Protein AF-0000000076176045 (afdb_homodimer)

Structure (mmCIF, N/CA/C/O backbone):
data_AF-0000000076176045-model_v1
#
loop_
_entity.id
_entity.type
_entity.pdbx_description
1 polymer 'Tyrosinase copper-binding domain-containing protein'
#
loop_
_atom_site.group_PDB
_atom_site.id
_atom_site.type_symbol
_atom_site.label_atom_id
_atom_site.label_alt_id
_atom_site.label_comp_id
_atom_site.label_asym_id
_atom_site.label_entity_id
_atom_site.label_seq_id
_atom_site.pdbx_PDB_ins_code
_atom_site.Cartn_x
_atom_site.Cartn_y
_atom_site.Cartn_z
_atom_site.occupancy
_atom_site.B_iso_or_equiv
_atom_site.auth_seq_id
_atom_site.auth_comp_id
_atom_site.auth_asym_id
_atom_site.auth_atom_id
_atom_site.pdbx_PDB_model_num
ATOM 1 N N . MET A 1 1 ? 72.75 35.812 -24.234 1 25.55 1 MET A N 1
ATOM 2 C CA . MET A 1 1 ? 71.688 36.562 -23.531 1 25.55 1 MET A CA 1
ATOM 3 C C . MET A 1 1 ? 70.375 35.812 -23.609 1 25.55 1 MET A C 1
ATOM 5 O O . MET A 1 1 ? 69.688 35.844 -24.641 1 25.55 1 MET A O 1
ATOM 9 N N . LYS A 1 2 ? 70.375 34.5 -23.156 1 27.05 2 LYS A N 1
ATOM 10 C CA . LYS A 1 2 ? 69.875 33.156 -22.891 1 27.05 2 LYS A CA 1
ATOM 11 C C . LYS A 1 2 ? 68.562 33.25 -22.078 1 27.05 2 LYS A C 1
ATOM 13 O O . LYS A 1 2 ? 68.562 33.781 -20.953 1 27.05 2 LYS A O 1
ATOM 18 N N . TRP A 1 3 ? 67.25 33.375 -22.812 1 26.88 3 TRP A N 1
ATOM 19 C CA . TRP A 1 3 ? 65.875 33.656 -22.578 1 26.88 3 TRP A CA 1
ATOM 20 C C . TRP A 1 3 ? 65.312 32.781 -21.469 1 26.88 3 TRP A C 1
ATOM 22 O O . TRP A 1 3 ? 65.438 31.562 -21.5 1 26.88 3 TRP A O 1
ATOM 32 N N . ILE A 1 4 ? 65.25 33.219 -20.156 1 31.95 4 ILE A N 1
ATOM 33 C CA . ILE A 1 4 ? 64.75 32.875 -18.828 1 31.95 4 ILE A CA 1
ATOM 34 C C . ILE A 1 4 ? 63.312 32.438 -18.906 1 31.95 4 ILE A C 1
ATOM 36 O O . ILE A 1 4 ? 62.438 33.219 -19.266 1 31.95 4 ILE A O 1
ATOM 40 N N . LEU A 1 5 ? 63.062 31.172 -19.406 1 29.72 5 LEU A N 1
ATOM 41 C CA . LEU A 1 5 ? 61.812 30.438 -19.469 1 29.72 5 LEU A CA 1
ATOM 42 C C . LEU A 1 5 ? 61.031 30.531 -18.156 1 29.72 5 LEU A C 1
ATOM 44 O O . LEU A 1 5 ? 61.531 30.094 -17.109 1 29.72 5 LEU A O 1
ATOM 48 N N . GLU A 1 6 ? 60.281 31.641 -17.938 1 27.52 6 GLU A N 1
ATOM 49 C CA . GLU A 1 6 ? 59.375 31.969 -16.844 1 27.52 6 GLU A CA 1
ATOM 50 C C . GLU A 1 6 ? 58.5 30.781 -16.484 1 27.52 6 GLU A C 1
ATOM 52 O O . GLU A 1 6 ? 57.812 30.219 -17.328 1 27.52 6 GLU A O 1
ATOM 57 N N . ILE A 1 7 ? 58.812 29.984 -15.398 1 29.52 7 ILE A N 1
ATOM 58 C CA . ILE A 1 7 ? 58.156 28.969 -14.57 1 29.52 7 ILE A CA 1
ATOM 59 C C . ILE A 1 7 ? 56.812 29.516 -14.07 1 29.52 7 ILE A C 1
ATOM 61 O O . ILE A 1 7 ? 56.781 30.359 -13.18 1 29.52 7 ILE A O 1
ATOM 65 N N . LEU A 1 8 ? 55.844 29.953 -14.898 1 27.66 8 LEU A N 1
ATOM 66 C CA . LEU A 1 8 ? 54.562 30.297 -14.352 1 27.66 8 LEU A CA 1
ATOM 67 C C . LEU A 1 8 ? 54 29.188 -13.469 1 27.66 8 LEU A C 1
ATOM 69 O O . LEU A 1 8 ? 53.75 28.078 -13.953 1 27.66 8 LEU A O 1
ATOM 73 N N . VAL A 1 9 ? 54.344 29.141 -12.148 1 29.53 9 VAL A N 1
ATOM 74 C CA . VAL A 1 9 ? 53.719 28.438 -11.031 1 29.53 9 VAL A CA 1
ATOM 75 C C . VAL A 1 9 ? 52.188 28.578 -11.109 1 29.53 9 VAL A C 1
ATOM 77 O O . VAL A 1 9 ? 51.656 29.688 -10.977 1 29.53 9 VAL A O 1
ATOM 80 N N . LEU A 1 10 ? 51.531 27.891 -11.977 1 28.64 10 LEU A N 1
ATOM 81 C CA . LEU A 1 10 ? 50.094 27.75 -11.859 1 28.64 10 LEU A CA 1
ATOM 82 C C . LEU A 1 10 ? 49.688 27.422 -10.43 1 28.64 10 LEU A C 1
ATOM 84 O O . LEU A 1 10 ? 49.969 26.328 -9.938 1 28.64 10 LEU A O 1
ATOM 88 N N . LEU A 1 11 ? 49.719 28.391 -9.484 1 28.97 11 LEU A N 1
ATOM 89 C CA . LEU A 1 11 ? 49 28.328 -8.211 1 28.97 11 LEU A CA 1
ATOM 90 C C . LEU A 1 11 ? 47.625 27.688 -8.391 1 28.97 11 LEU A C 1
ATOM 92 O O . LEU A 1 11 ? 46.781 28.234 -9.109 1 28.97 11 LEU A O 1
ATOM 96 N N . ALA A 1 12 ? 47.562 26.406 -8.344 1 28.92 12 ALA A N 1
ATOM 97 C CA . ALA A 1 12 ? 46.344 25.688 -8.07 1 28.92 12 ALA A CA 1
ATOM 98 C C . ALA A 1 12 ? 45.562 26.328 -6.922 1 28.92 12 ALA A C 1
ATOM 100 O O . ALA A 1 12 ? 45.906 26.172 -5.754 1 28.92 12 ALA A O 1
ATOM 101 N N . LEU A 1 13 ? 45.094 27.562 -7.094 1 29 13 LEU A N 1
ATOM 102 C CA . LEU A 1 13 ? 44.094 28.016 -6.145 1 29 13 LEU A CA 1
ATOM 103 C C . LEU A 1 13 ? 43.094 26.906 -5.848 1 29 13 LEU A C 1
ATOM 105 O O . LEU A 1 13 ? 42.375 26.453 -6.742 1 29 13 LEU A O 1
ATOM 109 N N . ILE A 1 14 ? 43.438 26.094 -4.934 1 31.23 14 ILE A N 1
ATOM 110 C CA . ILE A 1 14 ? 42.406 25.344 -4.23 1 31.23 14 ILE A CA 1
ATOM 111 C C . ILE A 1 14 ? 41.219 26.266 -3.898 1 31.23 14 ILE A C 1
ATOM 113 O O . ILE A 1 14 ? 41.312 27.094 -2.996 1 31.23 14 ILE A O 1
ATOM 117 N N . THR A 1 15 ? 40.594 26.844 -4.895 1 30.31 15 THR A N 1
ATOM 118 C CA . THR A 1 15 ? 39.312 27.438 -4.543 1 30.31 15 THR A CA 1
ATOM 119 C C . THR A 1 15 ? 38.531 26.531 -3.607 1 30.31 15 THR A C 1
ATOM 121 O O . THR A 1 15 ? 38.281 25.359 -3.922 1 30.31 15 THR A O 1
ATOM 124 N N . ILE A 1 16 ? 38.688 26.734 -2.375 1 34.84 16 ILE A N 1
ATOM 125 C CA . ILE A 1 16 ? 37.656 26.25 -1.453 1 34.84 16 ILE A CA 1
ATOM 126 C C . ILE A 1 16 ? 36.281 26.453 -2.074 1 34.84 16 ILE A C 1
ATOM 128 O O . ILE A 1 16 ? 35.812 27.578 -2.262 1 34.84 16 ILE A O 1
ATOM 132 N N . SER A 1 17 ? 35.938 25.625 -2.936 1 34.5 17 SER A N 1
ATOM 133 C CA . SER A 1 17 ? 34.594 25.547 -3.467 1 34.5 17 SER A CA 1
ATOM 134 C C . SER A 1 17 ? 33.562 25.625 -2.35 1 34.5 17 SER A C 1
ATOM 136 O O . SER A 1 17 ? 33.469 24.719 -1.516 1 34.5 17 SER A O 1
ATOM 138 N N . ASN A 1 18 ? 33.281 26.781 -1.833 1 40.47 18 ASN A N 1
ATOM 139 C CA . ASN A 1 18 ? 32.094 27.047 -0.999 1 40.47 18 ASN A CA 1
ATOM 140 C C . ASN A 1 18 ? 30.859 26.359 -1.558 1 40.47 18 ASN A C 1
ATOM 142 O O . ASN A 1 18 ? 30.578 26.453 -2.752 1 40.47 18 ASN A O 1
ATOM 146 N N . CYS A 1 19 ? 30.391 25.375 -0.869 1 51.97 19 CYS A N 1
ATOM 147 C CA . CYS A 1 19 ? 29.234 24.531 -1.154 1 51.97 19 CYS A CA 1
ATOM 148 C C . CYS A 1 19 ? 27.984 25.375 -1.309 1 51.97 19 CYS A C 1
ATOM 150 O O . CYS A 1 19 ? 27.812 26.375 -0.615 1 51.97 19 CYS A O 1
ATOM 152 N N . ASN A 1 20 ? 27.125 25.344 -2.369 1 80.12 20 ASN A N 1
ATOM 153 C CA . ASN A 1 20 ? 25.859 25.969 -2.729 1 80.12 20 ASN A CA 1
ATOM 154 C C . ASN A 1 20 ? 24.781 25.688 -1.69 1 80.12 20 ASN A C 1
ATOM 156 O O . ASN A 1 20 ? 23.969 26.562 -1.386 1 80.12 20 ASN A O 1
ATOM 160 N N . ILE A 1 21 ? 24.891 24.609 -0.872 1 89.38 21 ILE A N 1
ATOM 161 C CA . ILE A 1 21 ? 24.078 24.359 0.314 1 89.38 21 ILE A CA 1
ATOM 162 C C . ILE A 1 21 ? 24.953 24.438 1.563 1 89.38 21 ILE A C 1
ATOM 164 O O . ILE A 1 21 ? 25.938 23.719 1.67 1 89.38 21 ILE A O 1
ATOM 168 N N . GLU A 1 22 ? 24.625 25.328 2.529 1 91.75 22 GLU A N 1
ATOM 169 C CA . GLU A 1 22 ? 25.422 25.547 3.73 1 91.75 22 GLU A CA 1
ATOM 170 C C . GLU A 1 22 ? 24.656 25.125 4.984 1 91.75 22 GLU A C 1
ATOM 172 O O . GLU A 1 22 ? 23.453 25.391 5.102 1 91.75 22 GLU A O 1
ATOM 177 N N . GLU A 1 23 ? 25.422 24.516 5.84 1 93 23 GLU A N 1
ATOM 178 C CA . GLU A 1 23 ? 24.875 24.219 7.156 1 93 23 GLU A CA 1
ATOM 179 C C . GLU A 1 23 ? 24.719 25.484 7.992 1 93 23 GLU A C 1
ATOM 181 O O . GLU A 1 23 ? 25.609 26.344 7.992 1 93 23 GLU A O 1
ATOM 186 N N . GLN A 1 24 ? 23.594 25.672 8.586 1 94.69 24 GLN A N 1
ATOM 187 C CA . GLN A 1 24 ? 23.328 26.781 9.508 1 94.69 24 GLN A CA 1
ATOM 188 C C . GLN A 1 24 ? 22.984 26.266 10.906 1 94.69 24 GLN A C 1
ATOM 190 O O . GLN A 1 24 ? 22.5 25.141 11.055 1 94.69 24 GLN A O 1
ATOM 195 N N . PRO A 1 25 ? 23.25 27.031 11.883 1 93.06 25 PRO A N 1
ATOM 196 C CA . PRO A 1 25 ? 22.844 26.609 13.234 1 93.06 25 PRO A CA 1
ATOM 197 C C . PRO A 1 25 ? 21.328 26.656 13.438 1 93.06 25 PRO A C 1
ATOM 199 O O . PRO A 1 25 ? 20.641 27.438 12.781 1 93.06 25 PRO A O 1
ATOM 202 N N . MET A 1 26 ? 20.875 25.844 14.32 1 94.69 26 MET A N 1
ATOM 203 C CA . MET A 1 26 ? 19.469 25.891 14.703 1 94.69 26 MET A CA 1
ATOM 204 C C . MET A 1 26 ? 19.141 27.203 15.398 1 94.69 26 MET A C 1
ATOM 206 O O . MET A 1 26 ? 19.859 27.641 16.297 1 94.69 26 MET A O 1
ATOM 210 N N . PRO A 1 27 ? 18.062 27.844 14.953 1 94.62 27 PRO A N 1
ATOM 211 C CA . PRO A 1 27 ? 17.672 29.047 15.68 1 94.62 27 PRO A CA 1
ATOM 212 C C . PRO A 1 27 ? 17.453 28.797 17.172 1 94.62 27 PRO A C 1
ATOM 214 O O . PRO A 1 27 ? 16.906 27.766 17.562 1 94.62 27 PRO A O 1
ATOM 217 N N . SER A 1 28 ? 17.766 29.734 18 1 92.44 28 SER A N 1
ATOM 218 C CA . SER A 1 28 ? 17.766 29.578 19.438 1 92.44 28 SER A CA 1
ATOM 219 C C . SER A 1 28 ? 16.344 29.312 19.953 1 92.44 28 SER A C 1
ATOM 221 O O . SER A 1 28 ? 16.156 28.453 20.828 1 92.44 28 SER A O 1
ATOM 223 N N . ILE A 1 29 ? 15.383 30.016 19.438 1 92.19 29 ILE A N 1
ATOM 224 C CA . ILE A 1 29 ? 14 29.859 19.875 1 92.19 29 ILE A CA 1
ATOM 225 C C . ILE A 1 29 ? 13.523 28.438 19.594 1 92.19 29 ILE A C 1
ATOM 227 O O . ILE A 1 29 ? 12.859 27.828 20.422 1 92.19 29 ILE A O 1
ATOM 231 N N . LEU A 1 30 ? 13.875 27.953 18.438 1 91.5 30 LEU A N 1
ATOM 232 C CA . LEU A 1 30 ? 13.508 26.594 18.062 1 91.5 30 LEU A CA 1
ATOM 233 C C . LEU A 1 30 ? 14.242 25.562 18.922 1 91.5 30 LEU A C 1
ATOM 235 O O . LEU A 1 30 ? 13.633 24.594 19.391 1 91.5 30 LEU A O 1
ATOM 239 N N . CYS A 1 31 ? 15.469 25.781 19.109 1 90.81 31 CYS A N 1
ATOM 240 C CA . CYS A 1 31 ? 16.297 24.891 19.922 1 90.81 31 CYS A CA 1
ATOM 241 C C . CYS A 1 31 ? 15.758 24.812 21.344 1 90.81 31 CYS A C 1
ATOM 243 O O . CYS A 1 31 ? 15.664 23.719 21.906 1 90.81 31 CYS A O 1
ATOM 245 N N . ASP A 1 32 ? 15.422 25.906 21.906 1 87.81 32 ASP A N 1
ATOM 246 C CA . ASP A 1 32 ? 14.883 25.969 23.266 1 87.81 32 ASP A CA 1
ATOM 247 C C . ASP A 1 32 ? 13.562 25.203 23.375 1 87.81 32 ASP A C 1
ATOM 249 O O . ASP A 1 32 ? 13.32 24.5 24.359 1 87.81 32 ASP A O 1
ATOM 253 N N . CYS A 1 33 ? 12.75 25.438 22.375 1 87.06 33 CYS A N 1
ATOM 254 C CA . CYS A 1 33 ? 11.469 24.734 22.375 1 87.06 33 CYS A CA 1
ATOM 255 C C . CYS A 1 33 ? 11.656 23.234 22.281 1 87.06 33 CYS A C 1
ATOM 257 O O . CYS A 1 33 ? 11.008 22.469 23 1 87.06 33 CYS A O 1
ATOM 259 N N . PHE A 1 34 ? 12.555 22.75 21.406 1 86.19 34 PHE A N 1
ATOM 260 C CA . PHE A 1 34 ? 12.836 21.328 21.266 1 86.19 34 PHE A CA 1
ATOM 261 C C . PHE A 1 34 ? 13.383 20.75 22.562 1 86.19 34 PHE A C 1
ATOM 263 O O . PHE A 1 34 ? 13 19.656 22.969 1 86.19 34 PHE A O 1
ATOM 270 N N . SER A 1 35 ? 14.195 21.453 23.234 1 80.06 35 SER A N 1
ATOM 271 C CA . SER A 1 35 ? 14.844 20.984 24.453 1 80.06 35 SER A CA 1
ATOM 272 C C . SER A 1 35 ? 13.859 20.891 25.609 1 80.06 35 SER A C 1
ATOM 274 O O . SER A 1 35 ? 13.984 20.031 26.484 1 80.06 35 SER A O 1
ATOM 276 N N . ARG A 1 36 ? 12.969 21.75 25.656 1 75.94 36 ARG A N 1
ATOM 277 C CA . ARG A 1 36 ? 11.984 21.781 26.734 1 75.94 36 ARG A CA 1
ATOM 278 C C . ARG A 1 36 ? 10.992 20.641 26.609 1 75.94 36 ARG A C 1
ATOM 280 O O . ARG A 1 36 ? 10.445 20.172 27.609 1 75.94 36 ARG A O 1
ATOM 287 N N . ASN A 1 37 ? 10.758 20.359 25.438 1 67.56 37 ASN A N 1
ATOM 288 C CA . ASN A 1 37 ? 9.742 19.344 25.188 1 67.56 37 ASN A CA 1
ATOM 289 C C . ASN A 1 37 ? 10.352 17.969 25.047 1 67.56 37 ASN A C 1
ATOM 291 O O . ASN A 1 37 ? 9.688 17.031 24.578 1 67.56 37 ASN A O 1
ATOM 295 N N . LYS A 1 38 ? 11.711 17.703 25.188 1 59.78 38 LYS A N 1
ATOM 296 C CA . LYS A 1 38 ? 12.453 16.453 25.094 1 59.78 38 LYS A CA 1
ATOM 297 C C . LYS A 1 38 ? 11.828 15.375 25.969 1 59.78 38 LYS A C 1
ATOM 299 O O . LYS A 1 38 ? 11.875 14.188 25.641 1 59.78 38 LYS A O 1
ATOM 304 N N . CYS A 1 39 ? 11.531 15.82 27.156 1 45.97 39 CYS A N 1
ATOM 305 C CA . CYS A 1 39 ? 11.18 14.875 28.203 1 45.97 39 CYS A CA 1
ATOM 306 C C . CYS A 1 39 ? 10.148 13.867 27.719 1 45.97 39 CYS A C 1
ATOM 308 O O . CYS A 1 39 ? 10.125 12.727 28.172 1 45.97 39 CYS A O 1
ATOM 310 N N . ASP A 1 40 ? 9.086 14.289 26.969 1 48.94 40 ASP A N 1
ATOM 311 C CA . ASP A 1 40 ? 7.988 13.32 26.891 1 48.94 40 ASP A CA 1
ATOM 312 C C . ASP A 1 40 ? 8.008 12.57 25.578 1 48.94 40 ASP A C 1
ATOM 314 O O . ASP A 1 40 ? 6.988 12.508 24.875 1 48.94 40 ASP A O 1
ATOM 318 N N . ILE A 1 41 ? 9.188 12.391 24.953 1 54.22 41 ILE A N 1
ATOM 319 C CA . ILE A 1 41 ? 9.18 11.758 23.625 1 54.22 41 ILE A CA 1
ATOM 320 C C . ILE A 1 41 ? 8.766 10.297 23.766 1 54.22 41 ILE A C 1
ATOM 322 O O . ILE A 1 41 ? 8.383 9.664 22.766 1 54.22 41 ILE A O 1
ATOM 326 N N . THR A 1 42 ? 9.031 9.789 24.922 1 52.47 42 THR A N 1
ATOM 327 C CA . THR A 1 42 ? 8.586 8.422 25.141 1 52.47 42 THR A CA 1
ATOM 328 C C . THR A 1 42 ? 7.059 8.344 25.125 1 52.47 42 THR A C 1
ATOM 330 O O . THR A 1 42 ? 6.488 7.277 24.906 1 52.47 42 THR A O 1
ATOM 333 N N . LYS A 1 43 ? 6.551 9.516 25.375 1 55.81 43 LYS A N 1
ATOM 334 C CA . LYS A 1 43 ? 5.094 9.516 25.5 1 55.81 43 LYS A CA 1
ATOM 335 C C . LYS A 1 43 ? 4.449 10.141 24.266 1 55.81 43 LYS A C 1
ATOM 337 O O . LYS A 1 43 ? 3.291 9.852 23.953 1 55.81 43 LYS A O 1
ATOM 342 N N . GLU A 1 44 ? 5.328 11.055 23.672 1 62.09 44 GLU A N 1
ATOM 343 C CA . GLU A 1 44 ? 4.766 11.781 22.531 1 62.09 44 GLU A CA 1
ATOM 344 C C . GLU A 1 44 ? 5.555 11.5 21.25 1 62.09 44 GLU A C 1
ATOM 346 O O . 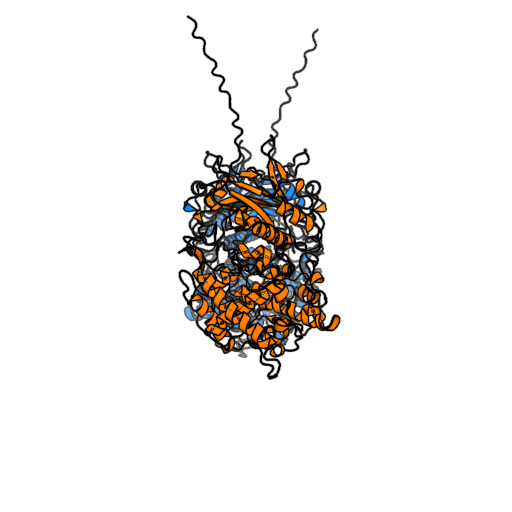GLU A 1 44 ? 6.777 11.352 21.297 1 62.09 44 GLU A O 1
ATOM 351 N N . LYS A 1 45 ? 4.707 11.531 20.203 1 70 45 LYS A N 1
ATOM 352 C CA . LYS A 1 45 ? 5.355 11.367 18.906 1 70 45 LYS A CA 1
ATOM 353 C C . LYS A 1 45 ? 6.156 12.609 18.531 1 70 45 LYS A C 1
ATOM 355 O O . LYS A 1 45 ? 5.703 13.734 18.75 1 70 45 LYS A O 1
ATOM 360 N N . ALA A 1 46 ? 7.375 12.469 18.141 1 72.44 46 ALA A N 1
ATOM 361 C CA . ALA A 1 46 ? 8.312 13.539 17.828 1 72.44 46 ALA A CA 1
ATOM 362 C C . ALA A 1 46 ? 7.734 14.5 16.797 1 72.44 46 ALA A C 1
ATOM 364 O O . ALA A 1 46 ? 8.008 15.703 16.828 1 72.44 46 ALA A O 1
ATOM 365 N N . ASP A 1 47 ? 6.945 14.023 15.969 1 75.94 47 ASP A N 1
ATOM 366 C CA . ASP A 1 47 ? 6.398 14.883 14.922 1 75.94 47 ASP A CA 1
ATOM 367 C C . ASP A 1 47 ? 5.426 15.906 15.5 1 75.94 47 ASP A C 1
ATOM 369 O O . ASP A 1 47 ? 5.34 17.031 15.016 1 75.94 47 ASP A O 1
ATOM 373 N N . VAL A 1 48 ? 4.734 15.547 16.531 1 75.19 48 VAL A N 1
ATOM 374 C CA . VAL A 1 48 ? 3.807 16.469 17.172 1 75.19 48 VAL A CA 1
ATOM 375 C C . VAL A 1 48 ? 4.582 17.578 17.875 1 75.19 48 VAL A C 1
ATOM 377 O O . VAL A 1 48 ? 4.191 18.75 17.812 1 75.19 48 VAL A O 1
ATOM 380 N N . ILE A 1 49 ? 5.625 17.203 18.516 1 78.5 49 ILE A N 1
ATOM 381 C CA . ILE A 1 49 ? 6.484 18.188 19.172 1 78.5 49 ILE A CA 1
ATOM 382 C C . ILE A 1 49 ? 7.074 19.141 18.125 1 78.5 49 ILE A C 1
ATOM 384 O O . ILE A 1 49 ? 7.117 20.359 18.344 1 78.5 49 ILE A O 1
ATOM 388 N N . HIS A 1 50 ? 7.512 18.547 17.109 1 84.06 50 HIS A N 1
ATOM 389 C CA . HIS A 1 50 ? 8.102 19.359 16.047 1 84.06 50 HIS A CA 1
ATOM 390 C C . HIS A 1 50 ? 7.07 20.312 15.453 1 84.06 50 HIS A C 1
ATOM 392 O O . HIS A 1 50 ? 7.383 21.469 15.18 1 84.06 50 HIS A O 1
ATOM 398 N N . PHE A 1 51 ? 5.969 19.828 15.336 1 83.81 51 PHE A N 1
ATOM 399 C CA . PHE A 1 51 ? 4.906 20.672 14.82 1 83.81 51 PHE A CA 1
ATOM 400 C C . PHE A 1 51 ? 4.664 21.859 15.742 1 83.81 51 PHE A C 1
ATOM 402 O O . PHE A 1 51 ? 4.594 23 15.289 1 83.81 51 PHE A O 1
ATOM 409 N N . LYS A 1 52 ? 4.523 21.594 16.938 1 83.69 52 LYS A N 1
ATOM 410 C CA . LYS A 1 52 ? 4.309 22.625 17.953 1 83.69 52 LYS A CA 1
ATOM 411 C C . LYS A 1 52 ? 5.465 23.625 17.969 1 83.69 52 LYS A C 1
ATOM 413 O O . LYS A 1 52 ? 5.242 24.828 17.938 1 83.69 52 LYS A O 1
ATOM 418 N N . CYS A 1 53 ? 6.676 23.125 17.984 1 89.12 53 CYS A N 1
ATOM 419 C CA . CYS A 1 53 ? 7.852 23.984 18.141 1 89.12 53 CYS A CA 1
ATOM 420 C C . CYS A 1 53 ? 8.086 24.797 16.875 1 89.12 53 CYS A C 1
ATOM 422 O O . CYS A 1 53 ? 8.484 25.969 16.953 1 89.12 53 CYS A O 1
ATOM 424 N N . ILE A 1 54 ? 7.883 24.203 15.758 1 92.06 54 ILE A N 1
ATOM 425 C CA . ILE A 1 54 ? 8.055 24.938 14.508 1 92.06 54 ILE A CA 1
ATOM 426 C C . ILE A 1 54 ? 7.023 26.062 14.414 1 92.06 54 ILE A C 1
ATOM 428 O O . ILE A 1 54 ? 7.367 27.203 14.078 1 92.06 54 ILE A O 1
ATOM 432 N N . ASN A 1 55 ? 5.797 25.766 14.766 1 90.5 55 ASN A N 1
ATOM 433 C CA . ASN A 1 55 ? 4.766 26.781 14.742 1 90.5 55 ASN A CA 1
ATOM 434 C C . ASN A 1 55 ? 5.031 27.875 15.781 1 90.5 55 ASN A C 1
ATOM 436 O O . ASN A 1 55 ? 4.75 29.047 15.539 1 90.5 55 ASN A O 1
ATOM 440 N N . TYR A 1 56 ? 5.508 27.438 16.906 1 91.19 56 TYR A N 1
ATOM 441 C CA . TYR A 1 56 ? 5.902 28.406 17.938 1 91.19 56 TYR A CA 1
ATOM 442 C C . TYR A 1 56 ? 6.961 29.359 17.406 1 91.19 56 TYR A C 1
ATOM 444 O O . TYR A 1 56 ? 6.828 30.578 17.547 1 91.19 56 TYR A O 1
ATOM 452 N N . TYR A 1 57 ? 7.957 28.828 16.797 1 93.56 57 TYR A N 1
ATOM 453 C CA . TYR A 1 57 ? 9.031 29.641 16.219 1 93.56 57 TYR A CA 1
ATOM 454 C C . TYR A 1 57 ? 8.484 30.578 15.156 1 93.56 57 TYR A C 1
ATOM 456 O O . TYR A 1 57 ? 8.797 31.781 15.164 1 93.56 57 TYR A O 1
ATOM 464 N N . LEU A 1 58 ? 7.703 30.062 14.289 1 92.5 58 LEU A N 1
ATOM 465 C CA . LEU A 1 58 ? 7.176 30.844 13.172 1 92.5 58 LEU A CA 1
ATOM 466 C C . LEU A 1 58 ? 6.266 31.953 13.664 1 92.5 58 LEU A C 1
ATOM 468 O O . LEU A 1 58 ? 6.289 33.062 13.125 1 92.5 58 LEU A O 1
ATOM 472 N N . ALA A 1 59 ? 5.512 31.688 14.664 1 91.81 59 ALA A N 1
ATOM 473 C CA . ALA A 1 59 ? 4.605 32.688 15.227 1 91.81 59 ALA A CA 1
ATOM 474 C C . ALA A 1 59 ? 5.383 33.781 15.93 1 91.81 59 ALA A C 1
ATOM 476 O O . ALA A 1 59 ? 5.102 34.969 15.742 1 91.81 59 ALA A O 1
ATOM 477 N N . HIS A 1 60 ? 6.395 33.469 16.656 1 92.62 60 HIS A N 1
ATOM 478 C CA . HIS A 1 60 ? 7.117 34.406 17.484 1 92.62 60 HIS A CA 1
ATOM 479 C C . HIS A 1 60 ? 8.055 35.281 16.641 1 92.62 60 HIS A C 1
ATOM 481 O O . HIS A 1 60 ? 8.438 36.375 17.062 1 92.62 60 HIS A O 1
ATOM 487 N N . THR A 1 61 ? 8.383 34.75 15.469 1 94.44 61 THR A N 1
ATOM 488 C CA . THR A 1 61 ? 9.305 35.5 14.617 1 94.44 61 THR A CA 1
ATOM 489 C C . THR A 1 61 ? 8.641 35.875 13.305 1 94.44 61 THR A C 1
ATOM 491 O O . THR A 1 61 ? 9.305 36.031 12.281 1 94.44 61 THR A O 1
ATOM 494 N N . TYR A 1 62 ? 7.367 36.031 13.281 1 92.25 62 TYR A N 1
ATOM 495 C CA . TYR A 1 62 ? 6.617 36.219 12.047 1 92.25 62 TYR A CA 1
ATOM 496 C C . TYR A 1 62 ? 7.082 37.469 11.297 1 92.25 62 TYR A C 1
ATOM 498 O O . TYR A 1 62 ? 7.023 37.5 10.07 1 92.25 62 TYR A O 1
ATOM 506 N N . GLN A 1 63 ? 7.633 38.469 11.953 1 93.12 63 GLN A N 1
ATOM 507 C CA . GLN A 1 63 ? 8.023 39.75 11.336 1 93.12 63 GLN A CA 1
ATOM 508 C C . GLN A 1 63 ? 9.289 39.594 10.5 1 93.12 63 GLN A C 1
ATOM 510 O O . GLN A 1 63 ? 9.625 40.438 9.695 1 93.12 63 GLN A O 1
ATOM 515 N N . ASP A 1 64 ? 9.984 38.406 10.688 1 92.62 64 ASP A N 1
ATOM 516 C CA . ASP A 1 64 ? 11.211 38.156 9.945 1 92.62 64 ASP A CA 1
ATOM 517 C C . ASP A 1 64 ? 10.906 37.656 8.531 1 92.62 64 ASP A C 1
ATOM 519 O O . ASP A 1 64 ? 11.812 37.531 7.699 1 92.62 64 ASP A O 1
ATOM 523 N N . ARG A 1 65 ? 9.656 37.406 8.297 1 93.88 65 ARG A N 1
ATOM 524 C CA . ARG A 1 65 ? 9.227 36.875 7.012 1 93.88 65 ARG A CA 1
ATOM 525 C C . ARG A 1 65 ? 8.023 37.625 6.469 1 93.88 65 ARG A C 1
ATOM 527 O O . ARG A 1 65 ? 7.668 38.688 6.988 1 93.88 65 ARG A O 1
ATOM 534 N N . TRP A 1 66 ? 7.512 37.125 5.348 1 92.31 66 TRP A N 1
ATOM 535 C CA . TRP A 1 66 ? 6.324 37.719 4.746 1 92.31 66 TRP A CA 1
ATOM 536 C C . TRP A 1 66 ? 5.105 37.531 5.648 1 92.31 66 TRP A C 1
ATOM 538 O O . TRP A 1 66 ? 4.895 36.438 6.191 1 92.31 66 TRP A O 1
ATOM 548 N N . TYR A 1 67 ? 4.352 38.594 5.922 1 90.31 67 TYR A N 1
ATOM 549 C CA . TYR A 1 67 ? 3.068 38.562 6.613 1 90.31 67 TYR A CA 1
ATOM 550 C C . TYR A 1 67 ? 2.102 39.594 6.059 1 90.31 67 TYR A C 1
ATOM 552 O O . TYR A 1 67 ? 2.512 40.5 5.352 1 90.31 67 TYR A O 1
ATOM 560 N N . LYS A 1 68 ? 0.877 39.375 6.344 1 86.62 68 LYS A N 1
ATOM 561 C CA . LYS A 1 68 ? -0.153 40.281 5.836 1 86.62 68 LYS A CA 1
ATOM 562 C C . LYS A 1 68 ? -0.985 40.844 6.977 1 86.62 68 LYS A C 1
ATOM 564 O O . LYS A 1 68 ? -1.412 40.125 7.875 1 86.62 68 LYS A O 1
ATOM 569 N N . ASN A 1 69 ? -1.198 42.156 6.824 1 88.69 69 ASN A N 1
ATOM 570 C CA . ASN A 1 69 ? -2.092 42.812 7.777 1 88.69 69 ASN A CA 1
ATOM 571 C C . ASN A 1 69 ? -3.549 42.719 7.328 1 88.69 69 ASN A C 1
ATOM 573 O O . ASN A 1 69 ? -3.828 42.562 6.141 1 88.69 69 ASN A O 1
ATOM 577 N N . ILE A 1 70 ? -4.422 42.812 8.305 1 92.44 70 ILE A N 1
ATOM 578 C CA . ILE A 1 70 ? -5.844 42.875 7.984 1 92.44 70 ILE A CA 1
ATOM 579 C C . ILE A 1 70 ? -6.152 44.156 7.227 1 92.44 70 ILE A C 1
ATOM 581 O O . ILE A 1 70 ? -5.742 45.25 7.645 1 92.44 70 ILE A O 1
ATOM 585 N N . SER A 1 71 ? -6.836 44.094 6.113 1 91.25 71 SER A N 1
ATOM 586 C CA . SER A 1 71 ? -7.184 45.281 5.336 1 91.25 71 SER A CA 1
ATOM 587 C C . SER A 1 71 ? -8.172 46.156 6.09 1 91.25 71 SER A C 1
ATOM 589 O O . SER A 1 71 ? -8.883 45.688 6.98 1 91.25 71 SER A O 1
ATOM 591 N N . GLY A 1 72 ? -8.195 47.406 5.676 1 92.88 72 GLY A N 1
ATOM 592 C CA . GLY A 1 72 ? -9.117 48.312 6.316 1 92.88 72 GLY A CA 1
ATOM 593 C C . GLY A 1 72 ? -10.57 47.906 6.195 1 92.88 72 GLY A C 1
ATOM 594 O O . GLY A 1 72 ? -11.328 47.969 7.164 1 92.88 72 GLY A O 1
ATOM 595 N N . ASP A 1 73 ? -10.945 47.438 5.035 1 94.19 73 ASP A N 1
ATOM 596 C CA . ASP A 1 73 ? -12.312 47 4.797 1 94.19 73 ASP A CA 1
ATOM 597 C C . ASP A 1 73 ? -12.648 45.781 5.652 1 94.19 73 ASP A C 1
ATOM 599 O O . ASP A 1 73 ? -13.75 45.688 6.199 1 94.19 73 ASP A O 1
ATOM 603 N N . ALA A 1 74 ? -11.734 44.906 5.699 1 94.12 74 ALA A N 1
ATOM 604 C CA . ALA A 1 74 ? -11.93 43.688 6.516 1 94.12 74 ALA A CA 1
ATOM 605 C C . ALA A 1 74 ? -12.055 44.062 7.996 1 94.12 74 ALA A C 1
ATOM 607 O O . ALA A 1 74 ? -12.891 43.5 8.711 1 94.12 74 ALA A O 1
ATOM 608 N N . LEU A 1 75 ? -11.219 44.969 8.414 1 94.62 75 LEU A N 1
ATOM 609 C CA . LEU A 1 75 ? -11.234 45.406 9.805 1 94.62 75 LEU A CA 1
ATOM 610 C C . LEU A 1 75 ? -12.578 46.031 10.156 1 94.62 75 LEU A C 1
ATOM 612 O O . LEU A 1 75 ? -13.117 45.812 11.242 1 94.62 75 LEU A O 1
ATOM 616 N N . ASN A 1 76 ? -13.078 46.844 9.25 1 95.81 76 ASN A N 1
ATOM 617 C CA . ASN A 1 76 ? -14.375 47.469 9.484 1 95.81 76 ASN A CA 1
ATOM 618 C C . ASN A 1 76 ? -15.484 46.438 9.602 1 95.81 76 ASN A C 1
ATOM 620 O O . ASN A 1 76 ? -16.391 46.562 10.43 1 95.81 76 ASN A O 1
ATOM 624 N N . TYR A 1 77 ? -15.43 45.531 8.766 1 96.56 77 TYR A N 1
ATOM 625 C CA . TYR A 1 77 ? -16.406 44.438 8.82 1 96.56 77 TYR A CA 1
ATOM 626 C C . TYR A 1 77 ? -16.328 43.688 10.148 1 96.56 77 TYR A C 1
ATOM 628 O O . TYR A 1 77 ? -17.344 43.438 10.789 1 96.56 77 TYR A O 1
ATOM 636 N N . ILE A 1 78 ? -15.141 43.375 10.594 1 96.12 78 ILE A N 1
ATOM 637 C CA . ILE A 1 78 ? -14.898 42.656 11.844 1 96.12 78 ILE A CA 1
ATOM 638 C C . ILE A 1 78 ? -15.414 43.469 13.016 1 96.12 78 ILE A C 1
ATOM 640 O O . ILE A 1 78 ? -16.062 42.938 13.922 1 96.12 78 ILE A O 1
ATOM 644 N N . LEU A 1 79 ? -15.156 44.75 12.961 1 95.5 79 LEU A N 1
ATOM 645 C CA . LEU A 1 79 ? -15.602 45.625 14.031 1 95.5 79 LEU A CA 1
ATOM 646 C C . LEU A 1 79 ? -17.125 45.688 14.102 1 95.5 79 LEU A C 1
ATOM 648 O O . LEU A 1 79 ? -17.703 45.75 15.195 1 95.5 79 LEU A O 1
ATOM 652 N N . SER A 1 80 ? -17.703 45.656 12.953 1 95.88 80 SER A N 1
ATOM 653 C CA . SER A 1 80 ? -19.172 45.656 12.938 1 95.88 80 SER A CA 1
ATOM 654 C C . SER A 1 80 ? -19.719 44.375 13.609 1 95.88 80 SER A C 1
ATOM 656 O O . SER A 1 80 ? -20.719 44.438 14.312 1 95.88 80 SER A O 1
ATOM 658 N N . LEU A 1 81 ? -19.094 43.281 13.391 1 95.44 81 LEU A N 1
ATOM 659 C CA . LEU A 1 81 ? -19.5 42.031 14.023 1 95.44 81 LEU A CA 1
ATOM 660 C C . LEU A 1 81 ? -19.25 42.062 15.523 1 95.44 81 LEU A C 1
ATOM 662 O O . LEU A 1 81 ? -20.062 41.562 16.312 1 95.44 81 LEU A O 1
ATOM 666 N N . GLN A 1 82 ? -18.109 42.656 15.93 1 94.44 82 GLN A N 1
ATOM 667 C CA . GLN A 1 82 ? -17.781 42.75 17.344 1 94.44 82 GLN A CA 1
ATOM 668 C C . GLN A 1 82 ? -18.797 43.594 18.094 1 94.44 82 GLN A C 1
ATOM 670 O O . GLN A 1 82 ? -19.172 43.281 19.219 1 94.44 82 GLN A O 1
ATOM 675 N N . ARG A 1 83 ? -19.203 44.625 17.453 1 92.06 83 ARG A N 1
ATOM 676 C CA . ARG A 1 83 ? -20.203 45.469 18.078 1 92.06 83 ARG A CA 1
ATOM 677 C C . ARG A 1 83 ? -21.5 44.719 18.312 1 92.06 83 ARG A C 1
ATOM 679 O O . ARG A 1 83 ? -22.094 44.812 19.406 1 92.06 83 ARG A O 1
ATOM 686 N N . GLU A 1 84 ? -21.844 44 17.359 1 89.56 84 GLU A N 1
ATOM 687 C CA . GLU A 1 84 ? -23.047 43.156 17.484 1 89.56 84 GLU A CA 1
ATOM 688 C C . GLU A 1 84 ? -22.875 42.125 18.578 1 89.56 84 GLU A C 1
ATOM 690 O O . GLU A 1 84 ? -23.797 41.906 19.375 1 89.56 84 GLU A O 1
ATOM 695 N N . ALA A 1 85 ? -21.734 41.469 18.578 1 87.62 85 ALA A N 1
ATOM 696 C CA . ALA A 1 85 ? -21.453 40.438 19.547 1 87.62 85 ALA A CA 1
ATOM 697 C C . ALA A 1 85 ? -21.422 41 20.969 1 87.62 85 ALA A C 1
ATOM 699 O O . ALA A 1 85 ? -21.953 40.375 21.906 1 87.62 85 ALA A O 1
ATOM 700 N N . ASN A 1 86 ? -20.812 42.125 21.094 1 84.31 86 ASN A N 1
ATOM 701 C CA . ASN A 1 86 ? -20.688 42.75 22.406 1 84.31 86 ASN A CA 1
ATOM 702 C C . ASN A 1 86 ? -22.047 43.219 22.922 1 84.31 86 ASN A C 1
ATOM 704 O O . ASN A 1 86 ? -22.312 43.125 24.125 1 84.31 86 ASN A O 1
ATOM 708 N N . GLN A 1 87 ? -22.828 43.625 22.047 1 84 87 GLN A N 1
ATOM 709 C CA . GLN A 1 87 ? -24.188 44 22.438 1 84 87 GLN A CA 1
ATOM 710 C C . GLN A 1 87 ? -24.969 42.781 22.922 1 84 87 GLN A C 1
ATOM 712 O O . GLN A 1 87 ? -25.719 42.844 23.891 1 84 87 GLN A O 1
ATOM 717 N N . ALA A 1 88 ? -24.703 41.75 22.266 1 80.44 88 ALA A N 1
ATOM 718 C CA . ALA A 1 88 ? -25.359 40.5 22.672 1 80.44 88 ALA A CA 1
ATOM 719 C C . ALA A 1 88 ? -24.875 40.031 24.047 1 80.44 88 ALA A C 1
ATOM 721 O O . ALA A 1 88 ? -25.672 39.562 24.859 1 80.44 88 ALA A O 1
ATOM 722 N N . ILE A 1 89 ? -23.625 40.188 24.297 1 82.25 89 ILE A N 1
ATOM 723 C CA . ILE A 1 89 ? -23.016 39.781 25.562 1 82.25 89 ILE A CA 1
ATOM 724 C C . ILE A 1 89 ? -23.469 40.688 26.688 1 82.25 89 ILE A C 1
ATOM 726 O O . ILE A 1 89 ? -23.766 40.219 27.797 1 82.25 89 ILE A O 1
ATOM 730 N N . GLU A 1 90 ? -23.594 42.031 26.375 1 78 90 GLU A N 1
ATOM 731 C CA . GLU A 1 90 ? -23.984 43.031 27.375 1 78 90 GLU A CA 1
ATOM 732 C C . GLU A 1 90 ? -25.469 42.969 27.672 1 78 90 GLU A C 1
ATOM 734 O O . GLU A 1 90 ? -25.906 43.188 28.812 1 78 90 GLU A O 1
ATOM 739 N N . SER A 1 91 ? -26.25 42.906 26.672 1 66.25 91 SER A N 1
ATOM 740 C CA . SER A 1 91 ? -27.688 42.938 26.844 1 66.25 91 SER A CA 1
ATOM 741 C C . SER A 1 91 ? -28.141 41.812 27.797 1 66.25 91 SER A C 1
ATOM 743 O O . SER A 1 91 ? -29.141 41.969 28.5 1 66.25 91 SER A O 1
ATOM 745 N N . VAL A 1 92 ? -27.484 40.781 27.828 1 57.56 92 VAL A N 1
ATOM 746 C CA . VAL A 1 92 ? -27.875 39.688 28.719 1 57.56 92 VAL A CA 1
ATOM 747 C C . VAL A 1 92 ? -27.547 40.031 30.156 1 57.56 92 VAL A C 1
ATOM 749 O O . VAL A 1 92 ? -28.266 39.656 31.094 1 57.56 92 VAL A O 1
ATOM 752 N N . GLY A 1 93 ? -26.453 40.844 30.422 1 49.56 93 GLY A N 1
ATOM 753 C CA . GLY A 1 93 ? -26.188 41.281 31.781 1 49.56 93 GLY A CA 1
ATOM 754 C C . GLY A 1 93 ? -27.297 42.156 32.344 1 49.56 93 GLY A C 1
ATOM 755 O O . GLY A 1 93 ? -27.594 42.062 33.562 1 49.56 93 GLY A O 1
ATOM 756 N N . ARG A 1 94 ? -27.922 43.094 31.531 1 47.81 94 ARG A N 1
ATOM 757 C CA . ARG A 1 94 ? -29 43.969 32 1 47.81 94 ARG A CA 1
ATOM 758 C C . ARG A 1 94 ? -30.328 43.219 32.062 1 47.81 94 ARG A C 1
ATOM 760 O O . ARG A 1 94 ? -31.219 43.594 32.844 1 47.81 94 ARG A O 1
ATOM 767 N N . LYS A 1 95 ? -30.75 42.594 31.031 1 48.41 95 LYS A N 1
ATOM 768 C CA . LYS A 1 95 ? -32.062 41.938 31.031 1 48.41 95 LYS A CA 1
ATOM 769 C C . LYS A 1 95 ? -32.094 40.719 31.938 1 48.41 95 LYS A C 1
ATOM 771 O O . LYS A 1 95 ? -31.719 39.625 31.531 1 48.41 95 LYS A O 1
ATOM 776 N N . LYS A 1 96 ? -31.688 40.812 33.031 1 44.19 96 LYS A N 1
ATOM 777 C CA . LYS A 1 96 ? -31.859 39.781 34.062 1 44.19 96 LYS A CA 1
ATOM 778 C C . LYS A 1 96 ? -33.312 39.25 34.094 1 44.19 96 LYS A C 1
ATOM 780 O O . LYS A 1 96 ? -33.562 38.188 34.625 1 44.19 96 LYS A O 1
ATOM 785 N N . ARG A 1 97 ? -34.25 40.188 34.219 1 38 97 ARG A N 1
ATOM 786 C CA . ARG A 1 97 ? -35.562 39.812 34.75 1 38 97 ARG A CA 1
ATOM 787 C C . ARG A 1 97 ? -36.281 38.875 33.781 1 38 97 ARG A C 1
ATOM 789 O O . ARG A 1 97 ? -37.312 38.281 34.125 1 38 97 ARG A O 1
ATOM 796 N N . GLN A 1 98 ? -36.562 39.25 32.562 1 35.91 98 GLN A N 1
ATOM 797 C CA . GLN A 1 98 ? -37.5 38.375 31.844 1 35.91 98 GLN A CA 1
ATOM 798 C C . GLN A 1 98 ? -36.781 37.062 31.438 1 35.91 98 GLN A C 1
ATOM 800 O O . GLN A 1 98 ? -35.781 37.094 30.734 1 35.91 98 GLN A O 1
ATOM 805 N N . ALA A 1 99 ? 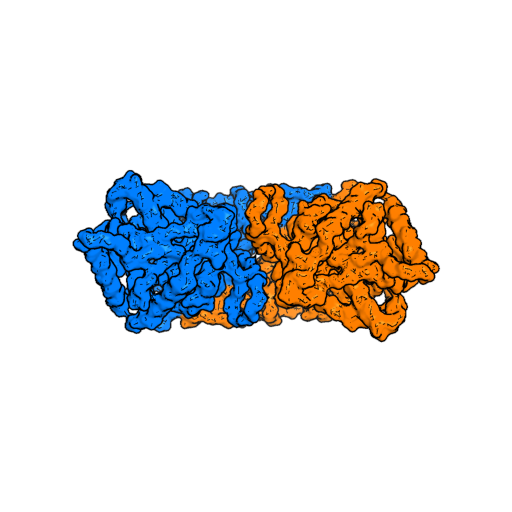-36.812 36 32.188 1 36.84 99 ALA A N 1
ATOM 806 C CA . ALA A 1 99 ? -36.375 34.625 32.344 1 36.84 99 ALA A CA 1
ATOM 807 C C . ALA A 1 99 ? -36.188 33.906 31 1 36.84 99 ALA A C 1
ATOM 809 O O . ALA A 1 99 ? -35.938 32.719 30.938 1 36.84 99 ALA A O 1
ATOM 810 N N . ASN A 1 100 ? -36.812 34.312 29.906 1 36.56 100 ASN A N 1
ATOM 811 C CA . ASN A 1 100 ? -36.969 33.219 28.953 1 36.56 100 ASN A CA 1
ATOM 812 C C . ASN A 1 100 ? -35.594 32.719 28.453 1 36.56 100 ASN A C 1
ATOM 814 O O . ASN A 1 100 ? -34.719 33.531 28.141 1 36.56 100 ASN A O 1
ATOM 818 N N . GLY A 1 101 ? -34.844 31.609 28.938 1 45.91 101 GLY A N 1
ATOM 819 C CA . GLY A 1 101 ? -33.969 30.516 28.562 1 45.91 101 GLY A CA 1
ATOM 820 C C . GLY A 1 101 ? -33.469 30.594 27.125 1 45.91 101 GLY A C 1
ATOM 821 O O . GLY A 1 101 ? -33.125 29.578 26.531 1 45.91 101 GLY A O 1
ATOM 822 N N . ASN A 1 102 ? -33.562 31.688 26.516 1 55.34 102 ASN A N 1
ATOM 823 C CA . ASN A 1 102 ? -33.438 31.578 25.062 1 55.34 102 ASN A CA 1
ATOM 824 C C . ASN A 1 102 ? -31.969 31.688 24.641 1 55.34 102 ASN A C 1
ATOM 826 O O . ASN A 1 102 ? -31.281 32.656 24.969 1 55.34 102 ASN A O 1
ATOM 830 N N . LEU A 1 103 ? -31.219 30.688 24.234 1 66.31 103 LEU A N 1
ATOM 831 C CA . LEU A 1 103 ? -29.922 30.594 23.578 1 66.31 103 LEU A CA 1
ATOM 832 C C . LEU A 1 103 ? -29.812 31.594 22.438 1 66.31 103 LEU A C 1
ATOM 834 O O . LEU A 1 103 ? -30.797 31.844 21.719 1 66.31 103 LEU A O 1
ATOM 838 N N . PHE A 1 104 ? -28.703 32.375 22.438 1 70.25 104 PHE A N 1
ATOM 839 C CA . PHE A 1 104 ? -28.469 33.281 21.328 1 70.25 104 PHE A CA 1
ATOM 840 C C . PHE A 1 104 ? -28.531 32.562 19.984 1 70.25 104 PHE A C 1
ATOM 842 O O . PHE A 1 104 ? -29.109 33.094 19.031 1 70.25 104 PHE A O 1
ATOM 849 N N . HIS A 1 105 ? -27.844 31.484 19.859 1 74.44 105 HIS A N 1
ATOM 850 C CA . HIS A 1 105 ? -27.688 30.812 18.562 1 74.44 105 HIS A CA 1
ATOM 851 C C . HIS A 1 105 ? -28.266 29.406 18.594 1 74.44 105 HIS A C 1
ATOM 853 O O . HIS A 1 105 ? -28.141 28.656 17.625 1 74.44 105 HIS A O 1
ATOM 859 N N . GLY A 1 106 ? -28.859 29.016 19.641 1 85.38 106 GLY A N 1
ATOM 860 C CA . GLY A 1 106 ? -29.359 27.656 19.75 1 85.38 106 GLY A CA 1
ATOM 861 C C . GLY A 1 106 ? -28.328 26.672 20.25 1 85.38 106 GLY A C 1
ATOM 862 O O . GLY A 1 106 ? -27.328 27.078 20.844 1 85.38 106 GLY A O 1
ATOM 863 N N . ILE A 1 107 ? -28.594 25.359 20.016 1 93 107 ILE A N 1
ATOM 864 C CA . ILE A 1 107 ? -27.719 24.281 20.469 1 93 107 ILE A CA 1
ATOM 865 C C . ILE A 1 107 ? -26.828 23.828 19.328 1 93 107 ILE A C 1
ATOM 867 O O . ILE A 1 107 ? -27.312 23.469 18.25 1 93 107 ILE A O 1
ATOM 871 N N . ARG A 1 108 ? -25.531 23.938 19.562 1 95.81 108 ARG A N 1
ATOM 872 C CA . ARG A 1 108 ? -24.594 23.438 18.578 1 95.81 108 ARG A CA 1
ATOM 873 C C . ARG A 1 108 ? -24.578 21.906 18.562 1 95.81 108 ARG A C 1
ATOM 875 O O . ARG A 1 108 ? -24.5 21.266 19.609 1 95.81 108 ARG A O 1
ATOM 882 N N . LYS A 1 109 ? -24.672 21.391 17.359 1 96.56 109 LYS A N 1
ATOM 883 C CA . LYS A 1 109 ? -24.734 19.938 17.203 1 96.56 109 LYS A CA 1
ATOM 884 C C . LYS A 1 109 ? -23.562 19.422 16.359 1 96.56 109 LYS A C 1
ATOM 886 O O . LYS A 1 109 ? -22.875 20.219 15.703 1 96.56 109 LYS A O 1
ATOM 891 N N . GLU A 1 110 ? -23.375 18.109 16.5 1 97.31 110 GLU A N 1
ATOM 892 C CA . GLU A 1 110 ? -22.406 17.469 15.594 1 97.31 110 GLU A CA 1
ATOM 893 C C . GLU A 1 110 ? -22.906 17.484 14.148 1 97.31 110 GLU A C 1
ATOM 895 O O . GLU A 1 110 ? -24.062 17.172 13.883 1 97.31 110 GLU A O 1
ATOM 900 N N . LEU A 1 111 ? -22.047 17.875 13.25 1 97.56 111 LEU A N 1
ATOM 901 C CA . LEU A 1 111 ? -22.406 18.141 11.859 1 97.56 111 LEU A CA 1
ATOM 902 C C . LEU A 1 111 ? -23.219 16.984 11.289 1 97.56 111 LEU A C 1
ATOM 904 O O . LEU A 1 111 ? -24.203 17.188 10.586 1 97.56 111 LEU A O 1
ATOM 908 N N . ARG A 1 112 ? -22.844 15.742 11.477 1 95 112 ARG A N 1
ATOM 909 C CA . ARG A 1 112 ? -23.438 14.547 10.875 1 95 112 ARG A CA 1
ATOM 910 C C . ARG A 1 112 ? -24.797 14.234 11.5 1 95 112 ARG A C 1
ATOM 912 O O . ARG A 1 112 ? -25.547 13.414 10.977 1 95 112 ARG A O 1
ATOM 919 N N . THR A 1 113 ? -25.078 14.875 12.68 1 95.12 113 THR A N 1
ATOM 920 C CA . THR A 1 113 ? -26.359 14.664 13.328 1 95.12 113 THR A CA 1
ATOM 921 C C . THR A 1 113 ? -27.391 15.688 12.852 1 95.12 113 THR A C 1
ATOM 923 O O . THR A 1 113 ? -28.578 15.578 13.172 1 95.12 113 THR A O 1
ATOM 926 N N . LEU A 1 114 ? -26.922 16.656 12.117 1 95.94 114 LEU A N 1
ATOM 927 C CA . LEU A 1 114 ? -27.844 17.625 11.547 1 95.94 114 LEU A CA 1
ATOM 928 C C . LEU A 1 114 ? -28.766 16.953 10.531 1 95.94 114 LEU A C 1
ATOM 930 O O . LEU A 1 114 ? -28.359 16.016 9.836 1 95.94 114 LEU A O 1
ATOM 934 N N . SER A 1 115 ? -30 17.484 10.461 1 94 115 SER A N 1
ATOM 935 C CA . SER A 1 115 ? -30.828 17.078 9.328 1 94 115 SER A CA 1
ATOM 936 C C . SER A 1 115 ? -30.234 17.547 8.008 1 94 115 SER A C 1
ATOM 938 O O . SER A 1 115 ? -29.375 18.438 7.992 1 94 115 SER A O 1
ATOM 940 N N . ARG A 1 116 ? -30.609 16.938 6.949 1 92.88 116 ARG A N 1
ATOM 941 C CA . ARG A 1 116 ? -30.125 17.344 5.633 1 92.88 116 ARG A CA 1
ATOM 942 C C . ARG A 1 116 ? -30.391 18.812 5.375 1 92.88 116 ARG A C 1
ATOM 944 O O . ARG A 1 116 ? -29.547 19.516 4.812 1 92.88 116 ARG A O 1
ATOM 951 N N . GLU A 1 117 ? -31.531 19.266 5.824 1 95.38 117 GLU A N 1
ATOM 952 C CA . GLU A 1 117 ? -31.891 20.656 5.641 1 95.38 117 GLU A CA 1
ATOM 953 C C . GLU A 1 117 ? -30.984 21.578 6.449 1 95.38 117 GLU A C 1
ATOM 955 O O . GLU A 1 117 ? -30.531 22.609 5.945 1 95.38 117 GLU A O 1
ATOM 960 N N . GLU A 1 118 ? -30.766 21.234 7.715 1 95.56 118 GLU A N 1
ATOM 961 C CA . GLU A 1 118 ? -29.875 22.031 8.562 1 95.56 118 GLU A CA 1
ATOM 962 C C . GLU A 1 118 ? -28.469 22.109 7.977 1 95.56 118 GLU A C 1
ATOM 964 O O . GLU A 1 118 ? -27.875 23.188 7.957 1 95.56 118 GLU A O 1
ATOM 969 N N . ARG A 1 119 ? -28.031 21.031 7.484 1 96.19 119 ARG A N 1
ATOM 970 C CA . ARG A 1 119 ? -26.688 20.969 6.922 1 96.19 119 ARG A CA 1
ATOM 971 C C . ARG A 1 119 ? -26.594 21.828 5.656 1 96.19 119 ARG A C 1
ATOM 973 O O . ARG A 1 119 ? -25.609 22.547 5.469 1 96.19 119 ARG A O 1
ATOM 980 N N . THR A 1 120 ? -27.578 21.734 4.848 1 96.44 120 THR A N 1
ATOM 981 C CA . THR A 1 120 ? -27.609 22.5 3.604 1 96.44 120 THR A CA 1
ATOM 982 C C . THR A 1 120 ? -27.641 24 3.891 1 96.44 120 THR A C 1
ATOM 984 O O . THR A 1 120 ? -26.969 24.781 3.217 1 96.44 120 THR A O 1
ATOM 987 N N . ARG A 1 121 ? -28.391 24.328 4.918 1 97.38 121 ARG A N 1
ATOM 988 C CA . ARG A 1 121 ? -28.469 25.734 5.297 1 97.38 121 ARG A CA 1
ATOM 989 C C . ARG A 1 121 ? -27.141 26.234 5.84 1 97.38 121 ARG A C 1
ATOM 991 O O . ARG A 1 121 ? -26.719 27.359 5.555 1 97.38 121 ARG A O 1
ATOM 998 N N . PHE A 1 122 ? -26.547 25.453 6.582 1 97.69 122 PHE A N 1
ATOM 999 C CA . PHE A 1 122 ? -25.219 25.797 7.086 1 97.69 122 PHE A CA 1
ATOM 1000 C C . PHE A 1 122 ? -24.25 26.031 5.938 1 97.69 122 PHE A C 1
ATOM 1002 O O . PHE A 1 122 ? -23.562 27.062 5.887 1 97.69 122 PHE A O 1
ATOM 1009 N N . TYR A 1 123 ? -24.188 25.062 4.98 1 98.31 123 TYR A N 1
ATOM 1010 C CA . TYR A 1 123 ? -23.281 25.156 3.846 1 98.31 123 TYR A CA 1
ATOM 1011 C C . TYR A 1 123 ? -23.594 26.406 3.014 1 98.31 123 TYR A C 1
ATOM 1013 O O . TYR A 1 123 ? -22.672 27.094 2.561 1 98.31 123 TYR A O 1
ATOM 1021 N N . ALA A 1 124 ? -24.828 26.641 2.859 1 98.19 124 ALA A N 1
ATOM 1022 C CA . ALA A 1 124 ? -25.234 27.797 2.08 1 98.19 124 ALA A CA 1
ATOM 1023 C C . ALA A 1 124 ? -24.797 29.094 2.752 1 98.19 124 ALA A C 1
ATOM 1025 O O . ALA A 1 124 ? -24.391 30.047 2.08 1 98.19 124 ALA A O 1
ATOM 1026 N N . ALA A 1 125 ? -24.906 29.141 4.059 1 98.56 125 ALA A N 1
ATOM 1027 C CA . ALA A 1 125 ? -24.5 30.328 4.801 1 98.56 125 ALA A CA 1
ATOM 1028 C C . ALA A 1 125 ? -23 30.562 4.672 1 98.56 125 ALA A C 1
ATOM 1030 O O . ALA A 1 125 ? -22.547 31.703 4.504 1 98.56 125 ALA A O 1
ATOM 1031 N N . VAL A 1 126 ? -22.234 29.547 4.758 1 98.69 126 VAL A N 1
ATOM 1032 C CA . VAL A 1 126 ? -20.781 29.672 4.617 1 98.69 126 VAL A CA 1
ATOM 1033 C C . VAL A 1 126 ? -20.438 30.156 3.211 1 98.69 126 VAL A C 1
ATOM 1035 O O . VAL A 1 126 ? -19.594 31.047 3.043 1 98.69 126 VAL A O 1
ATOM 1038 N N . ASN A 1 127 ? -21.109 29.578 2.211 1 98.5 127 ASN A N 1
ATOM 1039 C CA . ASN A 1 127 ? -20.875 30 0.834 1 98.5 127 ASN A CA 1
ATOM 1040 C C . ASN A 1 127 ? -21.281 31.438 0.616 1 98.5 127 ASN A C 1
ATOM 1042 O O . ASN A 1 127 ? -20.672 32.156 -0.176 1 98.5 127 ASN A O 1
ATOM 1046 N N . SER A 1 128 ? -22.312 31.828 1.316 1 98.5 128 SER A N 1
ATOM 1047 C CA . SER A 1 128 ? -22.734 33.219 1.217 1 98.5 128 SER A CA 1
ATOM 1048 C C . SER A 1 128 ? -21.672 34.156 1.765 1 98.5 128 SER A C 1
ATOM 1050 O O . SER A 1 128 ? -21.469 35.25 1.225 1 98.5 128 SER A O 1
ATOM 1052 N N . LEU A 1 129 ? -21.016 33.781 2.875 1 98.5 129 LEU A N 1
ATOM 1053 C CA . LEU A 1 129 ? -19.906 34.594 3.393 1 98.5 129 LEU A CA 1
ATOM 1054 C C . LEU A 1 129 ? -18.812 34.75 2.346 1 98.5 129 LEU A C 1
ATOM 1056 O O . LEU A 1 129 ? -18.25 35.812 2.182 1 98.5 129 LEU A O 1
ATOM 1060 N N . LYS A 1 130 ? -18.516 33.656 1.671 1 97.69 130 LYS A N 1
ATOM 1061 C CA . LYS A 1 130 ? -17.453 33.625 0.67 1 97.69 130 LYS A CA 1
ATOM 1062 C C . LYS A 1 130 ? -17.797 34.5 -0.535 1 97.69 130 LYS A C 1
ATOM 1064 O O . LYS A 1 130 ? -16.922 35.094 -1.148 1 97.69 130 LYS A O 1
ATOM 1069 N N . ASN A 1 131 ? -19.109 34.656 -0.814 1 97.06 131 ASN A N 1
ATOM 1070 C CA . ASN A 1 131 ? -19.562 35.344 -2.002 1 97.06 131 ASN A CA 1
ATOM 1071 C C . ASN A 1 131 ? -19.875 36.812 -1.698 1 97.06 131 ASN A C 1
ATOM 1073 O O . ASN A 1 131 ? -20.062 37.625 -2.613 1 97.06 131 ASN A O 1
ATOM 1077 N N . ASN A 1 132 ? -19.859 37.125 -0.423 1 97.62 132 ASN A N 1
ATOM 1078 C CA . ASN A 1 132 ? -20.156 38.5 -0.031 1 97.62 132 ASN A CA 1
ATOM 1079 C C . ASN A 1 132 ? -18.922 39.375 -0.074 1 97.62 132 ASN A C 1
ATOM 1081 O O . ASN A 1 132 ? -18.125 39.406 0.874 1 97.62 132 ASN A O 1
ATOM 1085 N N . ARG A 1 133 ? -18.844 40.281 -1.014 1 95.75 133 ARG A N 1
ATOM 1086 C CA . ARG A 1 133 ? -17.656 41.094 -1.238 1 95.75 133 ARG A CA 1
ATOM 1087 C C . ARG A 1 133 ? -17.578 42.25 -0.24 1 95.75 133 ARG A C 1
ATOM 1089 O O . ARG A 1 133 ? -18.594 42.875 0.08 1 95.75 133 ARG A O 1
ATOM 1096 N N . ILE A 1 134 ? -16.391 42.406 0.32 1 94.31 134 ILE A N 1
ATOM 1097 C CA . ILE A 1 134 ? -15.992 43.531 1.18 1 94.31 134 ILE A CA 1
ATOM 1098 C C . ILE A 1 134 ? -14.703 44.156 0.654 1 94.31 134 ILE A C 1
ATOM 1100 O O . ILE A 1 134 ? -13.609 43.719 1 1 94.31 134 ILE A O 1
ATOM 1104 N N . GLY A 1 135 ? -14.805 45.25 -0.073 1 91.94 135 GLY A N 1
ATOM 1105 C CA . GLY A 1 135 ? -13.625 45.781 -0.735 1 91.94 135 GLY A CA 1
ATOM 1106 C C . GLY A 1 135 ? -12.984 44.781 -1.684 1 91.94 135 GLY A C 1
ATOM 1107 O O . GLY A 1 135 ? -13.648 44.25 -2.572 1 91.94 135 GLY A O 1
ATOM 1108 N N . ASN A 1 136 ? -11.688 44.594 -1.401 1 89.62 136 ASN A N 1
ATOM 1109 C CA . ASN A 1 136 ? -10.961 43.656 -2.266 1 89.62 136 ASN A CA 1
ATOM 1110 C C . ASN A 1 136 ? -10.953 42.25 -1.699 1 89.62 136 ASN A C 1
ATOM 1112 O O . ASN A 1 136 ? -10.203 41.375 -2.17 1 89.62 136 ASN A O 1
ATOM 1116 N N . THR A 1 137 ? -11.766 42 -0.683 1 93.62 137 THR A N 1
ATOM 1117 C CA . THR A 1 137 ? -11.891 40.688 -0.061 1 93.62 137 THR A CA 1
ATOM 1118 C C . THR A 1 137 ? -13.352 40.281 0.109 1 93.62 137 THR A C 1
ATOM 1120 O O . THR A 1 137 ? -14.219 40.812 -0.596 1 93.62 137 THR A O 1
ATOM 1123 N N . ASN A 1 138 ? -13.648 39.344 0.829 1 95.88 138 ASN A N 1
ATOM 1124 C CA . ASN A 1 138 ? -15.016 38.938 1.149 1 95.88 138 ASN A CA 1
ATOM 1125 C C . ASN A 1 138 ? -15.18 38.656 2.645 1 95.88 138 ASN A C 1
ATOM 1127 O O . ASN A 1 138 ? -14.211 38.688 3.396 1 95.88 138 ASN A O 1
ATOM 1131 N N . SER A 1 139 ? -16.406 38.5 3.059 1 97.81 139 SER A N 1
ATOM 1132 C CA . SER A 1 139 ? -16.719 38.344 4.48 1 97.81 139 SER A CA 1
ATOM 1133 C C . SER A 1 139 ? -16.016 37.156 5.094 1 97.81 139 SER A C 1
ATOM 1135 O O . SER A 1 139 ? -15.578 37.188 6.246 1 97.81 139 SER A O 1
ATOM 1137 N N . TYR A 1 140 ? -15.945 36.062 4.324 1 98.12 140 TYR A N 1
ATOM 1138 C CA . TYR A 1 140 ? -15.312 34.875 4.855 1 98.12 140 TYR A CA 1
ATOM 1139 C C . TYR A 1 140 ? -13.828 35.094 5.094 1 98.12 140 TYR A C 1
ATOM 1141 O O . TYR A 1 140 ? -13.312 34.781 6.172 1 98.12 140 TYR A O 1
ATOM 1149 N N . GLU A 1 141 ? -13.172 35.594 4.176 1 96.38 141 GLU A N 1
ATOM 1150 C CA . GLU A 1 141 ? -11.727 35.812 4.273 1 96.38 141 GLU A CA 1
ATOM 1151 C C . GLU A 1 141 ? -11.406 36.938 5.25 1 96.38 141 GLU A C 1
ATOM 1153 O O . GLU A 1 141 ? -10.352 36.938 5.895 1 96.38 141 GLU A O 1
ATOM 1158 N N . ALA A 1 142 ? -12.273 37.875 5.336 1 96.31 142 ALA A N 1
ATOM 1159 C CA . ALA A 1 142 ? -12.109 38.875 6.383 1 96.31 142 ALA A CA 1
ATOM 1160 C C . ALA A 1 142 ? -12.055 38.219 7.762 1 96.31 142 ALA A C 1
ATOM 1162 O O . ALA A 1 142 ? -11.18 38.531 8.57 1 96.31 142 ALA A O 1
ATOM 1163 N N . LEU A 1 143 ? -12.961 37.312 7.977 1 97.5 143 LEU A N 1
ATOM 1164 C CA . LEU A 1 143 ? -12.977 36.625 9.25 1 97.5 143 LEU A CA 1
ATOM 1165 C C . LEU A 1 143 ? -11.727 35.75 9.406 1 97.5 143 LEU A C 1
ATOM 1167 O O . LEU A 1 143 ? -11.125 35.719 10.477 1 97.5 143 LEU A O 1
ATOM 1171 N N . ALA A 1 144 ? -11.359 35.062 8.359 1 96.81 144 ALA A N 1
ATOM 1172 C CA . ALA A 1 144 ? -10.18 34.188 8.406 1 96.81 144 ALA A CA 1
ATOM 1173 C C . ALA A 1 144 ? -8.922 35 8.727 1 96.81 144 ALA A C 1
ATOM 1175 O O . ALA A 1 144 ? -8.008 34.5 9.391 1 96.81 144 ALA A O 1
ATOM 1176 N N . SER A 1 145 ? -8.875 36.25 8.367 1 95.06 145 SER A N 1
ATOM 1177 C CA . SER A 1 145 ? -7.691 37.094 8.531 1 95.06 145 SER A CA 1
ATOM 1178 C C . SER A 1 145 ? -7.492 37.469 9.992 1 95.06 145 SER A C 1
ATOM 1180 O O . SER A 1 145 ? -6.422 37.938 10.367 1 95.06 145 SER A O 1
ATOM 1182 N N . ILE A 1 146 ? -8.5 37.219 10.812 1 95.94 146 ILE A N 1
ATOM 1183 C CA . ILE A 1 146 ? -8.359 37.5 12.234 1 95.94 146 ILE A CA 1
ATOM 1184 C C . ILE A 1 146 ? -7.266 36.625 12.836 1 95.94 146 ILE A C 1
ATOM 1186 O O . ILE A 1 146 ? -6.516 37.094 13.711 1 95.94 146 ILE A O 1
ATOM 1190 N N . HIS A 1 147 ? -7.156 35.406 12.391 1 95.75 147 HIS A N 1
ATOM 1191 C CA . HIS A 1 147 ? -6.23 34.375 12.883 1 95.75 147 HIS A CA 1
ATOM 1192 C C . HIS A 1 147 ? -4.945 34.375 12.062 1 95.75 147 HIS A C 1
ATOM 1194 O O . HIS A 1 147 ? -4.551 33.312 11.547 1 95.75 147 HIS A O 1
ATOM 1200 N N . ASN A 1 148 ? -4.336 35.531 11.93 1 89.44 148 ASN A N 1
ATOM 1201 C CA . ASN A 1 148 ? -3.105 35.625 11.148 1 89.44 148 ASN A CA 1
ATOM 1202 C C . ASN A 1 148 ? -1.889 35.844 12.039 1 89.44 148 ASN A C 1
ATOM 1204 O O . ASN A 1 148 ? -1.984 35.75 13.266 1 89.44 148 ASN A O 1
ATOM 1208 N N . SER A 1 149 ? -0.781 36.156 11.445 1 84.44 149 SER A N 1
ATOM 1209 C CA . SER A 1 149 ? 0.531 36.219 12.078 1 84.44 149 SER A CA 1
ATOM 1210 C C . SER A 1 149 ? 0.522 37.156 13.273 1 84.44 149 SER A C 1
ATOM 1212 O O . SER A 1 149 ? 1.153 36.875 14.297 1 84.44 149 SER A O 1
ATOM 1214 N N . ASN A 1 150 ? -0.299 38.156 13.25 1 84.25 150 ASN A N 1
ATOM 1215 C CA . ASN A 1 150 ? -0.342 39.156 14.305 1 84.25 150 ASN A CA 1
ATOM 1216 C C . ASN A 1 150 ? -1.04 38.656 15.555 1 84.25 150 ASN A C 1
ATOM 1218 O O . ASN A 1 150 ? -0.794 39.125 16.656 1 84.25 150 ASN A O 1
ATOM 1222 N N . ALA A 1 151 ? -1.842 37.719 15.352 1 92.44 151 ALA A N 1
ATOM 1223 C CA . ALA A 1 151 ? -2.689 37.25 16.453 1 92.44 151 ALA A CA 1
ATOM 1224 C C . ALA A 1 151 ? -2.205 35.906 17 1 92.44 151 ALA A C 1
ATOM 1226 O O . ALA A 1 151 ? -2.621 35.469 18.078 1 92.44 151 ALA A O 1
ATOM 1227 N N . LEU A 1 152 ? -1.298 35.281 16.359 1 93.56 152 LEU A N 1
ATOM 1228 C CA . LEU A 1 152 ? -0.981 33.875 16.656 1 93.56 152 LEU A CA 1
ATOM 1229 C C . LEU A 1 152 ? -0.415 33.75 18.062 1 93.56 152 LEU A C 1
ATOM 1231 O O . LEU A 1 152 ? -0.773 32.812 18.797 1 93.56 152 LEU A O 1
ATOM 1235 N N . ASN A 1 153 ? 0.414 34.688 18.469 1 92.31 153 ASN A N 1
ATOM 1236 C CA . ASN A 1 153 ? 1.008 34.594 19.797 1 92.31 153 ASN A CA 1
ATOM 1237 C C . ASN A 1 153 ? -0.041 34.781 20.891 1 92.31 153 ASN A C 1
ATOM 1239 O O . ASN A 1 153 ? 0.108 34.25 22 1 92.31 153 ASN A O 1
ATOM 1243 N N . ALA A 1 154 ? -1.05 35.438 20.562 1 93.44 154 ALA A N 1
ATOM 1244 C CA . ALA A 1 154 ? -2.119 35.688 21.531 1 93.44 154 ALA A CA 1
ATOM 1245 C C . ALA A 1 154 ? -3.156 34.562 21.469 1 93.44 154 ALA A C 1
ATOM 1247 O O . ALA A 1 154 ? -3.752 34.219 22.5 1 93.44 154 ALA A O 1
ATOM 1248 N N . ALA A 1 155 ? -3.305 34.031 20.328 1 95.81 155 ALA A N 1
ATOM 1249 C CA . ALA A 1 155 ? -4.332 33.031 20.109 1 95.81 155 ALA A CA 1
ATOM 1250 C C . ALA A 1 155 ? -3.812 31.641 20.469 1 95.81 155 ALA A C 1
ATOM 1252 O O . ALA A 1 155 ? -4.598 30.719 20.719 1 95.81 155 ALA A O 1
ATOM 1253 N N . HIS A 1 156 ? -2.506 31.484 20.516 1 95.75 156 HIS A N 1
ATOM 1254 C CA . HIS A 1 156 ? -1.915 30.172 20.703 1 95.75 156 HIS A CA 1
ATOM 1255 C C . HIS A 1 156 ? -0.815 30.219 21.766 1 95.75 156 HIS A C 1
ATOM 1257 O O . HIS A 1 156 ? -0.403 31.297 22.188 1 95.75 156 HIS A O 1
ATOM 1263 N N . PHE A 1 157 ? -0.437 29.094 22.266 1 92.5 157 PHE A N 1
ATOM 1264 C CA . PHE A 1 157 ? 0.747 28.844 23.078 1 92.5 157 PHE A CA 1
ATOM 1265 C C . PHE A 1 157 ? 0.567 29.391 24.484 1 92.5 157 PHE A C 1
ATOM 1267 O O . PHE A 1 157 ? 1.53 29.844 25.109 1 92.5 157 PHE A O 1
ATOM 1274 N N . GLY A 1 158 ? -0.73 29.438 24.969 1 93.94 158 GLY A N 1
ATOM 1275 C CA . GLY A 1 158 ? -0.93 29.938 26.312 1 93.94 158 GLY A CA 1
ATOM 1276 C C . GLY A 1 158 ? -2.355 29.781 26.812 1 93.94 158 GLY A C 1
ATOM 1277 O O . GLY A 1 158 ? -3.166 29.109 26.172 1 93.94 158 GLY A O 1
ATOM 1278 N N . VAL A 1 159 ? -2.654 30.469 27.906 1 96.62 159 VAL A N 1
ATOM 1279 C CA . VAL A 1 159 ? -3.877 30.234 28.672 1 96.62 159 VAL A CA 1
ATOM 1280 C C . VAL A 1 159 ? -5.051 30.922 27.984 1 96.62 159 VAL A C 1
ATOM 1282 O O . VAL A 1 159 ? -6.211 30.609 28.25 1 96.62 159 VAL A O 1
ATOM 1285 N N . ALA A 1 160 ? -4.793 31.812 27.062 1 96.81 160 ALA A N 1
ATOM 1286 C CA . ALA A 1 160 ? -5.871 32.531 26.391 1 96.81 160 ALA A CA 1
ATOM 1287 C C . ALA A 1 160 ? -6.43 31.688 25.234 1 96.81 160 ALA A C 1
ATOM 1289 O O . ALA A 1 160 ? -7.449 32.062 24.641 1 96.81 160 ALA A O 1
ATOM 1290 N N . PHE A 1 161 ? -5.867 30.562 24.984 1 97.25 161 PHE A N 1
ATOM 1291 C CA . PHE A 1 161 ? -6.168 29.75 23.812 1 97.25 161 PHE A CA 1
ATOM 1292 C C . PHE A 1 161 ? -7.66 29.469 23.719 1 97.25 161 PHE A C 1
ATOM 1294 O O . PHE A 1 161 ? -8.289 29.766 22.703 1 97.25 161 PHE A O 1
ATOM 1301 N N . PRO A 1 162 ? -8.281 28.828 24.703 1 97.44 162 PRO A N 1
ATOM 1302 C CA . PRO A 1 162 ? -9.695 28.484 24.531 1 97.44 162 PRO A CA 1
ATOM 1303 C C . PRO A 1 162 ? -10.594 29.719 24.469 1 97.44 162 PRO A C 1
ATOM 1305 O O . PRO A 1 162 ? -11.547 29.75 23.672 1 97.44 162 PRO A O 1
ATOM 1308 N N . GLY A 1 163 ? -10.32 30.75 25.281 1 96.06 163 GLY A N 1
ATOM 1309 C CA . GLY A 1 163 ? -11.133 31.953 25.297 1 96.06 163 GLY A CA 1
ATOM 1310 C C . GLY A 1 163 ? -11.086 32.719 23.984 1 96.06 163 GLY A C 1
ATOM 1311 O O . GLY A 1 163 ? -12.117 33.188 23.5 1 96.06 163 GLY A O 1
ATOM 1312 N N . TRP A 1 164 ? -9.867 32.906 23.5 1 97.62 164 TRP A N 1
ATOM 1313 C CA . TRP A 1 164 ? -9.703 33.594 22.25 1 97.62 164 TRP A CA 1
ATOM 1314 C C . TRP A 1 164 ? -10.5 32.938 21.125 1 97.62 164 TRP A C 1
ATOM 1316 O O . TRP A 1 164 ? -11.234 33.594 20.391 1 97.62 164 TRP A O 1
ATOM 1326 N N . HIS A 1 165 ? -10.383 31.625 21 1 98.25 165 HIS A N 1
ATOM 1327 C CA . HIS A 1 165 ? -11.047 30.891 19.922 1 98.25 165 HIS A CA 1
ATOM 1328 C C . HIS A 1 165 ? -12.555 30.859 20.141 1 98.25 165 HIS A C 1
ATOM 1330 O O . HIS A 1 165 ? -13.32 30.891 19.172 1 98.25 165 HIS A O 1
ATOM 1336 N N . ARG A 1 166 ? -13 30.75 21.375 1 96.75 166 ARG A N 1
ATOM 1337 C CA . ARG A 1 166 ? -14.43 30.812 21.672 1 96.75 166 ARG A CA 1
ATOM 1338 C C . ARG A 1 166 ? -15.039 32.094 21.141 1 96.75 166 ARG A C 1
ATOM 1340 O O . ARG A 1 166 ? -16.094 32.094 20.5 1 96.75 166 ARG A O 1
ATOM 1347 N N . TYR A 1 167 ? -14.398 33.156 21.438 1 96.31 167 TYR A N 1
ATOM 1348 C CA . TYR A 1 167 ? -14.906 34.438 20.953 1 96.31 167 TYR A CA 1
ATOM 1349 C C . TYR A 1 167 ? -14.852 34.531 19.438 1 96.31 167 TYR A C 1
ATOM 1351 O O . TYR A 1 167 ? -15.789 35.031 18.797 1 96.31 167 TYR A O 1
ATOM 1359 N N . PHE A 1 168 ? -13.789 34.094 18.859 1 97.25 168 PHE A N 1
ATOM 1360 C CA . PHE A 1 168 ? -13.633 34.062 17.406 1 97.25 168 PHE A CA 1
ATOM 1361 C C . PHE A 1 168 ? -14.758 33.25 16.766 1 97.25 168 PHE A C 1
ATOM 1363 O O . PHE A 1 168 ? -15.344 33.688 15.766 1 97.25 168 PHE A O 1
ATOM 1370 N N . LEU A 1 169 ? -15.078 32.062 17.312 1 97.25 169 LEU A N 1
ATOM 1371 C CA . LEU A 1 169 ? -16.156 31.219 16.812 1 97.25 169 LEU A CA 1
ATOM 1372 C C . LEU A 1 169 ? -17.5 31.922 16.922 1 97.25 169 LEU A C 1
ATOM 1374 O O . LEU A 1 169 ? -18.359 31.766 16.047 1 97.25 169 LEU A O 1
ATOM 1378 N N . PHE A 1 170 ? -17.656 32.625 18 1 95.94 170 PHE A N 1
ATOM 1379 C CA . PHE A 1 170 ? -18.891 33.375 18.188 1 95.94 170 PHE A CA 1
ATOM 1380 C C . PHE A 1 170 ? -19.062 34.406 17.078 1 95.94 170 PHE A C 1
ATOM 1382 O O . PHE A 1 170 ? -20.156 34.562 16.531 1 95.94 170 PHE A O 1
ATOM 1389 N N . LEU A 1 171 ? -18.016 35.094 16.734 1 96.38 171 LEU A N 1
ATOM 1390 C CA . LEU A 1 171 ? -18.062 36.094 15.648 1 96.38 171 LEU A CA 1
ATOM 1391 C C . LEU A 1 171 ? -18.391 35.406 14.328 1 96.38 171 LEU A C 1
ATOM 1393 O O . LEU A 1 171 ? -19.188 35.938 13.539 1 96.38 171 LEU A O 1
ATOM 1397 N N . PHE A 1 172 ? -17.812 34.281 14.086 1 97.5 172 PHE A N 1
ATOM 1398 C CA . PHE A 1 172 ? -18.078 33.562 12.859 1 97.5 172 PHE A CA 1
ATOM 1399 C C . PHE A 1 172 ? -19.547 33.156 12.781 1 97.5 172 PHE A C 1
ATOM 1401 O O . PHE A 1 172 ? -20.188 33.281 11.734 1 97.5 172 PHE A O 1
ATOM 1408 N N . GLU A 1 173 ? -20.016 32.594 13.875 1 96.38 173 GLU A N 1
ATOM 1409 C CA . GLU A 1 173 ? -21.422 32.188 13.938 1 96.38 173 GLU A CA 1
ATOM 1410 C C . GLU A 1 173 ? -22.359 33.375 13.703 1 96.38 173 GLU A C 1
ATOM 1412 O O . GLU A 1 173 ? -23.375 33.25 13.031 1 96.38 173 GLU A O 1
ATOM 1417 N N . GLN A 1 174 ? -22 34.531 14.273 1 95.06 174 GLN A N 1
ATOM 1418 C CA . GLN A 1 174 ? -22.781 35.75 14.047 1 95.06 174 GLN A CA 1
ATOM 1419 C C . GLN A 1 174 ? -22.781 36.125 12.57 1 95.06 174 GLN A C 1
ATOM 1421 O O . GLN A 1 174 ? -23.812 36.531 12.023 1 95.06 174 GLN A O 1
ATOM 1426 N N . ALA A 1 175 ? -21.656 36.031 11.977 1 97.69 175 ALA A N 1
ATOM 1427 C CA . ALA A 1 175 ? -21.562 36.312 10.555 1 97.69 175 ALA A CA 1
ATOM 1428 C C . ALA A 1 175 ? -22.469 35.406 9.734 1 97.69 175 ALA A C 1
ATOM 1430 O O . ALA A 1 175 ? -23.125 35.844 8.797 1 97.69 175 ALA A O 1
ATOM 1431 N N . LEU A 1 176 ? -22.484 34.125 10.055 1 97.81 176 LEU A N 1
ATOM 1432 C CA . LEU A 1 176 ? -23.359 33.156 9.375 1 97.81 176 LEU A CA 1
ATOM 1433 C C . LEU A 1 176 ? -24.828 33.562 9.523 1 97.81 176 LEU A C 1
ATOM 1435 O O . LEU A 1 176 ? -25.594 33.531 8.555 1 97.81 176 LEU A O 1
ATOM 1439 N N . ARG A 1 177 ? -25.172 33.969 10.641 1 95.19 177 ARG A N 1
ATOM 1440 C CA . ARG A 1 177 ? -26.562 34.25 10.977 1 95.19 177 ARG A CA 1
ATOM 1441 C C . ARG A 1 177 ? -27.016 35.562 10.336 1 95.19 177 ARG A C 1
ATOM 1443 O O . ARG A 1 177 ? -28.219 35.844 10.258 1 95.19 177 ARG A O 1
ATOM 1450 N N . ARG A 1 178 ? -26.062 36.406 9.867 1 95.94 178 ARG A N 1
ATOM 1451 C CA . ARG A 1 178 ? -26.438 37.562 9.062 1 95.94 178 ARG A CA 1
ATOM 1452 C C . ARG A 1 178 ? -27.109 37.125 7.762 1 95.94 178 ARG A C 1
ATOM 1454 O O . ARG A 1 178 ? -27.906 37.875 7.188 1 95.94 178 ARG A O 1
ATOM 1461 N N . PHE A 1 179 ? -26.828 35.938 7.285 1 97.12 179 PHE A N 1
ATOM 1462 C CA . PHE A 1 179 ? -27.391 35.438 6.043 1 97.12 179 PHE A CA 1
ATOM 1463 C C . PHE A 1 179 ? -28.562 34.5 6.328 1 97.12 179 PHE A C 1
ATOM 1465 O O . PHE A 1 179 ? -29.547 34.469 5.57 1 97.12 179 PHE A O 1
ATOM 1472 N N . ASP A 1 180 ? -28.469 33.719 7.449 1 97.12 180 ASP A N 1
ATOM 1473 C CA . ASP A 1 180 ? -29.516 32.812 7.883 1 97.12 180 ASP A CA 1
ATOM 1474 C C . ASP A 1 180 ? -29.562 32.688 9.406 1 97.12 180 ASP A C 1
ATOM 1476 O O . ASP A 1 180 ? -28.766 31.969 10.008 1 97.12 180 ASP A O 1
ATOM 1480 N N . ARG A 1 181 ? -30.578 33.219 10.023 1 94.06 181 ARG A N 1
ATOM 1481 C CA . ARG A 1 181 ? -30.672 33.344 11.477 1 94.06 181 ARG A CA 1
ATOM 1482 C C . ARG A 1 181 ? -30.891 32 12.133 1 94.06 181 ARG A C 1
ATOM 1484 O O . ARG A 1 181 ? -30.703 31.859 13.344 1 94.06 181 ARG A O 1
ATOM 1491 N N . THR A 1 182 ? -31.203 31.031 11.359 1 93.88 182 THR A N 1
ATOM 1492 C CA . THR A 1 182 ? -31.531 29.734 11.93 1 93.88 182 THR A CA 1
ATOM 1493 C C . THR A 1 182 ? -30.297 28.844 12.023 1 93.88 182 THR A C 1
ATOM 1495 O O . THR A 1 182 ? -30.344 27.781 12.648 1 93.88 182 THR A O 1
ATOM 1498 N N . VAL A 1 183 ? -29.234 29.312 11.43 1 95.88 183 VAL A N 1
ATOM 1499 C CA . VAL A 1 183 ? -28.031 28.484 11.367 1 95.88 183 VAL A CA 1
ATOM 1500 C C . VAL A 1 183 ? -27.312 28.516 12.711 1 95.88 183 VAL A C 1
ATOM 1502 O O . VAL A 1 183 ? -27.156 29.594 13.312 1 95.88 183 VAL A O 1
ATOM 1505 N N . THR A 1 184 ? -26.969 27.359 13.227 1 94.62 184 THR A N 1
ATOM 1506 C CA . THR A 1 184 ? -26.062 27.188 14.352 1 94.62 184 THR A CA 1
ATOM 1507 C C . THR A 1 184 ? -24.766 26.516 13.906 1 94.62 184 THR A C 1
ATOM 1509 O O . THR A 1 184 ? -24.781 25.594 13.094 1 94.62 184 THR A O 1
ATOM 1512 N N . LEU A 1 185 ? -23.688 27.062 14.43 1 97 185 LEU A N 1
ATOM 1513 C CA . LEU A 1 185 ? -22.391 26.516 14.039 1 97 185 LEU A CA 1
ATOM 1514 C C . LEU A 1 185 ? -22.25 25.078 14.531 1 97 185 LEU A C 1
ATOM 1516 O O . LEU A 1 185 ? -22.297 24.828 15.742 1 97 185 LEU A O 1
ATOM 1520 N N . PRO A 1 186 ? -22.109 24.141 13.633 1 97.75 186 PRO A N 1
ATOM 1521 C CA . PRO A 1 186 ? -21.906 22.766 14.07 1 97.75 186 PRO A CA 1
ATOM 1522 C C . PRO A 1 186 ? -20.453 22.469 14.445 1 97.75 186 PRO A C 1
ATOM 1524 O O . PRO A 1 186 ? -19.578 23.297 14.211 1 97.75 186 PRO A O 1
ATOM 1527 N N . TYR A 1 187 ? -20.266 21.328 15.117 1 97.94 187 TYR A N 1
ATOM 1528 C CA . TYR A 1 187 ? -18.922 20.844 15.391 1 97.94 187 TYR A CA 1
ATOM 1529 C C . TYR A 1 187 ? -18.703 19.453 14.773 1 97.94 187 TYR A C 1
ATOM 1531 O O . TYR A 1 187 ? -19.656 18.812 14.336 1 97.94 187 TYR A O 1
ATOM 1539 N N . ILE A 1 188 ? -17.422 19.078 14.602 1 97.06 188 ILE A N 1
ATOM 1540 C CA . ILE A 1 188 ? -17.078 17.75 14.125 1 97.06 188 ILE A CA 1
ATOM 1541 C C . ILE A 1 188 ? -16.234 17.031 15.172 1 97.06 188 ILE A C 1
ATOM 1543 O O . ILE A 1 188 ? -15.148 17.484 15.531 1 97.06 188 ILE A O 1
ATOM 1547 N N . ASP A 1 189 ? -16.703 15.875 15.625 1 95.88 189 ASP A N 1
ATOM 1548 C CA . ASP A 1 189 ? -15.969 15.023 16.562 1 95.88 189 ASP A CA 1
ATOM 1549 C C . ASP A 1 189 ? -15.141 13.977 15.812 1 95.88 189 ASP A C 1
ATOM 1551 O O . ASP A 1 189 ? -15.617 12.883 15.531 1 95.88 189 ASP A O 1
ATOM 1555 N N . THR A 1 190 ? -13.875 14.289 15.656 1 92.12 190 THR A N 1
ATOM 1556 C CA . THR A 1 190 ? -13.031 13.43 14.836 1 92.12 190 THR A CA 1
ATOM 1557 C C . THR A 1 190 ? -12.469 12.273 15.656 1 92.12 190 THR A C 1
ATOM 1559 O O . THR A 1 190 ? -11.719 11.445 15.133 1 92.12 190 THR A O 1
ATOM 1562 N N . THR A 1 191 ? -12.773 12.211 16.953 1 90.38 191 THR A N 1
ATOM 1563 C CA . THR A 1 191 ? -12.398 11.031 17.719 1 90.38 191 THR A CA 1
ATOM 1564 C C . THR A 1 191 ? -13.039 9.773 17.141 1 90.38 191 THR A C 1
ATOM 1566 O O . THR A 1 191 ? -12.5 8.672 17.281 1 90.38 191 THR A O 1
ATOM 1569 N N . MET A 1 192 ? -14.164 9.969 16.484 1 90.5 192 MET A N 1
ATOM 1570 C CA . MET A 1 192 ? -14.883 8.836 15.898 1 90.5 192 MET A CA 1
ATOM 1571 C C . MET A 1 192 ? -14.109 8.242 14.734 1 90.5 192 MET A C 1
ATOM 1573 O O . MET A 1 192 ? -14.141 7.027 14.516 1 90.5 192 MET A O 1
ATOM 1577 N N . GLU A 1 193 ? -13.406 9.086 14 1 88.38 193 GLU A N 1
ATOM 1578 C CA . GLU A 1 193 ? -12.625 8.625 12.859 1 88.38 193 GLU A CA 1
ATOM 1579 C C . GLU A 1 193 ? -11.477 7.727 13.305 1 88.38 193 GLU A C 1
ATOM 1581 O O . GLU A 1 193 ? -11.086 6.801 12.594 1 88.38 193 GLU A O 1
ATOM 1586 N N . ASN A 1 194 ? -10.953 7.969 14.469 1 82.75 194 ASN A N 1
ATOM 1587 C CA . ASN A 1 194 ? -9.82 7.207 14.984 1 82.75 194 ASN A CA 1
ATOM 1588 C C . ASN A 1 194 ? -10.18 5.738 15.195 1 82.75 194 ASN A C 1
ATOM 1590 O O . ASN A 1 194 ? -9.297 4.891 15.336 1 82.75 194 ASN A O 1
ATOM 1594 N N . SER A 1 195 ? -11.461 5.457 15.211 1 78.06 195 SER A N 1
ATOM 1595 C CA . SER A 1 195 ? -11.914 4.086 15.422 1 78.06 195 SER A CA 1
ATOM 1596 C C . SER A 1 195 ? -11.938 3.307 14.109 1 78.06 195 SER A C 1
ATOM 1598 O O . SER A 1 195 ? -12.164 2.094 14.109 1 78.06 195 SER A O 1
ATOM 1600 N N . LEU A 1 196 ? -11.695 4.023 13.062 1 75.56 196 LEU A N 1
ATOM 1601 C CA . LEU A 1 196 ? -11.641 3.373 11.758 1 75.56 196 LEU A CA 1
ATOM 1602 C C . LEU A 1 196 ? -10.242 2.83 11.477 1 75.56 196 LEU A C 1
ATOM 1604 O O . LEU A 1 196 ? -9.242 3.412 11.914 1 75.56 196 LEU A O 1
ATOM 1608 N N . PRO A 1 197 ? -10.164 1.749 10.719 1 66.44 197 PRO A N 1
ATOM 1609 C CA . PRO A 1 197 ? -8.836 1.295 10.312 1 66.44 197 PRO A CA 1
ATOM 1610 C C . PRO A 1 197 ? -8.086 2.332 9.469 1 66.44 197 PRO A C 1
ATOM 1612 O O . PRO A 1 197 ? -6.879 2.502 9.625 1 66.44 197 PRO A O 1
ATOM 1615 N N . ASN A 1 198 ? -8.875 2.926 8.656 1 70.19 198 ASN A N 1
ATOM 1616 C CA . ASN A 1 198 ? -8.367 4.055 7.887 1 70.19 198 ASN A CA 1
ATOM 1617 C C . ASN A 1 198 ? -9.195 5.316 8.133 1 70.19 198 ASN A C 1
ATOM 1619 O O . ASN A 1 198 ? -10.18 5.562 7.43 1 70.19 198 ASN A O 1
ATOM 1623 N N . PRO A 1 199 ? -8.742 6.141 8.992 1 76.81 199 PRO A N 1
ATOM 1624 C CA . PRO A 1 199 ? -9.539 7.281 9.453 1 76.81 199 PRO A CA 1
ATOM 1625 C C . PRO A 1 199 ? -9.914 8.227 8.312 1 76.81 199 PRO A C 1
ATOM 1627 O O . PRO A 1 199 ? -10.93 8.93 8.398 1 76.81 199 PRO A O 1
ATOM 1630 N N . TRP A 1 200 ? -9.234 8.266 7.273 1 77 200 TRP A N 1
ATOM 1631 C CA . TRP A 1 200 ? -9.5 9.227 6.207 1 77 200 TRP A CA 1
ATOM 1632 C C . TRP A 1 200 ? -10.578 8.703 5.262 1 77 200 TRP A C 1
ATOM 1634 O O . TRP A 1 200 ? -11.031 9.43 4.371 1 77 200 TRP A O 1
ATOM 1644 N N . MET A 1 201 ? -11.055 7.461 5.465 1 77.5 201 MET A N 1
ATOM 1645 C CA . MET A 1 201 ? -12.086 6.875 4.613 1 77.5 201 MET A CA 1
ATOM 1646 C C . MET A 1 201 ? -13.477 7.172 5.164 1 77.5 201 MET A C 1
ATOM 1648 O O . MET A 1 201 ? -14.484 6.746 4.59 1 77.5 201 MET A O 1
ATOM 1652 N N . SER A 1 202 ? -13.523 7.988 6.184 1 85.44 202 SER A N 1
ATOM 1653 C CA . SER A 1 202 ? -14.797 8.414 6.75 1 85.44 202 SER A CA 1
ATOM 1654 C C . SER A 1 202 ? -15.633 9.172 5.723 1 85.44 202 SER A C 1
ATOM 1656 O O . SER A 1 202 ? -15.102 9.961 4.941 1 85.44 202 SER A O 1
ATOM 1658 N N . ASN A 1 203 ? -16.906 8.938 5.762 1 88.25 203 ASN A N 1
ATOM 1659 C CA . ASN A 1 203 ? -17.781 9.625 4.816 1 88.25 203 ASN A CA 1
ATOM 1660 C C . ASN A 1 203 ? -17.969 11.094 5.191 1 88.25 203 ASN A C 1
ATOM 1662 O O . ASN A 1 203 ? -18.641 11.844 4.48 1 88.25 203 ASN A O 1
ATOM 1666 N N . LEU A 1 204 ? -17.391 11.523 6.309 1 92.62 204 LEU A N 1
ATOM 1667 C CA . LEU A 1 204 ? -17.25 12.953 6.582 1 92.62 204 LEU A CA 1
ATOM 1668 C C . LEU A 1 204 ? -16.594 13.672 5.414 1 92.62 204 LEU A C 1
ATOM 1670 O O . LEU A 1 204 ? -16.953 14.805 5.086 1 92.62 204 LEU A O 1
ATOM 1674 N N . TRP A 1 205 ? -15.633 12.938 4.844 1 91.12 205 TRP A N 1
ATOM 1675 C CA . TRP A 1 205 ? -14.812 13.5 3.77 1 91.12 205 TRP A CA 1
ATOM 1676 C C . TRP A 1 205 ? -15.391 13.133 2.404 1 91.12 205 TRP A C 1
ATOM 1678 O O . TRP A 1 205 ? -14.68 12.602 1.547 1 91.12 205 TRP A O 1
ATOM 1688 N N . SER A 1 206 ? -16.641 13.422 2.217 1 88.88 206 SER A N 1
ATOM 1689 C CA . SER A 1 206 ? -17.375 13.117 0.994 1 88.88 206 SER A CA 1
ATOM 1690 C C . SER A 1 206 ? -18.156 14.336 0.5 1 88.88 206 SER A C 1
ATOM 1692 O O . SER A 1 206 ? -18.109 15.398 1.128 1 88.88 206 SER A O 1
ATOM 1694 N N . ALA A 1 207 ? -18.844 14.164 -0.617 1 87.88 207 ALA A N 1
ATOM 1695 C CA . ALA A 1 207 ? -19.672 15.227 -1.181 1 87.88 207 ALA A CA 1
ATOM 1696 C C . ALA A 1 207 ? -20.797 15.609 -0.228 1 87.88 207 ALA A C 1
ATOM 1698 O O . ALA A 1 207 ? -21.203 16.781 -0.157 1 87.88 207 ALA A O 1
ATOM 1699 N N . GLU A 1 208 ? -21.25 14.594 0.488 1 87.44 208 GLU A N 1
ATOM 1700 C CA . GLU A 1 208 ? -22.344 14.828 1.421 1 87.44 208 GLU A CA 1
ATOM 1701 C C . GLU A 1 208 ? -21.828 15.406 2.738 1 87.44 208 GLU A C 1
ATOM 1703 O O . GLU A 1 208 ? -22.594 16.031 3.482 1 87.44 208 GLU A O 1
ATOM 1708 N N . GLY A 1 209 ? -20.562 15.188 2.961 1 92.75 209 GLY A N 1
ATOM 1709 C CA . GLY A 1 209 ? -19.953 15.719 4.168 1 92.75 209 GLY A CA 1
ATOM 1710 C C . GLY A 1 209 ? -19.312 17.078 3.965 1 92.75 209 GLY A C 1
ATOM 1711 O O . GLY A 1 209 ? -20 18.031 3.572 1 92.75 209 GLY A O 1
ATOM 1712 N N . ILE A 1 210 ? -18 17.156 4.141 1 94.81 210 ILE A N 1
ATOM 1713 C CA . ILE A 1 210 ? -17.359 18.469 4.129 1 94.81 210 ILE A CA 1
ATOM 1714 C C . ILE A 1 210 ? -16.344 18.531 2.986 1 94.81 210 ILE A C 1
ATOM 1716 O O . ILE A 1 210 ? -15.562 19.469 2.902 1 94.81 210 ILE A O 1
ATOM 1720 N N . GLY A 1 211 ? -16.391 17.516 2.094 1 92.62 211 GLY A N 1
ATOM 1721 C CA . GLY A 1 211 ? -15.461 17.469 0.968 1 92.62 211 GLY A CA 1
ATOM 1722 C C . GLY A 1 211 ? -14.305 16.516 1.178 1 92.62 211 GLY A C 1
ATOM 1723 O O . GLY A 1 211 ? -14.055 16.078 2.299 1 92.62 211 GLY A O 1
ATOM 1724 N N . ASN A 1 212 ? -13.555 16.25 0.146 1 87.94 212 ASN A N 1
ATOM 1725 C CA . ASN A 1 212 ? -12.5 15.234 0.183 1 87.94 212 ASN A CA 1
ATOM 1726 C C . ASN A 1 212 ? -11.328 15.68 1.047 1 87.94 212 ASN A C 1
ATOM 1728 O O . ASN A 1 212 ? -11.039 16.875 1.144 1 87.94 212 ASN A O 1
ATOM 1732 N N . ILE A 1 213 ? -10.664 14.688 1.673 1 87.94 213 ILE A N 1
ATOM 1733 C CA . ILE A 1 213 ? -9.484 14.945 2.488 1 87.94 213 ILE A CA 1
ATOM 1734 C C . ILE A 1 213 ? -8.227 14.531 1.724 1 87.94 213 ILE A C 1
ATOM 1736 O O . ILE A 1 213 ? -7.117 14.93 2.086 1 87.94 213 ILE A O 1
ATOM 1740 N N . ASP A 1 214 ? -8.398 13.688 0.683 1 75.25 214 ASP A N 1
ATOM 1741 C CA . ASP A 1 214 ? -7.266 13.18 -0.09 1 75.25 214 ASP A CA 1
ATOM 1742 C C . ASP A 1 214 ? -7.191 13.852 -1.458 1 75.25 214 ASP A C 1
ATOM 1744 O O . ASP A 1 214 ? -8.125 14.547 -1.865 1 75.25 214 ASP A O 1
ATOM 1748 N N . GLY A 1 215 ? -6.102 13.812 -2.082 1 69.94 215 GLY A N 1
ATOM 1749 C CA . GLY A 1 215 ? -5.957 14.289 -3.449 1 69.94 215 GLY A CA 1
ATOM 1750 C C . GLY A 1 215 ? -5.523 15.742 -3.533 1 69.94 215 GLY A C 1
ATOM 1751 O O . GLY A 1 215 ? -5.445 16.312 -4.625 1 69.94 215 GLY A O 1
ATOM 1752 N N . GLY A 1 216 ? -5.316 16.359 -2.369 1 81.62 216 GLY A N 1
ATOM 1753 C CA . GLY A 1 216 ? -4.801 17.719 -2.402 1 81.62 216 GLY A CA 1
ATOM 1754 C C . GLY A 1 216 ? -5.895 18.781 -2.408 1 81.62 216 GLY A C 1
ATOM 1755 O O . GLY A 1 216 ? -6.535 19.016 -1.384 1 81.62 216 GLY A O 1
ATOM 1756 N N . GLN A 1 217 ? -6.387 19.156 -3.646 1 87.56 217 GLN A N 1
ATOM 1757 C CA . GLN A 1 217 ? -7.398 20.203 -3.74 1 87.56 217 GLN A CA 1
ATOM 1758 C C . GLN A 1 217 ? -8.773 19.672 -3.348 1 87.56 217 GLN A C 1
ATOM 1760 O O . GLN A 1 217 ? -9.141 18.547 -3.701 1 87.56 217 GLN A O 1
ATOM 1765 N N . VAL A 1 218 ? -9.477 20.484 -2.613 1 92.75 218 VAL A N 1
ATOM 1766 C CA . VAL A 1 218 ? -10.875 20.156 -2.336 1 92.75 218 VAL A CA 1
ATOM 1767 C C . VAL A 1 218 ? -11.703 20.344 -3.604 1 92.75 218 VAL A C 1
ATOM 1769 O O . VAL A 1 218 ? -11.914 21.469 -4.066 1 92.75 218 VAL A O 1
ATOM 1772 N N . ARG A 1 219 ? -12.148 19.219 -4.141 1 90.19 219 ARG A N 1
ATOM 1773 C CA . ARG A 1 219 ? -12.812 19.266 -5.438 1 90.19 219 ARG A CA 1
ATOM 1774 C C . ARG A 1 219 ? -14.258 18.781 -5.324 1 90.19 219 ARG A C 1
ATOM 1776 O O . ARG A 1 219 ? -15.039 18.922 -6.266 1 90.19 219 ARG A O 1
ATOM 1783 N N . VAL A 1 220 ? -14.539 18.266 -4.172 1 89.88 220 VAL A N 1
ATOM 1784 C CA . VAL A 1 220 ? -15.883 17.719 -3.971 1 89.88 220 VAL A CA 1
ATOM 1785 C C . VAL A 1 220 ? -16.5 18.328 -2.715 1 89.88 220 VAL A C 1
ATOM 1787 O O . VAL A 1 220 ? -15.789 18.812 -1.832 1 89.88 220 VAL A O 1
ATOM 1790 N N . GLY A 1 221 ? -17.844 18.391 -2.773 1 93.44 221 GLY A N 1
ATOM 1791 C CA . GLY A 1 221 ? -18.562 18.844 -1.585 1 93.44 221 GLY A CA 1
ATOM 1792 C C . GLY A 1 221 ? -18.875 20.328 -1.61 1 93.44 221 GLY A C 1
ATOM 1793 O O . GLY A 1 221 ? -18.766 20.984 -2.652 1 93.44 221 GLY A O 1
ATOM 1794 N N . PRO A 1 222 ? -19.281 20.812 -0.485 1 96.5 222 PRO A N 1
ATOM 1795 C CA . PRO A 1 222 ? -19.859 22.172 -0.437 1 96.5 222 PRO A CA 1
ATOM 1796 C C . PRO A 1 222 ? -18.828 23.266 -0.679 1 96.5 222 PRO A C 1
ATOM 1798 O O . PRO A 1 222 ? -19.188 24.391 -1.005 1 96.5 222 PRO A O 1
ATOM 1801 N N . PHE A 1 223 ? -17.578 22.938 -0.578 1 97.19 223 PHE A N 1
ATOM 1802 C CA . PHE A 1 223 ? -16.547 23.969 -0.688 1 97.19 223 PHE A CA 1
ATOM 1803 C C . PHE A 1 223 ? -15.57 23.625 -1.807 1 97.19 223 PHE A C 1
ATOM 1805 O O . PHE A 1 223 ? -14.391 23.984 -1.729 1 97.19 223 PHE A O 1
ATOM 1812 N N . ALA A 1 224 ? -16.078 22.906 -2.777 1 94.56 224 ALA A N 1
ATOM 1813 C CA . ALA A 1 224 ? -15.281 22.438 -3.916 1 94.56 224 ALA A CA 1
ATOM 1814 C C . ALA A 1 224 ? -14.672 23.609 -4.672 1 94.56 224 ALA A C 1
ATOM 1816 O O . ALA A 1 224 ? -15.344 24.625 -4.918 1 94.56 224 ALA A O 1
ATOM 1817 N N . ASN A 1 225 ? -13.352 23.547 -4.922 1 92.06 225 ASN A N 1
ATOM 1818 C CA . ASN A 1 225 ? -12.578 24.453 -5.777 1 92.06 225 ASN A CA 1
ATOM 1819 C C . ASN A 1 225 ? -12.398 25.828 -5.133 1 92.06 225 ASN A C 1
ATOM 1821 O O . ASN A 1 225 ? -12.156 26.812 -5.824 1 92.06 225 ASN A O 1
ATOM 1825 N N . TRP A 1 226 ? -12.602 25.859 -3.801 1 95.75 226 TRP A N 1
ATOM 1826 C CA . TRP A 1 226 ? -12.328 27.094 -3.08 1 95.75 226 TRP A CA 1
ATOM 1827 C C . TRP A 1 226 ? -10.852 27.469 -3.182 1 95.75 226 TRP A C 1
ATOM 1829 O O . TRP A 1 226 ? -9.992 26.609 -3.279 1 95.75 226 TRP A O 1
ATOM 1839 N N . ARG A 1 227 ? -10.602 28.766 -3.223 1 93.88 227 ARG A N 1
ATOM 1840 C CA . ARG A 1 227 ? -9.289 29.391 -3.053 1 93.88 227 ARG A CA 1
ATOM 1841 C C . ARG A 1 227 ? -9.328 30.469 -1.985 1 93.88 227 ARG A C 1
ATOM 1843 O O . ARG A 1 227 ? -10.406 30.922 -1.593 1 93.88 227 ARG A O 1
ATOM 1850 N N . TYR A 1 228 ? -8.242 30.797 -1.443 1 93.94 228 TYR A N 1
ATOM 1851 C CA . TYR A 1 228 ? -8.203 31.938 -0.522 1 93.94 228 TYR A CA 1
ATOM 1852 C C . TYR A 1 228 ? -7.156 32.938 -0.955 1 93.94 228 TYR A C 1
ATOM 1854 O O . TYR A 1 228 ? -6.16 32.594 -1.587 1 93.94 228 TYR A O 1
ATOM 1862 N N . GLN A 1 229 ? -7.387 34.156 -0.593 1 90.62 229 GLN A N 1
ATOM 1863 C CA . GLN A 1 229 ? -6.59 35.281 -1.039 1 90.62 229 GLN A CA 1
ATOM 1864 C C . GLN A 1 229 ? -5.41 35.531 -0.101 1 90.62 229 GLN A C 1
ATOM 1866 O O . GLN A 1 229 ? -5.574 35.531 1.121 1 90.62 229 GLN A O 1
ATOM 1871 N N . THR A 1 230 ? -4.238 35.656 -0.6 1 88.5 230 THR A N 1
ATOM 1872 C CA . THR A 1 230 ? -3.066 36 0.188 1 88.5 230 THR A CA 1
ATOM 1873 C C . THR A 1 230 ? -2.699 37.469 -0.028 1 88.5 230 THR A C 1
ATOM 1875 O O . THR A 1 230 ? -2.125 38.125 0.856 1 88.5 230 THR A O 1
ATOM 1878 N N . GLN A 1 231 ? -2.854 37.969 -1.182 1 82.06 231 GLN A N 1
ATOM 1879 C CA . GLN A 1 231 ? -2.658 39.375 -1.565 1 82.06 231 GLN A CA 1
ATOM 1880 C C . GLN A 1 231 ? -3.607 39.781 -2.691 1 82.06 231 GLN A C 1
ATOM 1882 O O . GLN A 1 231 ? -4.387 38.938 -3.174 1 82.06 231 GLN A O 1
ATOM 1887 N N . ASP A 1 232 ? -3.465 41.062 -2.939 1 78.69 232 ASP A N 1
ATOM 1888 C CA . ASP A 1 232 ? -4.336 41.5 -4.023 1 78.69 232 ASP A CA 1
ATOM 1889 C C . ASP A 1 232 ? -4.094 40.688 -5.293 1 78.69 232 ASP A C 1
ATOM 1891 O O . ASP A 1 232 ? -2.969 40.656 -5.801 1 78.69 232 ASP A O 1
ATOM 1895 N N . ARG A 1 233 ? -5.066 39.969 -5.711 1 77.62 233 ARG A N 1
ATOM 1896 C CA . ARG A 1 233 ? -5.125 39.188 -6.945 1 77.62 233 ARG A CA 1
ATOM 1897 C C . ARG A 1 233 ? -4.242 37.938 -6.859 1 77.62 233 ARG A C 1
ATOM 1899 O O . ARG A 1 233 ? -3.779 37.438 -7.879 1 77.62 233 ARG A O 1
ATOM 1906 N N . ARG A 1 234 ? -3.883 37.594 -5.723 1 88.88 234 ARG A N 1
ATOM 1907 C CA . ARG A 1 234 ? -3.158 36.344 -5.527 1 88.88 234 ARG A CA 1
ATOM 1908 C C . ARG A 1 234 ? -3.969 35.375 -4.68 1 88.88 234 ARG A C 1
ATOM 1910 O O . ARG A 1 234 ? -4.516 35.75 -3.643 1 88.88 234 ARG A O 1
ATOM 1917 N N . TYR A 1 235 ? -4.082 34.188 -5.223 1 92.81 235 TYR A N 1
ATOM 1918 C CA . TYR A 1 235 ? -4.914 33.188 -4.574 1 92.81 235 TYR A CA 1
ATOM 1919 C C . TYR A 1 235 ? -4.152 31.891 -4.395 1 92.81 235 TYR A C 1
ATOM 1921 O O . TYR A 1 235 ? -3.176 31.625 -5.102 1 92.81 235 TYR A O 1
ATOM 1929 N N . VAL A 1 236 ? -4.562 31.156 -3.428 1 94.69 236 VAL A N 1
ATOM 1930 C CA . VAL A 1 236 ? -4.035 29.828 -3.121 1 94.69 236 VAL A CA 1
ATOM 1931 C C . VAL A 1 236 ? -5.18 28.812 -3.072 1 94.69 236 VAL A C 1
ATOM 1933 O O . VAL A 1 236 ? -6.234 29.094 -2.498 1 94.69 236 VAL A O 1
ATOM 1936 N N . PRO A 1 237 ? -5.016 27.703 -3.76 1 93.56 237 PRO A N 1
ATOM 1937 C CA . PRO A 1 237 ? -6.082 26.703 -3.682 1 93.56 237 PRO A CA 1
ATOM 1938 C C . PRO A 1 237 ? -6.25 26.125 -2.275 1 93.56 237 PRO A C 1
ATOM 1940 O O . PRO A 1 237 ? -5.262 25.922 -1.563 1 93.56 237 PRO A O 1
ATOM 1943 N N . LEU A 1 238 ? -7.508 25.859 -1.912 1 94.88 238 LEU A N 1
ATOM 1944 C CA . LEU A 1 238 ? -7.797 25.109 -0.689 1 94.88 238 LEU A CA 1
ATOM 1945 C C . LEU A 1 238 ? -7.398 23.641 -0.836 1 94.88 238 LEU A C 1
ATOM 1947 O O . LEU A 1 238 ? -7.906 22.953 -1.715 1 94.88 238 LEU A O 1
ATOM 1951 N N . THR A 1 239 ? -6.445 23.203 -0.009 1 92.44 239 THR A N 1
ATOM 1952 C CA . THR A 1 239 ? -5.945 21.844 -0.129 1 92.44 239 THR A CA 1
ATOM 1953 C C . THR A 1 239 ? -6.043 21.109 1.206 1 92.44 239 THR A C 1
ATOM 1955 O O . THR A 1 239 ? -5.992 21.734 2.268 1 92.44 239 THR A O 1
ATOM 1958 N N . ARG A 1 240 ? -6.27 19.781 1.163 1 90.44 240 ARG A N 1
ATOM 1959 C CA . ARG A 1 240 ? -6.199 18.828 2.266 1 90.44 240 ARG A CA 1
ATOM 1960 C C . ARG A 1 240 ? -5.371 17.609 1.883 1 90.44 240 ARG A C 1
ATOM 1962 O O . ARG A 1 240 ? -5.312 17.234 0.708 1 90.44 240 ARG A O 1
ATOM 1969 N N . ASN A 1 241 ? -4.602 17.156 2.748 1 85.62 241 ASN A N 1
ATOM 1970 C CA . ASN A 1 241 ? -3.73 16.016 2.459 1 85.62 241 ASN A CA 1
ATOM 1971 C C . ASN A 1 241 ? -3.834 14.945 3.537 1 85.62 241 ASN A C 1
ATOM 1973 O O . ASN A 1 241 ? -2.859 14.664 4.234 1 85.62 241 ASN A O 1
ATOM 1977 N N . GLY A 1 242 ? -5.047 14.398 3.533 1 76.62 242 GLY A N 1
ATOM 1978 C CA . GLY A 1 242 ? -5.242 13.32 4.488 1 76.62 242 GLY A CA 1
ATOM 1979 C C . GLY A 1 242 ? -4.461 12.062 4.148 1 76.62 242 GLY A C 1
ATOM 1980 O O . GLY A 1 242 ? -3.959 11.922 3.029 1 76.62 242 GLY A O 1
ATOM 1981 N N . GLY A 1 243 ? -3.953 11.203 5.059 1 60.44 243 GLY A N 1
ATOM 1982 C CA . GLY A 1 243 ? -3.279 9.938 4.832 1 60.44 243 GLY A CA 1
ATOM 1983 C C . GLY A 1 243 ? -1.926 9.844 5.508 1 60.44 243 GLY A C 1
ATOM 1984 O O . GLY A 1 243 ? -1.102 9 5.156 1 60.44 243 GLY A O 1
ATOM 1985 N N . SER A 1 244 ? -1.609 10.812 6.152 1 59.47 244 SER A N 1
ATOM 1986 C CA . SER A 1 244 ? -0.319 10.758 6.832 1 59.47 244 SER A CA 1
ATOM 1987 C C . SER A 1 244 ? -0.384 9.883 8.078 1 59.47 244 SER A C 1
ATOM 1989 O O . SER A 1 244 ? 0.595 9.773 8.82 1 59.47 244 SER A O 1
ATOM 1991 N N . ALA A 1 245 ? -1.406 9.023 8.109 1 54.38 245 ALA A N 1
ATOM 1992 C CA . ALA A 1 245 ? -1.585 8 9.141 1 54.38 245 ALA A CA 1
ATOM 1993 C C . ALA A 1 245 ? -1.573 8.625 10.531 1 54.38 245 ALA A C 1
ATOM 1995 O O . ALA A 1 245 ? -1.25 7.953 11.516 1 54.38 245 ALA A O 1
ATOM 1996 N N . ARG A 1 246 ? -1.875 9.859 10.672 1 65.19 246 ARG A N 1
ATOM 1997 C CA . ARG A 1 246 ? -1.926 10.477 11.992 1 65.19 246 ARG A CA 1
ATOM 1998 C C . ARG A 1 246 ? -3.344 10.461 12.555 1 65.19 246 ARG A C 1
ATOM 2000 O O . ARG A 1 246 ? -4.312 10.359 11.797 1 65.19 246 ARG A O 1
ATOM 2007 N N . ASP A 1 247 ? -3.371 10.398 13.875 1 72.75 247 ASP A N 1
ATOM 2008 C CA . ASP A 1 247 ? -4.668 10.477 14.539 1 72.75 247 ASP A CA 1
ATOM 2009 C C . ASP A 1 247 ? -5.258 11.875 14.43 1 72.75 247 ASP A C 1
ATOM 2011 O O . ASP A 1 247 ? -4.52 12.859 14.297 1 72.75 247 ASP A O 1
ATOM 2015 N N . TYR A 1 248 ? -6.562 11.836 14.391 1 87.62 248 TYR A N 1
ATOM 2016 C CA . TYR A 1 248 ? -7.242 13.109 14.586 1 87.62 248 TYR A CA 1
ATOM 2017 C C . TYR A 1 248 ? -7.199 13.539 16.047 1 87.62 248 TYR A C 1
ATOM 2019 O O . TYR A 1 248 ? -6.164 13.406 16.703 1 87.62 248 TYR A O 1
ATOM 2027 N N . PHE A 1 249 ? -8.219 14.164 16.578 1 89.81 249 PHE A N 1
ATOM 2028 C CA . PHE A 1 249 ? -8.305 14.445 18.016 1 89.81 249 PHE A CA 1
ATOM 2029 C C . PHE A 1 249 ? -8.375 13.148 18.812 1 89.81 249 PHE A C 1
ATOM 2031 O O . PHE A 1 249 ? -9.32 12.375 18.672 1 89.81 249 PHE A O 1
ATOM 2038 N N . PRO A 1 250 ? -7.348 12.844 19.656 1 86.44 250 PRO A N 1
ATOM 2039 C CA . PRO A 1 250 ? -7.336 11.555 20.359 1 86.44 250 PRO A CA 1
ATOM 2040 C C . PRO A 1 250 ? -8.445 11.445 21.406 1 86.44 250 PRO A C 1
ATOM 2042 O O . PRO A 1 250 ? -8.656 12.375 22.188 1 86.44 250 PRO A O 1
ATOM 2045 N N . ALA A 1 251 ? -9.086 10.297 21.438 1 86.19 251 ALA A N 1
ATOM 2046 C CA . ALA A 1 251 ? -10.156 10.062 22.406 1 86.19 251 ALA A CA 1
ATOM 2047 C C . ALA A 1 251 ? -9.625 10.125 23.844 1 86.19 251 ALA A C 1
ATOM 2049 O O . ALA A 1 251 ? -10.328 10.578 24.75 1 86.19 251 ALA A O 1
ATOM 2050 N N . ASP A 1 252 ? -8.422 9.727 24.016 1 86.69 252 ASP A N 1
ATOM 2051 C CA . ASP A 1 252 ? -7.816 9.758 25.344 1 86.69 252 ASP A CA 1
ATOM 2052 C C . ASP A 1 252 ? -7.633 11.195 25.828 1 86.69 252 ASP A C 1
ATOM 2054 O O . ASP A 1 252 ? -7.738 11.469 27.031 1 86.69 252 ASP A O 1
ATOM 2058 N N . CYS A 1 253 ? -7.352 12.102 24.906 1 89.88 253 CYS A N 1
ATOM 2059 C CA . CYS A 1 253 ? -7.238 13.508 25.266 1 89.88 253 CYS A CA 1
ATOM 2060 C C . CYS A 1 253 ? -8.547 14.039 25.844 1 89.88 253 CYS A C 1
ATOM 2062 O O . CYS A 1 253 ? -8.547 14.719 26.859 1 89.88 253 CYS A O 1
ATOM 2064 N N . TYR A 1 254 ? -9.617 13.68 25.172 1 92.69 254 TYR A N 1
ATOM 2065 C CA . TYR A 1 254 ? -10.93 14.109 25.656 1 92.69 254 TYR A CA 1
ATOM 2066 C C . TYR A 1 254 ? -11.156 13.656 27.094 1 92.69 254 TYR A C 1
ATOM 2068 O O . TYR A 1 254 ? -11.492 14.469 27.969 1 92.69 254 TYR A O 1
ATOM 2076 N N . ARG A 1 255 ? -10.922 12.367 27.328 1 90.69 255 ARG A N 1
ATOM 2077 C CA . ARG A 1 255 ? -11.156 11.789 28.641 1 90.69 255 ARG A CA 1
ATOM 2078 C C . ARG A 1 255 ? -10.266 12.438 29.703 1 90.69 255 ARG A C 1
ATOM 2080 O O . ARG A 1 255 ? -10.727 12.75 30.797 1 90.69 255 ARG A O 1
ATOM 2087 N N . ASN A 1 256 ? -9.023 12.68 29.312 1 93.75 256 ASN A N 1
ATOM 2088 C CA . ASN A 1 256 ? -8.062 13.242 30.25 1 93.75 256 ASN A CA 1
ATOM 2089 C C . ASN A 1 256 ? -8.383 14.695 30.578 1 93.75 256 ASN A C 1
ATOM 2091 O O . ASN A 1 256 ? -8.242 15.125 31.734 1 93.75 256 ASN A O 1
ATOM 2095 N N . ILE A 1 257 ? -8.82 15.445 29.625 1 96.31 257 ILE A N 1
ATOM 2096 C CA . ILE A 1 257 ? -9.086 16.875 29.797 1 96.31 257 ILE A CA 1
ATOM 2097 C C . ILE A 1 257 ? -10.32 17.062 30.672 1 96.31 257 ILE A C 1
ATOM 2099 O O . ILE A 1 257 ? -10.297 17.844 31.625 1 96.31 257 ILE A O 1
ATOM 2103 N N . ILE A 1 258 ? -11.383 16.359 30.469 1 94.31 258 ILE A N 1
ATOM 2104 C CA . ILE A 1 258 ? -12.648 16.625 31.141 1 94.31 258 ILE A CA 1
ATOM 2105 C C . ILE A 1 258 ? -12.555 16.172 32.594 1 94.31 258 ILE A C 1
ATOM 2107 O O . ILE A 1 258 ? -13.367 16.578 33.438 1 94.31 258 ILE A O 1
ATOM 2111 N N . ARG A 1 259 ? -11.578 15.367 32.875 1 92.88 259 ARG A N 1
ATOM 2112 C CA . ARG A 1 259 ? -11.414 14.875 34.25 1 92.88 259 ARG A CA 1
ATOM 2113 C C . ARG A 1 259 ? -10.711 15.914 35.125 1 92.88 259 ARG A C 1
ATOM 2115 O O . ARG A 1 259 ? -10.734 15.82 36.344 1 92.88 259 ARG A O 1
ATOM 2122 N N . GLU A 1 260 ? -10.141 16.875 34.531 1 94.69 260 GLU A N 1
ATOM 2123 C CA . GLU A 1 260 ? -9.445 17.922 35.281 1 94.69 260 GLU A CA 1
ATOM 2124 C C . GLU A 1 260 ? -10.422 18.984 35.781 1 94.69 260 GLU A C 1
ATOM 2126 O O . GLU A 1 260 ? -11.578 19.016 35.344 1 94.69 260 GLU A O 1
ATOM 2131 N N . SER A 1 261 ? -9.945 19.875 36.719 1 93.75 261 SER A N 1
ATOM 2132 C CA . SER A 1 261 ? -10.852 20.859 37.281 1 93.75 261 SER A CA 1
ATOM 2133 C C . SER A 1 261 ? -10.258 22.266 37.25 1 93.75 261 SER A C 1
ATOM 2135 O O . SER A 1 261 ? -10.898 23.219 37.688 1 93.75 261 SER A O 1
ATOM 2137 N N . ARG A 1 262 ? -9.047 22.344 36.812 1 95.06 262 ARG A N 1
ATOM 2138 C CA . ARG A 1 262 ? -8.391 23.641 36.688 1 95.06 262 ARG A CA 1
ATOM 2139 C C . ARG A 1 262 ? -7.832 23.859 35.312 1 95.06 262 ARG A C 1
ATOM 2141 O O . ARG A 1 262 ? -7.285 22.922 34.688 1 95.06 262 ARG A O 1
ATOM 2148 N N . ASN A 1 263 ? -7.996 25.062 34.875 1 96.5 263 ASN A N 1
ATOM 2149 C CA . ASN A 1 263 ? -7.512 25.375 33.531 1 96.5 263 ASN A CA 1
ATOM 2150 C C . ASN A 1 263 ? -6.004 25.188 33.406 1 96.5 263 ASN A C 1
ATOM 2152 O O . ASN A 1 263 ? -5.496 24.812 32.344 1 96.5 263 ASN A O 1
ATOM 2156 N N . SER A 1 264 ? -5.223 25.453 34.469 1 94.94 264 SER A N 1
ATOM 2157 C CA . SER A 1 264 ? -3.771 25.312 34.469 1 94.94 264 SER A CA 1
ATOM 2158 C C . SER A 1 264 ? -3.363 23.859 34.156 1 94.94 264 SER A C 1
ATOM 2160 O O . SER A 1 264 ? -2.246 23.609 33.719 1 94.94 264 SER A O 1
ATOM 2162 N N . ARG A 1 265 ? -4.285 22.953 34.344 1 95.19 265 ARG A N 1
ATOM 2163 C CA . ARG A 1 265 ? -3.994 21.531 34.188 1 95.19 265 ARG A CA 1
ATOM 2164 C C . ARG A 1 265 ? -4.277 21.078 32.781 1 95.19 265 ARG A C 1
ATOM 2166 O O . ARG A 1 265 ? -3.895 19.969 32.375 1 95.19 265 ARG A O 1
ATOM 2173 N N . ILE A 1 266 ? -4.887 21.906 31.938 1 97.06 266 ILE A N 1
ATOM 2174 C CA . ILE A 1 266 ? -5.246 21.438 30.594 1 97.06 266 ILE A CA 1
ATOM 2175 C C . ILE A 1 266 ? -4.711 22.422 29.547 1 97.06 266 ILE A C 1
ATOM 2177 O O . ILE A 1 266 ? -4.992 22.266 28.359 1 97.06 266 ILE A O 1
ATOM 2181 N N . LEU A 1 267 ? -4.004 23.438 29.953 1 96.31 267 LEU A N 1
ATOM 2182 C CA . LEU A 1 267 ? -3.557 24.469 29.016 1 96.31 267 LEU A CA 1
ATOM 2183 C C . LEU A 1 267 ? -2.045 24.656 29.094 1 96.31 267 LEU A C 1
ATOM 2185 O O . LEU A 1 267 ? -1.417 24.25 30.078 1 96.31 267 LEU A O 1
ATOM 2189 N N . GLU A 1 268 ? -1.475 25.203 27.891 1 89.25 268 GLU A N 1
ATOM 2190 C CA . GLU A 1 268 ? -0.074 25.609 27.891 1 89.25 268 GLU A CA 1
ATOM 2191 C C . GLU A 1 268 ? 0.194 26.672 28.953 1 89.25 268 GLU A C 1
ATOM 2193 O O . GLU A 1 268 ? -0.673 27.5 29.234 1 89.25 268 GLU A O 1
ATOM 2198 N N . PRO A 1 269 ? 1.344 26.656 29.609 1 87.31 269 PRO A N 1
ATOM 2199 C CA . PRO A 1 269 ? 2.514 25.812 29.344 1 87.31 269 PRO A CA 1
ATOM 2200 C C . PRO A 1 269 ? 2.639 24.641 30.297 1 87.31 269 PRO A C 1
ATOM 2202 O O . PRO A 1 269 ? 3.557 23.828 30.172 1 87.31 269 PRO A O 1
ATOM 2205 N N . LEU A 1 270 ? 1.71 24.438 31.203 1 85.69 270 LEU A N 1
ATOM 2206 C CA . LEU A 1 270 ? 1.943 23.516 32.312 1 85.69 270 LEU A CA 1
ATOM 2207 C C . LEU A 1 270 ? 1.381 22.141 32 1 85.69 270 LEU A C 1
ATOM 2209 O O . LEU A 1 270 ? 1.874 21.125 32.5 1 85.69 270 LEU A O 1
ATOM 2213 N N . ALA A 1 271 ? 0.362 22.109 31.203 1 89.44 271 ALA A N 1
ATOM 2214 C CA . ALA A 1 271 ? -0.352 20.859 30.984 1 89.44 271 ALA A CA 1
ATOM 2215 C C . ALA A 1 271 ? 0.493 19.875 30.172 1 89.44 271 ALA A C 1
ATOM 2217 O O . ALA A 1 271 ? 1.192 20.281 29.25 1 89.44 271 ALA A O 1
ATOM 2218 N N . GLY A 1 272 ? 0.415 18.609 30.484 1 81.94 272 GLY A N 1
ATOM 2219 C CA . GLY A 1 272 ? 1.023 17.562 29.688 1 81.94 272 GLY A CA 1
ATOM 2220 C C . GLY A 1 272 ? 0.341 17.375 28.344 1 81.94 272 GLY A C 1
ATOM 2221 O O . GLY A 1 272 ? -0.839 17.703 28.188 1 81.94 272 GLY A O 1
ATOM 2222 N N . THR A 1 273 ? 0.975 16.781 27.406 1 79.31 273 THR A N 1
ATOM 2223 C CA . THR A 1 273 ? 0.512 16.703 26.031 1 79.31 273 THR A CA 1
ATOM 2224 C C . THR A 1 273 ? -0.792 15.914 25.938 1 79.31 273 THR A C 1
ATOM 2226 O O . THR A 1 273 ? -1.667 16.234 25.141 1 79.31 273 THR A O 1
ATOM 2229 N N . ASN A 1 274 ? -0.976 14.906 26.797 1 83.44 274 ASN A N 1
ATOM 2230 C CA . ASN A 1 274 ? -2.143 14.039 26.703 1 83.44 274 ASN A CA 1
ATOM 2231 C C . ASN A 1 274 ? -3.359 14.656 27.391 1 83.44 274 ASN A C 1
ATOM 2233 O O . ASN A 1 274 ? -4.445 14.07 27.375 1 83.44 274 ASN A O 1
ATOM 2237 N N . ARG A 1 275 ? -3.23 15.836 27.953 1 91.75 275 ARG A N 1
ATOM 2238 C CA . ARG A 1 275 ? -4.352 16.547 28.578 1 91.75 275 ARG A CA 1
ATOM 2239 C C . ARG A 1 275 ? -4.328 18.016 28.219 1 91.75 275 ARG A C 1
ATOM 2241 O O . ARG A 1 275 ? -5.094 18.812 28.781 1 91.75 275 ARG A O 1
ATOM 2248 N N . ASN A 1 276 ? -3.391 18.344 27.359 1 92.69 276 ASN A N 1
ATOM 2249 C CA . ASN A 1 276 ? -3.301 19.719 26.891 1 92.69 276 ASN A CA 1
ATOM 2250 C C . ASN A 1 276 ? -4.246 19.969 25.734 1 92.69 276 ASN A C 1
ATOM 2252 O O . ASN A 1 276 ? -4.082 19.391 24.656 1 92.69 276 ASN A O 1
ATOM 2256 N N . LEU A 1 277 ? -5.176 20.828 25.922 1 96.56 277 LEU A N 1
ATOM 2257 C CA . LEU A 1 277 ? -6.23 21.094 24.953 1 96.56 277 LEU A CA 1
ATOM 2258 C C . LEU A 1 277 ? -5.641 21.547 23.609 1 96.56 277 LEU A C 1
ATOM 2260 O O . LEU A 1 277 ? -6.074 21.094 22.547 1 96.56 277 LEU A O 1
ATOM 2264 N N . GLU A 1 278 ? -4.664 22.422 23.641 1 93.94 278 GLU A N 1
ATOM 2265 C CA . GLU A 1 278 ? -4.062 22.922 22.406 1 93.94 278 GLU A CA 1
ATOM 2266 C C . GLU A 1 278 ? -3.232 21.844 21.719 1 93.94 278 GLU A C 1
ATOM 2268 O O . GLU A 1 278 ? -3.277 21.703 20.484 1 93.94 278 GLU A O 1
ATOM 2273 N N . ALA A 1 279 ? -2.479 21.094 22.484 1 88 279 ALA A N 1
ATOM 2274 C CA . ALA A 1 279 ? -1.681 20.016 21.906 1 88 279 ALA A CA 1
ATOM 2275 C C . ALA A 1 279 ? -2.57 18.969 21.25 1 88 279 ALA A C 1
ATOM 2277 O O . ALA A 1 279 ? -2.277 18.516 20.141 1 88 279 ALA A O 1
ATOM 2278 N N . CYS A 1 280 ? -3.654 18.672 21.891 1 90.5 280 CYS A N 1
ATOM 2279 C CA . CYS A 1 280 ? -4.578 17.672 21.359 1 90.5 280 CYS A CA 1
ATOM 2280 C C . CYS A 1 280 ? -5.266 18.188 20.094 1 90.5 280 CYS A C 1
ATOM 2282 O O . CYS A 1 280 ? -5.492 17.422 19.156 1 90.5 280 CYS A O 1
ATOM 2284 N N . HIS A 1 281 ? -5.582 19.422 20.109 1 94.19 281 HIS A N 1
ATOM 2285 C CA . HIS A 1 281 ? -6.25 20.016 18.969 1 94.19 281 HIS A CA 1
ATOM 2286 C C . HIS A 1 281 ? -5.359 20 17.734 1 94.19 281 HIS A C 1
ATOM 2288 O O . HIS A 1 281 ? -5.859 19.969 16.609 1 94.19 281 HIS A O 1
ATOM 2294 N N . ASN A 1 282 ? -4.02 19.953 17.906 1 89.94 282 ASN A N 1
ATOM 2295 C CA . ASN A 1 282 ? -3.055 20 16.828 1 89.94 282 ASN A CA 1
ATOM 2296 C C . ASN A 1 282 ? -3.119 18.75 15.953 1 89.94 282 ASN A C 1
ATOM 2298 O O . ASN A 1 282 ? -2.809 18.797 14.758 1 89.94 282 ASN A O 1
ATOM 2302 N N . TYR A 1 283 ? -3.541 17.641 16.516 1 86.38 283 TYR A N 1
ATOM 2303 C CA . TYR A 1 283 ? -3.57 16.391 15.781 1 86.38 283 TYR A CA 1
ATOM 2304 C C . TYR A 1 283 ? -4.438 16.5 14.531 1 86.38 283 TYR A C 1
ATOM 2306 O O . TYR A 1 283 ? -4.023 16.094 13.445 1 86.38 283 TYR A O 1
ATOM 2314 N N . ALA A 1 284 ? -5.574 17.031 14.68 1 90.56 284 ALA A N 1
ATOM 2315 C CA . ALA A 1 284 ? -6.492 17.141 13.547 1 90.56 284 ALA A CA 1
ATOM 2316 C C . ALA A 1 284 ? -5.938 18.078 12.484 1 90.56 284 ALA A C 1
ATOM 2318 O O . ALA A 1 284 ? -6.137 17.875 11.289 1 90.56 284 ALA A O 1
ATOM 2319 N N . HIS A 1 285 ? -5.262 19.156 12.914 1 91.56 285 HIS A N 1
ATOM 2320 C CA . HIS A 1 285 ? -4.633 20.062 11.961 1 91.56 285 HIS A CA 1
ATOM 2321 C C . HIS A 1 285 ? -3.607 19.344 11.094 1 91.56 285 HIS A C 1
ATOM 2323 O O . HIS A 1 285 ? -3.619 19.469 9.867 1 91.56 285 HIS A O 1
ATOM 2329 N N . ALA A 1 286 ? -2.857 18.562 11.773 1 83.75 286 ALA A N 1
ATOM 2330 C CA . ALA A 1 286 ? -1.793 17.844 11.086 1 83.75 286 ALA A CA 1
ATOM 2331 C C . ALA A 1 286 ? -2.365 16.75 10.188 1 83.75 286 ALA A C 1
ATOM 2333 O O . ALA A 1 286 ? -1.905 16.562 9.055 1 83.75 286 ALA A O 1
ATOM 2334 N N . THR A 1 287 ? -3.34 16.047 10.672 1 84.38 287 THR A N 1
ATOM 2335 C CA . THR A 1 287 ? -3.9 14.906 9.961 1 84.38 287 THR A CA 1
ATOM 2336 C C . THR A 1 287 ? -4.664 15.367 8.719 1 84.38 287 THR A C 1
ATOM 2338 O O . THR A 1 287 ? -4.598 14.727 7.668 1 84.38 287 THR A O 1
ATOM 2341 N N . ILE A 1 288 ? -5.43 16.406 8.836 1 89.5 288 ILE A N 1
ATOM 2342 C CA . ILE A 1 288 ? -6.156 16.938 7.684 1 89.5 288 ILE A CA 1
ATOM 2343 C C . ILE A 1 288 ? -5.172 17.516 6.672 1 89.5 288 ILE A C 1
ATOM 2345 O O . ILE A 1 288 ? -5.359 17.375 5.461 1 89.5 288 ILE A O 1
ATOM 2349 N N . GLY A 1 289 ? -4.176 18.188 7.172 1 87.44 289 GLY A N 1
ATOM 2350 C CA . GLY A 1 289 ? -3.092 18.656 6.328 1 87.44 289 GLY A CA 1
ATOM 2351 C C . GLY A 1 289 ? -3.5 19.812 5.43 1 87.44 289 GLY A C 1
ATOM 2352 O O . GLY A 1 289 ? -4.547 20.438 5.641 1 87.44 289 GLY A O 1
ATOM 2353 N N . GLY A 1 290 ? -2.66 20.156 4.434 1 89.62 290 GLY A N 1
ATOM 2354 C CA . GLY A 1 290 ? -2.932 21.234 3.5 1 89.62 290 GLY A CA 1
ATOM 2355 C C . GLY A 1 290 ? -3.07 22.594 4.176 1 89.62 290 GLY A C 1
ATOM 2356 O O . GLY A 1 290 ? -2.199 23 4.949 1 89.62 290 GLY A O 1
ATOM 2357 N N . THR A 1 291 ? -4.176 23.172 3.914 1 93.5 291 THR A N 1
ATOM 2358 C CA . THR A 1 291 ? -4.449 24.5 4.457 1 93.5 291 THR A CA 1
ATOM 2359 C C . THR A 1 291 ? -4.578 24.438 5.977 1 93.5 291 THR A C 1
ATOM 2361 O O . THR A 1 291 ? -4.133 25.359 6.676 1 93.5 291 THR A O 1
ATOM 2364 N N . MET A 1 292 ? -5.051 23.344 6.461 1 92.94 292 MET A N 1
ATOM 2365 C CA . MET A 1 292 ? -5.234 23.172 7.898 1 92.94 292 MET A CA 1
ATOM 2366 C C . MET A 1 292 ? -3.889 23.062 8.609 1 92.94 292 MET A C 1
ATOM 2368 O O . MET A 1 292 ? -3.783 23.375 9.797 1 92.94 292 MET A O 1
ATOM 2372 N N . ASN A 1 293 ? -2.908 22.719 7.867 1 88.75 293 ASN A N 1
ATOM 2373 C CA . ASN A 1 293 ? -1.601 22.453 8.469 1 88.75 293 ASN A CA 1
ATOM 2374 C C . ASN A 1 293 ? -0.76 23.734 8.531 1 88.75 293 ASN A C 1
ATOM 2376 O O . ASN A 1 293 ? 0.344 23.719 9.078 1 88.75 293 ASN A O 1
ATOM 2380 N N . ASP A 1 294 ? -1.254 24.781 8.062 1 89.69 294 ASP A N 1
ATOM 2381 C CA . ASP A 1 294 ? -0.611 26.094 8.133 1 89.69 294 ASP A CA 1
ATOM 2382 C C . ASP A 1 294 ? -1.303 27 9.156 1 89.69 294 ASP A C 1
ATOM 2384 O O . ASP A 1 294 ? -2.424 27.453 8.922 1 89.69 294 ASP A O 1
ATOM 2388 N N . ILE A 1 295 ? -0.657 27.281 10.188 1 90.94 295 ILE A N 1
ATOM 2389 C CA . ILE A 1 295 ? -1.243 27.969 11.336 1 90.94 295 ILE A CA 1
ATOM 2390 C C . ILE A 1 295 ? -1.692 29.359 10.922 1 90.94 295 ILE A C 1
ATOM 2392 O O . ILE A 1 295 ? -2.648 29.906 11.477 1 90.94 295 ILE A O 1
ATOM 2396 N N . ASP A 1 296 ? -1.101 29.922 9.922 1 91.31 296 ASP A N 1
ATOM 2397 C CA . ASP A 1 296 ? -1.384 31.297 9.539 1 91.31 296 ASP A CA 1
ATOM 2398 C C . ASP A 1 296 ? -2.662 31.391 8.711 1 91.31 296 ASP A C 1
ATOM 2400 O O . ASP A 1 296 ? -3.293 32.438 8.648 1 91.31 296 ASP A O 1
ATOM 2404 N N . VAL A 1 297 ? -3.027 30.281 8.062 1 93.62 297 VAL A N 1
ATOM 2405 C CA . VAL A 1 297 ? -4.098 30.422 7.082 1 93.62 297 VAL A CA 1
ATOM 2406 C C . VAL A 1 297 ? -5.141 29.328 7.305 1 93.62 297 VAL A C 1
ATOM 2408 O O . VAL A 1 297 ? -6.105 29.219 6.543 1 93.62 297 VAL A O 1
ATOM 2411 N N . SER A 1 298 ? -5.059 28.547 8.312 1 95.25 298 SER A N 1
ATOM 2412 C CA . SER A 1 298 ? -5.898 27.375 8.539 1 95.25 298 SER A CA 1
ATOM 2413 C C . SER A 1 298 ? -7.379 27.75 8.531 1 95.25 298 SER A C 1
ATOM 2415 O O . SER A 1 298 ? -8.211 26.984 8.047 1 95.25 298 SER A O 1
ATOM 2417 N N . PRO A 1 299 ? -7.773 28.984 8.969 1 97.69 299 PRO A N 1
ATOM 2418 C CA . PRO A 1 299 ? -9.203 29.297 8.977 1 97.69 299 PRO A CA 1
ATOM 2419 C C . PRO A 1 299 ? -9.781 29.438 7.566 1 97.69 299 PRO A C 1
ATOM 2421 O O . PRO A 1 299 ? -11 29.516 7.402 1 97.69 299 PRO A O 1
ATOM 2424 N N . ASN A 1 300 ? -8.914 29.5 6.625 1 97.19 300 ASN A N 1
ATOM 2425 C CA . ASN A 1 300 ? -9.438 29.562 5.262 1 97.19 300 ASN A CA 1
ATOM 2426 C C . ASN A 1 300 ? -10.094 28.234 4.855 1 97.19 300 ASN A C 1
ATOM 2428 O O . ASN A 1 300 ? -10.828 28.188 3.869 1 97.19 300 ASN A O 1
ATOM 2432 N N . ASP A 1 301 ? -9.797 27.188 5.543 1 97.5 301 ASP A N 1
ATOM 2433 C CA . ASP A 1 301 ? -10.531 25.938 5.406 1 97.5 301 ASP A CA 1
ATOM 2434 C C . ASP A 1 301 ? -11.742 25.906 6.34 1 97.5 301 ASP A C 1
ATOM 2436 O O . ASP A 1 301 ? -11.594 25.984 7.562 1 97.5 301 ASP A O 1
ATOM 2440 N N . PRO A 1 302 ? -12.891 25.703 5.816 1 98.19 302 PRO A N 1
ATOM 2441 C CA . PRO A 1 302 ? -14.078 25.688 6.68 1 98.19 302 PRO A CA 1
ATOM 2442 C C . PRO A 1 302 ? -14.008 24.625 7.766 1 98.19 302 PRO A C 1
ATOM 2444 O O . PRO A 1 302 ? -14.633 24.766 8.82 1 98.19 302 PRO A O 1
ATOM 2447 N N . VAL A 1 303 ? -13.227 23.625 7.543 1 97.31 303 VAL A N 1
ATOM 2448 C CA . VAL A 1 303 ? -13.094 22.562 8.539 1 97.31 303 VAL A CA 1
ATOM 2449 C C . VAL A 1 303 ? -12.508 23.141 9.828 1 97.31 303 VAL A C 1
ATOM 2451 O O . VAL A 1 303 ? -12.742 22.609 10.914 1 97.31 303 VAL A O 1
ATOM 2454 N N . PHE A 1 304 ? -11.805 24.219 9.734 1 98 304 PHE A N 1
ATOM 2455 C CA . PHE A 1 304 ? -11.211 24.891 10.891 1 98 304 PHE A CA 1
ATOM 2456 C C . PHE A 1 304 ? -12.266 25.203 11.93 1 98 304 PHE A C 1
ATOM 2458 O O . PHE A 1 304 ? -12.094 24.906 13.117 1 98 304 PHE A O 1
ATOM 2465 N N . TYR A 1 305 ? -13.328 25.797 11.531 1 98.62 305 TYR A N 1
ATOM 2466 C CA . TYR A 1 305 ? -14.359 26.266 12.453 1 98.62 305 TYR A CA 1
ATOM 2467 C C . TYR A 1 305 ? -15.086 25.094 13.102 1 98.62 305 TYR A C 1
ATOM 2469 O O . TYR A 1 305 ? -15.422 25.156 14.289 1 98.62 305 TYR A O 1
ATOM 2477 N N . LEU A 1 306 ? -15.305 24.078 12.344 1 98.38 306 LEU A N 1
ATOM 2478 C CA . LEU A 1 306 ? -15.984 22.906 12.875 1 98.38 306 LEU A CA 1
ATOM 2479 C C . LEU A 1 306 ? -15.094 22.172 13.883 1 98.38 306 LEU A C 1
ATOM 2481 O O . LEU A 1 306 ? -15.578 21.703 14.922 1 98.38 306 LEU A O 1
ATOM 2485 N N . HIS A 1 307 ? -13.844 22.062 13.516 1 97.69 307 HIS A N 1
ATOM 2486 C CA . HIS A 1 307 ? -12.875 21.453 14.414 1 97.69 307 HIS A CA 1
ATOM 2487 C C . HIS A 1 307 ? -12.742 22.25 15.703 1 97.69 307 HIS A C 1
ATOM 2489 O O . HIS A 1 307 ? -12.781 21.688 16.797 1 97.69 307 HIS A O 1
ATOM 2495 N N . HIS A 1 308 ? -12.609 23.5 15.586 1 98.44 308 HIS A N 1
ATOM 2496 C CA . HIS A 1 308 ? -12.445 24.344 16.766 1 98.44 308 HIS A CA 1
ATOM 2497 C C . HIS A 1 308 ? -13.734 24.406 17.578 1 98.44 308 HIS A C 1
ATOM 2499 O O . HIS A 1 308 ? -13.703 24.641 18.797 1 98.44 308 HIS A O 1
ATOM 2505 N N . CYS A 1 309 ? -14.844 24.266 16.922 1 98.19 309 CYS A N 1
ATOM 2506 C CA . CYS A 1 309 ? -16.094 24.156 17.688 1 98.19 309 CYS A CA 1
ATOM 2507 C C . CYS A 1 309 ? -16.078 22.891 18.547 1 98.19 309 CYS A C 1
ATOM 2509 O O . CYS A 1 309 ? -16.594 22.906 19.672 1 98.19 309 CYS A O 1
ATOM 2511 N N . TYR A 1 310 ? -15.562 21.875 18.016 1 97.94 310 TYR A N 1
ATOM 2512 C CA . TYR A 1 310 ? -15.422 20.688 18.844 1 97.94 310 TYR A CA 1
ATOM 2513 C C . TYR A 1 310 ? -14.461 20.922 20 1 97.94 310 TYR A C 1
ATOM 2515 O O . TYR A 1 310 ? -14.711 20.5 21.125 1 97.94 310 TYR A O 1
ATOM 2523 N N . VAL A 1 311 ? -13.352 21.516 19.688 1 98.12 311 VAL A N 1
ATOM 2524 C CA . VAL A 1 311 ? -12.375 21.844 20.719 1 98.12 311 VAL A CA 1
ATOM 2525 C C . VAL A 1 311 ? -13.031 22.688 21.812 1 98.12 311 VAL A C 1
ATOM 2527 O O . VAL A 1 311 ? -12.805 22.453 23 1 98.12 311 VAL A O 1
ATOM 2530 N N . ASP A 1 312 ? -13.828 23.625 21.391 1 98.19 312 ASP A N 1
ATOM 2531 C CA . ASP A 1 312 ? -14.57 24.453 22.344 1 98.19 312 ASP A CA 1
ATOM 2532 C C . ASP A 1 312 ? -15.555 23.609 23.141 1 98.19 312 ASP A C 1
ATOM 2534 O O . ASP A 1 312 ? -15.773 23.844 24.328 1 98.19 312 ASP A O 1
ATOM 2538 N N . LYS A 1 313 ? -16.203 22.672 22.516 1 97.62 313 LYS A N 1
ATOM 2539 C CA . LYS A 1 313 ? -17.094 21.75 23.234 1 97.62 313 LYS A CA 1
ATOM 2540 C C . LYS A 1 313 ? -16.344 21 24.328 1 97.62 313 LYS A C 1
ATOM 2542 O O . LYS A 1 313 ? -16.859 20.828 25.438 1 97.62 313 LYS A O 1
ATOM 2547 N N . VAL A 1 314 ? -15.172 20.531 23.953 1 97.31 314 VAL A N 1
ATOM 2548 C CA . VAL A 1 314 ? -14.352 19.812 24.938 1 97.31 314 VAL A CA 1
ATOM 2549 C C . VAL A 1 314 ? -14.062 20.734 26.125 1 97.31 314 VAL A C 1
ATOM 2551 O O . VAL A 1 314 ? -14.164 20.312 27.281 1 97.31 314 VAL A O 1
ATOM 2554 N N . TRP A 1 315 ? -13.695 21.969 25.859 1 97.81 315 TRP A N 1
ATOM 2555 C CA . TRP A 1 315 ? -13.422 22.922 26.922 1 97.81 315 TRP A CA 1
ATOM 2556 C C . TRP A 1 315 ? -14.688 23.203 27.734 1 97.81 315 TRP A C 1
ATOM 2558 O O . TRP A 1 315 ? -14.625 23.344 28.953 1 97.81 315 TRP A O 1
ATOM 2568 N N . GLN A 1 316 ? -15.836 23.297 27.047 1 96.25 316 GLN A N 1
ATOM 2569 C CA . GLN A 1 316 ? -17.094 23.516 27.75 1 96.25 316 GLN A CA 1
ATOM 2570 C C . GLN A 1 316 ? -17.422 22.344 28.688 1 96.25 316 GLN A C 1
ATOM 2572 O O . GLN A 1 316 ? -17.875 22.562 29.812 1 96.25 316 GLN A O 1
ATOM 2577 N N . ASP A 1 317 ? -17.234 21.172 28.156 1 95.38 317 ASP A N 1
ATOM 2578 C CA . ASP A 1 317 ? -17.438 20 29 1 95.38 317 ASP A CA 1
ATOM 2579 C C . ASP A 1 317 ? -16.531 20.047 30.219 1 95.38 317 ASP A C 1
ATOM 2581 O O . ASP A 1 317 ? -16.938 19.688 31.328 1 95.38 317 ASP A O 1
ATOM 2585 N N . PHE A 1 318 ? -15.297 20.406 30 1 96.69 318 PHE A N 1
ATOM 2586 C CA . PHE A 1 318 ? -14.359 20.578 31.094 1 96.69 318 PHE A CA 1
ATOM 2587 C C . PHE A 1 318 ? -14.883 21.609 32.094 1 96.69 318 PHE A C 1
ATOM 2589 O O . PHE A 1 318 ? -14.852 21.359 33.312 1 96.69 318 PHE A O 1
ATOM 2596 N N . ARG A 1 319 ? -15.367 22.75 31.625 1 94.94 319 ARG A N 1
ATOM 2597 C CA . ARG A 1 319 ? -15.852 23.812 32.5 1 94.94 319 ARG A CA 1
ATOM 2598 C C . ARG A 1 319 ? -17.078 23.375 33.281 1 94.94 319 ARG A C 1
ATOM 2600 O O . ARG A 1 319 ? -17.234 23.75 34.438 1 94.94 319 ARG A O 1
ATOM 2607 N N . ASP A 1 320 ? -17.906 22.609 32.625 1 92.5 320 ASP A N 1
ATOM 2608 C CA . ASP A 1 320 ? -19.078 22.094 33.312 1 92.5 320 ASP A CA 1
ATOM 2609 C C . ASP A 1 320 ? -18.656 21.188 34.469 1 92.5 320 ASP A C 1
ATOM 2611 O O . ASP A 1 320 ? -19.234 21.25 35.562 1 92.5 320 ASP A O 1
ATOM 2615 N N . ASN A 1 321 ? -17.734 20.391 34.188 1 91.38 321 ASN A N 1
ATOM 2616 C CA . ASN A 1 321 ? -17.219 19.516 35.25 1 91.38 321 ASN A CA 1
ATOM 2617 C C . ASN A 1 321 ? -16.531 20.328 36.344 1 91.38 321 ASN A C 1
ATOM 2619 O O . ASN A 1 321 ? -16.672 20.047 37.531 1 91.38 321 ASN A O 1
ATOM 2623 N N . ALA A 1 322 ? -15.672 21.281 35.906 1 91.06 322 ALA A N 1
ATOM 2624 C CA . ALA A 1 322 ? -14.977 22.125 36.875 1 91.06 322 ALA A CA 1
ATOM 2625 C C . ALA A 1 322 ? -15.953 22.859 37.781 1 91.06 322 ALA A C 1
ATOM 2627 O O . ALA A 1 322 ? -15.703 23.031 38.969 1 91.06 322 ALA A O 1
ATOM 2628 N N . LYS A 1 323 ? -17.031 23.328 37.219 1 90.25 323 LYS A N 1
ATOM 2629 C CA . LYS A 1 323 ? -18.062 24.016 38 1 90.25 323 LYS A CA 1
ATOM 2630 C C . LYS A 1 323 ? -18.609 23.094 39.094 1 90.25 323 LYS A C 1
ATOM 2632 O O . LYS A 1 323 ? -18.891 23.562 40.188 1 90.25 323 LYS A O 1
ATOM 2637 N N . SER A 1 324 ? -18.719 21.938 38.781 1 90 324 SER A N 1
ATOM 2638 C CA . SER A 1 324 ? -19.219 20.969 39.75 1 90 324 SER A CA 1
ATOM 2639 C C . SER A 1 324 ? -18.219 20.75 40.906 1 90 324 SER A C 1
ATOM 2641 O O . SER A 1 324 ? -18.609 20.391 42 1 90 324 SER A O 1
ATOM 2643 N N . VAL A 1 325 ? -17.016 21.016 40.656 1 89.06 325 VAL A N 1
ATOM 2644 C CA . VAL A 1 325 ? -15.969 20.719 41.625 1 89.06 325 VAL A CA 1
ATOM 2645 C C . VAL A 1 325 ? -15.617 21.969 42.406 1 89.06 325 VAL A C 1
ATOM 2647 O O . VAL A 1 325 ? -15.516 21.938 43.656 1 89.06 325 VAL A O 1
ATOM 2650 N N . ILE A 1 326 ? -15.484 23.141 41.656 1 89.81 326 ILE A N 1
ATOM 2651 C CA . ILE A 1 326 ? -14.984 24.328 42.344 1 89.81 326 ILE A CA 1
ATOM 2652 C C . ILE A 1 326 ? -16.078 25.375 42.438 1 89.81 326 ILE A C 1
ATOM 2654 O O . ILE A 1 326 ? -15.828 26.516 42.812 1 89.81 326 ILE A O 1
ATOM 2658 N N . GLY A 1 327 ? -17.234 25.047 42.031 1 86.06 327 GLY A N 1
ATOM 2659 C CA . GLY A 1 327 ? -18.359 25.969 42.094 1 86.06 327 GLY A CA 1
ATOM 2660 C C . GLY A 1 327 ? -18.25 27.125 41.125 1 86.06 327 GLY A C 1
ATOM 2661 O O . GLY A 1 327 ? -17.781 26.953 40 1 86.06 327 GLY A O 1
ATOM 2662 N N . ASN A 1 328 ? -18.703 28.281 41.531 1 80.75 328 ASN A N 1
ATOM 2663 C CA . ASN A 1 328 ? -18.781 29.438 40.656 1 80.75 328 ASN A CA 1
ATOM 2664 C C . ASN A 1 328 ? -17.406 30.062 40.438 1 80.75 328 ASN A C 1
ATOM 2666 O O . ASN A 1 328 ? -17.234 30.938 39.562 1 80.75 328 ASN A O 1
ATOM 2670 N N . ASP A 1 329 ? -16.438 29.547 41.062 1 84.44 329 ASP A N 1
ATOM 2671 C CA . ASP A 1 329 ? -15.078 30.062 40.938 1 84.44 329 ASP A CA 1
ATOM 2672 C C . ASP A 1 329 ? -14.492 29.703 39.562 1 84.44 329 ASP A C 1
ATOM 2674 O O . ASP A 1 329 ? -13.453 30.234 39.188 1 84.44 329 ASP A O 1
ATOM 2678 N N . PHE A 1 330 ? -15.227 28.875 38.812 1 86 330 PHE A N 1
ATOM 2679 C CA . PHE A 1 330 ? -14.711 28.422 37.531 1 86 330 PHE A CA 1
ATOM 2680 C C . PHE A 1 330 ? -14.555 29.594 36.562 1 86 330 PHE A C 1
ATOM 2682 O O . PHE A 1 330 ? -13.695 29.562 35.688 1 86 330 PHE A O 1
ATOM 2689 N N . GLU A 1 331 ? -15.359 30.625 36.719 1 83.31 331 GLU A N 1
ATOM 2690 C CA . GLU A 1 331 ? -15.32 31.797 35.875 1 83.31 331 GLU A CA 1
ATOM 2691 C C . GLU A 1 331 ? -14.031 32.594 36.062 1 83.31 331 GLU A C 1
ATOM 2693 O O . GLU A 1 331 ? -13.562 33.281 35.156 1 83.31 331 GLU A O 1
ATOM 2698 N N . PHE A 1 332 ? -13.422 32.438 37.25 1 87.69 332 PHE A N 1
ATOM 2699 C CA . PHE A 1 332 ? -12.25 33.219 37.594 1 87.69 332 PHE A CA 1
ATOM 2700 C C . PHE A 1 332 ? -10.984 32.375 37.531 1 87.69 332 PHE A C 1
ATOM 2702 O O . PHE A 1 332 ? -9.914 32.844 37.969 1 87.69 332 PHE A O 1
ATOM 2709 N N . ASP A 1 333 ? -11.141 31.219 37.031 1 93.12 333 ASP A N 1
ATOM 2710 C CA . ASP A 1 333 ? -10 30.312 37 1 93.12 333 ASP A CA 1
ATOM 2711 C C . ASP A 1 333 ? -9.133 30.594 35.781 1 93.12 333 ASP A C 1
ATOM 2713 O O . ASP A 1 333 ? -8.867 29.688 34.969 1 93.12 333 ASP A O 1
ATOM 2717 N N . TYR A 1 334 ? -8.727 31.844 35.562 1 95.38 334 TYR A N 1
ATOM 2718 C CA . TYR A 1 334 ? -7.727 32.219 34.562 1 95.38 334 TYR A CA 1
ATOM 2719 C C . TYR A 1 334 ? -6.316 32 35.094 1 95.38 334 TYR A C 1
ATOM 2721 O O . TYR A 1 334 ? -5.902 32.719 36.031 1 95.38 334 TYR A O 1
ATOM 2729 N N . PRO A 1 335 ? -5.574 31.141 34.531 1 95.12 335 PRO A N 1
ATOM 2730 C CA . PRO A 1 335 ? -4.273 30.812 35.094 1 95.12 335 PRO A CA 1
ATOM 2731 C C . PRO A 1 335 ? -3.301 32 35.094 1 95.12 335 PRO A C 1
ATOM 2733 O O . PRO A 1 335 ? -3.299 32.781 34.125 1 95.12 335 PRO A O 1
ATOM 2736 N N . VAL A 1 336 ? -2.451 32 36.062 1 92.62 336 VAL A N 1
ATOM 2737 C CA . VAL A 1 336 ? -1.396 33.031 36.094 1 92.62 336 VAL A CA 1
ATOM 2738 C C . VAL A 1 336 ? -0.335 32.719 35.031 1 92.62 336 VAL A C 1
ATOM 2740 O O . VAL A 1 336 ? 0.009 31.547 34.812 1 92.62 336 VAL A O 1
ATOM 2743 N N . THR A 1 337 ? 0.042 33.75 34.344 1 93.19 337 THR A N 1
ATOM 2744 C CA . THR A 1 337 ? 1.023 33.562 33.281 1 93.19 337 THR A CA 1
ATOM 2745 C C . THR A 1 337 ? 2 34.719 33.219 1 93.19 337 THR A C 1
ATOM 2747 O O . THR A 1 337 ? 1.648 35.844 33.562 1 93.19 337 THR A O 1
ATOM 2750 N N . ALA A 1 338 ? 3.258 34.406 32.812 1 90.06 338 ALA A N 1
ATOM 2751 C CA . ALA A 1 338 ? 4.273 35.438 32.625 1 90.06 338 ALA A CA 1
ATOM 2752 C C . ALA A 1 338 ? 4.305 35.906 31.156 1 90.06 338 ALA A C 1
ATOM 2754 O O . ALA A 1 338 ? 4.941 36.906 30.828 1 90.06 338 ALA A O 1
ATOM 2755 N N . ASP A 1 339 ? 3.596 35.25 30.344 1 91.5 339 ASP A N 1
ATOM 2756 C CA . ASP A 1 339 ? 3.58 35.562 28.922 1 91.5 339 ASP A CA 1
ATOM 2757 C C . ASP A 1 339 ? 2.764 36.844 28.672 1 91.5 339 ASP A C 1
ATOM 2759 O O . ASP A 1 339 ? 1.569 36.875 28.984 1 91.5 339 ASP A O 1
ATOM 2763 N N . MET A 1 340 ? 3.352 37.781 28.016 1 92.19 340 MET A N 1
ATOM 2764 C CA . MET A 1 340 ? 2.734 39.094 27.844 1 92.19 340 MET A CA 1
ATOM 2765 C C . MET A 1 340 ? 1.498 39 26.969 1 92.19 340 MET A C 1
ATOM 2767 O O . MET A 1 340 ? 0.537 39.75 27.141 1 92.19 340 MET A O 1
ATOM 2771 N N . PHE A 1 341 ? 1.484 38.094 26.078 1 93.75 341 PHE A N 1
ATOM 2772 C CA . PHE A 1 341 ? 0.378 37.969 25.125 1 93.75 341 PHE A CA 1
ATOM 2773 C C . PHE A 1 341 ? -0.843 37.344 25.797 1 93.75 341 PHE A C 1
ATOM 2775 O O . PHE A 1 341 ? -1.954 37.438 25.281 1 93.75 341 PHE A O 1
ATOM 2782 N N . HIS A 1 342 ? -0.663 36.781 26.984 1 96 342 HIS A N 1
ATOM 2783 C CA . HIS A 1 342 ? -1.737 36.031 27.625 1 96 342 HIS A CA 1
ATOM 2784 C C . HIS A 1 342 ? -2.139 36.656 28.953 1 96 342 HIS A C 1
ATOM 2786 O O . HIS A 1 342 ? -2.857 36.031 29.75 1 96 342 HIS A O 1
ATOM 2792 N N . GLN A 1 343 ? -1.698 37.875 29.141 1 96.38 343 GLN A N 1
ATOM 2793 C CA . GLN A 1 343 ? -2.129 38.594 30.344 1 96.38 343 GLN A CA 1
ATOM 2794 C C . GLN A 1 343 ? -3.643 38.781 30.359 1 96.38 343 GLN A C 1
ATOM 2796 O O . GLN A 1 343 ? -4.246 39.062 29.328 1 96.38 343 GLN A O 1
ATOM 2801 N N . PRO A 1 344 ? -4.238 38.594 31.516 1 95.81 344 PRO A N 1
ATOM 2802 C CA . PRO A 1 344 ? -5.703 38.594 31.594 1 95.81 344 PRO A CA 1
ATOM 2803 C C . PRO A 1 344 ? -6.332 39.875 31.062 1 95.81 344 PRO A C 1
ATOM 2805 O O . PRO A 1 344 ? -7.363 39.844 30.391 1 95.81 344 PRO A O 1
ATOM 2808 N N . ASN A 1 345 ? -5.695 41.062 31.25 1 94.88 345 ASN A N 1
ATOM 2809 C CA . ASN A 1 345 ? -6.301 42.344 30.906 1 94.88 345 ASN A CA 1
ATOM 2810 C C . ASN A 1 345 ? -5.828 42.812 29.531 1 94.88 345 ASN A C 1
ATOM 2812 O O . ASN A 1 345 ? -6.25 43.875 29.062 1 94.88 345 ASN A O 1
ATOM 2816 N N . ARG A 1 346 ? -5.055 42 28.906 1 95.44 346 ARG A N 1
ATOM 2817 C CA . ARG A 1 346 ? -4.633 42.344 27.562 1 95.44 346 ARG A CA 1
ATOM 2818 C C . ARG A 1 346 ? -5.754 42.125 26.547 1 95.44 346 ARG A C 1
ATOM 2820 O O . ARG A 1 346 ? -6.504 41.156 26.672 1 95.44 346 ARG A O 1
ATOM 2827 N N . ALA A 1 347 ? -5.766 43.062 25.594 1 94.12 347 ALA A N 1
ATOM 2828 C CA . ALA A 1 347 ? -6.723 42.844 24.516 1 94.12 347 ALA A CA 1
ATOM 2829 C C . ALA A 1 347 ? -6.402 41.594 23.719 1 94.12 347 ALA A C 1
ATOM 2831 O O . ALA A 1 347 ? -5.234 41.281 23.484 1 94.12 347 ALA A O 1
ATOM 2832 N N . MET A 1 348 ? -7.445 40.906 23.312 1 94.5 348 MET A N 1
ATOM 2833 C CA . MET A 1 348 ? -7.254 39.719 22.453 1 94.5 348 MET A CA 1
ATOM 2834 C C . MET A 1 348 ? -6.602 40.125 21.125 1 94.5 348 MET A C 1
ATOM 2836 O O . MET A 1 348 ? -6.906 41.188 20.578 1 94.5 348 MET A O 1
ATOM 2840 N N . GLY A 1 349 ? -5.672 39.312 20.75 1 92.19 349 GLY A N 1
ATOM 2841 C CA . GLY A 1 349 ? -5.031 39.594 19.469 1 92.19 349 GLY A CA 1
ATOM 2842 C C . GLY A 1 349 ? -6.02 39.781 18.328 1 92.19 349 GLY A C 1
ATOM 2843 O O . GLY A 1 349 ? -6.824 38.906 18.062 1 92.19 349 GLY A O 1
ATOM 2844 N N . ASN A 1 350 ? -6.062 40.875 17.625 1 92.88 350 ASN A N 1
ATOM 2845 C CA . ASN A 1 350 ? -6.902 41.281 16.484 1 92.88 350 ASN A CA 1
ATOM 2846 C C . ASN A 1 350 ? -8.375 41.375 16.891 1 92.88 350 ASN A C 1
ATOM 2848 O O . ASN A 1 350 ? -9.242 41.562 16.031 1 92.88 350 ASN A O 1
ATOM 2852 N N . LEU A 1 351 ? -8.664 41.094 18.094 1 93.19 351 LEU A N 1
ATOM 2853 C CA . LEU A 1 351 ? -10 41.188 18.672 1 93.19 351 LEU A CA 1
ATOM 2854 C C . LEU A 1 351 ? -10.008 42.156 19.859 1 93.19 351 LEU A C 1
ATOM 2856 O O . LEU A 1 351 ? -10.406 41.75 20.969 1 93.19 351 LEU A O 1
ATOM 2860 N N . ASN A 1 352 ? -9.781 43.375 19.625 1 86.88 352 ASN A N 1
ATOM 2861 C CA . ASN A 1 352 ? -9.328 44.312 20.625 1 86.88 352 ASN A CA 1
ATOM 2862 C C . ASN A 1 352 ? -10.484 44.781 21.516 1 86.88 352 ASN A C 1
ATOM 2864 O O . ASN A 1 352 ? -10.258 45.406 22.562 1 86.88 352 ASN A O 1
ATOM 2868 N N . GLU A 1 353 ? -11.672 44.469 21.219 1 87.06 353 GLU A N 1
ATOM 2869 C CA . GLU A 1 353 ? -12.805 44.875 22.031 1 87.06 353 GLU A CA 1
ATOM 2870 C C . GLU A 1 353 ? -12.984 43.969 23.234 1 87.06 353 GLU A C 1
ATOM 2872 O O . GLU A 1 353 ? -13.797 44.25 24.125 1 87.06 353 GLU A O 1
ATOM 2877 N N . PHE A 1 354 ? -12.219 42.875 23.25 1 90.94 354 PHE A N 1
ATOM 2878 C CA . PHE A 1 354 ? -12.297 41.906 24.312 1 90.94 354 PHE A CA 1
ATOM 2879 C C . PHE A 1 354 ? -10.922 41.656 24.922 1 90.94 354 PHE A C 1
ATOM 2881 O O . PHE A 1 354 ? -9.922 41.656 24.203 1 90.94 354 PHE A O 1
ATOM 2888 N N . THR A 1 355 ? -10.891 41.5 26.188 1 93.56 355 THR A N 1
ATOM 2889 C CA . THR A 1 355 ? -9.641 41.094 26.844 1 93.56 355 THR A CA 1
ATOM 2890 C C . THR A 1 355 ? -9.547 39.594 26.969 1 93.56 355 THR A C 1
ATOM 2892 O O . THR A 1 355 ? -10.555 38.875 26.828 1 93.56 355 THR A O 1
ATOM 2895 N N . ASN A 1 356 ? -8.359 39.094 27.281 1 95.5 356 ASN A N 1
ATOM 2896 C CA . ASN A 1 356 ? -8.125 37.656 27.344 1 95.5 356 ASN A CA 1
ATOM 2897 C C . ASN A 1 356 ? -9 37 28.406 1 95.5 356 ASN A C 1
ATOM 2899 O O . ASN A 1 356 ? -9.594 35.938 28.156 1 95.5 356 ASN A O 1
ATOM 2903 N N . SER A 1 357 ? -9.172 37.594 29.547 1 94.44 357 SER A N 1
ATOM 2904 C CA . SER A 1 357 ? -9.914 37 30.641 1 94.44 357 SER A CA 1
ATOM 2905 C C . SER A 1 357 ? -11.414 36.969 30.359 1 94.44 357 SER A C 1
ATOM 2907 O O . SER A 1 357 ? -12.148 36.156 30.922 1 94.44 357 SER A O 1
ATOM 2909 N N . MET A 1 358 ? -11.914 37.875 29.5 1 92.88 358 MET A N 1
ATOM 2910 C CA . MET A 1 358 ? -13.336 37.938 29.172 1 92.88 358 MET A CA 1
ATOM 2911 C C . MET A 1 358 ? -13.773 36.688 28.422 1 92.88 358 MET A C 1
ATOM 2913 O O . MET A 1 358 ? -14.969 36.375 28.391 1 92.88 358 MET A O 1
ATOM 2917 N N . GLY A 1 359 ? -12.844 36 27.875 1 93.25 359 GLY A N 1
ATOM 2918 C CA . GLY A 1 359 ? -13.164 34.75 27.219 1 93.25 359 GLY A CA 1
ATOM 2919 C C . GLY A 1 359 ? -13.625 33.688 28.172 1 93.25 359 GLY A C 1
ATOM 2920 O O . GLY A 1 359 ? -14.219 32.688 27.766 1 93.25 359 GLY A O 1
ATOM 2921 N N . TYR A 1 360 ? -13.406 33.875 29.453 1 94 360 TYR A N 1
ATOM 2922 C CA . TYR A 1 360 ? -13.742 32.906 30.484 1 94 360 TYR A CA 1
ATOM 2923 C C . TYR A 1 360 ? -15.07 33.25 31.141 1 94 360 TYR A C 1
ATOM 2925 O O . TYR A 1 360 ? -15.523 32.531 32.062 1 94 360 TYR A O 1
ATOM 2933 N N . LEU A 1 361 ? -15.766 34.219 30.656 1 90.5 361 LEU A N 1
ATOM 2934 C CA . LEU A 1 361 ? -16.984 34.688 31.297 1 90.5 361 LEU A CA 1
ATOM 2935 C C . LEU A 1 361 ? -18.078 33.625 31.25 1 90.5 361 LEU A C 1
ATOM 2937 O O . LEU A 1 361 ? -18.219 32.906 30.25 1 90.5 361 LEU A O 1
ATOM 2941 N N . LYS A 1 362 ? -18.844 33.562 32.281 1 88.62 362 LYS A N 1
ATOM 2942 C CA . LYS A 1 362 ? -19.875 32.562 32.438 1 88.62 362 LYS A CA 1
ATOM 2943 C C . LYS A 1 362 ? -21.016 32.781 31.438 1 88.62 362 LYS A C 1
ATOM 2945 O O . LYS A 1 362 ? -21.781 31.859 31.156 1 88.62 362 LYS A O 1
ATOM 2950 N N . ILE A 1 363 ? -21.125 34 30.938 1 87.06 363 ILE A N 1
ATOM 2951 C CA . ILE A 1 363 ? -22.203 34.312 29.984 1 87.06 363 ILE A CA 1
ATOM 2952 C C . ILE A 1 363 ? -22.078 33.406 28.766 1 87.06 363 ILE A C 1
ATOM 2954 O O . ILE A 1 363 ? -23.094 33.031 28.172 1 87.06 363 ILE A O 1
ATOM 2958 N N . PHE A 1 364 ? -20.875 33.031 28.391 1 89.75 364 PHE A N 1
ATOM 2959 C CA . PHE A 1 364 ? -20.688 32.125 27.266 1 89.75 364 PHE A CA 1
ATOM 2960 C C . PHE A 1 364 ? -21.312 30.766 27.578 1 89.75 364 PHE A C 1
ATOM 2962 O O . PHE A 1 364 ? -22.047 30.203 26.75 1 89.75 364 PHE A O 1
ATOM 2969 N N . ASP A 1 365 ? -21.094 30.25 28.75 1 87 365 ASP A N 1
ATOM 2970 C CA . ASP A 1 365 ? -21.625 28.969 29.188 1 87 365 ASP A CA 1
ATOM 2971 C C . ASP A 1 365 ? -23.156 29 29.234 1 87 365 ASP A C 1
ATOM 2973 O O . ASP A 1 365 ? -23.812 28.016 28.875 1 87 365 ASP A O 1
ATOM 2977 N N . GLU A 1 366 ? -23.625 30.109 29.578 1 83.5 366 GLU A N 1
ATOM 2978 C CA . GLU A 1 366 ? -25.047 30.188 29.891 1 83.5 366 GLU A CA 1
ATOM 2979 C C . GLU A 1 366 ? -25.875 30.5 28.656 1 83.5 366 GLU A C 1
ATOM 2981 O O . GLU A 1 366 ? -27.016 30.078 28.531 1 83.5 366 GLU A O 1
ATOM 2986 N N . ARG A 1 367 ? -25.219 31.156 27.688 1 87.44 367 ARG A N 1
ATOM 2987 C CA . ARG A 1 367 ? -26.109 31.703 26.672 1 87.44 367 ARG A CA 1
ATOM 2988 C C . ARG A 1 367 ? -25.562 31.453 25.281 1 87.44 367 ARG A C 1
ATOM 2990 O O . ARG A 1 367 ? -26.281 31.594 24.281 1 87.44 367 ARG A O 1
ATOM 2997 N N . ILE A 1 368 ? -24.328 31.062 25.188 1 85.62 368 ILE A N 1
ATOM 2998 C CA . ILE A 1 368 ? -23.734 31.047 23.859 1 85.62 368 ILE A CA 1
ATOM 2999 C C . ILE A 1 368 ? -23.234 29.641 23.531 1 85.62 368 ILE A C 1
ATOM 3001 O O . ILE A 1 368 ? -23.531 29.109 22.453 1 85.62 368 ILE A O 1
ATOM 3005 N N . THR A 1 369 ? -22.484 29.078 24.406 1 86.19 369 THR A N 1
ATOM 3006 C CA . THR A 1 369 ? -21.781 27.828 24.125 1 86.19 369 THR A CA 1
ATOM 3007 C C . THR A 1 369 ? -22.578 26.625 24.641 1 86.19 369 THR A C 1
ATOM 3009 O O . THR A 1 369 ? -22.141 25.938 25.547 1 86.19 369 THR A O 1
ATOM 3012 N N . ASN A 1 370 ? -23.688 26.344 24.047 1 90.88 370 ASN A N 1
ATOM 3013 C CA . ASN A 1 370 ? -24.469 25.141 24.344 1 90.88 370 ASN A CA 1
ATOM 3014 C C . ASN A 1 370 ? -24.281 24.078 23.281 1 90.88 370 ASN A C 1
ATOM 3016 O O . ASN A 1 370 ? -24.531 24.328 22.094 1 90.88 370 ASN A O 1
ATOM 3020 N N . TYR A 1 371 ? -23.844 22.938 23.75 1 95.06 371 TYR A N 1
ATOM 3021 C CA . TYR A 1 371 ? -23.531 21.859 22.812 1 95.06 371 TYR A CA 1
ATOM 3022 C C . TYR A 1 371 ? -24.375 20.625 23.094 1 95.06 371 TYR A C 1
ATOM 3024 O O . TYR A 1 371 ? -24.594 20.266 24.266 1 95.06 371 TYR A O 1
ATOM 3032 N N . ALA A 1 372 ? -24.922 20.062 22.047 1 94.06 372 ALA A N 1
ATOM 3033 C CA . ALA A 1 372 ? -25.484 18.719 22.172 1 94.06 372 ALA A CA 1
ATOM 3034 C C . ALA A 1 372 ? -24.391 17.688 22.344 1 94.06 372 ALA A C 1
ATOM 3036 O O . ALA A 1 372 ? -23.281 17.844 21.812 1 94.06 372 ALA A O 1
ATOM 3037 N N . PRO A 1 373 ? -24.703 16.641 23.062 1 92.75 373 PRO A N 1
ATOM 3038 C CA . PRO A 1 373 ? -23.688 15.594 23.203 1 92.75 373 PRO A CA 1
ATOM 3039 C C . PRO A 1 373 ? -23.281 14.984 21.859 1 92.75 373 PRO A C 1
ATOM 3041 O O . PRO A 1 373 ? -24.109 14.883 20.953 1 92.75 373 PRO A O 1
ATOM 3044 N N . SER A 1 374 ? -22.031 14.633 21.828 1 94.5 374 SER A N 1
ATOM 3045 C CA . SER A 1 374 ? -21.5 14 20.625 1 94.5 374 SER A CA 1
ATOM 3046 C C . SER A 1 374 ? -21.891 12.523 20.562 1 94.5 374 SER A C 1
ATOM 3048 O O . SER A 1 374 ? -21.891 11.828 21.578 1 94.5 374 SER A O 1
ATOM 3050 N N . PRO A 1 375 ? -22.188 12.016 19.312 1 93.12 375 PRO A N 1
ATOM 3051 C CA . PRO A 1 375 ? -22.375 10.57 19.172 1 93.12 375 PRO A CA 1
ATOM 3052 C C . PRO A 1 375 ? -21.156 9.773 19.625 1 93.12 375 PRO A C 1
ATOM 3054 O O . PRO A 1 375 ? -21.281 8.609 20.016 1 93.12 375 PRO A O 1
ATOM 3057 N N . GLY A 1 376 ? -19.969 10.359 19.531 1 89.12 376 GLY A N 1
ATOM 3058 C CA . GLY A 1 376 ? -18.75 9.688 19.938 1 89.12 376 GLY A CA 1
ATOM 3059 C C . GLY A 1 376 ? -18.703 9.383 21.422 1 89.12 376 GLY A C 1
ATOM 3060 O O . GLY A 1 376 ? -17.906 8.562 21.859 1 89.12 376 GLY A O 1
ATOM 3061 N N . GLU A 1 377 ? -19.594 9.977 22.172 1 86.56 377 GLU A N 1
ATOM 3062 C CA . GLU A 1 377 ? -19.641 9.828 23.625 1 86.56 377 GLU A CA 1
ATOM 3063 C C . GLU A 1 377 ? -20.703 8.812 24.047 1 86.56 377 GLU A C 1
ATOM 3065 O O . GLU A 1 377 ? -20.812 8.484 25.234 1 86.56 377 GLU A O 1
ATOM 3070 N N . ILE A 1 378 ? -21.359 8.328 23.078 1 84.81 378 ILE A N 1
ATOM 3071 C CA . ILE A 1 378 ? -22.5 7.457 23.344 1 84.81 378 ILE A CA 1
ATOM 3072 C C . ILE A 1 378 ? -22.062 5.996 23.297 1 84.81 378 ILE A C 1
ATOM 3074 O O . ILE A 1 378 ? -21.266 5.613 22.438 1 84.81 378 ILE A O 1
ATOM 3078 N N . THR A 1 379 ? -22.469 5.227 24.234 1 87.12 379 THR A N 1
ATOM 3079 C CA . THR A 1 379 ? -22.391 3.775 24.125 1 87.12 379 THR A CA 1
ATOM 3080 C C . THR A 1 379 ? -23.594 3.217 23.359 1 87.12 379 THR A C 1
ATOM 3082 O O . THR A 1 379 ? -24.719 3.307 23.844 1 87.12 379 THR A O 1
ATOM 3085 N N . CYS A 1 380 ? -23.297 2.68 22.203 1 89.25 380 CYS A N 1
ATOM 3086 C CA . CYS A 1 380 ? -24.391 2.266 21.328 1 89.25 380 CYS A CA 1
ATOM 3087 C C . CYS A 1 380 ? -24.594 0.754 21.391 1 89.25 380 CYS A C 1
ATOM 3089 O O . CYS A 1 380 ? -23.656 0.011 21.672 1 89.25 380 CYS A O 1
ATOM 3091 N N . THR A 1 381 ? -25.828 0.298 21.25 1 85.5 381 THR A N 1
ATOM 3092 C CA . THR A 1 381 ? -26.141 -1.119 21.125 1 85.5 381 THR A CA 1
ATOM 3093 C C . THR A 1 381 ? -26.609 -1.44 19.703 1 85.5 381 THR A C 1
ATOM 3095 O O . THR A 1 381 ? -26.484 -2.574 19.25 1 85.5 381 THR A O 1
ATOM 3098 N N . ARG A 1 382 ? -27.203 -0.447 19.078 1 86.5 382 ARG A N 1
ATOM 3099 C CA . ARG A 1 382 ? -27.625 -0.532 17.688 1 86.5 382 ARG A CA 1
ATOM 3100 C C . ARG A 1 382 ? -27.312 0.753 16.938 1 86.5 382 ARG A C 1
ATOM 3102 O O . ARG A 1 382 ? -27.062 1.793 17.547 1 86.5 382 ARG A O 1
ATOM 3109 N N . SER A 1 383 ? -27.281 0.716 15.656 1 87.12 383 SER A N 1
ATOM 3110 C CA . SER A 1 383 ? -26.875 1.849 14.828 1 87.12 383 SER A CA 1
ATOM 3111 C C . SER A 1 383 ? -27.812 3.031 15.008 1 87.12 383 SER A C 1
ATOM 3113 O O . SER A 1 383 ? -27.406 4.188 14.883 1 87.12 383 SER A O 1
ATOM 3115 N N . SER A 1 384 ? -29.078 2.854 15.352 1 88.88 384 SER A N 1
ATOM 3116 C CA . SER A 1 384 ? -30.031 3.939 15.547 1 88.88 384 SER A CA 1
ATOM 3117 C C . SER A 1 384 ? -29.656 4.797 16.75 1 88.88 384 SER A C 1
ATOM 3119 O O . SER A 1 384 ? -30.031 5.969 16.828 1 88.88 384 SER A O 1
ATOM 3121 N N . ASP A 1 385 ? -28.875 4.23 17.672 1 90.75 385 ASP A N 1
ATOM 3122 C CA . ASP A 1 385 ? -28.422 4.957 18.844 1 90.75 385 ASP A CA 1
ATOM 3123 C C . ASP A 1 385 ? -27.469 6.086 18.469 1 90.75 385 ASP A C 1
ATOM 3125 O O . ASP A 1 385 ? -27.297 7.051 19.219 1 90.75 385 ASP A O 1
ATOM 3129 N N . CYS A 1 386 ? -26.906 6.027 17.297 1 92.19 386 CYS A N 1
ATOM 3130 C CA . CYS A 1 386 ? -25.891 6.988 16.875 1 92.19 386 CYS A CA 1
ATOM 3131 C C . CYS A 1 386 ? -26.531 8.227 16.25 1 92.19 386 CYS A C 1
ATOM 3133 O O . CYS A 1 386 ? -25.844 9.203 15.953 1 92.19 386 CYS A O 1
ATOM 3135 N N . GLN A 1 387 ? -27.75 8.234 16.109 1 87.5 387 GLN A N 1
ATOM 3136 C CA . GLN A 1 387 ? -28.594 9.375 15.758 1 87.5 387 GLN A CA 1
ATOM 3137 C C . GLN A 1 387 ? -28.219 9.914 14.375 1 87.5 387 GLN A C 1
ATOM 3139 O O . GLN A 1 387 ? -28.484 11.086 14.07 1 87.5 387 GLN A O 1
ATOM 3144 N N . SER A 1 388 ? -27.5 9.219 13.555 1 90.31 388 SER A N 1
ATOM 3145 C CA . SER A 1 388 ? -27.109 9.625 12.211 1 90.31 388 SER A CA 1
ATOM 3146 C C . SER A 1 388 ? -26.859 8.414 11.32 1 90.31 388 SER A C 1
ATOM 3148 O O . SER A 1 388 ? -25.719 8.133 10.953 1 90.31 388 SER A O 1
ATOM 3150 N N . PRO A 1 389 ? -27.906 7.758 10.914 1 86.81 389 PRO A N 1
ATOM 3151 C CA . PRO A 1 389 ? -27.734 6.492 10.195 1 86.81 389 PRO A CA 1
ATOM 3152 C C . PRO A 1 389 ? -27.047 6.668 8.844 1 86.81 389 PRO A C 1
ATOM 3154 O O . PRO A 1 389 ? -26.5 5.707 8.297 1 86.81 389 PRO A O 1
ATOM 3157 N N . GLN A 1 390 ? -27.078 7.867 8.352 1 85.38 390 GLN A N 1
ATOM 3158 C CA . GLN A 1 390 ? -26.453 8.102 7.051 1 85.38 390 GLN A CA 1
ATOM 3159 C C . GLN A 1 390 ? -24.938 8.164 7.18 1 85.38 390 GLN A C 1
ATOM 3161 O O . GLN A 1 390 ? -24.219 7.906 6.211 1 85.38 390 GLN A O 1
ATOM 3166 N N . PHE A 1 391 ? -24.484 8.516 8.406 1 91.31 391 PHE A N 1
ATOM 3167 C CA . PHE A 1 391 ? -23.062 8.789 8.539 1 91.31 391 PHE A CA 1
ATOM 3168 C C . PHE A 1 391 ? -22.422 7.832 9.539 1 91.31 391 PHE A C 1
ATOM 3170 O O . PHE A 1 391 ? -21.203 7.609 9.5 1 91.31 391 PHE A O 1
ATOM 3177 N N . LEU A 1 392 ? -23.266 7.309 10.453 1 92.19 392 LEU A N 1
ATOM 3178 C CA . LEU A 1 392 ? -22.688 6.57 11.57 1 92.19 392 LEU A CA 1
ATOM 3179 C C . LEU A 1 392 ? -23.344 5.207 11.727 1 92.19 392 LEU A C 1
ATOM 3181 O O . LEU A 1 392 ? -24.484 5.02 11.312 1 92.19 392 LEU A O 1
ATOM 3185 N N . ARG A 1 393 ? -22.547 4.32 12.242 1 88.44 393 ARG A N 1
ATOM 3186 C CA . ARG A 1 393 ? -23.031 2.996 12.617 1 88.44 393 ARG A CA 1
ATOM 3187 C C . ARG A 1 393 ? -22.484 2.58 13.984 1 88.44 393 ARG A C 1
ATOM 3189 O O . ARG A 1 393 ? -21.5 3.15 14.461 1 88.44 393 ARG A O 1
ATOM 3196 N N . CYS A 1 394 ? -23.219 1.678 14.578 1 86.31 394 CYS A N 1
ATOM 3197 C CA . CYS A 1 394 ? -22.75 1.142 15.852 1 86.31 394 CYS A CA 1
ATOM 3198 C C . CYS A 1 394 ? -21.828 -0.048 15.633 1 86.31 394 CYS A C 1
ATOM 3200 O O . CYS A 1 394 ? -22.141 -0.958 14.867 1 86.31 394 CYS A O 1
ATOM 3202 N N . SER A 1 395 ? -20.625 0.09 16.141 1 80.31 395 SER A N 1
ATOM 3203 C CA . SER A 1 395 ? -19.672 -1.003 16.125 1 80.31 395 SER A CA 1
ATOM 3204 C C . SER A 1 395 ? -18.953 -1.147 17.469 1 80.31 395 SER A C 1
ATOM 3206 O O . SER A 1 395 ? -18.312 -0.211 17.938 1 80.31 395 SER A O 1
ATOM 3208 N N . SER A 1 396 ? -19.094 -2.279 18.156 1 77.31 396 SER A N 1
ATOM 3209 C CA . SER A 1 396 ? -18.438 -2.598 19.422 1 77.31 396 SER A CA 1
ATOM 3210 C C . SER A 1 396 ? -18.75 -1.547 20.484 1 77.31 396 SER A C 1
ATOM 3212 O O . SER A 1 396 ? -17.844 -1.054 21.156 1 77.31 396 SER A O 1
ATOM 3214 N N . GLY A 1 397 ? -20.016 -1.11 20.5 1 82.25 397 GLY A N 1
ATOM 3215 C CA . GLY A 1 397 ? -20.469 -0.213 21.547 1 82.25 397 GLY A CA 1
ATOM 3216 C C . GLY A 1 397 ? -20.156 1.243 21.266 1 82.25 397 GLY A C 1
ATOM 3217 O O . GLY A 1 397 ? -20.406 2.113 22.094 1 82.25 397 GLY A O 1
ATOM 3218 N N . ARG A 1 398 ? -19.547 1.485 20.062 1 86.75 398 ARG A N 1
ATOM 3219 C CA . ARG A 1 398 ? -19.172 2.854 19.719 1 86.75 398 ARG A CA 1
ATOM 3220 C C . ARG A 1 398 ? -19.828 3.275 18.406 1 86.75 398 ARG A C 1
ATOM 3222 O O . ARG A 1 398 ? -20 2.453 17.5 1 86.75 398 ARG A O 1
ATOM 3229 N N . CYS A 1 399 ? -20.234 4.488 18.422 1 89.81 399 CYS A N 1
ATOM 3230 C CA . CYS A 1 399 ? -20.672 5.051 17.141 1 89.81 399 CYS A CA 1
ATOM 3231 C C . CYS A 1 399 ? -19.484 5.41 16.266 1 89.81 399 CYS A C 1
ATOM 3233 O O . CYS A 1 399 ? -18.672 6.258 16.625 1 89.81 399 CYS A O 1
ATOM 3235 N N . ILE A 1 400 ? -19.375 4.711 15.086 1 88.5 400 ILE A N 1
ATOM 3236 C CA . ILE A 1 400 ? -18.25 4.957 14.195 1 88.5 400 ILE A CA 1
ATOM 3237 C C . ILE A 1 400 ? -18.766 5.359 12.812 1 88.5 400 ILE A C 1
ATOM 3239 O O . ILE A 1 400 ? -19.891 5.023 12.438 1 88.5 400 ILE A O 1
ATOM 3243 N N . PRO A 1 401 ? -17.953 6.125 12.078 1 89.75 401 PRO A N 1
ATOM 3244 C CA . PRO A 1 401 ? -18.391 6.57 10.75 1 89.75 401 PRO A CA 1
ATOM 3245 C C . PRO A 1 401 ? -18.531 5.422 9.758 1 89.75 401 PRO A C 1
ATOM 3247 O O . PRO A 1 401 ? -17.781 4.445 9.82 1 89.75 401 PRO A O 1
ATOM 3250 N N . ILE A 1 402 ? -19.5 5.602 8.906 1 84.62 402 ILE A N 1
ATOM 3251 C CA . ILE A 1 402 ? -19.594 4.754 7.719 1 84.62 402 ILE A CA 1
ATOM 3252 C C . ILE A 1 402 ? -18.531 5.176 6.699 1 84.62 402 ILE A C 1
ATOM 3254 O O . ILE A 1 402 ? -18.203 6.363 6.59 1 84.62 402 ILE A O 1
ATOM 3258 N N . LEU A 1 403 ? -17.984 4.23 5.973 1 77.75 403 LEU A N 1
ATOM 3259 C CA . LEU A 1 403 ? -16.922 4.523 5.02 1 77.75 403 LEU A CA 1
ATOM 3260 C C . LEU A 1 403 ? -17.484 5.164 3.756 1 77.75 403 LEU A C 1
ATOM 3262 O O . LEU A 1 403 ? -18.609 4.855 3.342 1 77.75 403 LEU A O 1
ATOM 3266 N N . ARG A 1 404 ? -16.672 6.133 3.299 1 76.12 404 ARG A N 1
ATOM 3267 C CA . ARG A 1 404 ? -17.062 6.762 2.043 1 76.12 404 ARG A CA 1
ATOM 3268 C C . ARG A 1 404 ? -16.844 5.816 0.866 1 76.12 404 ARG A C 1
ATOM 3270 O O . ARG A 1 404 ? -16.031 4.902 0.94 1 76.12 404 ARG A O 1
ATOM 3277 N N . SER A 1 405 ? -17.719 5.949 -0.202 1 55.44 405 SER A N 1
ATOM 3278 C CA . SER A 1 405 ? -17.531 5.168 -1.422 1 55.44 405 SER A CA 1
ATOM 3279 C C . SER A 1 405 ? -16.344 5.695 -2.234 1 55.44 405 SER A C 1
ATOM 3281 O O . SER A 1 405 ? -16.047 6.887 -2.191 1 55.44 405 SER A O 1
ATOM 3283 N N . SER A 1 406 ? -15.312 5.121 -2.611 1 46.41 406 SER A N 1
ATOM 3284 C CA . SER A 1 406 ? -14.164 5.578 -3.381 1 46.41 406 SER A CA 1
ATOM 3285 C C . SER A 1 406 ? -14.602 6.371 -4.609 1 46.41 406 SER A C 1
ATOM 3287 O O . SER A 1 406 ? -14.914 5.789 -5.652 1 46.41 406 SER A O 1
ATOM 3289 N N . SER A 1 407 ? -15.609 7.25 -4.703 1 37.56 407 SER A N 1
ATOM 3290 C CA . SER A 1 407 ? -15.82 8.016 -5.93 1 37.56 407 SER A CA 1
ATOM 3291 C C . SER A 1 407 ? -14.562 8.773 -6.336 1 37.56 407 SER A C 1
ATOM 3293 O O . SER A 1 407 ? -13.953 9.453 -5.516 1 37.56 407 SER A O 1
ATOM 3295 N N . SER A 1 408 ? -13.781 8.242 -7.25 1 36.22 408 SER A N 1
ATOM 3296 C CA . SER A 1 408 ? -12.734 9.047 -7.871 1 36.22 408 SER A CA 1
ATOM 3297 C C . SER A 1 408 ? -13.188 10.484 -8.078 1 36.22 408 SER A C 1
ATOM 3299 O O . SER A 1 408 ? -14.336 10.727 -8.469 1 36.22 408 SER A O 1
ATOM 3301 N N . PRO A 1 409 ? -12.555 11.406 -7.516 1 32.72 409 PRO A N 1
ATOM 3302 C CA . PRO A 1 409 ? -12.898 12.805 -7.785 1 32.72 409 PRO A CA 1
ATOM 3303 C C . PRO A 1 409 ? -13.156 13.07 -9.266 1 32.72 409 PRO A C 1
ATOM 3305 O O . PRO A 1 409 ? -13.5 14.195 -9.641 1 32.72 409 PRO A O 1
ATOM 3308 N N . PHE A 1 410 ? -12.531 12.414 -10.266 1 29.62 410 PHE A N 1
ATOM 3309 C CA . PHE A 1 410 ? -12.812 12.852 -11.625 1 29.62 410 PHE A CA 1
ATOM 3310 C C . PHE A 1 410 ? -14.242 12.516 -12.016 1 29.62 410 PHE A C 1
ATOM 3312 O O . PHE A 1 410 ? -14.789 11.5 -11.594 1 29.62 410 PHE A O 1
ATOM 3319 N N . GLY A 1 411 ? -15.031 13.539 -12.266 1 28.27 411 GLY A N 1
ATOM 3320 C CA . GLY A 1 411 ? -16.391 13.742 -12.727 1 28.27 411 GLY A CA 1
ATOM 3321 C C . GLY A 1 411 ? -16.922 12.578 -13.555 1 28.27 411 GLY A C 1
ATOM 3322 O O . GLY A 1 411 ? -17.875 12.734 -14.312 1 28.27 411 GLY A O 1
ATOM 3323 N N . ARG A 1 412 ? -16.312 11.625 -13.984 1 29.98 412 ARG A N 1
ATOM 3324 C CA . ARG A 1 412 ? -17.234 10.844 -14.797 1 29.98 412 ARG A CA 1
ATOM 3325 C C . ARG A 1 412 ? -18.375 10.281 -13.938 1 29.98 412 ARG A C 1
ATOM 3327 O O . ARG A 1 412 ? -18.125 9.641 -12.914 1 29.98 412 ARG A O 1
ATOM 3334 N N . ARG A 1 413 ? -19.594 10.922 -14.102 1 29.67 413 ARG A N 1
ATOM 3335 C CA . ARG A 1 413 ? -20.891 10.383 -13.711 1 29.67 413 ARG A CA 1
ATOM 3336 C C . ARG A 1 413 ? -20.922 8.867 -13.828 1 29.67 413 ARG A C 1
ATOM 3338 O O . ARG A 1 413 ? -20.953 8.32 -14.938 1 29.67 413 ARG A O 1
ATOM 3345 N N . LYS A 1 414 ? -20.312 8.125 -13.07 1 33.44 414 LYS A N 1
ATOM 3346 C CA . LYS A 1 414 ? -20.844 6.785 -13.297 1 33.44 414 LYS A CA 1
ATOM 3347 C C . LYS A 1 414 ? -22.344 6.746 -13.047 1 33.44 414 LYS A C 1
ATOM 3349 O O . LYS A 1 414 ? -22.859 7.477 -12.195 1 33.44 414 LYS A O 1
ATOM 3354 N N . LYS A 1 415 ? -23.156 6.129 -13.906 1 28.89 415 LYS A N 1
ATOM 3355 C CA . LYS A 1 415 ? -24.562 5.762 -13.828 1 28.89 415 LYS A CA 1
ATOM 3356 C C . LYS A 1 415 ? -24.953 5.379 -12.398 1 28.89 415 LYS A C 1
ATOM 3358 O O . LYS A 1 415 ? -24.172 4.762 -11.68 1 28.89 415 LYS A O 1
ATOM 3363 N N . ARG A 1 416 ? -26.125 5.863 -11.789 1 28.69 416 ARG A N 1
ATOM 3364 C CA . ARG A 1 416 ? -26.969 5.766 -10.602 1 28.69 416 ARG A CA 1
ATOM 3365 C C . ARG A 1 416 ? -26.922 4.367 -9.992 1 28.69 416 ARG A C 1
ATOM 3367 O O . ARG A 1 416 ? -27.125 4.191 -8.797 1 28.69 416 ARG A O 1
ATOM 3374 N N . ASP A 1 417 ? -27.203 3.316 -10.719 1 25.03 417 ASP A N 1
ATOM 3375 C CA . ASP A 1 417 ? -27.781 2.072 -10.211 1 25.03 417 ASP A CA 1
ATOM 3376 C C . ASP A 1 417 ? -26.734 1.25 -9.461 1 25.03 417 ASP A C 1
ATOM 3378 O O . ASP A 1 417 ? -26.984 0.1 -9.102 1 25.03 417 ASP A O 1
ATOM 3382 N N . VAL A 1 418 ? -25.438 1.489 -9.758 1 30.16 418 VAL A N 1
ATOM 3383 C CA . VAL A 1 418 ? -24.656 0.454 -9.086 1 30.16 418 VAL A CA 1
ATOM 3384 C C . VAL A 1 418 ? -24.422 0.848 -7.633 1 30.16 418 VAL A C 1
ATOM 3386 O O . VAL A 1 418 ? -23.734 1.829 -7.352 1 30.16 418 VAL A O 1
ATOM 3389 N N . GLU A 1 419 ? -25.297 0.654 -6.742 1 31.19 419 GLU A N 1
ATOM 3390 C CA . GLU A 1 419 ? -25.344 0.859 -5.297 1 31.19 419 GLU A CA 1
ATOM 3391 C C . GLU A 1 419 ? -23.953 0.794 -4.68 1 31.19 419 GLU A C 1
ATOM 3393 O O . GLU A 1 419 ? -23.625 1.598 -3.807 1 31.19 419 GLU A O 1
ATOM 3398 N N . TYR A 1 420 ? -23.375 -0.481 -4.426 1 31.75 420 TYR A N 1
ATOM 3399 C CA . TYR A 1 420 ? -22.188 -0.655 -3.596 1 31.75 420 TYR A CA 1
ATOM 3400 C C . TYR A 1 420 ? -20.922 -0.396 -4.395 1 31.75 420 TYR A C 1
ATOM 3402 O O . TYR A 1 420 ? -20.531 -1.204 -5.242 1 31.75 420 TYR A O 1
ATOM 3410 N N . GLU A 1 421 ? -20.734 0.753 -4.824 1 35.81 421 GLU A N 1
ATOM 3411 C CA . GLU A 1 421 ? -19.453 1.111 -5.41 1 35.81 421 GLU A CA 1
ATOM 3412 C C . GLU A 1 421 ? -18.297 0.541 -4.59 1 35.81 421 GLU A C 1
ATOM 3414 O O . GLU A 1 421 ? -18.219 0.757 -3.379 1 35.81 421 GLU A O 1
ATOM 3419 N N . ASP A 1 422 ? -17.859 -0.635 -4.867 1 36.81 422 ASP A N 1
ATOM 3420 C CA . ASP A 1 422 ? -16.734 -1.317 -4.238 1 36.81 422 ASP A CA 1
ATOM 3421 C C . ASP A 1 422 ? -15.609 -0.335 -3.906 1 36.81 422 ASP A C 1
ATOM 3423 O O . ASP A 1 422 ? -15.062 0.311 -4.801 1 36.81 422 ASP A O 1
ATOM 3427 N N . ASP A 1 423 ? -15.75 0.329 -2.785 1 40.97 423 ASP A N 1
ATOM 3428 C CA . ASP A 1 423 ? -14.945 1.275 -2.018 1 40.97 423 ASP A CA 1
ATOM 3429 C C . ASP A 1 423 ? -13.469 0.895 -2.055 1 40.97 423 ASP A C 1
ATOM 3431 O O . ASP A 1 423 ? -13.094 -0.195 -1.619 1 40.97 423 ASP A O 1
ATOM 3435 N N . GLU A 1 424 ? -12.828 1.326 -3.119 1 46.28 424 GLU A N 1
ATOM 3436 C CA . GLU A 1 424 ? -11.391 1.083 -3.193 1 46.28 424 GLU A CA 1
ATOM 3437 C C . GLU A 1 424 ? -10.68 1.556 -1.925 1 46.28 424 GLU A C 1
ATOM 3439 O O . GLU A 1 424 ? -10.812 2.717 -1.532 1 46.28 424 GLU A O 1
ATOM 3444 N N . TYR A 1 425 ? -10.531 0.823 -0.898 1 46.78 425 TYR A N 1
ATOM 3445 C CA . TYR A 1 425 ? -9.742 1.075 0.303 1 46.78 425 TYR A CA 1
ATOM 3446 C C . TYR A 1 425 ? -8.32 1.48 -0.055 1 46.78 425 TYR A C 1
ATOM 3448 O O . TYR A 1 425 ? -7.648 0.793 -0.828 1 46.78 425 TYR A O 1
ATOM 3456 N N . LYS A 1 426 ? -8.094 2.785 0.072 1 59.88 426 LYS A N 1
ATOM 3457 C CA . LYS A 1 426 ? -6.742 3.281 -0.167 1 59.88 426 LYS A CA 1
ATOM 3458 C C . LYS A 1 426 ? -5.902 3.221 1.104 1 59.88 426 LYS A C 1
ATOM 3460 O O . LYS A 1 426 ? -6.395 3.51 2.197 1 59.88 426 LYS A O 1
ATOM 3465 N N . SER A 1 427 ? -4.777 2.445 1.1 1 66.38 427 SER A N 1
ATOM 3466 C CA . SER A 1 427 ? -3.768 2.455 2.152 1 66.38 427 SER A CA 1
ATOM 3467 C C . SER A 1 427 ? -2.932 3.73 2.107 1 66.38 427 SER A C 1
ATOM 3469 O O . SER A 1 427 ? -2.973 4.469 1.121 1 66.38 427 SER A O 1
ATOM 3471 N N . VAL A 1 428 ? -2.354 4.098 3.301 1 68.12 428 VAL A N 1
ATOM 3472 C CA . VAL A 1 428 ? -1.433 5.227 3.363 1 68.12 428 VAL A CA 1
ATOM 3473 C C . VAL A 1 428 ? -0.405 5.121 2.238 1 68.12 428 VAL A C 1
ATOM 3475 O O . VAL A 1 428 ? 0.04 6.137 1.698 1 68.12 428 VAL A O 1
ATOM 3478 N N . MET A 1 429 ? -0.123 3.93 1.843 1 77.12 429 MET A N 1
ATOM 3479 C CA . MET A 1 429 ? 0.865 3.701 0.793 1 77.12 429 MET A CA 1
ATOM 3480 C C . MET A 1 429 ? 0.297 4.059 -0.576 1 77.12 429 MET A C 1
ATOM 3482 O O . MET A 1 429 ? 1.047 4.223 -1.54 1 77.12 429 MET A O 1
ATOM 3486 N N . ASP A 1 430 ? -0.971 4.383 -0.624 1 75.06 430 ASP A N 1
ATOM 3487 C CA . ASP A 1 430 ? -1.577 4.637 -1.927 1 75.06 430 ASP A CA 1
ATOM 3488 C C . ASP A 1 430 ? -1.725 6.137 -2.178 1 75.06 430 ASP A C 1
ATOM 3490 O O . ASP A 1 430 ? -1.922 6.562 -3.318 1 75.06 430 ASP A O 1
ATOM 3494 N N . SER A 1 431 ? -1.593 6.891 -1.151 1 76.75 431 SER A N 1
ATOM 3495 C CA . SER A 1 431 ? -1.91 8.305 -1.296 1 76.75 431 SER A CA 1
ATOM 3496 C C . SER A 1 431 ? -0.663 9.125 -1.618 1 76.75 431 SER A C 1
ATOM 3498 O O . SER A 1 431 ? 0.415 8.859 -1.08 1 76.75 431 SER A O 1
ATOM 3500 N N . SER A 1 432 ? -0.808 10.086 -2.531 1 83.38 432 SER A N 1
ATOM 3501 C CA . SER A 1 432 ? 0.232 11.062 -2.836 1 83.38 432 SER A CA 1
ATOM 3502 C C . SER A 1 432 ? 0.11 12.297 -1.946 1 83.38 432 SER A C 1
ATOM 3504 O O . SER A 1 432 ? -0.753 12.352 -1.067 1 83.38 432 SER A O 1
ATOM 3506 N N . TYR A 1 433 ? 0.999 13.211 -2.086 1 87.31 433 TYR A N 1
ATOM 3507 C CA . TYR A 1 433 ? 0.966 14.477 -1.354 1 87.31 433 TYR A CA 1
ATOM 3508 C C . TYR A 1 433 ? 0.943 15.656 -2.312 1 87.31 433 TYR A C 1
ATOM 3510 O O . TYR A 1 433 ? 1.819 15.789 -3.172 1 87.31 433 TYR A O 1
ATOM 3518 N N . GLN A 1 434 ? -0.03 16.562 -2.158 1 89.38 434 GLN A N 1
ATOM 3519 C CA . GLN A 1 434 ? -0.166 17.75 -2.986 1 89.38 434 GLN A CA 1
ATOM 3520 C C . GLN A 1 434 ? 0.233 19.016 -2.213 1 89.38 434 GLN A C 1
ATOM 3522 O O . GLN A 1 434 ? -0.455 19.406 -1.271 1 89.38 434 GLN A O 1
ATOM 3527 N N . ASN A 1 435 ? 1.317 19.578 -2.605 1 92.25 435 ASN A N 1
ATOM 3528 C CA . ASN A 1 435 ? 1.737 20.859 -2.031 1 92.25 435 ASN A CA 1
ATOM 3529 C C . ASN A 1 435 ? 1.013 22.031 -2.68 1 92.25 435 ASN A C 1
ATOM 3531 O O . ASN A 1 435 ? 0.607 21.953 -3.842 1 92.25 435 ASN A O 1
ATOM 3535 N N . ASN A 1 436 ? 0.876 23.141 -1.933 1 91.75 436 ASN A N 1
ATOM 3536 C CA . ASN A 1 436 ? 0.285 24.344 -2.488 1 91.75 436 ASN A CA 1
ATOM 3537 C C . ASN A 1 436 ? 1.349 25.266 -3.072 1 91.75 436 ASN A C 1
ATOM 3539 O O . ASN A 1 436 ? 1.024 26.234 -3.768 1 91.75 436 ASN A O 1
ATOM 3543 N N . PHE A 1 437 ? 2.602 25.031 -2.785 1 94.56 437 PHE A N 1
ATOM 3544 C CA . PHE A 1 437 ? 3.76 25.734 -3.324 1 94.56 437 PHE A CA 1
ATOM 3545 C C . PHE A 1 437 ? 3.674 27.234 -3.029 1 94.56 437 PHE A C 1
ATOM 3547 O O . PHE A 1 437 ? 3.879 28.062 -3.92 1 94.56 437 PHE A O 1
ATOM 3554 N N . VAL A 1 438 ? 3.395 27.547 -1.795 1 94.31 438 VAL A N 1
ATOM 3555 C CA . VAL A 1 438 ? 3.318 28.938 -1.39 1 94.31 438 VAL A CA 1
ATOM 3556 C C . VAL A 1 438 ? 4.66 29.391 -0.811 1 94.31 438 VAL A C 1
ATOM 3558 O O . VAL A 1 438 ? 5.211 28.719 0.07 1 94.31 438 VAL A O 1
ATOM 3561 N N . ILE A 1 439 ? 5.254 30.422 -1.346 1 95.44 439 ILE A N 1
ATOM 3562 C CA . ILE A 1 439 ? 6.371 31.156 -0.771 1 95.44 439 ILE A CA 1
ATOM 3563 C C . ILE A 1 439 ? 5.992 32.625 -0.623 1 95.44 439 ILE A C 1
ATOM 3565 O O . ILE A 1 439 ? 5.676 33.312 -1.609 1 95.44 439 ILE A O 1
ATOM 3569 N N . ASP A 1 440 ? 6.012 33.094 0.586 1 93.56 440 ASP A N 1
ATOM 3570 C CA . ASP A 1 440 ? 5.766 34.5 0.866 1 93.56 440 ASP A CA 1
ATOM 3571 C C . ASP A 1 440 ? 4.473 34.969 0.207 1 93.56 440 ASP A C 1
ATOM 3573 O O . ASP A 1 440 ? 4.461 36 -0.498 1 93.56 440 ASP A O 1
ATOM 3577 N N . GLY A 1 441 ? 3.469 34.156 0.361 1 91.12 441 GLY A N 1
ATOM 3578 C CA . GLY A 1 441 ? 2.123 34.531 -0.053 1 91.12 441 GLY A CA 1
ATOM 3579 C C . GLY A 1 441 ? 1.847 34.219 -1.514 1 91.12 441 GLY A C 1
ATOM 3580 O O . GLY A 1 441 ? 0.733 34.438 -1.997 1 91.12 441 GLY A O 1
ATOM 3581 N N . GLU A 1 442 ? 2.773 33.719 -2.246 1 93.25 442 GLU A N 1
ATOM 3582 C CA . GLU A 1 442 ? 2.588 33.406 -3.66 1 93.25 442 GLU A CA 1
ATOM 3583 C C . GLU A 1 442 ? 2.648 31.906 -3.908 1 93.25 442 GLU A C 1
ATOM 3585 O O . GLU A 1 442 ? 3.623 31.25 -3.533 1 93.25 442 GLU A O 1
ATOM 3590 N N . ALA A 1 443 ? 1.588 31.438 -4.543 1 94.62 443 ALA A N 1
ATOM 3591 C CA . ALA A 1 443 ? 1.54 30.016 -4.871 1 94.62 443 ALA A CA 1
ATOM 3592 C C . ALA A 1 443 ? 2.045 29.75 -6.289 1 94.62 443 ALA A C 1
ATOM 3594 O O . ALA A 1 443 ? 1.298 29.906 -7.258 1 94.62 443 ALA A O 1
ATOM 3595 N N . ASP A 1 444 ? 3.279 29.359 -6.41 1 95.81 444 ASP A N 1
ATOM 3596 C CA . ASP A 1 444 ? 3.916 29.109 -7.699 1 95.81 444 ASP A CA 1
ATOM 3597 C C . ASP A 1 444 ? 5.133 28.188 -7.543 1 95.81 444 ASP A C 1
ATOM 3599 O O . ASP A 1 444 ? 6.09 28.547 -6.844 1 95.81 444 ASP A O 1
ATOM 3603 N N . VAL A 1 445 ? 5.102 27.109 -8.266 1 95.62 445 VAL A N 1
ATOM 3604 C CA . VAL A 1 445 ? 6.148 26.094 -8.141 1 95.62 445 VAL A CA 1
ATOM 3605 C C . VAL A 1 445 ? 7.477 26.672 -8.633 1 95.62 445 VAL A C 1
ATOM 3607 O O . VAL A 1 445 ? 8.547 26.219 -8.211 1 95.62 445 VAL A O 1
ATOM 3610 N N . SER A 1 446 ? 7.441 27.719 -9.453 1 94.56 446 SER A N 1
ATOM 3611 C CA . SER A 1 446 ? 8.656 28.281 -10.039 1 94.56 446 SER A CA 1
ATOM 3612 C C . SER A 1 446 ? 9.516 28.953 -8.984 1 94.56 446 SER A C 1
ATOM 3614 O O . SER A 1 446 ? 10.695 29.234 -9.219 1 94.56 446 SER A O 1
ATOM 3616 N N . GLN A 1 447 ? 8.984 29.219 -7.816 1 96 447 GLN A N 1
ATOM 3617 C CA . GLN A 1 447 ? 9.727 29.859 -6.746 1 96 447 GLN A CA 1
ATOM 3618 C C . GLN A 1 447 ? 10.531 28.844 -5.938 1 96 447 GLN A C 1
ATOM 3620 O O . GLN A 1 447 ? 11.32 29.219 -5.066 1 96 447 GLN A O 1
ATOM 3625 N N . TRP A 1 448 ? 10.375 27.656 -6.242 1 96.81 448 TRP A N 1
ATOM 3626 C CA . TRP A 1 448 ? 10.961 26.594 -5.434 1 96.81 448 TRP A CA 1
ATOM 3627 C C . TRP A 1 448 ? 12.164 25.969 -6.141 1 96.81 448 TRP A C 1
ATOM 3629 O O . TRP A 1 448 ? 12.234 25.969 -7.371 1 96.81 448 TRP A O 1
ATOM 3639 N N . ALA A 1 449 ? 13.086 25.562 -5.395 1 95.56 449 ALA A N 1
ATOM 3640 C CA . ALA A 1 449 ? 14.195 24.688 -5.789 1 95.56 449 ALA A CA 1
ATOM 3641 C C . ALA A 1 449 ? 14.133 23.359 -5.047 1 95.56 449 ALA A C 1
ATOM 3643 O O . ALA A 1 449 ? 13.555 23.266 -3.961 1 95.56 449 ALA A O 1
ATOM 3644 N N . PHE A 1 450 ? 14.664 22.344 -5.656 1 94.31 450 PHE A N 1
ATOM 3645 C CA . PHE A 1 450 ? 14.57 21.016 -5.074 1 94.31 450 PHE A CA 1
ATOM 3646 C C . PHE A 1 450 ? 15.953 20.453 -4.773 1 94.31 450 PHE A C 1
ATOM 3648 O O . PHE A 1 450 ? 16.875 20.594 -5.578 1 94.31 450 PHE A O 1
ATOM 3655 N N . ILE A 1 451 ? 16.078 19.875 -3.605 1 94.19 451 ILE A N 1
ATOM 3656 C CA . ILE A 1 451 ? 17.344 19.328 -3.145 1 94.19 451 ILE A CA 1
ATOM 3657 C C . ILE A 1 451 ? 17.188 17.844 -2.836 1 94.19 451 ILE A C 1
ATOM 3659 O O . ILE A 1 451 ? 16.188 17.438 -2.229 1 94.19 451 ILE A O 1
ATOM 3663 N N . PRO A 1 452 ? 18.156 17.031 -3.303 1 92.69 452 PRO A N 1
ATOM 3664 C CA . PRO A 1 452 ? 18.109 15.625 -2.891 1 92.69 452 PRO A CA 1
ATOM 3665 C C . PRO A 1 452 ? 18.516 15.43 -1.43 1 92.69 452 PRO A C 1
ATOM 3667 O O . PRO A 1 452 ? 19.406 16.125 -0.931 1 92.69 452 PRO A O 1
ATOM 3670 N N . VAL A 1 453 ? 17.844 14.586 -0.75 1 94.31 453 VAL A N 1
ATOM 3671 C CA . VAL A 1 453 ? 18.141 14.203 0.625 1 94.31 453 VAL A CA 1
ATOM 3672 C C . VAL A 1 453 ? 18.188 12.688 0.749 1 94.31 453 VAL A C 1
ATOM 3674 O O . VAL A 1 453 ? 17.297 11.992 0.247 1 94.31 453 VAL A O 1
ATOM 3677 N N . THR A 1 454 ? 19.203 12.164 1.386 1 91.69 454 THR A N 1
ATOM 3678 C CA . THR A 1 454 ? 19.297 10.727 1.607 1 91.69 454 THR A CA 1
ATOM 3679 C C . THR A 1 454 ? 18.531 10.32 2.861 1 91.69 454 THR A C 1
ATOM 3681 O O . THR A 1 454 ? 18.672 10.945 3.912 1 91.69 454 THR A O 1
ATOM 3684 N N . LEU A 1 455 ? 17.719 9.383 2.727 1 93.25 455 LEU A N 1
ATOM 3685 C CA . LEU A 1 455 ? 17.031 8.758 3.852 1 93.25 455 LEU A CA 1
ATOM 3686 C C . LEU A 1 455 ? 17.625 7.391 4.16 1 93.25 455 LEU A C 1
ATOM 3688 O O . LEU A 1 455 ? 17.609 6.492 3.316 1 93.25 455 LEU A O 1
ATOM 3692 N N . MET A 1 456 ? 18.172 7.289 5.266 1 88.88 456 MET A N 1
ATOM 3693 C CA . MET A 1 456 ? 18.734 6.023 5.707 1 88.88 456 MET A CA 1
ATOM 3694 C C . MET A 1 456 ? 17.922 5.426 6.848 1 88.88 456 MET A C 1
ATOM 3696 O O . MET A 1 456 ? 17.688 6.09 7.859 1 88.88 456 MET A O 1
ATOM 3700 N N . TYR A 1 457 ? 17.516 4.258 6.68 1 89.31 457 TYR A N 1
ATOM 3701 C CA . TYR A 1 457 ? 16.734 3.525 7.672 1 89.31 457 TYR A CA 1
ATOM 3702 C C . TYR A 1 457 ? 17.547 2.391 8.281 1 89.31 457 TYR A C 1
ATOM 3704 O O . TYR A 1 457 ? 18.203 1.638 7.559 1 89.31 457 TYR A O 1
ATOM 3712 N N . ILE A 1 458 ? 17.531 2.379 9.555 1 85 458 ILE A N 1
ATOM 3713 C CA . ILE A 1 458 ? 18.141 1.276 10.305 1 85 458 ILE A CA 1
ATOM 3714 C C . ILE A 1 458 ? 17.047 0.526 11.07 1 85 458 ILE A C 1
ATOM 3716 O O . ILE A 1 458 ? 16.438 1.077 11.992 1 85 458 ILE A O 1
ATOM 3720 N N . ARG A 1 459 ? 16.797 -0.711 10.758 1 84.5 459 ARG A N 1
ATOM 3721 C CA . ARG A 1 459 ? 15.711 -1.497 11.32 1 84.5 459 ARG A CA 1
ATOM 3722 C C . ARG A 1 459 ? 16.016 -1.904 12.758 1 84.5 459 ARG A C 1
ATOM 3724 O O . ARG A 1 459 ? 17.109 -2.391 13.055 1 84.5 459 ARG A O 1
ATOM 3731 N N . PRO A 1 460 ? 15.055 -1.683 13.625 1 81.62 460 PRO A N 1
ATOM 3732 C CA . PRO A 1 460 ? 15.234 -2.25 14.961 1 81.62 460 PRO A CA 1
ATOM 3733 C C . PRO A 1 460 ? 15.148 -3.775 14.969 1 81.62 460 PRO A C 1
ATOM 3735 O O . PRO A 1 460 ? 14.633 -4.375 14.023 1 81.62 460 PRO A O 1
ATOM 3738 N N . MET A 1 461 ? 15.555 -4.406 16 1 78 461 MET A N 1
ATOM 3739 C CA . MET A 1 461 ? 15.523 -5.859 16.109 1 78 461 MET A CA 1
ATOM 3740 C C . MET A 1 461 ? 14.109 -6.355 16.422 1 78 461 MET A C 1
ATOM 3742 O O . MET A 1 461 ? 13.305 -5.621 17 1 78 461 MET A O 1
ATOM 3746 N N . GLY A 1 462 ? 13.891 -7.57 16.016 1 76.25 462 GLY A N 1
ATOM 3747 C CA . GLY A 1 462 ? 12.672 -8.242 16.438 1 76.25 462 GLY A CA 1
ATOM 3748 C C . GLY A 1 462 ? 11.5 -7.977 15.516 1 76.25 462 GLY A C 1
ATOM 3749 O O . GLY A 1 462 ? 10.352 -8.258 15.875 1 76.25 462 GLY A O 1
ATOM 3750 N N . GLN A 1 463 ? 11.789 -7.375 14.375 1 81.81 463 GLN A N 1
ATOM 3751 C CA . GLN A 1 463 ? 10.703 -7.141 13.43 1 81.81 463 GLN A CA 1
ATOM 3752 C C . GLN A 1 463 ? 10.406 -8.391 12.609 1 81.81 463 GLN A C 1
ATOM 3754 O O . GLN A 1 463 ? 11.312 -9.172 12.297 1 81.81 463 GLN A O 1
ATOM 3759 N N . HIS A 1 464 ? 9.102 -8.625 12.297 1 82.81 464 HIS A N 1
ATOM 3760 C CA . HIS A 1 464 ? 8.656 -9.734 11.453 1 82.81 464 HIS A CA 1
ATOM 3761 C C . HIS A 1 464 ? 7.832 -9.234 10.273 1 82.81 464 HIS A C 1
ATOM 3763 O O . HIS A 1 464 ? 7.043 -8.297 10.414 1 82.81 464 HIS A O 1
ATOM 3769 N N . PHE A 1 465 ? 7.996 -9.812 9.133 1 84.44 465 PHE A N 1
ATOM 3770 C CA . PHE A 1 465 ? 7.367 -9.32 7.91 1 84.44 465 PHE A CA 1
ATOM 3771 C C . PHE A 1 465 ? 6.598 -10.43 7.207 1 84.44 465 PHE A C 1
ATOM 3773 O O . PHE A 1 465 ? 6.254 -10.305 6.031 1 84.44 465 PHE A O 1
ATOM 3780 N N . GLY A 1 466 ? 6.383 -11.555 7.832 1 81.5 466 GLY A N 1
ATOM 3781 C CA . GLY A 1 466 ? 5.625 -12.648 7.25 1 81.5 466 GLY A CA 1
ATOM 3782 C C . GLY A 1 466 ? 6.414 -13.445 6.23 1 81.5 466 GLY A C 1
ATOM 3783 O O . GLY A 1 466 ? 5.832 -14.047 5.324 1 81.5 466 GLY A O 1
ATOM 3784 N N . CYS A 1 467 ? 7.641 -13.359 6.172 1 89.38 467 CYS A N 1
ATOM 3785 C CA . CYS A 1 467 ? 8.562 -14.172 5.387 1 89.38 467 CYS A CA 1
ATOM 3786 C C . CYS A 1 467 ? 9.266 -15.203 6.262 1 89.38 467 CYS A C 1
ATOM 3788 O O . CYS A 1 467 ? 10.484 -15.156 6.426 1 89.38 467 CYS A O 1
ATOM 3790 N N . ASN A 1 468 ? 8.508 -16.188 6.648 1 90.38 468 ASN A N 1
ATOM 3791 C CA . ASN A 1 468 ? 8.977 -17.109 7.676 1 90.38 468 ASN A CA 1
ATOM 3792 C C . ASN A 1 468 ?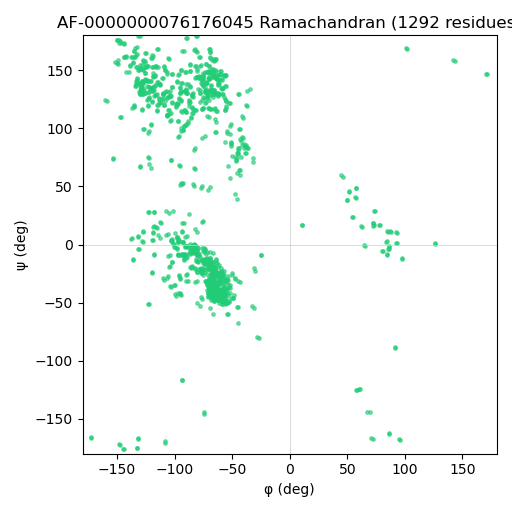 9.914 -18.172 7.094 1 90.38 468 ASN A C 1
ATOM 3794 O O . ASN A 1 468 ? 9.719 -18.609 5.965 1 90.38 468 ASN A O 1
ATOM 3798 N N . ALA A 1 469 ? 10.852 -18.5 7.891 1 92.88 469 ALA A N 1
ATOM 3799 C CA . ALA A 1 469 ? 11.742 -19.594 7.516 1 92.88 469 ALA A CA 1
ATOM 3800 C C . ALA A 1 469 ? 11.008 -20.938 7.566 1 92.88 469 ALA A C 1
ATOM 3802 O O . ALA A 1 469 ? 10.062 -21.109 8.344 1 92.88 469 ALA A O 1
ATOM 3803 N N . VAL A 1 470 ? 11.336 -21.75 6.641 1 94.12 470 VAL A N 1
ATOM 3804 C CA . VAL A 1 470 ? 10.906 -23.141 6.699 1 94.12 470 VAL A CA 1
ATOM 3805 C C . VAL A 1 470 ? 12.07 -24.031 7.113 1 94.12 470 VAL A C 1
ATOM 3807 O O . VAL A 1 470 ? 13.164 -23.938 6.543 1 94.12 470 VAL A O 1
ATOM 3810 N N . ARG A 1 471 ? 11.883 -24.859 8.141 1 93.81 471 ARG A N 1
ATOM 3811 C CA . ARG A 1 471 ? 12.883 -25.797 8.656 1 93.81 471 ARG A CA 1
ATOM 3812 C C . ARG A 1 471 ? 12.305 -27.188 8.805 1 93.81 471 ARG A C 1
ATOM 3814 O O . ARG A 1 471 ? 11.234 -27.375 9.391 1 93.81 471 ARG A O 1
ATOM 3821 N N . ASN A 1 472 ? 13 -28.125 8.273 1 91.69 472 ASN A N 1
ATOM 3822 C CA . ASN A 1 472 ? 12.586 -29.516 8.359 1 91.69 472 ASN A CA 1
ATOM 3823 C C . ASN A 1 472 ? 11.133 -29.703 7.949 1 91.69 472 ASN A C 1
ATOM 3825 O O . ASN A 1 472 ? 10.359 -30.344 8.656 1 91.69 472 ASN A O 1
ATOM 3829 N N . GLY A 1 473 ? 10.758 -28.953 6.949 1 91.62 473 GLY A N 1
ATOM 3830 C CA . GLY A 1 473 ? 9.461 -29.156 6.332 1 91.62 473 GLY A CA 1
ATOM 3831 C C . GLY A 1 473 ? 8.336 -28.422 7.047 1 91.62 473 GLY A C 1
ATOM 3832 O O . GLY A 1 473 ? 7.16 -28.656 6.781 1 91.62 473 GLY A O 1
ATOM 3833 N N . SER A 1 474 ? 8.719 -27.531 7.992 1 91.75 474 SER A N 1
ATOM 3834 C CA . SER A 1 474 ? 7.703 -26.781 8.727 1 91.75 474 SER A CA 1
ATOM 3835 C C . SER A 1 474 ? 8.047 -25.297 8.789 1 91.75 474 SER A C 1
ATOM 3837 O O . SER A 1 474 ? 9.211 -24.938 8.945 1 91.75 474 SER A O 1
ATOM 3839 N N . ILE A 1 475 ? 7.016 -24.516 8.648 1 90.88 475 ILE A N 1
ATOM 3840 C CA . ILE A 1 475 ? 7.199 -23.078 8.758 1 90.88 475 ILE A CA 1
ATOM 3841 C C . ILE A 1 475 ? 7.457 -22.703 10.211 1 90.88 475 ILE A C 1
ATOM 3843 O O . ILE A 1 475 ? 6.727 -23.125 11.109 1 90.88 475 ILE A O 1
ATOM 3847 N N . ASP A 1 476 ? 8.469 -22.031 10.438 1 90.75 476 ASP A N 1
ATOM 3848 C CA . ASP A 1 476 ? 8.789 -21.484 11.75 1 90.75 476 ASP A CA 1
ATOM 3849 C C . ASP A 1 476 ? 8.195 -20.094 11.938 1 90.75 476 ASP A C 1
ATOM 3851 O O . ASP A 1 476 ? 8.789 -19.109 11.516 1 90.75 476 ASP A O 1
ATOM 3855 N N . ASP A 1 477 ? 7.125 -19.969 12.656 1 85.06 477 ASP A N 1
ATOM 3856 C CA . ASP A 1 477 ? 6.387 -18.719 12.805 1 85.06 477 ASP A CA 1
ATOM 3857 C C . ASP A 1 477 ? 7.188 -17.703 13.617 1 85.06 477 ASP A C 1
ATOM 3859 O O . ASP A 1 477 ? 6.871 -16.516 13.617 1 85.06 477 ASP A O 1
ATOM 3863 N N . ASN A 1 478 ? 8.211 -18.125 14.266 1 83.69 478 ASN A N 1
ATOM 3864 C CA . ASN A 1 478 ? 8.969 -17.234 15.141 1 83.69 478 ASN A CA 1
ATOM 3865 C C . ASN A 1 478 ? 10.25 -16.75 14.469 1 83.69 478 ASN A C 1
ATOM 3867 O O . ASN A 1 478 ? 11.031 -16.016 15.07 1 83.69 478 ASN A O 1
ATOM 3871 N N . ASP A 1 479 ? 10.406 -17.234 13.227 1 88.31 479 ASP A N 1
ATOM 3872 C CA . ASP A 1 479 ? 11.641 -16.859 12.531 1 88.31 479 ASP A CA 1
ATOM 3873 C C . ASP A 1 479 ? 11.336 -16.281 11.156 1 88.31 479 ASP A C 1
ATOM 3875 O O . ASP A 1 479 ? 10.812 -16.984 10.281 1 88.31 479 ASP A O 1
ATOM 3879 N N . ASP A 1 480 ? 11.695 -15.023 11.039 1 89.62 480 ASP A N 1
ATOM 3880 C CA . ASP A 1 480 ? 11.594 -14.32 9.766 1 89.62 480 ASP A CA 1
ATOM 3881 C C . ASP A 1 480 ? 12.961 -14.195 9.094 1 89.62 480 ASP A C 1
ATOM 3883 O O . ASP A 1 480 ? 13.945 -13.852 9.75 1 89.62 480 ASP A O 1
ATOM 3887 N N . ILE A 1 481 ? 13.016 -14.453 7.805 1 91 481 ILE A N 1
ATOM 3888 C CA . ILE A 1 481 ? 14.32 -14.539 7.152 1 91 481 ILE A CA 1
ATOM 3889 C C . ILE A 1 481 ? 14.977 -13.164 7.137 1 91 481 ILE A C 1
ATOM 3891 O O . ILE A 1 481 ? 16.188 -13.055 6.961 1 91 481 ILE A O 1
ATOM 3895 N N . TYR A 1 482 ? 14.258 -12.125 7.305 1 88.44 482 TYR A N 1
ATOM 3896 C CA . TYR A 1 482 ? 14.805 -10.781 7.363 1 88.44 482 TYR A CA 1
ATOM 3897 C C . TYR A 1 482 ? 15.156 -10.391 8.797 1 88.44 482 TYR A C 1
ATOM 3899 O O . TYR A 1 482 ? 15.828 -9.391 9.031 1 88.44 482 TYR A O 1
ATOM 3907 N N . SER A 1 483 ? 14.758 -11.125 9.758 1 77.06 483 SER A N 1
ATOM 3908 C CA . SER A 1 483 ? 14.953 -10.75 11.156 1 77.06 483 SER A CA 1
ATOM 3909 C C . SER A 1 483 ? 16.25 -11.344 11.703 1 77.06 483 SER A C 1
ATOM 3911 O O . SER A 1 483 ? 16.531 -11.219 12.898 1 77.06 483 SER A O 1
ATOM 3913 N N . ASN A 1 484 ? 17 -12.031 10.867 1 66.81 484 ASN A N 1
ATOM 3914 C CA . ASN A 1 484 ? 18.203 -12.703 11.352 1 66.81 484 ASN A CA 1
ATOM 3915 C C . ASN A 1 484 ? 19.344 -11.711 11.586 1 66.81 484 ASN A C 1
ATOM 3917 O O . ASN A 1 484 ? 20.453 -11.906 11.102 1 66.81 484 ASN A O 1
ATOM 3921 N N . ASP A 1 485 ? 19.047 -10.664 12.297 1 63.5 485 ASP A N 1
ATOM 3922 C CA . ASP A 1 485 ? 19.969 -9.531 12.367 1 63.5 485 ASP A CA 1
ATOM 3923 C C . ASP A 1 485 ? 21.109 -9.82 13.344 1 63.5 485 ASP A C 1
ATOM 3925 O O . ASP A 1 485 ? 22.219 -9.305 13.172 1 63.5 485 ASP A O 1
ATOM 3929 N N . LYS A 1 486 ? 20.875 -10.773 14.25 1 58.97 486 LYS A N 1
ATOM 3930 C CA . LYS A 1 486 ? 21.859 -10.922 15.32 1 58.97 486 LYS A CA 1
ATOM 3931 C C . LYS A 1 486 ? 23.172 -11.492 14.797 1 58.97 486 LYS A C 1
ATOM 3933 O O . LYS A 1 486 ? 24.219 -11.297 15.398 1 58.97 486 LYS A O 1
ATOM 3938 N N . THR A 1 487 ? 23.078 -12.07 13.648 1 56.5 487 THR A N 1
ATOM 3939 C CA . THR A 1 487 ? 24.297 -12.758 13.227 1 56.5 487 THR A CA 1
ATOM 3940 C C . THR A 1 487 ? 25.047 -11.938 12.18 1 56.5 487 THR A C 1
ATOM 3942 O O . THR A 1 487 ? 26.125 -12.32 11.742 1 56.5 487 THR A O 1
ATOM 3945 N N . SER A 1 488 ? 24.531 -10.773 11.914 1 61.78 488 SER A N 1
ATOM 3946 C CA . SER A 1 488 ? 25.156 -10.023 10.828 1 61.78 488 SER A CA 1
ATOM 3947 C C . SER A 1 488 ? 26.281 -9.141 11.352 1 61.78 488 SER A C 1
ATOM 3949 O O . SER A 1 488 ? 26.188 -8.594 12.453 1 61.78 488 SER A O 1
ATOM 3951 N N . LYS A 1 489 ? 27.453 -9.219 10.703 1 63.56 489 LYS A N 1
ATOM 3952 C CA . LYS A 1 489 ? 28.547 -8.289 10.969 1 63.56 489 LYS A CA 1
ATOM 3953 C C . LYS A 1 489 ? 28.062 -6.84 10.914 1 63.56 489 LYS A C 1
ATOM 3955 O O . LYS A 1 489 ? 28.656 -5.957 11.539 1 63.56 489 LYS A O 1
ATOM 3960 N N . LEU A 1 490 ? 27.062 -6.625 10.242 1 68.25 490 LEU A N 1
ATOM 3961 C CA . LEU A 1 490 ? 26.5 -5.285 10.133 1 68.25 490 LEU A CA 1
ATOM 3962 C C . LEU A 1 490 ? 25.984 -4.805 11.484 1 68.25 490 LEU A C 1
ATOM 3964 O O . LEU A 1 490 ? 25.953 -3.6 11.75 1 68.25 490 LEU A O 1
ATOM 3968 N N . TRP A 1 491 ? 25.75 -5.75 12.289 1 68.25 491 TRP A N 1
ATOM 3969 C CA . TRP A 1 491 ? 25.234 -5.41 13.609 1 68.25 491 TRP A CA 1
ATOM 3970 C C . TRP A 1 491 ? 26.297 -4.688 14.438 1 68.25 491 TRP A C 1
ATOM 3972 O O . TRP A 1 491 ? 25.984 -3.803 15.234 1 68.25 491 TRP A O 1
ATOM 3982 N N . ASP A 1 492 ? 27.484 -5.086 14.102 1 68.5 492 ASP A N 1
ATOM 3983 C CA . ASP A 1 492 ? 28.562 -4.477 14.867 1 68.5 492 ASP A CA 1
ATOM 3984 C C . ASP A 1 492 ? 28.75 -3.008 14.5 1 68.5 492 ASP A C 1
ATOM 3986 O O . ASP A 1 492 ? 29.219 -2.211 15.305 1 68.5 492 ASP A O 1
ATOM 3990 N N . TYR A 1 493 ? 28.25 -2.689 13.359 1 70.38 493 TYR A N 1
ATOM 3991 C CA . TYR A 1 493 ? 28.453 -1.319 12.906 1 70.38 493 TYR A CA 1
ATOM 3992 C C . TYR A 1 493 ? 27.25 -0.447 13.219 1 70.38 493 TYR A C 1
ATOM 3994 O O . TYR A 1 493 ? 27.391 0.707 13.633 1 70.38 493 TYR A O 1
ATOM 4002 N N . PHE A 1 494 ? 26.094 -0.935 13.031 1 71.88 494 PHE A N 1
ATOM 4003 C CA . PHE A 1 494 ? 24.922 -0.079 13.156 1 71.88 494 PHE A CA 1
ATOM 4004 C C . PHE A 1 494 ? 24.312 -0.204 14.547 1 71.88 494 PHE A C 1
ATOM 4006 O O . PHE A 1 494 ? 23.672 0.73 15.031 1 71.88 494 PHE A O 1
ATOM 4013 N N . LYS A 1 495 ? 24.469 -1.242 15.219 1 68.19 495 LYS A N 1
ATOM 4014 C CA . LYS A 1 495 ? 23.984 -1.497 16.578 1 68.19 495 LYS A CA 1
ATOM 4015 C C . LYS A 1 495 ? 22.547 -1.049 16.75 1 68.19 495 LYS A C 1
ATOM 4017 O O . LYS A 1 495 ? 22.234 -0.216 17.609 1 68.19 495 LYS A O 1
ATOM 4022 N N . PRO A 1 496 ? 21.75 -1.674 15.914 1 68.62 496 PRO A N 1
ATOM 4023 C CA . PRO A 1 496 ? 20.359 -1.202 15.984 1 68.62 496 PRO A CA 1
ATOM 4024 C C . PRO A 1 496 ? 19.719 -1.472 17.344 1 68.62 496 PRO A C 1
ATOM 4026 O O . PRO A 1 496 ? 20.047 -2.457 18 1 68.62 496 PRO A O 1
ATOM 4029 N N . GLY A 1 497 ? 18.859 -0.475 17.828 1 66.5 497 GLY A N 1
ATOM 4030 C CA . GLY A 1 497 ? 18.094 -0.667 19.062 1 66.5 497 GLY A CA 1
ATOM 4031 C C . GLY A 1 497 ? 17 -1.701 18.922 1 66.5 497 GLY A C 1
ATOM 4032 O O . GLY A 1 497 ? 16.859 -2.34 17.875 1 66.5 497 GLY A O 1
ATOM 4033 N N . VAL A 1 498 ? 16.469 -2.051 20.094 1 62.81 498 VAL A N 1
ATOM 4034 C CA . VAL A 1 498 ? 15.359 -2.998 20.109 1 62.81 498 VAL A CA 1
ATOM 4035 C C . VAL A 1 498 ? 14.039 -2.246 20.203 1 62.81 498 VAL A C 1
ATOM 4037 O O . VAL A 1 498 ? 13.922 -1.284 20.969 1 62.81 498 VAL A O 1
ATOM 4040 N N . ASP A 1 499 ? 13.117 -2.41 19.203 1 63.25 499 ASP A N 1
ATOM 4041 C CA . ASP A 1 499 ? 11.75 -1.907 19.297 1 63.25 499 ASP A CA 1
ATOM 4042 C C . ASP A 1 499 ? 10.75 -2.955 18.812 1 63.25 499 ASP A C 1
ATOM 4044 O O . ASP A 1 499 ? 10.812 -3.408 17.672 1 63.25 499 ASP A O 1
ATOM 4048 N N . LYS A 1 500 ? 9.883 -3.318 19.75 1 58.47 500 LYS A N 1
ATOM 4049 C CA . LYS A 1 500 ? 8.914 -4.359 19.438 1 58.47 500 LYS A CA 1
ATOM 4050 C C . LYS A 1 500 ? 7.738 -3.789 18.641 1 58.47 500 LYS A C 1
ATOM 4052 O O . LYS A 1 500 ? 6.945 -4.539 18.062 1 58.47 500 LYS A O 1
ATOM 4057 N N . ARG A 1 501 ? 7.688 -2.52 18.531 1 59.59 501 ARG A N 1
ATOM 4058 C CA . ARG A 1 501 ? 6.586 -1.944 17.766 1 59.59 501 ARG A CA 1
ATOM 4059 C C . ARG A 1 501 ? 6.82 -2.098 16.266 1 59.59 501 ARG A C 1
ATOM 4061 O O . ARG A 1 501 ? 7.957 -1.989 15.797 1 59.59 501 ARG A O 1
ATOM 4068 N N . ARG A 1 502 ? 5.738 -2.318 15.609 1 55.59 502 ARG A N 1
ATOM 4069 C CA . ARG A 1 502 ? 5.82 -2.484 14.164 1 55.59 502 ARG A CA 1
ATOM 4070 C C . ARG A 1 502 ? 6.234 -1.184 13.484 1 55.59 502 ARG A C 1
ATOM 4072 O O . ARG A 1 502 ? 5.656 -0.127 13.75 1 55.59 502 ARG A O 1
ATOM 4079 N N . VAL A 1 503 ? 7.242 -1.348 12.719 1 56.16 503 VAL A N 1
ATOM 4080 C CA . VAL A 1 503 ? 7.789 -0.176 12.047 1 56.16 503 VAL A CA 1
ATOM 4081 C C . VAL A 1 503 ? 6.953 0.145 10.805 1 56.16 503 VAL A C 1
ATOM 4083 O O . VAL A 1 503 ? 6.906 1.294 10.359 1 56.16 503 VAL A O 1
ATOM 4086 N N . SER A 1 504 ? 6.414 -0.992 10.227 1 58.91 504 SER A N 1
ATOM 4087 C CA . SER A 1 504 ? 5.598 -0.78 9.031 1 58.91 504 SER A CA 1
ATOM 4088 C C . SER A 1 504 ? 4.164 -1.255 9.258 1 58.91 504 SER A C 1
ATOM 4090 O O . SER A 1 504 ? 3.934 -2.229 9.977 1 58.91 504 SER A O 1
ATOM 4092 N N . ASP A 1 505 ? 3.355 -0.518 8.672 1 61.5 505 ASP A N 1
ATOM 4093 C CA . ASP A 1 505 ? 1.949 -0.896 8.766 1 61.5 505 ASP A CA 1
ATOM 4094 C C . ASP A 1 505 ? 1.586 -1.944 7.719 1 61.5 505 ASP A C 1
ATOM 4096 O O . ASP A 1 505 ? 0.473 -2.473 7.723 1 61.5 505 ASP A O 1
ATOM 4100 N N . SER A 1 506 ? 2.549 -2.197 6.871 1 70.31 506 SER A N 1
ATOM 4101 C CA . SER A 1 506 ? 2.307 -3.195 5.832 1 70.31 506 SER A CA 1
ATOM 4102 C C . SER A 1 506 ? 3.146 -4.445 6.062 1 70.31 506 SER A C 1
ATOM 4104 O O . SER A 1 506 ? 4.289 -4.359 6.523 1 70.31 506 SER A O 1
ATOM 4106 N N . GLN A 1 507 ? 2.594 -5.555 5.773 1 74.75 507 GLN A N 1
ATOM 4107 C CA . GLN A 1 507 ? 3.332 -6.809 5.898 1 74.75 507 GLN A CA 1
ATOM 4108 C C . GLN A 1 507 ? 4.441 -6.898 4.859 1 74.75 507 GLN A C 1
ATOM 4110 O O . GLN A 1 507 ? 5.395 -7.664 5.023 1 74.75 507 GLN A O 1
ATOM 4115 N N . SER A 1 508 ? 4.309 -6.062 3.842 1 81.19 508 SER A N 1
ATOM 4116 C CA . SER A 1 508 ? 5.324 -6.078 2.795 1 81.19 508 SER A CA 1
ATOM 4117 C C . SER A 1 508 ? 6.582 -5.336 3.234 1 81.19 508 SER A C 1
ATOM 4119 O O . SER A 1 508 ? 7.629 -5.438 2.59 1 81.19 508 SER A O 1
ATOM 4121 N N . GLY A 1 509 ? 6.48 -4.637 4.336 1 88.75 509 GLY A N 1
ATOM 4122 C CA . GLY A 1 509 ? 7.602 -3.836 4.805 1 88.75 509 GLY A CA 1
ATOM 4123 C C . GLY A 1 509 ? 7.66 -2.461 4.168 1 88.75 509 GLY A C 1
ATOM 4124 O O . GLY A 1 509 ? 8.453 -1.613 4.582 1 88.75 509 GLY A O 1
ATOM 4125 N N . ALA A 1 510 ? 6.84 -2.182 3.158 1 89.06 510 ALA A N 1
ATOM 4126 C CA . ALA A 1 510 ? 6.832 -0.877 2.5 1 89.06 510 ALA A CA 1
ATOM 4127 C C . ALA A 1 510 ? 6.285 0.204 3.426 1 89.06 510 ALA A C 1
ATOM 4129 O O . ALA A 1 510 ? 5.293 -0.014 4.125 1 89.06 510 ALA A O 1
ATOM 4130 N N . THR A 1 511 ? 6.93 1.298 3.518 1 88.62 511 THR A N 1
ATOM 4131 C CA . THR A 1 511 ? 6.449 2.443 4.281 1 88.62 511 THR A CA 1
ATOM 4132 C C . THR A 1 511 ? 6.949 3.75 3.672 1 88.62 511 THR A C 1
ATOM 4134 O O . THR A 1 511 ? 7.633 3.74 2.646 1 88.62 511 THR A O 1
ATOM 4137 N N . LYS A 1 512 ? 6.473 4.867 4.266 1 88.56 512 LYS A N 1
ATOM 4138 C CA . LYS A 1 512 ? 6.879 6.203 3.836 1 88.56 512 LYS A CA 1
ATOM 4139 C C . LYS A 1 512 ? 7.613 6.938 4.953 1 88.56 512 LYS A C 1
ATOM 4141 O O . LYS A 1 512 ? 7.258 6.812 6.125 1 88.56 512 LYS A O 1
ATOM 4146 N N . PHE A 1 513 ? 8.672 7.594 4.609 1 91.44 513 PHE A N 1
ATOM 4147 C CA . PHE A 1 513 ? 9.25 8.633 5.453 1 91.44 513 PHE A CA 1
ATOM 4148 C C . PHE A 1 513 ? 8.977 10.016 4.867 1 91.44 513 PHE A C 1
ATOM 4150 O O . PHE A 1 513 ? 9.289 10.273 3.703 1 91.44 513 PHE A O 1
ATOM 4157 N N . PHE A 1 514 ? 8.445 10.82 5.656 1 90.56 514 PHE A N 1
ATOM 4158 C CA . PHE A 1 514 ? 8.086 12.148 5.176 1 90.56 514 PHE A CA 1
ATOM 4159 C C . PHE A 1 514 ? 9.234 13.133 5.379 1 90.56 514 PHE A C 1
ATOM 4161 O O . PHE A 1 514 ? 9.898 13.109 6.418 1 90.56 514 PHE A O 1
ATOM 4168 N N . VAL A 1 515 ? 9.5 13.867 4.359 1 95.62 515 VAL A N 1
ATOM 4169 C CA . VAL A 1 515 ? 10.484 14.938 4.398 1 95.62 515 VAL A CA 1
ATOM 4170 C C . VAL A 1 515 ? 9.781 16.297 4.32 1 95.62 515 VAL A C 1
ATOM 4172 O O . VAL A 1 515 ? 8.945 16.516 3.447 1 95.62 515 VAL A O 1
ATOM 4175 N N . GLN A 1 516 ? 10.133 17.125 5.23 1 94.5 516 GLN A N 1
ATOM 4176 C CA . GLN A 1 516 ? 9.477 18.422 5.34 1 94.5 516 GLN A CA 1
ATOM 4177 C C . GLN A 1 516 ? 10.5 19.547 5.406 1 94.5 516 GLN A C 1
ATOM 4179 O O . GLN A 1 516 ? 11.555 19.406 6.023 1 94.5 516 GLN A O 1
ATOM 4184 N N . SER A 1 517 ? 10.234 20.641 4.691 1 97.06 517 SER A N 1
ATOM 4185 C CA . SER A 1 517 ? 11.016 21.875 4.832 1 97.06 517 SER A CA 1
ATOM 4186 C C . SER A 1 517 ? 10.133 23.031 5.293 1 97.06 517 SER A C 1
ATOM 4188 O O . SER A 1 517 ? 9.023 23.203 4.793 1 97.06 517 SER A O 1
ATOM 4190 N N . ASP A 1 518 ? 10.586 23.734 6.273 1 96.44 518 ASP A N 1
ATOM 4191 C CA . ASP A 1 518 ? 9.953 24.953 6.777 1 96.44 518 ASP A CA 1
ATOM 4192 C C . ASP A 1 518 ? 10.867 26.156 6.594 1 96.44 518 ASP A C 1
ATOM 4194 O O . ASP A 1 518 ? 12.023 26.141 7.031 1 96.44 518 ASP A O 1
ATOM 4198 N N . GLY A 1 519 ? 10.336 27.188 6 1 96.94 519 GLY A N 1
ATOM 4199 C CA . GLY A 1 519 ? 11.133 28.375 5.789 1 96.94 519 GLY A CA 1
ATOM 4200 C C . GLY A 1 519 ? 11.461 29.109 7.078 1 96.94 519 GLY A C 1
ATOM 4201 O O . GLY A 1 519 ? 10.578 29.359 7.898 1 96.94 519 GLY A O 1
ATOM 4202 N N . ILE A 1 520 ? 12.742 29.422 7.215 1 96.88 520 ILE A N 1
ATOM 4203 C CA . ILE A 1 520 ? 13.219 30.234 8.328 1 96.88 520 ILE A CA 1
ATOM 4204 C C . ILE A 1 520 ? 13.312 31.703 7.887 1 96.88 520 ILE A C 1
ATOM 4206 O O . ILE A 1 520 ? 12.891 32.594 8.617 1 96.88 520 ILE A O 1
ATOM 4210 N N . SER A 1 521 ? 13.828 31.922 6.684 1 96.38 521 SER A N 1
ATOM 4211 C CA . SER A 1 521 ? 13.977 33.281 6.156 1 96.38 521 SER A CA 1
ATOM 4212 C C . SER A 1 521 ? 12.82 33.625 5.23 1 96.38 521 SER A C 1
ATOM 4214 O O . SER A 1 521 ? 12.797 34.719 4.656 1 96.38 521 SER A O 1
ATOM 4216 N N . TYR A 1 522 ? 11.945 32.781 4.953 1 96.31 522 TYR A N 1
ATOM 4217 C CA . TYR A 1 522 ? 10.766 32.969 4.117 1 96.31 522 TYR A CA 1
ATOM 4218 C C . TYR A 1 522 ? 9.578 32.219 4.676 1 96.31 522 TYR A C 1
ATOM 4220 O O . TYR A 1 522 ? 9.734 31.344 5.527 1 96.31 522 TYR A O 1
ATOM 4228 N N . LYS A 1 523 ? 8.375 32.562 4.273 1 94.81 523 LYS A N 1
ATOM 4229 C CA . LYS A 1 523 ? 7.172 31.812 4.645 1 94.81 523 LYS A CA 1
ATOM 4230 C C . LYS A 1 523 ? 6.852 30.734 3.613 1 94.81 523 LYS A C 1
ATOM 4232 O O . LYS A 1 523 ? 6.621 31.047 2.441 1 94.81 523 LYS A O 1
ATOM 4237 N N . GLY A 1 524 ? 6.918 29.578 4 1 94.75 524 GLY A N 1
ATOM 4238 C CA . GLY A 1 524 ? 6.617 28.469 3.117 1 94.75 524 GLY A CA 1
ATOM 4239 C C . GLY A 1 524 ? 6.965 27.109 3.721 1 94.75 524 GLY A C 1
ATOM 4240 O O . GLY A 1 524 ? 7.953 26.984 4.445 1 94.75 524 GLY A O 1
ATOM 4241 N N . ARG A 1 525 ? 6.195 26.141 3.375 1 94 525 ARG A N 1
ATOM 4242 C CA . ARG A 1 525 ? 6.391 24.75 3.811 1 94 525 ARG A CA 1
ATOM 4243 C C . ARG A 1 525 ? 6.266 23.781 2.637 1 94 525 ARG A C 1
ATOM 4245 O O . ARG A 1 525 ? 5.418 23.969 1.76 1 94 525 ARG A O 1
ATOM 4252 N N . TYR A 1 526 ? 7.098 22.859 2.609 1 94.94 526 TYR A N 1
ATOM 4253 C CA . TYR A 1 526 ? 7.055 21.781 1.612 1 94.94 526 TYR A CA 1
ATOM 4254 C C . TYR A 1 526 ? 7.141 20.422 2.271 1 94.94 526 TYR A C 1
ATOM 4256 O O . TYR A 1 526 ? 7.906 20.219 3.219 1 94.94 526 TYR A O 1
ATOM 4264 N N . ILE A 1 527 ? 6.262 19.484 1.863 1 92.5 527 ILE A N 1
ATOM 4265 C CA . ILE A 1 527 ? 6.285 18.125 2.393 1 92.5 527 ILE A CA 1
ATOM 4266 C C . ILE A 1 527 ? 6.293 17.125 1.239 1 92.5 527 ILE A C 1
ATOM 4268 O O . ILE A 1 527 ? 5.578 17.297 0.251 1 92.5 527 ILE A O 1
ATOM 4272 N N . ASP A 1 528 ? 7.066 16.188 1.334 1 93.06 528 ASP A N 1
ATOM 4273 C CA . ASP A 1 528 ? 7.125 15.055 0.426 1 93.06 528 ASP A CA 1
ATOM 4274 C C . ASP A 1 528 ? 7.543 13.781 1.166 1 93.06 528 ASP A C 1
ATOM 4276 O O . ASP A 1 528 ? 7.492 13.734 2.396 1 93.06 528 ASP A O 1
ATOM 4280 N N . TYR A 1 529 ? 7.789 12.695 0.412 1 92.31 529 TYR A N 1
ATOM 4281 C CA . TYR A 1 529 ? 8.133 11.461 1.11 1 92.31 529 TYR A CA 1
ATOM 4282 C C . TYR A 1 529 ? 9.062 10.602 0.264 1 92.31 529 TYR A C 1
ATOM 4284 O O . TYR A 1 529 ? 9.195 10.812 -0.942 1 92.31 529 TYR A O 1
ATOM 4292 N N . GLY A 1 530 ? 9.812 9.781 0.92 1 94 530 GLY A N 1
ATOM 4293 C CA . GLY A 1 530 ? 10.516 8.664 0.319 1 94 530 GLY A CA 1
ATOM 4294 C C . GLY A 1 530 ? 9.914 7.316 0.68 1 94 530 GLY A C 1
ATOM 4295 O O . GLY A 1 530 ? 9.289 7.176 1.732 1 94 530 GLY A O 1
ATOM 4296 N N . ILE A 1 531 ? 10.047 6.355 -0.233 1 92.81 531 ILE A N 1
ATOM 4297 C CA . ILE A 1 531 ? 9.531 5.008 -0.01 1 92.81 531 ILE A CA 1
ATOM 4298 C C . ILE A 1 531 ? 10.648 4.113 0.528 1 92.81 531 ILE A C 1
ATOM 4300 O O . ILE A 1 531 ? 11.742 4.066 -0.037 1 92.81 531 ILE A O 1
ATOM 4304 N N . ILE A 1 532 ? 10.305 3.4 1.637 1 92.88 532 ILE A N 1
ATOM 4305 C CA . ILE A 1 532 ? 11.305 2.637 2.373 1 92.88 532 ILE A CA 1
ATOM 4306 C C . ILE A 1 532 ? 10.906 1.162 2.406 1 92.88 532 ILE A C 1
ATOM 4308 O O . ILE A 1 532 ? 9.734 0.833 2.598 1 92.88 532 ILE A O 1
ATOM 4312 N N . ASP A 1 533 ? 11.852 0.276 2.143 1 92.75 533 ASP A N 1
ATOM 4313 C CA . ASP A 1 533 ? 11.703 -1.146 2.439 1 92.75 533 ASP A CA 1
ATOM 4314 C C . ASP A 1 533 ? 12.242 -1.475 3.832 1 92.75 533 ASP A C 1
ATOM 4316 O O . ASP A 1 533 ? 13.438 -1.686 4.004 1 92.75 533 ASP A O 1
ATOM 4320 N N . THR A 1 534 ? 11.367 -1.639 4.797 1 90.44 534 THR A N 1
ATOM 4321 C CA . THR A 1 534 ? 11.766 -1.782 6.191 1 90.44 534 THR A CA 1
ATOM 4322 C C . THR A 1 534 ? 12.219 -3.213 6.48 1 90.44 534 THR A C 1
ATOM 4324 O O . THR A 1 534 ? 12.688 -3.51 7.578 1 90.44 534 THR A O 1
ATOM 4327 N N . ARG A 1 535 ? 12.094 -4.129 5.496 1 90.19 535 ARG A N 1
ATOM 4328 C CA . ARG A 1 535 ? 12.555 -5.5 5.699 1 90.19 535 ARG A CA 1
ATOM 4329 C C . ARG A 1 535 ? 14.07 -5.555 5.828 1 90.19 535 ARG A C 1
ATOM 4331 O O . ARG A 1 535 ? 14.617 -6.418 6.52 1 90.19 535 ARG A O 1
ATOM 4338 N N . GLN A 1 536 ? 14.664 -4.637 5.168 1 86.5 536 GLN A N 1
ATOM 4339 C CA . GLN A 1 536 ? 16.125 -4.633 5.148 1 86.5 536 GLN A CA 1
ATOM 4340 C C . GLN A 1 536 ? 16.688 -4.055 6.441 1 86.5 536 GLN A C 1
ATOM 4342 O O . GLN A 1 536 ? 16.141 -3.094 6.988 1 86.5 536 GLN A O 1
ATOM 4347 N N . MET A 1 537 ? 17.766 -4.59 6.855 1 82.81 537 MET A N 1
ATOM 4348 C CA . MET A 1 537 ? 18.391 -4.113 8.078 1 82.81 537 MET A CA 1
ATOM 4349 C C . MET A 1 537 ? 18.797 -2.65 7.949 1 82.81 537 MET A C 1
ATOM 4351 O O . MET A 1 537 ? 18.656 -1.876 8.898 1 82.81 537 MET A O 1
ATOM 4355 N N . VAL A 1 538 ? 19.391 -2.416 6.852 1 84.06 538 VAL A N 1
ATOM 4356 C CA . VAL A 1 538 ? 19.734 -1.044 6.48 1 84.06 538 VAL A CA 1
ATOM 4357 C C . VAL A 1 538 ? 19.203 -0.742 5.082 1 84.06 538 VAL A C 1
ATOM 4359 O O . VAL A 1 538 ? 19.406 -1.526 4.152 1 84.06 538 VAL A O 1
ATOM 4362 N N . TYR A 1 539 ? 18.547 0.3 5 1 86.94 539 TYR A N 1
ATOM 4363 C CA . TYR A 1 539 ? 17.969 0.699 3.721 1 86.94 539 TYR A CA 1
ATOM 4364 C C . TYR A 1 539 ? 18.219 2.178 3.447 1 86.94 539 TYR A C 1
ATOM 4366 O O . TYR A 1 539 ? 18.141 3.004 4.359 1 86.94 539 TYR A O 1
ATOM 4374 N N . GLU A 1 540 ? 18.594 2.48 2.223 1 87.38 540 GLU A N 1
ATOM 4375 C CA . GLU A 1 540 ? 18.828 3.869 1.837 1 87.38 540 GLU A CA 1
ATOM 4376 C C . GLU A 1 540 ? 18.047 4.227 0.572 1 87.38 540 GLU A C 1
ATOM 4378 O O . GLU A 1 540 ? 17.969 3.422 -0.356 1 87.38 540 GLU A O 1
ATOM 4383 N N . THR A 1 541 ? 17.531 5.352 0.567 1 90.5 541 THR A N 1
ATOM 4384 C CA . THR A 1 541 ? 16.891 5.918 -0.611 1 90.5 541 THR A CA 1
ATOM 4385 C C . THR A 1 541 ? 17.047 7.434 -0.647 1 90.5 541 THR A C 1
ATOM 4387 O O . THR A 1 541 ? 17.703 8.016 0.229 1 90.5 541 THR A O 1
ATOM 4390 N N . VAL A 1 542 ? 16.625 8.008 -1.727 1 91.75 542 VAL A N 1
ATOM 4391 C CA . VAL A 1 542 ? 16.75 9.453 -1.88 1 91.75 542 VAL A CA 1
ATOM 4392 C C . VAL A 1 542 ? 15.367 10.062 -2.135 1 91.75 542 VAL A C 1
ATOM 4394 O O . VAL A 1 542 ? 14.562 9.508 -2.885 1 91.75 542 VAL A O 1
ATOM 4397 N N . ALA A 1 543 ? 15.055 11.094 -1.413 1 94.06 543 ALA A N 1
ATOM 4398 C CA . ALA A 1 543 ? 13.883 11.93 -1.646 1 94.06 543 ALA A CA 1
ATOM 4399 C C . ALA A 1 543 ? 14.281 13.344 -2.045 1 94.06 543 ALA A C 1
ATOM 4401 O O . ALA A 1 543 ? 15.461 13.703 -2.004 1 94.06 543 ALA A O 1
ATOM 4402 N N . TYR A 1 544 ? 13.359 14.125 -2.506 1 94.31 544 TYR A N 1
ATOM 4403 C CA . TYR A 1 544 ? 13.609 15.492 -2.949 1 94.31 544 TYR A CA 1
ATOM 4404 C C . TYR A 1 544 ? 12.727 16.484 -2.199 1 94.31 544 TYR A C 1
ATOM 4406 O O . TYR A 1 544 ? 11.5 16.344 -2.188 1 94.31 544 TYR A O 1
ATOM 4414 N N . VAL A 1 545 ? 13.305 17.406 -1.604 1 96.75 545 VAL A N 1
ATOM 4415 C CA . VAL A 1 545 ? 12.555 18.375 -0.8 1 96.75 545 VAL A CA 1
ATOM 4416 C C . VAL A 1 545 ? 12.633 19.75 -1.44 1 96.75 545 VAL A C 1
ATOM 4418 O O . VAL A 1 545 ? 13.68 20.141 -1.964 1 96.75 545 VAL A O 1
ATOM 4421 N N . GLY A 1 546 ? 11.492 20.438 -1.447 1 97.31 546 GLY A N 1
ATOM 4422 C CA . GLY A 1 546 ? 11.43 21.781 -1.98 1 97.31 546 GLY A CA 1
ATOM 4423 C C . GLY A 1 546 ? 11.781 22.844 -0.958 1 97.31 546 GLY A C 1
ATOM 4424 O O . GLY A 1 546 ? 11.383 22.75 0.204 1 97.31 546 GLY A O 1
ATOM 4425 N N . VAL A 1 547 ? 12.562 23.781 -1.385 1 97.88 547 VAL A N 1
ATOM 4426 C CA . VAL A 1 547 ? 12.898 24.984 -0.62 1 97.88 547 VAL A CA 1
ATOM 4427 C C . VAL A 1 547 ? 12.812 26.219 -1.522 1 97.88 547 VAL A C 1
ATOM 4429 O O . VAL A 1 547 ? 12.664 26.094 -2.74 1 97.88 547 VAL A O 1
ATOM 4432 N N . LYS A 1 548 ? 12.812 27.359 -0.901 1 97.69 548 LYS A N 1
ATOM 4433 C CA . LYS A 1 548 ? 12.766 28.578 -1.715 1 97.69 548 LYS A CA 1
ATOM 4434 C C . LYS A 1 548 ? 13.992 28.672 -2.621 1 97.69 548 LYS A C 1
ATOM 4436 O O . LYS A 1 548 ? 15.125 28.516 -2.16 1 97.69 548 LYS A O 1
ATOM 4441 N N . ASN A 1 549 ? 13.727 28.906 -3.924 1 96.56 549 ASN A N 1
ATOM 4442 C CA . ASN A 1 549 ? 14.797 29.109 -4.895 1 96.56 549 ASN A CA 1
ATOM 4443 C C . ASN A 1 549 ? 15.625 30.344 -4.574 1 96.56 549 ASN A C 1
ATOM 4445 O O . ASN A 1 549 ? 15.07 31.422 -4.344 1 96.56 549 ASN A O 1
ATOM 4449 N N . PRO A 1 550 ? 16.938 30.281 -4.543 1 95.31 550 PRO A N 1
ATOM 4450 C CA . PRO A 1 550 ? 17.797 31.391 -4.105 1 95.31 550 PRO A CA 1
ATOM 4451 C C . PRO A 1 550 ? 18.016 32.438 -5.207 1 95.31 550 PRO A C 1
ATOM 4453 O O . PRO A 1 550 ? 18.891 33.281 -5.074 1 95.31 550 PRO A O 1
ATOM 4456 N N . ARG A 1 551 ? 17.312 32.375 -6.25 1 91.75 551 ARG A N 1
ATOM 4457 C CA . ARG A 1 551 ? 17.5 33.312 -7.359 1 91.75 551 ARG A CA 1
ATOM 4458 C C . ARG A 1 551 ? 17.391 34.75 -6.887 1 91.75 551 ARG A C 1
ATOM 4460 O O . ARG A 1 551 ? 18.109 35.625 -7.371 1 91.75 551 ARG A O 1
ATOM 4467 N N . SER A 1 552 ? 16.453 35.031 -5.945 1 89.69 552 SER A N 1
ATOM 4468 C CA . SER A 1 552 ? 16.234 36.375 -5.461 1 89.69 552 SER A CA 1
ATOM 4469 C C . SER A 1 552 ? 16.969 36.625 -4.145 1 89.69 552 SER A C 1
ATOM 4471 O O . SER A 1 552 ? 16.797 37.656 -3.514 1 89.69 552 SER A O 1
ATOM 4473 N N . GLY A 1 553 ? 17.734 35.719 -3.748 1 91.62 553 GLY A N 1
ATOM 4474 C CA . GLY A 1 553 ? 18.469 35.781 -2.488 1 91.62 553 GLY A CA 1
ATOM 4475 C C . GLY A 1 553 ? 18.547 34.438 -1.775 1 91.62 553 GLY A C 1
ATOM 4476 O O . GLY A 1 553 ? 17.719 33.562 -2.008 1 91.62 553 GLY A O 1
ATOM 4477 N N . SER A 1 554 ? 19.531 34.438 -0.954 1 94.12 554 SER A N 1
ATOM 4478 C CA . SER A 1 554 ? 19.703 33.188 -0.215 1 94.12 554 SER A CA 1
ATOM 4479 C C . SER A 1 554 ? 18.469 32.844 0.627 1 94.12 554 SER A C 1
ATOM 4481 O O . SER A 1 554 ? 17.734 33.75 1.033 1 94.12 554 SER A O 1
ATOM 4483 N N . ALA A 1 555 ? 18.203 31.641 0.819 1 95.5 555 ALA A N 1
ATOM 4484 C CA . ALA A 1 555 ? 17.047 31.188 1.571 1 95.5 555 ALA A CA 1
ATOM 4485 C C . ALA A 1 555 ? 17.438 30.156 2.625 1 95.5 555 ALA A C 1
ATOM 4487 O O . ALA A 1 555 ? 18.203 29.234 2.338 1 95.5 555 ALA A O 1
ATOM 4488 N N . THR A 1 556 ? 17 30.359 3.832 1 97.38 556 THR A N 1
ATOM 4489 C CA . THR A 1 556 ? 17.281 29.438 4.934 1 97.38 556 THR A CA 1
ATOM 4490 C C . THR A 1 556 ? 16.031 28.656 5.309 1 97.38 556 THR A C 1
ATOM 4492 O O . THR A 1 556 ? 14.938 29.219 5.41 1 97.38 556 THR A O 1
ATOM 4495 N N . SER A 1 557 ? 16.188 27.375 5.43 1 97.69 557 SER A N 1
ATOM 4496 C CA . SER A 1 557 ? 15.07 26.5 5.781 1 97.69 557 SER A CA 1
ATOM 4497 C C . SER A 1 557 ? 15.492 25.438 6.785 1 97.69 557 SER A C 1
ATOM 4499 O O . SER A 1 557 ? 16.688 25.125 6.898 1 97.69 557 SER A O 1
ATOM 4501 N N . TYR A 1 558 ? 14.602 24.969 7.543 1 97.12 558 TYR A N 1
ATOM 4502 C CA . TYR A 1 558 ? 14.766 23.812 8.406 1 97.12 558 TYR A CA 1
ATOM 4503 C C . TYR A 1 558 ? 14.18 22.562 7.766 1 97.12 558 TYR A C 1
ATOM 4505 O O . TYR A 1 558 ? 12.984 22.516 7.465 1 97.12 558 TYR A O 1
ATOM 4513 N N . VAL A 1 559 ? 15.016 21.516 7.508 1 97.31 559 VAL A N 1
ATOM 4514 C CA . VAL A 1 559 ? 14.578 20.266 6.906 1 97.31 559 VAL A CA 1
ATOM 4515 C C . VAL A 1 559 ? 14.5 19.188 7.977 1 97.31 559 VAL A C 1
ATOM 4517 O O . VAL A 1 559 ? 15.438 19.016 8.766 1 97.31 559 VAL A O 1
ATOM 4520 N N . SER A 1 560 ? 13.391 18.531 8.047 1 95.12 560 SER A N 1
ATOM 4521 C CA . SER A 1 560 ? 13.18 17.453 9 1 95.12 560 SER A CA 1
ATOM 4522 C C . SER A 1 560 ? 12.555 16.234 8.32 1 95.12 560 SER A C 1
ATOM 4524 O O . SER A 1 560 ? 11.945 16.359 7.258 1 95.12 560 SER A O 1
ATOM 4526 N N . VAL A 1 561 ? 12.805 15.047 8.875 1 94.06 561 VAL A N 1
ATOM 4527 C CA . VAL A 1 561 ? 12.266 13.797 8.352 1 94.06 561 VAL A CA 1
ATOM 4528 C C . VAL A 1 561 ? 11.602 13.008 9.477 1 94.06 561 VAL A C 1
ATOM 4530 O O . VAL A 1 561 ? 12.125 12.945 10.594 1 94.06 561 VAL A O 1
ATOM 4533 N N . TYR A 1 562 ? 10.422 12.508 9.148 1 87.5 562 TYR A N 1
ATOM 4534 C CA . TYR A 1 562 ? 9.656 11.719 10.102 1 87.5 562 TYR A CA 1
ATOM 4535 C C . TYR A 1 562 ? 9.227 10.391 9.484 1 87.5 562 TYR A C 1
ATOM 4537 O O . TYR A 1 562 ? 8.891 10.32 8.297 1 87.5 562 TYR A O 1
ATOM 4545 N N . ASP A 1 563 ? 9.266 9.344 10.258 1 83.12 563 ASP A N 1
ATOM 4546 C CA . ASP A 1 563 ? 8.664 8.102 9.781 1 83.12 563 ASP A CA 1
ATOM 4547 C C . ASP A 1 563 ? 7.152 8.117 9.977 1 83.12 563 ASP A C 1
ATOM 4549 O O . ASP A 1 563 ? 6.582 9.125 10.391 1 83.12 563 ASP A O 1
ATOM 4553 N N . LEU A 1 564 ? 6.477 7.055 9.578 1 75.06 564 LEU A N 1
ATOM 4554 C CA . LEU A 1 564 ? 5.02 7 9.594 1 75.06 564 LEU A CA 1
ATOM 4555 C C . LEU A 1 564 ? 4.488 7.078 11.016 1 75.06 564 LEU A C 1
ATOM 4557 O O . LEU A 1 564 ? 3.344 7.48 11.234 1 75.06 564 LEU A O 1
ATOM 4561 N N . HIS A 1 565 ? 5.289 6.754 11.992 1 73.75 565 HIS A N 1
ATOM 4562 C CA . HIS A 1 565 ? 4.852 6.758 13.383 1 73.75 565 HIS A CA 1
ATOM 4563 C C . HIS A 1 565 ? 5.238 8.062 14.078 1 73.75 565 HIS A C 1
ATOM 4565 O O . HIS A 1 565 ? 5.043 8.211 15.289 1 73.75 565 HIS A O 1
ATOM 4571 N N . GLY A 1 566 ? 5.848 8.984 13.344 1 76.44 566 GLY A N 1
ATOM 4572 C CA . GLY A 1 566 ? 6.141 10.312 13.875 1 76.44 566 GLY A CA 1
ATOM 4573 C C . GLY A 1 566 ? 7.52 10.414 14.5 1 76.44 566 GLY A C 1
ATOM 4574 O O . GLY A 1 566 ? 7.852 11.422 15.117 1 76.44 566 GLY A O 1
ATOM 4575 N N . HIS A 1 567 ? 8.352 9.438 14.328 1 80.5 567 HIS A N 1
ATOM 4576 C CA . HIS A 1 567 ? 9.719 9.523 14.82 1 80.5 567 HIS A CA 1
ATOM 4577 C C . HIS A 1 567 ? 10.57 10.422 13.938 1 80.5 567 HIS A C 1
ATOM 4579 O O . HIS A 1 567 ? 10.5 10.336 12.703 1 80.5 567 HIS A O 1
ATOM 4585 N N . VAL A 1 568 ? 11.328 11.234 14.617 1 87.44 568 VAL A N 1
ATOM 4586 C CA . VAL A 1 568 ? 12.18 12.156 13.875 1 87.44 568 VAL A CA 1
ATOM 4587 C C . VAL A 1 568 ? 13.523 11.5 13.57 1 87.44 568 VAL A C 1
ATOM 4589 O O . VAL A 1 568 ? 14.094 10.828 14.43 1 87.44 568 VAL A O 1
ATOM 4592 N N . CYS A 1 569 ? 14.016 11.688 12.398 1 90.44 569 CYS A N 1
ATOM 4593 C CA . CYS A 1 569 ? 15.305 11.156 11.984 1 90.44 569 CYS A CA 1
ATOM 4594 C C . CYS A 1 569 ? 16.422 12.156 12.266 1 90.44 569 CYS A C 1
ATOM 4596 O O . CYS A 1 569 ? 16.203 13.367 12.234 1 90.44 569 CYS A O 1
ATOM 4598 N N . GLN A 1 570 ? 17.609 11.648 12.562 1 89.94 570 GLN A N 1
ATOM 4599 C CA . GLN A 1 570 ? 18.766 12.484 12.836 1 89.94 570 GLN A CA 1
ATOM 4600 C C . GLN A 1 570 ? 19.344 13.078 11.555 1 89.94 570 GLN A C 1
ATOM 4602 O O . GLN A 1 570 ? 19.781 12.344 10.664 1 89.94 570 GLN A O 1
ATOM 4607 N N . PRO A 1 571 ? 19.328 14.375 11.469 1 93.5 571 PRO A N 1
ATOM 4608 C CA . PRO A 1 571 ? 19.984 14.984 10.305 1 93.5 571 PRO A CA 1
ATOM 4609 C C . PRO A 1 571 ? 21.5 14.914 10.375 1 93.5 571 PRO A C 1
ATOM 4611 O O . PRO A 1 571 ? 22.078 15.078 11.461 1 93.5 571 PRO A O 1
ATOM 4614 N N . ARG A 1 572 ? 22.094 14.641 9.289 1 91.19 572 ARG A N 1
ATOM 4615 C CA . ARG A 1 572 ? 23.531 14.656 9.109 1 91.19 572 ARG A CA 1
ATOM 4616 C C . ARG A 1 572 ? 23.922 15.414 7.84 1 91.19 572 ARG A C 1
ATOM 4618 O O . ARG A 1 572 ? 23.188 15.391 6.852 1 91.19 572 ARG A O 1
ATOM 4625 N N . CYS A 1 573 ? 25 16.141 7.895 1 90.44 573 CYS A N 1
ATOM 4626 C CA . CYS A 1 573 ? 25.516 16.891 6.75 1 90.44 573 CYS A CA 1
ATOM 4627 C C . CYS A 1 573 ? 26.891 16.375 6.336 1 90.44 573 CYS A C 1
ATOM 4629 O O . CYS A 1 573 ? 27.672 15.945 7.18 1 90.44 573 CYS A O 1
ATOM 4631 N N . ILE A 1 574 ? 27.094 16.422 5.051 1 85.81 574 ILE A N 1
ATOM 4632 C CA . ILE A 1 574 ? 28.375 15.945 4.527 1 85.81 574 ILE A CA 1
ATOM 4633 C C . ILE A 1 574 ? 29.5 16.891 4.965 1 85.81 574 ILE A C 1
ATOM 4635 O O . ILE A 1 574 ? 29.312 18.109 4.992 1 85.81 574 ILE A O 1
ATOM 4639 N N . ASP A 1 575 ? 30.562 16.281 5.453 1 80.56 575 ASP A N 1
ATOM 4640 C CA . ASP A 1 575 ? 31.766 17.031 5.766 1 80.56 575 ASP A CA 1
ATOM 4641 C C . ASP A 1 575 ? 32.781 16.953 4.617 1 80.56 575 ASP A C 1
ATOM 4643 O O . ASP A 1 575 ? 33.406 15.914 4.418 1 80.56 575 ASP A O 1
ATOM 4647 N N . ARG A 1 576 ? 32.938 17.938 3.92 1 73.44 576 ARG A N 1
ATOM 4648 C CA . ARG A 1 576 ? 33.781 17.938 2.742 1 73.44 576 ARG A CA 1
ATOM 4649 C C . ARG A 1 576 ? 35.219 18.328 3.113 1 73.44 576 ARG A C 1
ATOM 4651 O O . ARG A 1 576 ? 36.094 18.406 2.246 1 73.44 576 ARG A O 1
ATOM 4658 N N . SER A 1 577 ? 35.438 18.609 4.32 1 69.81 577 SER A N 1
ATOM 4659 C CA . SER A 1 577 ? 36.781 19.016 4.738 1 69.81 577 SER A CA 1
ATOM 4660 C C . SER A 1 577 ? 37.719 17.828 4.816 1 69.81 577 SER A C 1
ATOM 4662 O O . SER A 1 577 ? 38.938 17.984 4.793 1 69.81 577 SER A O 1
ATOM 4664 N N . SER A 1 578 ? 37.094 16.672 4.914 1 61.06 578 SER A N 1
ATOM 4665 C CA . SER A 1 578 ? 37.938 15.469 5.07 1 61.06 578 SER A CA 1
ATOM 4666 C C . SER A 1 578 ? 38.156 14.781 3.729 1 61.06 578 SER A C 1
ATOM 4668 O O . SER A 1 578 ? 37.375 14.953 2.789 1 61.06 578 SER A O 1
ATOM 4670 N N . LYS A 1 579 ? 39.312 14.227 3.588 1 60.5 579 LYS A N 1
ATOM 4671 C CA . LYS A 1 579 ? 39.656 13.438 2.406 1 60.5 579 LYS A CA 1
ATOM 4672 C C . LYS A 1 579 ? 38.594 12.359 2.152 1 60.5 579 LYS A C 1
ATOM 4674 O O . LYS A 1 579 ? 38.281 12.047 1.001 1 60.5 579 LYS A O 1
ATOM 4679 N N . THR A 1 580 ? 38.125 11.906 3.289 1 60.97 580 THR A N 1
ATOM 4680 C CA . THR A 1 580 ? 37.031 10.922 3.178 1 60.97 580 THR A CA 1
ATOM 4681 C C . THR A 1 580 ? 35.688 11.555 3.5 1 60.97 580 THR A C 1
ATOM 4683 O O . THR A 1 580 ? 35.5 12.062 4.605 1 60.97 580 THR A O 1
ATOM 4686 N N . LEU A 1 581 ? 34.938 11.742 2.422 1 67.75 581 LEU A N 1
ATOM 4687 C CA . LEU A 1 581 ? 33.594 12.328 2.631 1 67.75 581 LEU A CA 1
ATOM 4688 C C . LEU A 1 581 ? 32.812 11.5 3.633 1 67.75 581 LEU A C 1
ATOM 4690 O O . LEU A 1 581 ? 32.75 10.273 3.537 1 67.75 581 LEU A O 1
ATOM 4694 N N . PHE A 1 582 ? 32.438 12.234 4.82 1 77.44 582 PHE A N 1
ATOM 4695 C CA . PHE A 1 582 ? 31.562 11.555 5.762 1 77.44 582 PHE A CA 1
ATOM 4696 C C . PHE A 1 582 ? 30.453 12.477 6.23 1 77.44 582 PHE A C 1
ATOM 4698 O O . PHE A 1 582 ? 30.531 13.695 6.047 1 77.44 582 PHE A O 1
ATOM 4705 N N . TYR A 1 583 ? 29.469 11.93 6.727 1 83.5 583 TYR A N 1
ATOM 4706 C CA . TYR A 1 583 ? 28.328 12.68 7.246 1 83.5 583 TYR A CA 1
ATOM 4707 C C . TYR A 1 583 ? 28.453 12.875 8.758 1 83.5 583 TYR A C 1
ATOM 4709 O O . TYR A 1 583 ? 28.703 11.922 9.492 1 83.5 583 TYR A O 1
ATOM 4717 N N . LYS A 1 584 ? 28.391 14.078 9.164 1 85.56 584 LYS A N 1
ATOM 4718 C CA . LYS A 1 584 ? 28.375 14.398 10.586 1 85.56 584 LYS A CA 1
ATOM 4719 C C . LYS A 1 584 ? 27 14.898 11.023 1 85.56 584 LYS A C 1
ATOM 4721 O O . LYS A 1 584 ? 26.25 15.453 10.227 1 85.56 584 LYS A O 1
ATOM 4726 N N . LYS A 1 585 ? 26.703 14.672 12.352 1 88.38 585 LYS A N 1
ATOM 4727 C CA . LYS A 1 585 ? 25.453 15.211 12.883 1 88.38 585 LYS A CA 1
ATOM 4728 C C . LYS A 1 585 ? 25.359 16.719 12.656 1 88.38 585 LYS A C 1
ATOM 4730 O O . LYS A 1 585 ? 26.359 17.438 12.797 1 88.38 585 LYS A O 1
ATOM 4735 N N . CYS A 1 586 ? 24.234 17.188 12.25 1 92.25 586 CYS A N 1
ATOM 4736 C CA . CYS A 1 586 ? 24.031 18.625 12.047 1 92.25 586 CYS A CA 1
ATOM 4737 C C . CYS A 1 586 ? 22.625 19.031 12.43 1 92.25 586 CYS A C 1
ATOM 4739 O O . CYS A 1 586 ? 21.859 18.219 12.953 1 92.25 586 CYS A O 1
ATOM 4741 N N . SER A 1 587 ? 22.219 20.328 12.234 1 93.44 587 SER A N 1
ATOM 4742 C CA . SER A 1 587 ? 20.969 20.875 12.734 1 93.44 587 SER A CA 1
ATOM 4743 C C . SER A 1 587 ? 19.812 20.594 11.781 1 93.44 587 SER A C 1
ATOM 4745 O O . SER A 1 587 ? 18.656 20.625 12.188 1 93.44 587 SER A O 1
ATOM 4747 N N . GLY A 1 588 ? 20.078 20.281 10.555 1 95.06 588 GLY A N 1
ATOM 4748 C CA . GLY A 1 588 ? 19.047 20.188 9.539 1 95.06 588 GLY A CA 1
ATOM 4749 C C . GLY A 1 588 ? 18.641 21.531 8.969 1 95.06 588 GLY A C 1
ATOM 4750 O O . GLY A 1 588 ? 17.844 21.609 8.039 1 95.06 588 GLY A O 1
ATOM 4751 N N . VAL A 1 589 ? 19.203 22.625 9.562 1 96.94 589 VAL A N 1
ATOM 4752 C CA . VAL A 1 589 ? 19 23.953 9.008 1 96.94 589 VAL A CA 1
ATOM 4753 C C . VAL A 1 589 ? 20.016 24.219 7.902 1 96.94 589 VAL A C 1
ATOM 4755 O O . VAL A 1 589 ? 21.219 24.062 8.109 1 96.94 589 VAL A O 1
ATOM 4758 N N . ILE A 1 590 ? 19.516 24.625 6.75 1 96.69 590 ILE A N 1
ATOM 4759 C CA . ILE A 1 590 ? 20.422 24.812 5.617 1 96.69 590 ILE A CA 1
ATOM 4760 C C . ILE A 1 590 ? 20.141 26.172 4.969 1 96.69 590 ILE A C 1
ATOM 4762 O O . ILE A 1 590 ? 19.016 26.688 5.047 1 96.69 590 ILE A O 1
ATOM 4766 N N . LYS A 1 591 ? 21.125 26.719 4.43 1 96.38 591 LYS A N 1
ATOM 4767 C CA . LYS A 1 591 ? 21.047 27.922 3.621 1 96.38 591 LYS A CA 1
ATOM 4768 C C . LYS A 1 591 ? 21.422 27.641 2.168 1 96.38 591 LYS A C 1
ATOM 4770 O O . LYS A 1 591 ? 22.484 27.094 1.892 1 96.38 591 LYS A O 1
ATOM 4775 N N . LEU A 1 592 ? 20.469 27.922 1.331 1 95.12 592 LEU A N 1
ATOM 4776 C CA . LEU A 1 592 ? 20.719 27.781 -0.1 1 95.12 592 LEU A CA 1
ATOM 4777 C C . LEU A 1 592 ? 21.156 29.109 -0.71 1 95.12 592 LEU A C 1
ATOM 4779 O O . LEU A 1 592 ? 20.547 30.141 -0.453 1 95.12 592 LEU A O 1
ATOM 4783 N N . THR A 1 593 ? 22.234 29 -1.488 1 93.44 593 THR A N 1
ATOM 4784 C CA . THR A 1 593 ? 22.75 30.203 -2.156 1 93.44 593 THR A CA 1
ATOM 4785 C C . THR A 1 593 ? 22.859 29.969 -3.662 1 93.44 593 THR A C 1
ATOM 4787 O O . THR A 1 593 ? 22.75 28.828 -4.133 1 93.44 593 THR A O 1
ATOM 4790 N N . LYS A 1 594 ? 23 31.031 -4.398 1 88.44 594 LYS A N 1
ATOM 4791 C CA . LYS A 1 594 ? 23.094 30.953 -5.855 1 88.44 594 LYS A CA 1
ATOM 4792 C C . LYS A 1 594 ? 24.516 30.609 -6.301 1 88.44 594 LYS A C 1
ATOM 4794 O O . LYS A 1 594 ? 24.766 30.422 -7.492 1 88.44 594 LYS A O 1
ATOM 4799 N N . GLU A 1 595 ? 25.344 30.453 -5.418 1 81.5 595 GLU A N 1
ATOM 4800 C CA . GLU A 1 595 ? 26.75 30.219 -5.75 1 81.5 595 GLU A CA 1
ATOM 4801 C C . GLU A 1 595 ? 26.953 28.781 -6.238 1 81.5 595 GLU A C 1
ATOM 4803 O O . GLU A 1 595 ? 26.203 27.875 -5.871 1 81.5 595 GLU A O 1
ATOM 4808 N N . GLU A 1 596 ? 27.859 28.516 -7.129 1 78 596 GLU A N 1
ATOM 4809 C CA . GLU A 1 596 ? 28.234 27.203 -7.617 1 78 596 GLU A CA 1
ATOM 4810 C C . GLU A 1 596 ? 29.125 26.469 -6.625 1 78 596 GLU A C 1
ATOM 4812 O O . GLU A 1 596 ? 29.875 27.109 -5.875 1 78 596 GLU A O 1
ATOM 4817 N N . PRO A 1 597 ? 29.219 25.172 -6.758 1 73.5 597 PRO A N 1
ATOM 4818 C CA . PRO A 1 597 ? 28.312 24.297 -7.512 1 73.5 597 PRO A CA 1
ATOM 4819 C C . PRO A 1 597 ? 26.906 24.266 -6.934 1 73.5 597 PRO A C 1
ATOM 4821 O O . PRO A 1 597 ? 26.734 24.266 -5.711 1 73.5 597 PRO A O 1
ATOM 4824 N N . GLN A 1 598 ? 26.016 24.141 -8.016 1 77.88 598 GLN A N 1
ATOM 4825 C CA . GLN A 1 598 ? 24.625 24.031 -7.57 1 77.88 598 GLN A CA 1
ATOM 4826 C C . GLN A 1 598 ? 24.328 22.625 -7.066 1 77.88 598 GLN A C 1
ATOM 4828 O O . GLN A 1 598 ? 24.797 21.641 -7.645 1 77.88 598 GLN A O 1
ATOM 4833 N N . MET A 1 599 ? 23.922 22.422 -5.938 1 82.38 599 MET A N 1
ATOM 4834 C CA . MET A 1 599 ? 23.516 21.156 -5.352 1 82.38 599 MET A CA 1
ATOM 4835 C C . MET A 1 599 ? 22 21.047 -5.23 1 82.38 599 MET A C 1
ATOM 4837 O O . MET A 1 599 ? 21.484 20.375 -4.34 1 82.38 599 MET A O 1
ATOM 4841 N N . TYR A 1 600 ? 21.375 21.75 -6.109 1 89.5 600 TYR A N 1
ATOM 4842 C CA . TYR A 1 600 ? 19.922 21.75 -6.164 1 89.5 600 TYR A CA 1
ATOM 4843 C C . TYR A 1 600 ? 19.438 21.969 -7.59 1 89.5 600 TYR A C 1
ATOM 4845 O O . TYR A 1 600 ? 20.203 22.391 -8.461 1 89.5 600 TYR A O 1
ATOM 4853 N N . GLY A 1 601 ? 18.203 21.562 -7.863 1 88 601 GLY A N 1
ATOM 4854 C CA . GLY A 1 601 ? 17.609 21.766 -9.172 1 88 601 GLY A CA 1
ATOM 4855 C C . GLY A 1 601 ? 16.406 22.688 -9.133 1 88 601 GLY A C 1
ATOM 4856 O O . GLY A 1 601 ? 15.695 22.766 -8.117 1 88 601 GLY A O 1
ATOM 4857 N N . ASP A 1 602 ? 16.109 23.375 -10.273 1 89.19 602 ASP A N 1
ATOM 4858 C CA . ASP A 1 602 ? 14.922 24.203 -10.406 1 89.19 602 ASP A CA 1
ATOM 4859 C C . ASP A 1 602 ? 13.656 23.359 -10.477 1 89.19 602 ASP A C 1
ATOM 4861 O O . ASP A 1 602 ? 12.547 23.875 -10.312 1 89.19 602 ASP A O 1
ATOM 4865 N N . ASP A 1 603 ? 13.867 22.156 -10.773 1 88 603 ASP A N 1
ATOM 4866 C CA . ASP A 1 603 ? 12.828 21.125 -10.703 1 88 603 ASP A CA 1
ATOM 4867 C C . ASP A 1 603 ? 13.406 19.797 -10.242 1 88 603 ASP A C 1
ATOM 4869 O O . ASP A 1 603 ? 14.609 19.672 -10.031 1 88 603 ASP A O 1
ATOM 4873 N N . ILE A 1 604 ? 12.586 18.844 -10.008 1 88.81 604 ILE A N 1
ATOM 4874 C CA . ILE A 1 604 ? 13.023 17.578 -9.445 1 88.81 604 ILE A CA 1
ATOM 4875 C C . ILE A 1 604 ? 13.922 16.844 -10.438 1 88.81 604 ILE A C 1
ATOM 4877 O O . ILE A 1 604 ? 14.914 16.219 -10.055 1 88.81 604 ILE A O 1
ATOM 4881 N N . ALA A 1 605 ? 13.602 16.891 -11.688 1 81.06 605 ALA A N 1
ATOM 4882 C CA . ALA A 1 605 ? 14.406 16.234 -12.711 1 81.06 605 ALA A CA 1
ATOM 4883 C C . ALA A 1 605 ? 15.852 16.719 -12.656 1 81.06 605 ALA A C 1
ATOM 4885 O O . ALA A 1 605 ? 16.781 15.914 -12.781 1 81.06 605 ALA A O 1
ATOM 4886 N N . GLU A 1 606 ? 16.031 17.953 -12.5 1 81.56 606 GLU A N 1
ATOM 4887 C CA . GLU A 1 606 ? 17.359 18.516 -12.398 1 81.56 606 GLU A CA 1
ATOM 4888 C C . GLU A 1 606 ? 18.047 18.109 -11.094 1 81.56 606 GLU A C 1
ATOM 4890 O O . GLU A 1 606 ? 19.266 17.906 -11.062 1 81.56 606 GLU A O 1
ATOM 4895 N N . ALA A 1 607 ? 17.297 18.078 -10.078 1 85.38 607 ALA A N 1
ATOM 4896 C CA . ALA A 1 607 ? 17.859 17.672 -8.789 1 85.38 607 ALA A CA 1
ATOM 4897 C C . ALA A 1 607 ? 18.391 16.234 -8.852 1 85.38 607 ALA A C 1
ATOM 4899 O O . ALA A 1 607 ? 19.359 15.898 -8.188 1 85.38 607 ALA A O 1
ATOM 4900 N N . VAL A 1 608 ? 17.75 15.391 -9.633 1 80.69 608 VAL A N 1
ATOM 4901 C CA . VAL A 1 608 ? 18.141 13.992 -9.781 1 80.69 608 VAL A CA 1
ATOM 4902 C C . VAL A 1 608 ? 19.516 13.906 -10.445 1 80.69 608 VAL A C 1
ATOM 4904 O O . VAL A 1 608 ? 20.266 12.969 -10.203 1 80.69 608 VAL A O 1
ATOM 4907 N N . ARG A 1 609 ? 19.844 14.875 -11.211 1 74.44 609 ARG A N 1
ATOM 4908 C CA . ARG A 1 609 ? 21.125 14.891 -11.906 1 74.44 609 ARG A CA 1
ATOM 4909 C C . ARG A 1 609 ? 22.281 14.859 -10.914 1 74.44 609 ARG A C 1
ATOM 4911 O O . ARG A 1 609 ? 23.328 14.281 -11.203 1 74.44 609 ARG A O 1
ATOM 4918 N N . TYR A 1 610 ? 22.062 15.336 -9.789 1 72.38 610 TYR A N 1
ATOM 4919 C CA . TYR A 1 610 ? 23.125 15.445 -8.805 1 72.38 610 TYR A CA 1
ATOM 4920 C C . TYR A 1 610 ? 23.375 14.109 -8.109 1 72.38 610 TYR A C 1
ATOM 4922 O O . TYR A 1 610 ? 24.391 13.93 -7.434 1 72.38 610 TYR A O 1
ATOM 4930 N N . ARG A 1 611 ? 22.594 13.141 -8.438 1 78.19 611 ARG A N 1
ATOM 4931 C CA . ARG A 1 611 ? 22.766 11.82 -7.828 1 78.19 611 ARG A CA 1
ATOM 4932 C C . ARG A 1 611 ? 23.578 10.898 -8.727 1 78.19 611 ARG A C 1
ATOM 4934 O O . ARG A 1 611 ? 23.938 9.797 -8.328 1 78.19 611 ARG A O 1
ATOM 4941 N N . TYR A 1 612 ? 23.828 11.32 -9.859 1 75.31 612 TYR A N 1
ATOM 4942 C CA . TYR A 1 612 ? 24.484 10.43 -10.805 1 75.31 612 TYR A CA 1
ATOM 4943 C C . TYR A 1 612 ? 25.812 11.023 -11.273 1 75.31 612 TYR A C 1
ATOM 4945 O O . TYR A 1 612 ? 25.953 12.25 -11.359 1 75.31 612 TYR A O 1
ATOM 4953 N N . THR A 1 613 ? 26.734 10.047 -11.375 1 69.38 613 THR A N 1
ATOM 4954 C CA . THR A 1 613 ? 28.016 10.383 -11.992 1 69.38 613 THR A CA 1
ATOM 4955 C C . THR A 1 613 ? 28 10.047 -13.484 1 69.38 613 THR A C 1
ATOM 4957 O O . THR A 1 613 ? 27.703 8.914 -13.867 1 69.38 613 THR A O 1
ATOM 4960 N N . TYR A 1 614 ? 28.094 11.094 -14.227 1 63.28 614 TYR A N 1
ATOM 4961 C CA . TYR A 1 614 ? 27.969 10.961 -15.672 1 63.28 614 TYR A CA 1
ATOM 4962 C C . TYR A 1 614 ? 29.328 10.719 -16.312 1 63.28 614 TYR A C 1
ATOM 4964 O O . TYR A 1 614 ? 30.328 11.297 -15.898 1 63.28 614 TYR A O 1
ATOM 4972 N N . ASN A 1 615 ? 29.375 9.383 -16.906 1 59.59 615 ASN A N 1
ATOM 4973 C CA . ASN A 1 615 ? 30.594 9.055 -17.641 1 59.59 615 ASN A CA 1
ATOM 4974 C C . ASN A 1 615 ? 30.469 9.398 -19.125 1 59.59 615 ASN A C 1
ATOM 4976 O O . ASN A 1 615 ? 29.375 9.383 -19.672 1 59.59 615 ASN A O 1
ATOM 4980 N N . PHE A 1 616 ? 31.453 10.055 -19.625 1 54.78 616 PHE A N 1
ATOM 4981 C CA . PHE A 1 616 ? 31.5 10.516 -21.016 1 54.78 616 PHE A CA 1
ATOM 4982 C C . PHE A 1 616 ? 31.578 9.344 -21.984 1 54.78 616 PHE A C 1
ATOM 4984 O O . PHE A 1 616 ? 31.422 9.523 -23.188 1 54.78 616 PHE A O 1
ATOM 4991 N N . ASP A 1 617 ? 31.734 8.203 -21.531 1 54.06 617 ASP A N 1
ATOM 4992 C CA . ASP A 1 617 ? 32.031 7.105 -22.453 1 54.06 617 ASP A CA 1
ATOM 4993 C C . ASP A 1 617 ? 30.734 6.406 -22.875 1 54.06 617 ASP A C 1
ATOM 4995 O O . ASP A 1 617 ? 30.766 5.281 -23.375 1 54.06 617 ASP A O 1
ATOM 4999 N N . GLY A 1 618 ? 29.609 7.035 -22.703 1 53.16 618 GLY A N 1
ATOM 5000 C CA . GLY A 1 618 ? 28.359 6.512 -23.25 1 53.16 618 GLY A CA 1
ATOM 5001 C C . GLY A 1 618 ? 27.688 5.504 -22.344 1 53.16 618 GLY A C 1
ATOM 5002 O O . GLY A 1 618 ? 26.609 5 -22.656 1 53.16 618 GLY A O 1
ATOM 5003 N N . TYR A 1 619 ? 28.359 5.234 -21.312 1 58.84 619 TYR A N 1
ATOM 5004 C CA . TYR A 1 619 ? 27.734 4.277 -20.406 1 58.84 619 TYR A CA 1
ATOM 5005 C C . TYR A 1 619 ? 26.688 4.965 -19.531 1 58.84 619 TYR A C 1
ATOM 5007 O O . TYR A 1 619 ? 26.766 6.172 -19.297 1 58.84 619 TYR A O 1
ATOM 5015 N N . LYS A 1 620 ? 25.672 4.188 -19.141 1 67.81 620 LYS A N 1
ATOM 5016 C CA . LYS A 1 620 ? 24.656 4.723 -18.234 1 67.81 620 LYS A CA 1
ATOM 5017 C C . LYS A 1 620 ? 25.281 5.191 -16.922 1 67.81 620 LYS A C 1
ATOM 5019 O O . LYS A 1 620 ? 26.219 4.566 -16.422 1 67.81 620 LYS A O 1
ATOM 5024 N N . PRO A 1 621 ? 24.812 6.426 -16.547 1 68.06 621 PRO A N 1
ATOM 5025 C CA . PRO A 1 621 ? 25.344 6.984 -15.297 1 68.06 621 PRO A CA 1
ATOM 5026 C C . PRO A 1 621 ? 25.141 6.055 -14.102 1 68.06 621 PRO A C 1
ATOM 5028 O O . PRO A 1 621 ? 24.234 5.219 -14.109 1 68.06 621 PRO A O 1
ATOM 5031 N N . THR A 1 622 ? 26.141 6.121 -13.242 1 67.19 622 THR A N 1
ATOM 5032 C CA . THR A 1 622 ? 26.062 5.332 -12.016 1 67.19 622 THR A CA 1
ATOM 5033 C C . THR A 1 622 ? 25.578 6.18 -10.852 1 67.19 622 THR A C 1
ATOM 5035 O O . THR A 1 622 ? 25.938 7.359 -10.742 1 67.19 622 THR A O 1
ATOM 5038 N N . SER A 1 623 ? 24.766 5.578 -10.062 1 69.25 623 SER A N 1
ATOM 5039 C CA . SER A 1 623 ? 24.234 6.281 -8.898 1 69.25 623 SER A CA 1
ATOM 5040 C C . SER A 1 623 ? 25.344 6.66 -7.922 1 69.25 623 SER A C 1
ATOM 5042 O O . SER A 1 623 ? 26.281 5.887 -7.711 1 69.25 623 SER A O 1
ATOM 5044 N N . ASN A 1 624 ? 25.359 7.918 -7.551 1 67.25 624 ASN A N 1
ATOM 5045 C CA . ASN A 1 624 ? 26.297 8.43 -6.555 1 67.25 624 ASN A CA 1
ATOM 5046 C C . ASN A 1 624 ? 25.562 9.023 -5.355 1 67.25 624 ASN A C 1
ATOM 5048 O O . ASN A 1 624 ? 24.953 10.094 -5.457 1 67.25 624 ASN A O 1
ATOM 5052 N N . TYR A 1 625 ? 25.531 8.289 -4.242 1 64.25 625 TYR A N 1
ATOM 5053 C CA . TYR A 1 625 ? 24.922 8.789 -3.012 1 64.25 625 TYR A CA 1
ATOM 5054 C C . TYR A 1 625 ? 25.906 9.641 -2.219 1 64.25 625 TYR A C 1
ATOM 5056 O O . TYR A 1 625 ? 25.531 10.32 -1.267 1 64.25 625 TYR A O 1
ATOM 5064 N N . ARG A 1 626 ? 27.109 9.773 -2.723 1 63.59 626 ARG A N 1
ATOM 5065 C CA . ARG A 1 626 ? 28.188 10.32 -1.9 1 63.59 626 ARG A CA 1
ATOM 5066 C C . ARG A 1 626 ? 28.203 11.844 -1.978 1 63.59 626 ARG A C 1
ATOM 5068 O O . ARG A 1 626 ? 28.766 12.508 -1.1 1 63.59 626 ARG A O 1
ATOM 5075 N N . ASP A 1 627 ? 27.453 12.414 -2.809 1 74.75 627 ASP A N 1
ATOM 5076 C CA . ASP A 1 627 ? 27.609 13.859 -2.932 1 74.75 627 ASP A CA 1
ATOM 5077 C C . ASP A 1 627 ? 26.344 14.586 -2.494 1 74.75 627 ASP A C 1
ATOM 5079 O O . ASP A 1 627 ? 26.203 15.789 -2.699 1 74.75 627 ASP A O 1
ATOM 5083 N N . ILE A 1 628 ? 25.531 13.867 -1.853 1 85.25 628 ILE A N 1
ATOM 5084 C CA . ILE A 1 628 ? 24.312 14.516 -1.363 1 85.25 628 ILE A CA 1
ATOM 5085 C C . ILE A 1 628 ? 24.594 15.211 -0.031 1 85.25 628 ILE A C 1
ATOM 5087 O O . ILE A 1 628 ? 25.156 14.594 0.884 1 85.25 628 ILE A O 1
ATOM 5091 N N . PHE A 1 629 ? 24.25 16.391 0.119 1 89.06 629 PHE A N 1
ATOM 5092 C CA . PHE A 1 629 ? 24.641 17.219 1.253 1 89.06 629 PHE A CA 1
ATOM 5093 C C . PHE A 1 629 ? 23.984 16.734 2.533 1 89.06 629 PHE A C 1
ATOM 5095 O O . PHE A 1 629 ? 24.625 16.656 3.586 1 89.06 629 PHE A O 1
ATOM 5102 N N . LEU A 1 630 ? 22.656 16.484 2.482 1 92.62 630 LEU A N 1
ATOM 5103 C CA . LEU A 1 630 ? 21.875 16.141 3.664 1 92.62 630 LEU A CA 1
ATOM 5104 C C . LEU A 1 630 ? 21.562 14.656 3.705 1 92.62 630 LEU A C 1
ATOM 5106 O O . LEU A 1 630 ? 21.156 14.078 2.695 1 92.62 630 LEU A O 1
ATOM 5110 N N . GLN A 1 631 ? 21.781 14.062 4.828 1 91.38 631 GLN A N 1
ATOM 5111 C CA . GLN A 1 631 ? 21.375 12.688 5.121 1 91.38 631 GLN A CA 1
ATOM 5112 C C . GLN A 1 631 ? 20.578 12.609 6.418 1 91.38 631 GLN A C 1
ATOM 5114 O O . GLN A 1 631 ? 20.922 13.266 7.406 1 91.38 631 GLN A O 1
ATOM 5119 N N . PHE A 1 632 ? 19.516 11.938 6.371 1 93.81 632 PHE A N 1
ATOM 5120 C CA . PHE A 1 632 ? 18.719 11.695 7.57 1 93.81 632 PHE A CA 1
ATOM 5121 C C . PHE A 1 632 ? 18.766 10.219 7.953 1 93.81 632 PHE A C 1
ATOM 5123 O O . PHE A 1 632 ? 18.391 9.359 7.152 1 93.81 632 PHE A O 1
ATOM 5130 N N . VAL A 1 633 ? 19.188 9.945 9.141 1 89.69 633 VAL A N 1
ATOM 5131 C CA . VAL A 1 633 ? 19.281 8.578 9.633 1 89.69 633 VAL A CA 1
ATOM 5132 C C . VAL A 1 633 ? 18.141 8.297 10.609 1 89.69 633 VAL A C 1
ATOM 5134 O O . VAL A 1 633 ? 18.047 8.922 11.664 1 89.69 633 VAL A O 1
ATOM 5137 N N . CYS A 1 634 ? 17.281 7.457 10.188 1 88 634 CYS A N 1
ATOM 5138 C CA . CYS A 1 634 ? 16.156 7.051 11.016 1 88 634 CYS A CA 1
ATOM 5139 C C . CYS A 1 634 ? 16.453 5.746 11.75 1 88 634 CYS A C 1
ATOM 5141 O O . CYS A 1 634 ? 16.234 4.66 11.211 1 88 634 CYS A O 1
ATOM 5143 N N . GLU A 1 635 ? 16.922 5.883 12.891 1 81.81 635 GLU A N 1
ATOM 5144 C CA . GLU A 1 635 ? 17.297 4.746 13.727 1 81.81 635 GLU A CA 1
ATOM 5145 C C . GLU A 1 635 ? 16.328 4.59 14.898 1 81.81 635 GLU A C 1
ATOM 5147 O O . GLU A 1 635 ? 16.188 5.5 15.727 1 81.81 635 GLU A O 1
ATOM 5152 N N . TYR A 1 636 ? 15.688 3.441 14.938 1 71.81 636 TYR A N 1
ATOM 5153 C CA . TYR A 1 636 ? 14.758 3.188 16.031 1 71.81 636 TYR A CA 1
ATOM 5154 C C . TYR A 1 636 ? 15.5 2.959 17.344 1 71.81 636 TYR A C 1
ATOM 5156 O O . TYR A 1 636 ? 16.5 2.254 17.375 1 71.81 636 TYR A O 1
ATOM 5164 N N . GLY A 1 637 ? 15.156 3.625 18.328 1 67.12 637 GLY A N 1
ATOM 5165 C CA . GLY A 1 637 ? 15.797 3.521 19.641 1 67.12 637 GLY A CA 1
ATOM 5166 C C . GLY A 1 637 ? 16.844 4.59 19.875 1 67.12 637 GLY A C 1
ATOM 5167 O O . GLY A 1 637 ? 17.344 4.734 20.984 1 67.12 637 GLY A O 1
ATOM 5168 N N . ALA A 1 638 ? 17.188 5.262 18.828 1 71.5 638 ALA A N 1
ATOM 5169 C CA . ALA A 1 638 ? 18.156 6.34 18.984 1 71.5 638 ALA A CA 1
ATOM 5170 C C . ALA A 1 638 ? 17.594 7.469 19.844 1 71.5 638 ALA A C 1
ATOM 5172 O O . ALA A 1 638 ? 16.375 7.59 19.984 1 71.5 638 ALA A O 1
ATOM 5173 N N . ASP A 1 639 ? 18.484 8.188 20.359 1 73.94 639 ASP A N 1
ATOM 5174 C CA . ASP A 1 639 ? 18.094 9.352 21.156 1 73.94 639 ASP A CA 1
ATOM 5175 C C . ASP A 1 639 ? 17.438 10.414 20.266 1 73.94 639 ASP A C 1
ATOM 5177 O O . ASP A 1 639 ? 17.719 10.5 19.078 1 73.94 639 ASP A O 1
ATOM 5181 N N . TYR A 1 640 ? 16.547 11.164 20.938 1 79.06 640 TYR A N 1
ATOM 5182 C CA . TYR A 1 640 ? 15.969 12.336 20.281 1 79.06 640 TYR A CA 1
ATOM 5183 C C . TYR A 1 640 ? 17.062 13.273 19.781 1 79.06 640 TYR A C 1
ATOM 5185 O O . TYR A 1 640 ? 17.938 13.68 20.562 1 79.06 640 TYR A O 1
ATOM 5193 N N . PRO A 1 641 ? 17.078 13.602 18.484 1 81.31 641 PRO A N 1
ATOM 5194 C CA . PRO A 1 641 ? 18.188 14.344 17.906 1 81.31 641 PRO A CA 1
ATOM 5195 C C . PRO A 1 641 ? 18.422 15.688 18.594 1 81.31 641 PRO A C 1
ATOM 5197 O O . PRO A 1 641 ? 19.547 16.203 18.594 1 81.31 641 PRO A O 1
ATOM 5200 N N . TRP A 1 642 ? 17.422 16.297 19.219 1 82.94 642 TRP A N 1
ATOM 5201 C CA . TRP A 1 642 ? 17.562 17.672 19.703 1 82.94 642 TRP A CA 1
ATOM 5202 C C . TRP A 1 642 ? 17.547 17.703 21.219 1 82.94 642 TRP A C 1
ATOM 5204 O O . TRP A 1 642 ? 17.172 18.719 21.828 1 82.94 642 TRP A O 1
ATOM 5214 N N . LYS A 1 643 ? 17.828 16.531 21.75 1 74.56 643 LYS A N 1
ATOM 5215 C CA . LYS A 1 643 ? 17.984 16.516 23.188 1 74.56 643 LYS A CA 1
ATOM 5216 C C . LYS A 1 643 ? 19.016 17.547 23.641 1 74.56 643 LYS A C 1
ATOM 5218 O O . LYS A 1 643 ? 18.812 18.234 24.641 1 74.56 643 LYS A O 1
ATOM 5223 N N . ASP A 1 644 ? 20.109 17.641 22.875 1 74.38 644 ASP A N 1
ATOM 5224 C CA . ASP A 1 644 ? 21.125 18.672 23.094 1 74.38 644 ASP A CA 1
ATOM 5225 C C . ASP A 1 644 ? 21.328 19.516 21.844 1 74.38 644 ASP A C 1
ATOM 5227 O O . ASP A 1 644 ? 22.359 19.406 21.172 1 74.38 644 ASP A O 1
ATOM 5231 N N . CYS A 1 645 ? 20.344 20.375 21.609 1 78.31 645 CYS A N 1
ATOM 5232 C CA . CYS A 1 645 ? 20.281 21.141 20.375 1 78.31 645 CYS A CA 1
ATOM 5233 C C . CYS A 1 645 ? 21.5 22.062 20.25 1 78.31 645 CYS A C 1
ATOM 5235 O O . CYS A 1 645 ? 21.906 22.391 19.125 1 78.31 645 CYS A O 1
ATOM 5237 N N . SER A 1 646 ? 22.094 22.422 21.359 1 70.06 646 SER A N 1
ATOM 5238 C CA . SER A 1 646 ? 23.203 23.359 21.328 1 70.06 646 SER A CA 1
ATOM 5239 C C . SER A 1 646 ? 24.484 22.719 20.812 1 70.06 646 SER A C 1
ATOM 5241 O O . SER A 1 646 ? 25.422 23.406 20.406 1 70.06 646 SER A O 1
ATOM 5243 N N . SER A 1 647 ? 24.5 21.438 20.734 1 66.31 647 SER A N 1
ATOM 5244 C CA . SER A 1 647 ? 25.719 20.75 20.344 1 66.31 647 SER A CA 1
ATOM 5245 C C . SER A 1 647 ? 25.781 20.547 18.828 1 66.31 647 SER A C 1
ATOM 5247 O O . SER A 1 647 ? 26.781 20.078 18.297 1 66.31 647 SER A O 1
ATOM 5249 N N . VAL A 1 648 ? 24.75 20.969 18.25 1 68.31 648 VAL A N 1
ATOM 5250 C CA . VAL A 1 648 ? 24.75 20.75 16.812 1 68.31 648 VAL A CA 1
ATOM 5251 C C . VAL A 1 648 ? 24.578 22.078 16.078 1 68.31 648 VAL A C 1
ATOM 5253 O O . VAL A 1 648 ? 23.891 22.984 16.578 1 68.31 648 VAL A O 1
ATOM 5256 N N . MET B 1 1 ? 83.438 -8.516 1.184 1 25.36 1 MET B N 1
ATOM 5257 C CA . MET B 1 1 ? 82.438 -9.531 0.782 1 25.36 1 MET B CA 1
ATOM 5258 C C . MET B 1 1 ? 81.062 -9.086 1.095 1 25.36 1 MET B C 1
ATOM 5260 O O . MET B 1 1 ? 80.625 -8.969 2.262 1 25.36 1 MET B O 1
ATOM 5264 N N . LYS B 1 2 ? 80.562 -8.039 0.258 1 26.41 2 LYS B N 1
ATOM 5265 C CA . LYS B 1 2 ? 79.625 -7.074 -0.267 1 26.41 2 LYS B CA 1
ATOM 5266 C C . LYS B 1 2 ? 78.25 -7.742 -0.587 1 26.41 2 LYS B C 1
ATOM 5268 O O . LYS B 1 2 ? 78.188 -8.609 -1.459 1 26.41 2 LYS B O 1
ATOM 5273 N N . TRP B 1 3 ? 77.438 -8.016 0.563 1 27.06 3 TRP B N 1
ATOM 5274 C CA . TRP B 1 3 ? 76.125 -8.648 0.81 1 27.06 3 TRP B CA 1
ATOM 5275 C C . TRP B 1 3 ? 75.062 -8.172 -0.191 1 27.06 3 TRP B C 1
ATOM 5277 O O . TRP B 1 3 ? 74.812 -6.969 -0.284 1 27.06 3 TRP B O 1
ATOM 5287 N N . ILE B 1 4 ? 75 -8.773 -1.406 1 32.5 4 ILE B N 1
ATOM 5288 C CA . ILE B 1 4 ? 74.062 -8.703 -2.537 1 32.5 4 ILE B CA 1
ATOM 5289 C C . ILE B 1 4 ? 72.625 -8.75 -2.033 1 32.5 4 ILE B C 1
ATOM 5291 O O . ILE B 1 4 ? 72.188 -9.742 -1.432 1 32.5 4 ILE B O 1
ATOM 5295 N N . LEU B 1 5 ? 72.062 -7.559 -1.592 1 29.22 5 LEU B N 1
ATOM 5296 C CA . LEU B 1 5 ? 70.688 -7.203 -1.234 1 29.22 5 LEU B CA 1
ATOM 5297 C C . LEU B 1 5 ? 69.688 -7.707 -2.285 1 29.22 5 LEU B C 1
ATOM 5299 O O . LEU B 1 5 ? 69.75 -7.258 -3.434 1 29.22 5 LEU B O 1
ATOM 5303 N N . GLU B 1 6 ? 69.438 -9.047 -2.352 1 28.09 6 GLU B N 1
ATOM 5304 C CA . GLU B 1 6 ? 68.438 -9.703 -3.186 1 28.09 6 GLU B CA 1
ATOM 5305 C C . GLU B 1 6 ? 67.125 -8.953 -3.146 1 28.09 6 GLU B C 1
ATOM 5307 O O . GLU B 1 6 ? 66.562 -8.734 -2.072 1 28.09 6 GLU B O 1
ATOM 5312 N N . ILE B 1 7 ? 66.812 -8.109 -4.168 1 29.75 7 ILE B N 1
ATOM 5313 C CA . ILE B 1 7 ? 65.562 -7.441 -4.617 1 29.75 7 ILE B CA 1
ATOM 5314 C C . ILE B 1 7 ? 64.5 -8.469 -4.793 1 29.75 7 ILE B C 1
ATOM 5316 O O . ILE B 1 7 ? 64.5 -9.289 -5.719 1 29.75 7 ILE B O 1
ATOM 5320 N N . LEU B 1 8 ? 63.938 -9.188 -3.787 1 28.05 8 LEU B N 1
ATOM 5321 C CA . LEU B 1 8 ? 62.75 -10 -3.928 1 28.05 8 LEU B CA 1
ATOM 5322 C C . LEU B 1 8 ? 61.625 -9.203 -4.582 1 28.05 8 LEU B C 1
ATOM 5324 O O . LEU B 1 8 ? 61.125 -8.227 -4.012 1 28.05 8 LEU B O 1
ATOM 5328 N N . VAL B 1 9 ? 61.562 -9.125 -5.93 1 29.77 9 VAL B N 1
ATOM 5329 C CA . VAL B 1 9 ? 60.438 -8.742 -6.77 1 29.77 9 VAL B CA 1
ATOM 5330 C C . VAL B 1 9 ? 59.156 -9.43 -6.281 1 29.77 9 VAL B C 1
ATOM 5332 O O . VAL B 1 9 ? 59.031 -10.656 -6.344 1 29.77 9 VAL B O 1
ATOM 5335 N N . LEU B 1 10 ? 58.531 -8.961 -5.254 1 29.06 10 LEU B N 1
ATOM 5336 C CA . LEU B 1 10 ? 57.156 -9.32 -4.934 1 29.06 10 LEU B CA 1
ATOM 5337 C C . LEU B 1 10 ? 56.25 -9.242 -6.172 1 29.06 10 LEU B C 1
ATOM 5339 O O . LEU B 1 10 ? 56 -8.148 -6.691 1 29.06 10 LEU B O 1
ATOM 5343 N N . LEU B 1 11 ? 56.344 -10.18 -7.141 1 28.95 11 LEU B N 1
ATOM 5344 C CA . LEU B 1 11 ? 55.312 -10.422 -8.133 1 28.95 11 LEU B CA 1
ATOM 5345 C C . LEU B 1 11 ? 53.938 -10.297 -7.5 1 28.95 11 LEU B C 1
ATOM 5347 O O . LEU B 1 11 ? 53.562 -11.094 -6.633 1 28.95 11 LEU B O 1
ATOM 5351 N N . ALA B 1 12 ? 53.406 -9.141 -7.41 1 29.05 12 ALA B N 1
ATOM 5352 C CA . ALA B 1 12 ? 52 -8.914 -7.254 1 29.05 12 ALA B CA 1
ATOM 5353 C C . ALA B 1 12 ? 51.188 -9.812 -8.195 1 29.05 12 ALA B C 1
ATOM 5355 O O . ALA B 1 12 ? 51.125 -9.555 -9.398 1 29.05 12 ALA B O 1
ATOM 5356 N N . LEU B 1 13 ? 51.25 -11.125 -8.031 1 28.98 13 LEU B N 1
ATOM 5357 C CA . LEU B 1 13 ? 50.219 -11.938 -8.688 1 28.98 13 LEU B CA 1
ATOM 5358 C C . LEU B 1 13 ? 48.844 -11.273 -8.609 1 28.98 13 LEU B C 1
ATOM 5360 O O . LEU B 1 13 ? 48.312 -11.102 -7.52 1 28.98 13 LEU B O 1
ATOM 5364 N N . ILE B 1 14 ? 48.594 -10.438 -9.531 1 31.22 14 ILE B N 1
ATOM 5365 C CA . ILE B 1 14 ? 47.219 -10.117 -9.836 1 31.22 14 ILE B CA 1
ATOM 5366 C C . ILE B 1 14 ? 46.375 -11.406 -9.922 1 31.22 14 ILE B C 1
ATOM 5368 O O . ILE B 1 14 ? 46.5 -12.164 -10.883 1 31.22 14 ILE B O 1
ATOM 5372 N N . THR B 1 15 ? 46.281 -12.164 -8.859 1 30.59 15 THR B N 1
ATOM 5373 C CA . THR B 1 15 ? 45.219 -13.18 -8.883 1 30.59 15 THR B CA 1
ATOM 5374 C C . THR B 1 15 ? 43.938 -12.617 -9.492 1 30.59 15 THR B C 1
ATOM 5376 O O . THR B 1 15 ? 43.438 -11.594 -9.039 1 30.59 15 THR B O 1
ATOM 5379 N N . ILE B 1 16 ? 43.812 -12.789 -10.742 1 35.06 16 ILE B N 1
ATOM 5380 C CA . ILE B 1 16 ? 42.469 -12.695 -11.305 1 35.06 16 ILE B CA 1
ATOM 5381 C C . ILE B 1 16 ? 41.469 -13.344 -10.352 1 35.06 16 ILE B C 1
ATOM 5383 O O . ILE B 1 16 ? 41.5 -14.562 -10.148 1 35.06 16 ILE B O 1
ATOM 5387 N N . SER B 1 17 ? 41.125 -12.672 -9.375 1 34.62 17 SER B N 1
ATOM 5388 C CA . SER B 1 17 ? 40.062 -13.047 -8.469 1 34.62 17 SER B CA 1
ATOM 5389 C C . SER B 1 17 ? 38.812 -13.508 -9.242 1 34.62 17 SER B C 1
ATOM 5391 O O . SER B 1 17 ? 38.188 -12.719 -9.953 1 34.62 17 SER B O 1
ATOM 5393 N N . ASN B 1 18 ? 38.781 -14.727 -9.742 1 40.22 18 ASN B N 1
ATOM 5394 C CA . ASN B 1 18 ? 37.594 -15.398 -10.203 1 40.22 18 ASN B CA 1
ATOM 5395 C C . ASN B 1 18 ? 36.406 -15.141 -9.266 1 40.22 18 ASN B C 1
ATOM 5397 O O . ASN B 1 18 ? 36.531 -15.281 -8.047 1 40.22 18 ASN B O 1
ATOM 5401 N N . CYS B 1 19 ? 35.469 -14.391 -9.688 1 51.69 19 CYS B N 1
ATOM 5402 C CA . CYS B 1 19 ? 34.219 -14 -9.023 1 51.69 19 CYS B CA 1
ATOM 5403 C C . CYS B 1 19 ? 33.406 -15.227 -8.609 1 51.69 19 CYS B C 1
ATOM 5405 O O . CYS B 1 19 ? 33.375 -16.234 -9.336 1 51.69 19 CYS B O 1
ATOM 5407 N N . ASN B 1 20 ? 32.938 -15.516 -7.355 1 81.19 20 ASN B N 1
ATOM 5408 C CA . ASN B 1 20 ? 32.188 -16.594 -6.746 1 81.19 20 ASN B CA 1
ATOM 5409 C C . ASN B 1 20 ? 30.797 -16.719 -7.367 1 81.19 20 ASN B C 1
ATOM 5411 O O . ASN B 1 20 ? 30.266 -17.812 -7.523 1 81.19 20 ASN B O 1
ATOM 5415 N N . ILE B 1 21 ? 30.234 -15.672 -8.078 1 89.81 21 ILE B N 1
ATOM 5416 C CA . ILE B 1 21 ? 29.078 -15.742 -8.953 1 89.81 21 ILE B CA 1
ATOM 5417 C C . ILE B 1 21 ? 29.516 -15.602 -10.406 1 89.81 21 ILE B C 1
ATOM 5419 O O . ILE B 1 21 ? 30.156 -14.617 -10.773 1 89.81 21 ILE B O 1
ATOM 5423 N N . GLU B 1 22 ? 29.188 -16.594 -11.281 1 91.88 22 GLU B N 1
ATOM 5424 C CA . GLU B 1 22 ? 29.609 -16.609 -12.68 1 91.88 22 GLU B CA 1
ATOM 5425 C C . GLU B 1 22 ? 28.422 -16.5 -13.625 1 91.88 22 GLU B C 1
ATOM 5427 O O . GLU B 1 22 ? 27.375 -17.125 -13.391 1 91.88 22 GLU B O 1
ATOM 5432 N N . GLU B 1 23 ? 28.672 -15.727 -14.641 1 93.06 23 GLU B N 1
ATOM 5433 C CA . GLU B 1 23 ? 27.688 -15.68 -15.711 1 93.06 23 GLU B CA 1
ATOM 5434 C C . GLU B 1 23 ? 27.688 -16.969 -16.516 1 93.06 23 GLU B C 1
ATOM 5436 O O . GLU B 1 23 ? 28.75 -17.516 -16.828 1 93.06 23 GLU B O 1
ATOM 5441 N N . GLN B 1 24 ? 26.547 -17.516 -16.766 1 94.69 24 GLN B N 1
ATOM 5442 C CA . GLN B 1 24 ? 26.375 -18.688 -17.609 1 94.69 24 GLN B CA 1
ATOM 5443 C C . GLN B 1 24 ? 25.484 -18.375 -18.812 1 94.69 24 GLN B C 1
ATOM 5445 O O . GLN B 1 24 ? 24.656 -17.469 -18.75 1 94.69 24 GLN B O 1
ATOM 5450 N N . PRO B 1 25 ? 25.656 -19.078 -19.875 1 93.06 25 PRO B N 1
ATOM 5451 C CA . PRO B 1 25 ? 24.766 -18.875 -21.016 1 93.06 25 PRO B CA 1
ATOM 5452 C C . PRO B 1 25 ? 23.344 -19.391 -20.75 1 93.06 25 PRO B C 1
ATOM 5454 O O . PRO B 1 25 ? 23.156 -20.312 -19.953 1 93.06 25 PRO B O 1
ATOM 5457 N N . MET B 1 26 ? 22.438 -18.797 -21.422 1 94.62 26 MET B N 1
ATOM 5458 C CA . MET B 1 26 ? 21.062 -19.297 -21.359 1 94.62 26 MET B CA 1
ATOM 5459 C C . MET B 1 26 ? 20.953 -20.688 -21.984 1 94.62 26 MET B C 1
ATOM 5461 O O . MET B 1 26 ? 21.469 -20.906 -23.094 1 94.62 26 MET B O 1
ATOM 5465 N N . PRO B 1 27 ? 20.297 -21.578 -21.281 1 94.56 27 PRO B N 1
ATOM 5466 C CA . PRO B 1 27 ? 20.094 -22.891 -21.906 1 94.56 27 PRO B CA 1
ATOM 5467 C C . PRO B 1 27 ? 19.375 -22.781 -23.25 1 94.56 27 PRO B C 1
ATOM 5469 O O . PRO B 1 27 ? 18.453 -21.984 -23.406 1 94.56 27 PRO B O 1
ATOM 5472 N N . SER B 1 28 ? 19.703 -23.625 -24.172 1 92.31 28 SER B N 1
ATOM 5473 C CA . SER B 1 28 ? 19.219 -23.531 -25.547 1 92.31 28 SER B CA 1
ATOM 5474 C C . SER B 1 28 ? 17.703 -23.75 -25.594 1 92.31 28 SER B C 1
ATOM 5476 O O . SER B 1 28 ? 17 -23.031 -26.328 1 92.31 28 SER B O 1
ATOM 5478 N N . ILE B 1 29 ? 17.219 -24.703 -24.844 1 92.25 29 ILE B N 1
ATOM 5479 C CA . ILE B 1 29 ? 15.789 -25 -24.844 1 92.25 29 ILE B CA 1
ATOM 5480 C C . ILE B 1 29 ? 15.008 -23.781 -24.359 1 92.25 29 ILE B C 1
ATOM 5482 O O . ILE B 1 29 ? 13.961 -23.438 -24.922 1 92.25 29 ILE B O 1
ATOM 5486 N N . LEU B 1 30 ? 15.523 -23.156 -23.344 1 91.5 30 LEU B N 1
ATOM 5487 C CA . LEU B 1 30 ? 14.883 -21.969 -22.812 1 91.5 30 LEU B CA 1
ATOM 5488 C C . LEU B 1 30 ? 14.969 -20.812 -23.797 1 91.5 30 LEU B C 1
ATOM 5490 O O . LEU B 1 30 ? 13.984 -20.109 -24.016 1 91.5 30 LEU B O 1
ATOM 5494 N N . CYS B 1 31 ? 16.078 -20.641 -24.344 1 90.88 31 CYS B N 1
ATOM 5495 C CA . CYS B 1 31 ? 16.297 -19.578 -25.328 1 90.88 31 CYS B CA 1
ATOM 5496 C C . CYS B 1 31 ? 15.367 -19.734 -26.516 1 90.88 31 CYS B C 1
ATOM 5498 O O . CYS B 1 31 ? 14.766 -18.766 -26.984 1 90.88 31 CYS B O 1
ATOM 5500 N N . ASP B 1 32 ? 15.227 -20.906 -27.016 1 88 32 ASP B N 1
ATOM 5501 C CA . ASP B 1 32 ? 14.352 -21.188 -28.156 1 88 32 ASP B CA 1
ATOM 5502 C C . ASP B 1 32 ? 12.891 -20.891 -27.812 1 88 32 ASP B C 1
ATOM 5504 O O . ASP B 1 32 ? 12.156 -20.328 -28.641 1 88 32 ASP B O 1
ATOM 5508 N N . CYS B 1 33 ? 12.531 -21.297 -26.625 1 87.38 33 CYS B N 1
ATOM 5509 C CA . CYS B 1 33 ? 11.164 -21.031 -26.203 1 87.38 33 CYS B CA 1
ATOM 5510 C C . CYS B 1 33 ? 10.898 -19.531 -26.094 1 87.38 33 CYS B C 1
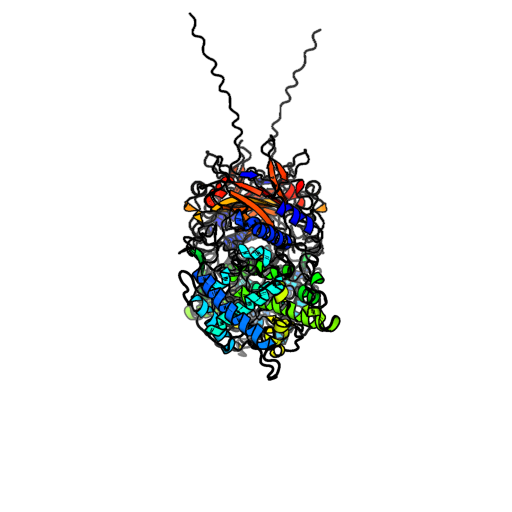ATOM 5512 O O . CYS B 1 33 ? 9.852 -19.062 -26.547 1 87.38 33 CYS B O 1
ATOM 5514 N N . PHE B 1 34 ? 11.812 -18.781 -25.531 1 86.19 34 PHE B N 1
ATOM 5515 C CA . PHE B 1 34 ? 11.672 -17.328 -25.406 1 86.19 34 PHE B CA 1
ATOM 5516 C C . PHE B 1 34 ? 11.594 -16.672 -26.781 1 86.19 34 PHE B C 1
ATOM 5518 O O . PHE B 1 34 ? 10.781 -15.773 -27 1 86.19 34 PHE B O 1
ATOM 5525 N N . SER B 1 35 ? 12.344 -17.141 -27.688 1 80.12 35 SER B N 1
ATOM 5526 C CA . SER B 1 35 ? 12.422 -16.547 -29.031 1 80.12 35 SER B CA 1
ATOM 5527 C C . SER B 1 35 ? 11.148 -16.828 -29.828 1 80.12 35 SER B C 1
ATOM 5529 O O . SER B 1 35 ? 10.727 -16.016 -30.641 1 80.12 35 SER B O 1
ATOM 5531 N N . ARG B 1 36 ? 10.609 -17.922 -29.625 1 75.81 36 ARG B N 1
ATOM 5532 C CA . ARG B 1 36 ? 9.414 -18.312 -30.359 1 75.81 36 ARG B CA 1
ATOM 5533 C C . ARG B 1 36 ? 8.195 -17.531 -29.875 1 75.81 36 ARG B C 1
ATOM 5535 O O . ARG B 1 36 ? 7.227 -17.344 -30.625 1 75.81 36 ARG B O 1
ATOM 5542 N N . ASN B 1 37 ? 8.258 -17.234 -28.703 1 66.62 37 ASN B N 1
ATOM 5543 C CA . ASN B 1 37 ? 7.098 -16.578 -28.109 1 66.62 37 ASN B CA 1
ATOM 5544 C C . ASN B 1 37 ? 7.297 -15.07 -28.016 1 66.62 37 ASN B C 1
ATOM 5546 O O . ASN B 1 37 ? 6.594 -14.398 -27.25 1 66.62 37 ASN B O 1
ATOM 5550 N N . LYS B 1 38 ? 8.391 -14.398 -28.656 1 59.38 38 LYS B N 1
ATOM 5551 C CA . LYS B 1 38 ? 8.797 -13 -28.609 1 59.38 38 LYS B CA 1
ATOM 5552 C C . LYS B 1 38 ? 7.641 -12.078 -28.984 1 59.38 38 LYS B C 1
ATOM 5554 O O . LYS B 1 38 ? 7.609 -10.914 -28.562 1 59.38 38 LYS B O 1
ATOM 5559 N N . CYS B 1 39 ? 6.988 -12.461 -29.953 1 49.78 39 CYS B N 1
ATOM 5560 C CA . CYS B 1 39 ? 6.09 -11.516 -30.609 1 49.78 39 CYS B CA 1
ATOM 5561 C C . CYS B 1 39 ? 5.277 -10.734 -29.594 1 49.78 39 CYS B C 1
ATOM 5563 O O . CYS B 1 39 ? 5.055 -9.531 -29.75 1 49.78 39 CYS B O 1
ATOM 5565 N N . ASP B 1 40 ? 4.324 -11.312 -28.797 1 48.56 40 ASP B N 1
ATOM 5566 C CA . ASP B 1 40 ? 3.109 -10.602 -28.406 1 48.56 40 ASP B CA 1
ATOM 5567 C C . ASP B 1 40 ? 3.328 -9.789 -27.141 1 48.56 40 ASP B C 1
ATOM 5569 O O . ASP B 1 40 ? 2.523 -9.859 -26.203 1 48.56 40 ASP B O 1
ATOM 5573 N N . ILE B 1 41 ? 4.535 -9.383 -26.859 1 50.66 41 ILE B N 1
ATOM 5574 C CA . ILE B 1 41 ? 4.75 -8.68 -25.594 1 50.66 41 ILE B CA 1
ATOM 5575 C C . ILE B 1 41 ? 3.861 -7.441 -25.531 1 50.66 41 ILE B C 1
ATOM 5577 O O . ILE B 1 41 ? 3.639 -6.883 -24.453 1 50.66 41 ILE B O 1
ATOM 5581 N N . THR B 1 42 ? 3.586 -6.906 -26.688 1 50.03 42 THR B N 1
ATOM 5582 C CA . THR B 1 42 ? 2.639 -5.797 -26.688 1 50.03 42 THR B CA 1
ATOM 5583 C C . THR B 1 42 ? 1.248 -6.273 -26.281 1 50.03 42 THR B C 1
ATOM 5585 O O . THR B 1 42 ? 0.434 -5.488 -25.797 1 50.03 42 THR B O 1
ATOM 5588 N N . LYS B 1 43 ? 1.137 -7.582 -26.531 1 52.88 43 LYS B N 1
ATOM 5589 C CA . LYS B 1 43 ? -0.205 -8.102 -26.266 1 52.88 43 LYS B CA 1
ATOM 5590 C C . LYS B 1 43 ? -0.236 -8.938 -25 1 52.88 43 LYS B C 1
ATOM 5592 O O . LYS B 1 43 ? -1.277 -9.055 -24.344 1 52.88 43 LYS B O 1
ATOM 5597 N N . GLU B 1 44 ? 1.025 -9.555 -24.766 1 59.62 44 GLU B N 1
ATOM 5598 C CA . GLU B 1 44 ? 1.061 -10.461 -23.625 1 59.62 44 GLU B CA 1
ATOM 5599 C C . GLU B 1 44 ? 2.057 -9.984 -22.562 1 59.62 44 GLU B C 1
ATOM 5601 O O . GLU B 1 44 ? 3.125 -9.469 -22.906 1 59.62 44 GLU B O 1
ATOM 5606 N N . LYS B 1 45 ? 1.578 -10.281 -21.328 1 69.19 45 LYS B N 1
ATOM 5607 C CA . LYS B 1 45 ? 2.482 -9.953 -20.234 1 69.19 45 LYS B CA 1
ATOM 5608 C C . LYS B 1 45 ? 3.689 -10.891 -20.219 1 69.19 45 LYS B C 1
ATOM 5610 O O . LYS B 1 45 ? 3.545 -12.102 -20.344 1 69.19 45 LYS B O 1
ATOM 5615 N N . ALA B 1 46 ? 4.891 -10.391 -20.266 1 71.56 46 ALA B N 1
ATOM 5616 C CA . ALA B 1 46 ? 6.156 -11.117 -20.359 1 71.56 46 ALA B CA 1
ATOM 5617 C C . ALA B 1 46 ? 6.258 -12.164 -19.25 1 71.56 46 ALA B C 1
ATOM 5619 O O . ALA B 1 46 ? 6.867 -13.219 -19.438 1 71.56 46 ALA B O 1
ATOM 5620 N N . ASP B 1 47 ? 5.637 -11.945 -18.203 1 75.06 47 ASP B N 1
ATOM 5621 C CA . ASP B 1 47 ? 5.742 -12.883 -17.094 1 75.06 47 ASP B CA 1
ATOM 5622 C C . ASP B 1 47 ? 5.004 -14.188 -17.406 1 75.06 47 ASP B C 1
ATOM 5624 O O . ASP B 1 47 ? 5.426 -15.258 -16.969 1 75.06 47 ASP B O 1
ATOM 5628 N N . VAL B 1 48 ? 3.975 -14.109 -18.172 1 74.88 48 VAL B N 1
ATOM 5629 C CA . VAL B 1 48 ? 3.23 -15.297 -18.562 1 74.88 48 VAL B CA 1
ATOM 5630 C C . VAL B 1 48 ? 4.07 -16.141 -19.516 1 74.88 48 VAL B C 1
ATOM 5632 O O . VAL B 1 48 ? 4.102 -17.375 -19.406 1 74.88 48 VAL B O 1
ATOM 5635 N N . ILE B 1 49 ? 4.695 -15.477 -20.438 1 78.12 49 ILE B N 1
ATOM 5636 C CA . ILE B 1 49 ? 5.582 -16.172 -21.359 1 78.12 49 ILE B CA 1
ATOM 5637 C C . ILE B 1 49 ? 6.719 -16.828 -20.594 1 78.12 49 ILE B C 1
ATOM 5639 O O . ILE B 1 49 ? 7.074 -17.984 -20.875 1 78.12 49 ILE B O 1
ATOM 5643 N N . HIS B 1 50 ? 7.238 -16.094 -19.703 1 83.81 50 HIS B N 1
ATOM 5644 C CA . HIS B 1 50 ? 8.336 -16.625 -18.906 1 83.81 50 HIS B CA 1
ATOM 5645 C C . HIS B 1 50 ? 7.891 -17.828 -18.094 1 83.81 50 HIS B C 1
ATOM 5647 O O . HIS B 1 50 ? 8.617 -18.828 -17.984 1 83.81 50 HIS B O 1
ATOM 5653 N N . PHE B 1 51 ? 6.781 -17.703 -17.594 1 83.94 51 PHE B N 1
ATOM 5654 C CA . PHE B 1 51 ? 6.242 -18.828 -16.828 1 83.94 51 PHE B CA 1
ATOM 5655 C C . PHE B 1 51 ? 6.117 -20.078 -17.703 1 83.94 51 PHE B C 1
ATOM 5657 O O . PHE B 1 51 ? 6.543 -21.156 -17.297 1 83.94 51 PHE B O 1
ATOM 5664 N N . LYS B 1 52 ? 5.555 -19.906 -18.797 1 83.94 52 LYS B N 1
ATOM 5665 C CA . LYS B 1 52 ? 5.387 -21 -19.734 1 83.94 52 LYS B CA 1
ATOM 5666 C C . LYS B 1 52 ? 6.734 -21.594 -20.141 1 83.94 52 LYS B C 1
ATOM 5668 O O . LYS B 1 52 ? 6.918 -22.812 -20.109 1 83.94 52 LYS B O 1
ATOM 5673 N N . CYS B 1 53 ? 7.656 -20.75 -20.516 1 89.19 53 CYS B N 1
ATOM 5674 C CA . CYS B 1 53 ? 8.938 -21.203 -21.047 1 89.19 53 CYS B CA 1
ATOM 5675 C C . CYS B 1 53 ? 9.781 -21.844 -19.953 1 89.19 53 CYS B C 1
ATOM 5677 O O . CYS B 1 53 ? 10.469 -22.844 -20.203 1 89.19 53 CYS B O 1
ATOM 5679 N N . ILE B 1 54 ? 9.758 -21.297 -18.797 1 92.06 54 ILE B N 1
ATOM 5680 C CA . ILE B 1 54 ? 10.516 -21.859 -17.688 1 92.06 54 ILE B CA 1
ATOM 5681 C C . ILE B 1 54 ? 9.961 -23.25 -17.359 1 92.06 54 ILE B C 1
ATOM 5683 O O . ILE B 1 54 ? 10.719 -24.203 -17.203 1 92.06 54 ILE B O 1
ATOM 5687 N N . ASN B 1 55 ? 8.664 -23.359 -17.297 1 90.56 55 ASN B N 1
ATOM 5688 C CA . ASN B 1 55 ? 8.062 -24.656 -17 1 90.56 55 ASN B CA 1
ATOM 5689 C C . ASN B 1 55 ? 8.32 -25.656 -18.125 1 90.56 55 ASN B C 1
ATOM 5691 O O . ASN B 1 55 ? 8.5 -26.859 -17.875 1 90.56 55 ASN B O 1
ATOM 5695 N N . TYR B 1 56 ? 8.266 -25.156 -19.328 1 91.31 56 TYR B N 1
ATOM 5696 C CA . TYR B 1 56 ? 8.602 -26 -20.469 1 91.31 56 TYR B CA 1
ATOM 5697 C C . TYR B 1 56 ? 10.016 -26.562 -20.328 1 91.31 56 TYR B C 1
ATOM 5699 O O . TYR B 1 56 ? 10.227 -27.766 -20.484 1 91.31 56 TYR B O 1
ATOM 5707 N N . TYR B 1 57 ? 10.938 -25.719 -20.031 1 93.56 57 TYR B N 1
ATOM 5708 C CA . TYR B 1 57 ? 12.32 -26.125 -19.844 1 93.56 57 TYR B CA 1
ATOM 5709 C C . TYR B 1 57 ? 12.445 -27.141 -18.719 1 93.56 57 TYR B C 1
ATOM 5711 O O . TYR B 1 57 ? 13.086 -28.172 -18.875 1 93.56 57 TYR B O 1
ATOM 5719 N N . LEU B 1 58 ? 11.844 -26.844 -17.625 1 92.44 58 LEU B N 1
ATOM 5720 C CA . LEU B 1 58 ? 11.945 -27.688 -16.438 1 92.44 58 LEU B CA 1
ATOM 5721 C C . LEU B 1 58 ? 11.32 -29.047 -16.688 1 92.44 58 LEU B C 1
ATOM 5723 O O . LEU B 1 58 ? 11.844 -30.078 -16.219 1 92.44 58 LEU B O 1
ATOM 5727 N N . ALA B 1 59 ? 10.25 -29.078 -17.406 1 91.81 59 ALA B N 1
ATOM 5728 C CA . ALA B 1 59 ? 9.578 -30.328 -17.703 1 91.81 59 ALA B CA 1
ATOM 5729 C C . ALA B 1 59 ? 10.406 -31.172 -18.672 1 91.81 59 ALA B C 1
ATOM 5731 O O . ALA B 1 59 ? 10.57 -32.375 -18.453 1 91.81 59 ALA B O 1
ATOM 5732 N N . HIS B 1 60 ? 10.992 -30.578 -19.656 1 92.69 60 HIS B N 1
ATOM 5733 C CA . HIS B 1 60 ? 11.688 -31.312 -20.703 1 92.69 60 HIS B CA 1
ATOM 5734 C C . HIS B 1 60 ? 13.047 -31.797 -20.219 1 92.69 60 HIS B C 1
ATOM 5736 O O . HIS B 1 60 ? 13.602 -32.75 -20.781 1 92.69 60 HIS B O 1
ATOM 5742 N N . THR B 1 61 ? 13.539 -31.156 -19.172 1 94.44 61 THR B N 1
ATOM 5743 C CA . THR B 1 61 ? 14.859 -31.516 -18.672 1 94.44 61 THR B CA 1
ATOM 5744 C C . THR B 1 61 ? 14.773 -32.031 -17.25 1 94.44 61 THR B C 1
ATOM 5746 O O . THR B 1 61 ? 15.727 -31.938 -16.484 1 94.44 61 THR B O 1
ATOM 5749 N N . TYR B 1 62 ? 13.688 -32.594 -16.859 1 92.25 62 TYR B N 1
ATOM 5750 C CA . TYR B 1 62 ? 13.438 -32.906 -15.453 1 92.25 62 TYR B CA 1
ATOM 5751 C C . TYR B 1 62 ? 14.461 -33.938 -14.953 1 92.25 62 TYR B C 1
ATOM 5753 O O . TYR B 1 62 ? 14.805 -33.938 -13.766 1 92.25 62 TYR B O 1
ATOM 5761 N N . GLN B 1 63 ? 15.078 -34.75 -15.797 1 93.19 63 GLN B N 1
ATOM 5762 C CA . GLN B 1 63 ? 16 -35.812 -15.398 1 93.19 63 GLN B CA 1
ATOM 5763 C C . GLN B 1 63 ? 17.344 -35.219 -14.977 1 93.19 63 GLN B C 1
ATOM 5765 O O . GLN B 1 63 ? 18.156 -35.906 -14.352 1 93.19 63 GLN B O 1
ATOM 5770 N N . ASP B 1 64 ? 17.562 -33.906 -15.289 1 92.69 64 ASP B N 1
ATOM 5771 C CA . ASP B 1 64 ? 18.812 -33.25 -14.938 1 92.69 64 ASP B CA 1
ATOM 5772 C C . ASP B 1 64 ? 18.812 -32.812 -13.477 1 92.69 64 ASP B C 1
ATOM 5774 O O . ASP B 1 64 ? 19.844 -32.375 -12.953 1 92.69 64 ASP B O 1
ATOM 5778 N N . ARG B 1 65 ? 17.672 -32.938 -12.859 1 93.81 65 ARG B N 1
ATOM 5779 C CA . ARG B 1 65 ? 17.516 -32.5 -11.477 1 93.81 65 ARG B CA 1
ATOM 5780 C C . ARG B 1 65 ? 16.812 -33.594 -10.641 1 93.81 65 ARG B C 1
ATOM 5782 O O . ARG B 1 65 ? 16.656 -34.719 -11.086 1 93.81 65 ARG B O 1
ATOM 5789 N N . TRP B 1 66 ? 16.547 -33.219 -9.398 1 92.31 66 TRP B N 1
ATOM 5790 C CA . TRP B 1 66 ? 15.828 -34.094 -8.5 1 92.31 66 TRP B CA 1
ATOM 5791 C C . TRP B 1 66 ? 14.398 -34.312 -8.977 1 92.31 66 TRP B C 1
ATOM 5793 O O . TRP B 1 66 ? 13.719 -33.375 -9.383 1 92.31 66 TRP B O 1
ATOM 5803 N N . TYR B 1 67 ? 13.961 -35.594 -9.062 1 90.31 67 TYR B N 1
ATOM 5804 C CA . TYR B 1 67 ? 12.578 -35.969 -9.328 1 90.31 67 TYR B CA 1
ATOM 5805 C C . TYR B 1 67 ? 12.188 -37.219 -8.562 1 90.31 67 TYR B C 1
ATOM 5807 O O . TYR B 1 67 ? 13.047 -37.938 -8.062 1 90.31 67 TYR B O 1
ATOM 5815 N N . LYS B 1 68 ? 10.93 -37.375 -8.445 1 86.69 68 LYS B N 1
ATOM 5816 C CA . LYS B 1 68 ? 10.422 -38.531 -7.691 1 86.69 68 LYS B CA 1
ATOM 5817 C C . LYS B 1 68 ? 9.508 -39.406 -8.555 1 86.69 68 LYS B C 1
ATOM 5819 O O . LYS B 1 68 ? 8.633 -38.875 -9.25 1 86.69 68 LYS B O 1
ATOM 5824 N N . ASN B 1 69 ? 9.766 -40.688 -8.414 1 88.62 69 ASN B N 1
ATOM 5825 C CA . ASN B 1 69 ? 8.883 -41.656 -9.086 1 88.62 69 ASN B CA 1
ATOM 5826 C C . ASN B 1 69 ? 7.668 -42 -8.219 1 88.62 69 ASN B C 1
ATOM 5828 O O . ASN B 1 69 ? 7.723 -41.875 -6.996 1 88.62 69 ASN B O 1
ATOM 5832 N N . ILE B 1 70 ? 6.617 -42.406 -8.898 1 92.44 70 ILE B N 1
ATOM 5833 C CA . ILE B 1 70 ? 5.445 -42.875 -8.18 1 92.44 70 ILE B CA 1
ATOM 5834 C C . ILE B 1 70 ? 5.789 -44.156 -7.43 1 92.44 70 ILE B C 1
ATOM 5836 O O . ILE B 1 70 ? 6.367 -45.094 -8.008 1 92.44 70 ILE B O 1
ATOM 5840 N N . SER B 1 71 ? 5.484 -44.25 -6.152 1 91.25 71 SER B N 1
ATOM 5841 C CA . SER B 1 71 ? 5.766 -45.469 -5.371 1 91.25 71 SER B CA 1
ATOM 5842 C C . SER B 1 71 ? 4.918 -46.625 -5.844 1 91.25 71 SER B C 1
ATOM 5844 O O . SER B 1 71 ? 3.861 -46.438 -6.449 1 91.25 71 SER B O 1
ATOM 5846 N N . GLY B 1 72 ? 5.402 -47.812 -5.504 1 92.94 72 GLY B N 1
ATOM 5847 C CA . GLY B 1 72 ? 4.652 -49 -5.883 1 92.94 72 GLY B CA 1
ATOM 5848 C C . GLY B 1 72 ? 3.248 -49 -5.312 1 92.94 72 GLY B C 1
ATOM 5849 O O . GLY B 1 72 ? 2.295 -49.344 -6.016 1 92.94 72 GLY B O 1
ATOM 5850 N N . ASP B 1 73 ? 3.121 -48.656 -4.082 1 94.19 73 ASP B N 1
ATOM 5851 C CA . ASP B 1 73 ? 1.818 -48.656 -3.426 1 94.19 73 ASP B CA 1
ATOM 5852 C C . ASP B 1 73 ? 0.888 -47.625 -4.074 1 94.19 73 ASP B C 1
ATOM 5854 O O . ASP B 1 73 ? -0.301 -47.875 -4.266 1 94.19 73 ASP B O 1
ATOM 5858 N N . ALA B 1 74 ? 1.436 -46.5 -4.34 1 94.19 74 ALA B N 1
ATOM 5859 C CA . ALA B 1 74 ? 0.643 -45.469 -4.996 1 94.19 74 ALA B CA 1
ATOM 5860 C C . ALA B 1 74 ? 0.2 -45.906 -6.387 1 94.19 74 ALA B C 1
ATOM 5862 O O . ALA B 1 74 ? -0.943 -45.688 -6.785 1 94.19 74 ALA B O 1
ATOM 5863 N N . LEU B 1 75 ? 1.099 -46.531 -7.082 1 94.69 75 LEU B N 1
ATOM 5864 C CA . LEU B 1 75 ? 0.799 -47.031 -8.422 1 94.69 75 LEU B CA 1
ATOM 5865 C C . LEU B 1 75 ? -0.317 -48.062 -8.398 1 94.69 75 LEU B C 1
ATOM 5867 O O . LEU B 1 75 ? -1.202 -48.062 -9.258 1 94.69 75 LEU B O 1
ATOM 5871 N N . ASN B 1 76 ? -0.257 -48.906 -7.418 1 95.88 76 ASN B N 1
ATOM 5872 C CA . ASN B 1 76 ? -1.303 -49.906 -7.285 1 95.88 76 ASN B CA 1
ATOM 5873 C C . ASN B 1 76 ? -2.662 -49.281 -7.012 1 95.88 76 ASN B C 1
ATOM 5875 O O . ASN B 1 76 ? -3.68 -49.719 -7.539 1 95.88 76 ASN B O 1
ATOM 5879 N N . TYR B 1 77 ? -2.639 -48.375 -6.184 1 96.62 77 TYR B N 1
ATOM 5880 C CA . TYR B 1 77 ? -3.871 -47.656 -5.887 1 96.62 77 TYR B CA 1
ATOM 5881 C C . TYR B 1 77 ? -4.418 -46.969 -7.137 1 96.62 77 TYR B C 1
ATOM 5883 O O . TYR B 1 77 ? -5.613 -47.062 -7.434 1 96.62 77 TYR B O 1
ATOM 5891 N N . ILE B 1 78 ? -3.574 -46.312 -7.902 1 96.12 78 ILE B N 1
ATOM 5892 C CA . ILE B 1 78 ? -3.951 -45.625 -9.125 1 96.12 78 ILE B CA 1
ATOM 5893 C C . ILE B 1 78 ? -4.516 -46.625 -10.133 1 96.12 78 ILE B C 1
ATOM 5895 O O . ILE B 1 78 ? -5.539 -46.344 -10.773 1 96.12 78 ILE B O 1
ATOM 5899 N N . LEU B 1 79 ? -3.891 -47.719 -10.227 1 95.62 79 LEU B N 1
ATOM 5900 C CA . LEU B 1 79 ? -4.34 -48.75 -11.164 1 95.62 79 LEU B CA 1
ATOM 5901 C C . LEU B 1 79 ? -5.723 -49.281 -10.773 1 95.62 79 LEU B C 1
ATOM 5903 O O . LEU B 1 79 ? -6.543 -49.562 -11.648 1 95.62 79 LEU B O 1
ATOM 5907 N N . SER B 1 80 ? -5.91 -49.406 -9.508 1 95.88 80 SER B N 1
ATOM 5908 C CA . SER B 1 80 ? -7.23 -49.844 -9.062 1 95.88 80 SER B CA 1
ATOM 5909 C C . SER B 1 80 ? -8.312 -48.844 -9.469 1 95.88 80 SER B C 1
ATOM 5911 O O . SER B 1 80 ? -9.414 -49.219 -9.844 1 95.88 80 SER B O 1
ATOM 5913 N N . LEU B 1 81 ? -8.023 -47.562 -9.383 1 95.44 81 LEU B N 1
ATOM 5914 C CA . LEU B 1 81 ? -8.961 -46.531 -9.797 1 95.44 81 LEU B CA 1
ATOM 5915 C C . LEU B 1 81 ? -9.172 -46.562 -11.305 1 95.44 81 LEU B C 1
ATOM 5917 O O . LEU B 1 81 ? -10.297 -46.375 -11.781 1 95.44 81 LEU B O 1
ATOM 5921 N N . GLN B 1 82 ? -8.094 -46.781 -12.062 1 94.5 82 GLN B N 1
ATOM 5922 C CA . GLN B 1 82 ? -8.18 -46.844 -13.516 1 94.5 82 GLN B CA 1
ATOM 5923 C C . GLN B 1 82 ? -9.062 -48 -13.977 1 94.5 82 GLN B C 1
ATOM 5925 O O . GLN B 1 82 ? -9.844 -47.844 -14.914 1 94.5 82 GLN B O 1
ATOM 5930 N N . ARG B 1 83 ? -8.93 -49.062 -13.289 1 92.25 83 ARG B N 1
ATOM 5931 C CA . ARG B 1 83 ? -9.766 -50.219 -13.625 1 92.25 83 ARG B CA 1
ATOM 5932 C C . ARG B 1 83 ? -11.242 -49.906 -13.43 1 92.25 83 ARG B C 1
ATOM 5934 O O . ARG B 1 83 ? -12.07 -50.219 -14.281 1 92.25 83 ARG B O 1
ATOM 5941 N N . GLU B 1 84 ? -11.469 -49.281 -12.375 1 89.81 84 GLU B N 1
ATOM 5942 C CA . GLU B 1 84 ? -12.844 -48.875 -12.094 1 89.81 84 GLU B CA 1
ATOM 5943 C C . GLU B 1 84 ? -13.352 -47.875 -13.125 1 89.81 84 GLU B C 1
ATOM 5945 O O . GLU B 1 84 ? -14.484 -47.969 -13.602 1 89.81 84 GLU B O 1
ATOM 5950 N N . ALA B 1 85 ? -12.523 -46.938 -13.438 1 87.81 85 ALA B N 1
ATOM 5951 C CA . ALA B 1 85 ? -12.891 -45.875 -14.391 1 87.81 85 ALA B CA 1
ATOM 5952 C C . ALA B 1 85 ? -13.109 -46.469 -15.781 1 87.81 85 ALA B C 1
ATOM 5954 O O . ALA B 1 85 ? -14.055 -46.094 -16.469 1 87.81 85 ALA B O 1
ATOM 5955 N N . ASN B 1 86 ? -12.242 -47.344 -16.141 1 84.75 86 ASN B N 1
ATOM 5956 C CA . ASN B 1 86 ? -12.336 -47.969 -17.453 1 84.75 86 ASN B CA 1
ATOM 5957 C C . ASN B 1 86 ? -13.578 -48.844 -17.578 1 84.75 86 ASN B C 1
ATOM 5959 O O . ASN B 1 86 ? -14.203 -48.906 -18.641 1 84.75 86 ASN B O 1
ATOM 5963 N N . GLN B 1 87 ? -13.891 -49.438 -16.531 1 84.31 87 GLN B N 1
ATOM 5964 C CA . GLN B 1 87 ? -15.125 -50.25 -16.5 1 84.31 87 GLN B CA 1
ATOM 5965 C C . GLN B 1 87 ? -16.344 -49.344 -16.672 1 84.31 87 GLN B C 1
ATOM 5967 O O . GLN B 1 87 ? -17.297 -49.688 -17.375 1 84.31 87 GLN B O 1
ATOM 5972 N N . ALA B 1 88 ? -16.234 -48.25 -16.062 1 80.88 88 ALA B N 1
ATOM 5973 C CA . ALA B 1 88 ? -17.328 -47.312 -16.188 1 80.88 88 ALA B CA 1
ATOM 5974 C C . ALA B 1 88 ? -17.453 -46.781 -17.609 1 80.88 88 ALA B C 1
ATOM 5976 O O . ALA B 1 88 ? -18.547 -46.594 -18.141 1 80.88 88 ALA B O 1
ATOM 5977 N N . ILE B 1 89 ? -16.359 -46.531 -18.234 1 82.62 89 ILE B N 1
ATOM 5978 C CA . ILE B 1 89 ? -16.312 -46 -19.594 1 82.62 89 ILE B CA 1
ATOM 5979 C C . ILE B 1 89 ? -16.781 -47.062 -20.594 1 82.62 89 ILE B C 1
ATOM 5981 O O . ILE B 1 89 ? -17.516 -46.75 -21.531 1 82.62 89 ILE B O 1
ATOM 5985 N N . GLU B 1 90 ? -16.391 -48.375 -20.312 1 78.44 90 GLU B N 1
ATOM 5986 C CA . GLU B 1 90 ? -16.734 -49.469 -21.203 1 78.44 90 GLU B CA 1
ATOM 5987 C C . GLU B 1 90 ? -18.188 -49.875 -21.031 1 78.44 90 GLU B C 1
ATOM 5989 O O . GLU B 1 90 ? -18.844 -50.281 -22 1 78.44 90 GLU B O 1
ATOM 5994 N N . SER B 1 91 ? -18.609 -50 -19.844 1 66.69 91 SER B N 1
ATOM 5995 C CA . SER B 1 91 ? -19.953 -50.469 -19.578 1 66.69 91 SER B CA 1
ATOM 5996 C C . SER B 1 91 ? -20.984 -49.625 -20.297 1 66.69 91 SER B C 1
ATOM 5998 O O . SER B 1 91 ? -22.062 -50.094 -20.656 1 66.69 91 SER B O 1
ATOM 6000 N N . VAL B 1 92 ? -20.75 -48.406 -20.484 1 57.94 92 VAL B N 1
ATOM 6001 C CA . VAL B 1 92 ? -21.703 -47.531 -21.141 1 57.94 92 VAL B CA 1
ATOM 6002 C C . VAL B 1 92 ? -21.734 -47.844 -22.641 1 57.94 92 VAL B C 1
ATOM 6004 O O . VAL B 1 92 ? -22.781 -47.75 -23.281 1 57.94 92 VAL B O 1
ATOM 6007 N N . GLY B 1 93 ? -20.594 -48.281 -23.266 1 49.59 93 GLY B N 1
ATOM 6008 C CA . GLY B 1 93 ? -20.625 -48.688 -24.656 1 49.59 93 GLY B CA 1
ATOM 6009 C C . GLY B 1 93 ? -21.547 -49.875 -24.906 1 49.59 93 GLY B C 1
ATOM 6010 O O . GLY B 1 93 ? -22.219 -49.938 -25.938 1 49.59 93 GLY B O 1
ATOM 6011 N N . ARG B 1 94 ? -21.609 -50.938 -23.969 1 47.47 94 ARG B N 1
ATOM 6012 C CA . ARG B 1 94 ? -22.453 -52.125 -24.141 1 47.47 94 ARG B CA 1
ATOM 6013 C C . ARG B 1 94 ? -23.891 -51.812 -23.734 1 47.47 94 ARG B C 1
ATOM 6015 O O . ARG B 1 94 ? -24.828 -52.469 -24.203 1 47.47 94 ARG B O 1
ATOM 6022 N N . LYS B 1 95 ? -24.141 -51.25 -22.578 1 48.56 95 LYS B N 1
ATOM 6023 C CA . LYS B 1 95 ? -25.516 -51.031 -22.141 1 48.56 95 LYS B CA 1
ATOM 6024 C C . LYS B 1 95 ? -26.188 -49.938 -22.953 1 48.56 95 LYS B C 1
ATOM 6026 O O . LYS B 1 95 ? -26.062 -48.75 -22.609 1 48.56 95 LYS B O 1
ATOM 6031 N N . LYS B 1 96 ? -26.109 -49.938 -24.125 1 45.06 96 LYS B N 1
ATOM 6032 C CA . LYS B 1 96 ? -26.875 -49.062 -25 1 45.06 96 LYS B CA 1
ATOM 6033 C C . LYS B 1 96 ? -28.344 -49 -24.594 1 45.06 96 LYS B C 1
ATOM 6035 O O . LYS B 1 96 ? -29.078 -48.094 -24.984 1 45.06 96 LYS B O 1
ATOM 6040 N N . ARG B 1 97 ? -28.969 -50.188 -24.484 1 39 97 ARG B N 1
ATOM 6041 C CA . ARG B 1 97 ? -30.422 -50.25 -24.594 1 39 97 ARG B CA 1
ATOM 6042 C C . ARG B 1 97 ? -31.094 -49.594 -23.406 1 39 97 ARG B C 1
ATOM 6044 O O . ARG B 1 97 ? -32.312 -49.375 -23.406 1 39 97 ARG B O 1
ATOM 6051 N N . GLN B 1 98 ? -30.828 -49.938 -22.172 1 35.75 98 GLN B N 1
ATOM 6052 C CA . GLN B 1 98 ? -31.703 -49.344 -21.172 1 35.75 98 GLN B CA 1
ATOM 6053 C C . GLN B 1 98 ? -31.344 -47.875 -20.922 1 35.75 98 GLN B C 1
ATOM 6055 O O . GLN B 1 98 ? -30.203 -47.562 -20.578 1 35.75 98 GLN B O 1
ATOM 6060 N N . ALA B 1 99 ? -31.891 -46.844 -21.578 1 36.53 99 ALA B N 1
ATOM 6061 C CA . ALA B 1 99 ? -31.938 -45.406 -21.781 1 36.53 99 ALA B CA 1
ATOM 6062 C C . ALA B 1 99 ? -31.609 -44.656 -20.484 1 36.53 99 ALA B C 1
ATOM 6064 O O . ALA B 1 99 ? -31.734 -43.438 -20.406 1 36.53 99 ALA B O 1
ATOM 6065 N N . ASN B 1 100 ? -31.703 -45.219 -19.297 1 36.81 100 ASN B N 1
ATOM 6066 C CA . ASN B 1 100 ? -31.891 -44.188 -18.281 1 36.81 100 ASN B CA 1
ATOM 6067 C C . ASN B 1 100 ? -30.672 -43.281 -18.188 1 36.81 100 ASN B C 1
ATOM 6069 O O . ASN B 1 100 ? -29.531 -43.75 -18.188 1 36.81 100 ASN B O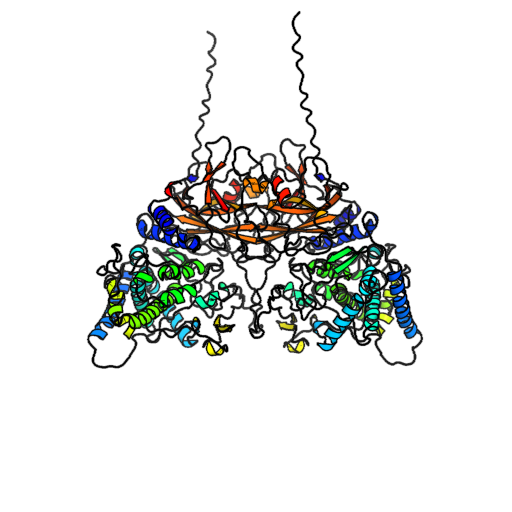 1
ATOM 6073 N N . GLY B 1 101 ? -30.484 -42 -18.828 1 46 101 GLY B N 1
ATOM 6074 C CA . GLY B 1 101 ? -29.906 -40.656 -18.672 1 46 101 GLY B CA 1
ATOM 6075 C C . GLY B 1 101 ? -29 -40.531 -17.469 1 46 101 GLY B C 1
ATOM 6076 O O . GLY B 1 101 ? -28.812 -39.438 -16.938 1 46 101 GLY B O 1
ATOM 6077 N N . ASN B 1 102 ? -28.562 -41.562 -16.922 1 55.41 102 ASN B N 1
ATOM 6078 C CA . ASN B 1 102 ? -28.031 -41.375 -15.578 1 55.41 102 ASN B CA 1
ATOM 6079 C C . ASN B 1 102 ? -26.547 -41 -15.617 1 55.41 102 ASN B C 1
ATOM 6081 O O . ASN B 1 102 ? -25.734 -41.75 -16.172 1 55.41 102 ASN B O 1
ATOM 6085 N N . LEU B 1 103 ? -26.062 -39.812 -15.414 1 66.62 103 LEU B N 1
ATOM 6086 C CA . LEU B 1 103 ? -24.719 -39.312 -15.18 1 66.62 103 LEU B CA 1
ATOM 6087 C C . LEU B 1 103 ? -23.969 -40.156 -14.172 1 66.62 103 LEU B C 1
ATOM 6089 O O . LEU B 1 103 ? -24.578 -40.656 -13.219 1 66.62 103 LEU B O 1
ATOM 6093 N N . PHE B 1 104 ? -22.734 -40.562 -14.547 1 70.19 104 PHE B N 1
ATOM 6094 C CA . PHE B 1 104 ? -21.906 -41.312 -13.617 1 70.19 104 PHE B CA 1
ATOM 6095 C C . PHE B 1 104 ? -21.766 -40.594 -12.289 1 70.19 104 PHE B C 1
ATOM 6097 O O . PHE B 1 104 ? -21.859 -41.219 -11.227 1 70.19 104 PHE B O 1
ATOM 6104 N N . HIS B 1 105 ? -21.453 -39.344 -12.305 1 74.44 105 HIS B N 1
ATOM 6105 C CA . HIS B 1 105 ? -21.125 -38.625 -11.094 1 74.44 105 HIS B CA 1
ATOM 6106 C C . HIS B 1 105 ? -22.094 -37.469 -10.867 1 74.44 105 HIS B C 1
ATOM 6108 O O . HIS B 1 105 ? -21.938 -36.688 -9.922 1 74.44 105 HIS B O 1
ATOM 6114 N N . GLY B 1 106 ? -23.078 -37.312 -11.664 1 85.38 106 GLY B N 1
ATOM 6115 C CA . GLY B 1 106 ? -23.969 -36.188 -11.539 1 85.38 106 GLY B CA 1
ATOM 6116 C C . GLY B 1 106 ? -23.5 -34.938 -12.273 1 85.38 106 GLY B C 1
ATOM 6117 O O . GLY B 1 106 ? -22.641 -35.031 -13.164 1 85.38 106 GLY B O 1
ATOM 6118 N N . ILE B 1 107 ? -24.078 -33.781 -11.914 1 92.94 107 ILE B N 1
ATOM 6119 C CA . ILE B 1 107 ? -23.766 -32.5 -12.555 1 92.94 107 ILE B CA 1
ATOM 6120 C C . ILE B 1 107 ? -22.75 -31.75 -11.711 1 92.94 107 ILE B C 1
ATOM 6122 O O . ILE B 1 107 ? -22.969 -31.5 -10.523 1 92.94 107 ILE B O 1
ATOM 6126 N N . ARG B 1 108 ? -21.625 -31.453 -12.344 1 95.81 108 ARG B N 1
ATOM 6127 C CA . ARG B 1 108 ? -20.625 -30.641 -11.656 1 95.81 108 ARG B CA 1
ATOM 6128 C C . ARG B 1 108 ? -21.062 -29.188 -11.57 1 95.81 108 ARG B C 1
ATOM 6130 O O . ARG B 1 108 ? -21.516 -28.609 -12.562 1 95.81 108 ARG B O 1
ATOM 6137 N N . LYS B 1 109 ? -20.953 -28.672 -10.367 1 96.5 109 LYS B N 1
ATOM 6138 C CA . LYS B 1 109 ? -21.406 -27.312 -10.117 1 96.5 109 LYS B CA 1
ATOM 6139 C C . LYS B 1 109 ? -20.25 -26.422 -9.641 1 96.5 109 LYS B C 1
ATOM 6141 O O . LYS B 1 109 ? -19.188 -26.922 -9.266 1 96.5 109 LYS B O 1
ATOM 6146 N N . GLU B 1 110 ? -20.531 -25.125 -9.766 1 97.31 110 GLU B N 1
ATOM 6147 C CA . GLU B 1 110 ? -19.594 -24.172 -9.164 1 97.31 110 GLU B CA 1
ATOM 6148 C C . GLU B 1 110 ? -19.594 -24.297 -7.641 1 97.31 110 GLU B C 1
ATOM 6150 O O . GLU B 1 110 ? -20.656 -24.328 -7.02 1 97.31 110 GLU B O 1
ATOM 6155 N N . LEU B 1 111 ? -18.422 -24.344 -7.062 1 97.56 111 LEU B N 1
ATOM 6156 C CA . LEU B 1 111 ? -18.25 -24.625 -5.641 1 97.56 111 LEU B CA 1
ATOM 6157 C C . LEU B 1 111 ? -19.172 -23.75 -4.797 1 97.56 111 LEU B C 1
ATOM 6159 O O . LEU B 1 111 ? -19.781 -24.234 -3.838 1 97.56 111 LEU B O 1
ATOM 6163 N N . ARG B 1 112 ? -19.281 -22.469 -5.02 1 94.81 112 ARG B N 1
ATOM 6164 C CA . ARG B 1 112 ? -20 -21.5 -4.207 1 94.81 112 ARG B CA 1
ATOM 6165 C C . ARG B 1 112 ? -21.5 -21.641 -4.379 1 94.81 112 ARG B C 1
ATOM 6167 O O . ARG B 1 112 ? -22.281 -21.078 -3.602 1 94.81 112 ARG B O 1
ATOM 6174 N N . THR B 1 113 ? -21.906 -22.391 -5.453 1 95.12 113 THR B N 1
ATOM 6175 C CA . THR B 1 113 ? -23.344 -22.609 -5.672 1 95.12 113 THR B CA 1
ATOM 6176 C C . THR B 1 113 ? -23.812 -23.875 -4.965 1 95.12 113 THR B C 1
ATOM 6178 O O . THR B 1 113 ? -25 -24.156 -4.91 1 95.12 113 THR B O 1
ATOM 6181 N N . LEU B 1 114 ? -22.859 -24.609 -4.449 1 95.94 114 LEU B N 1
ATOM 6182 C CA . LEU B 1 114 ? -23.234 -25.797 -3.682 1 95.94 114 LEU B CA 1
ATOM 6183 C C . LEU B 1 114 ? -23.969 -25.406 -2.398 1 95.94 114 LEU B C 1
ATOM 6185 O O . LEU B 1 114 ? -23.672 -24.359 -1.812 1 95.94 114 LEU B O 1
ATOM 6189 N N . SER B 1 115 ? -24.891 -26.281 -1.99 1 94 115 SER B N 1
ATOM 6190 C CA . SER B 1 115 ? -25.422 -26.109 -0.643 1 94 115 SER B CA 1
ATOM 6191 C C . SER B 1 115 ? -24.344 -26.312 0.411 1 94 115 SER B C 1
ATOM 6193 O O . SER B 1 115 ? -23.281 -26.875 0.12 1 94 115 SER B O 1
ATOM 6195 N N . ARG B 1 116 ? -24.562 -25.812 1.568 1 92.81 116 ARG B N 1
ATOM 6196 C CA . ARG B 1 116 ? -23.594 -25.984 2.652 1 92.81 116 ARG B CA 1
ATOM 6197 C C . ARG B 1 116 ? -23.312 -27.453 2.898 1 92.81 116 ARG B C 1
ATOM 6199 O O . ARG B 1 116 ? -22.156 -27.844 3.141 1 92.81 116 ARG B O 1
ATOM 6206 N N . GLU B 1 117 ? -24.328 -28.234 2.783 1 95.31 117 GLU B N 1
ATOM 6207 C CA . GLU B 1 117 ? -24.172 -29.672 2.992 1 95.31 117 GLU B CA 1
ATOM 6208 C C . GLU B 1 117 ? -23.312 -30.312 1.9 1 95.31 117 GLU B C 1
ATOM 6210 O O . GLU B 1 117 ? -22.438 -31.125 2.188 1 95.31 117 GLU B O 1
ATOM 6215 N N . GLU B 1 118 ? -23.594 -29.953 0.65 1 95.56 118 GLU B N 1
ATOM 6216 C CA . GLU B 1 118 ? -22.812 -30.484 -0.467 1 95.56 118 GLU B CA 1
ATOM 6217 C C . GLU B 1 118 ? -21.344 -30.109 -0.329 1 95.56 118 GLU B C 1
ATOM 6219 O O . GLU B 1 118 ? -20.453 -30.938 -0.549 1 95.56 118 GLU B O 1
ATOM 6224 N N . ARG B 1 119 ? -21.125 -28.922 0.065 1 96.19 119 ARG B N 1
ATOM 6225 C CA . ARG B 1 119 ? -19.766 -28.438 0.203 1 96.19 119 ARG B CA 1
ATOM 6226 C C . ARG B 1 119 ? -19.031 -29.156 1.333 1 96.19 119 ARG B C 1
ATOM 6228 O O . ARG B 1 119 ? -17.875 -29.531 1.183 1 96.19 119 ARG B O 1
ATOM 6235 N N . THR B 1 120 ? -19.703 -29.328 2.404 1 96.5 120 THR B N 1
ATOM 6236 C CA . THR B 1 120 ? -19.141 -30 3.559 1 96.5 120 THR B CA 1
ATOM 6237 C C . THR B 1 120 ? -18.797 -31.453 3.215 1 96.5 120 THR B C 1
ATOM 6239 O O . THR B 1 120 ? -17.734 -31.953 3.615 1 96.5 120 THR B O 1
ATOM 6242 N N . ARG B 1 121 ? -19.656 -32.062 2.438 1 97.38 121 ARG B N 1
ATOM 6243 C CA . ARG B 1 121 ? -19.422 -33.438 2.029 1 97.38 121 ARG B CA 1
ATOM 6244 C C . ARG B 1 121 ? -18.219 -33.531 1.086 1 97.38 121 ARG B C 1
ATOM 6246 O O . ARG B 1 121 ? -17.422 -34.438 1.179 1 97.38 121 ARG B O 1
ATOM 6253 N N . PHE B 1 122 ? -18.156 -32.625 0.247 1 97.69 122 PHE B N 1
ATOM 6254 C CA . PHE B 1 122 ? -17 -32.562 -0.646 1 97.69 122 PHE B CA 1
ATOM 6255 C C . PHE B 1 122 ? -15.711 -32.438 0.146 1 97.69 122 PHE B C 1
ATOM 6257 O O . PHE B 1 122 ? -14.766 -33.188 -0.056 1 97.69 122 PHE B O 1
ATOM 6264 N N . TYR B 1 123 ? -15.672 -31.453 1.097 1 98.31 123 TYR B N 1
ATOM 6265 C CA . TYR B 1 123 ? -14.477 -31.219 1.902 1 98.31 123 TYR B CA 1
ATOM 6266 C C . TYR B 1 123 ? -14.133 -32.469 2.723 1 98.31 123 TYR B C 1
ATOM 6268 O O . TYR B 1 123 ? -12.953 -32.812 2.846 1 98.31 123 TYR B O 1
ATOM 6276 N N . ALA B 1 124 ? -15.125 -33.062 3.215 1 98.25 124 ALA B N 1
ATOM 6277 C CA . ALA B 1 124 ? -14.906 -34.25 4.023 1 98.25 124 ALA B CA 1
ATOM 6278 C C . ALA B 1 124 ? -14.32 -35.375 3.184 1 98.25 124 ALA B C 1
ATOM 6280 O O . ALA B 1 124 ? -13.453 -36.125 3.652 1 98.25 124 ALA B O 1
ATOM 6281 N N . ALA B 1 125 ? -14.789 -35.5 1.968 1 98.56 125 ALA B N 1
ATOM 6282 C CA . ALA B 1 125 ? -14.281 -36.531 1.077 1 98.56 125 ALA B CA 1
ATOM 6283 C C . ALA B 1 125 ? -12.812 -36.312 0.737 1 98.56 125 ALA B C 1
ATOM 6285 O O . ALA B 1 125 ? -12.008 -37.25 0.706 1 98.56 125 ALA B O 1
ATOM 6286 N N . VAL B 1 126 ? -12.453 -35.094 0.481 1 98.69 126 VAL B N 1
ATOM 6287 C CA . VAL B 1 126 ? -11.07 -34.781 0.176 1 98.69 126 VAL B CA 1
ATOM 6288 C C . VAL B 1 126 ? -10.188 -35.062 1.386 1 98.69 126 VAL B C 1
ATOM 6290 O O . VAL B 1 126 ? -9.102 -35.656 1.248 1 98.69 126 VAL B O 1
ATOM 6293 N N . ASN B 1 127 ? -10.672 -34.656 2.568 1 98.5 127 ASN B N 1
ATOM 6294 C CA . ASN B 1 127 ? -9.914 -34.938 3.787 1 98.5 127 ASN B CA 1
ATOM 6295 C C . ASN B 1 127 ? -9.781 -36.438 4.043 1 98.5 127 ASN B C 1
ATOM 6297 O O . ASN B 1 127 ? -8.766 -36.875 4.574 1 98.5 127 ASN B O 1
ATOM 6301 N N . SER B 1 128 ? -10.805 -37.156 3.662 1 98.5 128 SER B N 1
ATOM 6302 C CA . SER B 1 128 ? -10.734 -38.594 3.814 1 98.5 128 SER B CA 1
ATOM 6303 C C . SER B 1 128 ? -9.648 -39.188 2.926 1 98.5 128 SER B C 1
ATOM 6305 O O . SER B 1 128 ? -8.961 -40.125 3.324 1 98.5 128 SER B O 1
ATOM 6307 N N . LEU B 1 129 ? -9.492 -38.688 1.691 1 98.5 129 LEU B N 1
ATOM 6308 C CA . LEU B 1 129 ? -8.406 -39.125 0.826 1 98.5 129 LEU B CA 1
ATOM 6309 C C . LEU B 1 129 ? -7.055 -38.875 1.486 1 98.5 129 LEU B C 1
ATOM 6311 O O . LEU B 1 129 ? -6.16 -39.719 1.419 1 98.5 129 LEU B O 1
ATOM 6315 N N . LYS B 1 130 ? -6.91 -37.719 2.098 1 97.75 130 LYS B N 1
ATOM 6316 C CA . LYS B 1 130 ? -5.66 -37.312 2.734 1 97.75 130 LYS B CA 1
ATOM 6317 C C . LYS B 1 130 ? -5.352 -38.188 3.945 1 97.75 130 LYS B C 1
ATOM 6319 O O . LYS B 1 130 ? -4.188 -38.469 4.234 1 97.75 130 LYS B O 1
ATOM 6324 N N . ASN B 1 131 ? -6.402 -38.75 4.586 1 97.12 131 ASN B N 1
ATOM 6325 C CA . ASN B 1 131 ? -6.242 -39.5 5.824 1 97.12 131 ASN B CA 1
ATOM 6326 C C . ASN B 1 131 ? -6.168 -41 5.551 1 97.12 131 ASN B C 1
ATOM 6328 O O . ASN B 1 131 ? -5.82 -41.781 6.441 1 97.12 131 ASN B O 1
ATOM 6332 N N . ASN B 1 132 ? -6.449 -41.344 4.309 1 97.69 132 ASN B N 1
ATOM 6333 C CA . ASN B 1 132 ? -6.414 -42.75 3.959 1 97.69 132 ASN B CA 1
ATOM 6334 C C . ASN B 1 132 ? -5.008 -43.219 3.584 1 97.69 132 ASN B C 1
ATOM 6336 O O . ASN B 1 132 ? -4.57 -43.031 2.447 1 97.69 132 ASN B O 1
ATOM 6340 N N . ARG B 1 133 ? -4.395 -44 4.422 1 95.81 133 ARG B N 1
ATOM 6341 C CA . ARG B 1 133 ? -3.002 -44.406 4.238 1 95.81 133 ARG B CA 1
ATOM 6342 C C . ARG B 1 133 ? -2.875 -45.5 3.203 1 95.81 133 ARG B C 1
ATOM 6344 O O . ARG B 1 133 ? -3.695 -46.438 3.17 1 95.81 133 ARG B O 1
ATOM 6351 N N . ILE B 1 134 ? -1.925 -45.312 2.301 1 94.31 134 ILE B N 1
ATOM 6352 C CA . ILE B 1 134 ? -1.485 -46.281 1.305 1 94.31 134 ILE B CA 1
ATOM 6353 C C . ILE B 1 134 ? 0.03 -46.469 1.388 1 94.31 134 ILE B C 1
ATOM 6355 O O . ILE B 1 134 ? 0.782 -45.719 0.755 1 94.31 134 ILE B O 1
ATOM 6359 N N . GLY B 1 135 ? 0.507 -47.531 2.057 1 91.94 135 GLY B N 1
ATOM 6360 C CA . GLY B 1 135 ? 1.936 -47.625 2.309 1 91.94 135 GLY B CA 1
ATOM 6361 C C . GLY B 1 135 ? 2.496 -46.438 3.07 1 91.94 135 GLY B C 1
ATOM 6362 O O . GLY B 1 135 ? 1.996 -46.094 4.145 1 91.94 135 GLY B O 1
ATOM 6363 N N . ASN B 1 136 ? 3.504 -45.875 2.428 1 89.75 136 ASN B N 1
ATOM 6364 C CA . ASN B 1 136 ? 4.141 -44.719 3.082 1 89.75 136 ASN B CA 1
ATOM 6365 C C . ASN B 1 136 ? 3.539 -43.406 2.611 1 89.75 136 ASN B C 1
ATOM 6367 O O . ASN B 1 136 ? 4.09 -42.344 2.887 1 89.75 136 ASN B O 1
ATOM 6371 N N . THR B 1 137 ? 2.432 -43.469 1.888 1 93.62 137 THR B N 1
ATOM 6372 C CA . THR B 1 137 ? 1.732 -42.281 1.4 1 93.62 137 THR B CA 1
ATOM 6373 C C . THR B 1 137 ? 0.239 -42.375 1.698 1 93.62 137 THR B C 1
ATOM 6375 O O . THR B 1 137 ? -0.176 -43.094 2.6 1 93.62 137 THR B O 1
ATOM 6378 N N . ASN B 1 138 ? -0.549 -41.594 1.163 1 95.88 138 ASN B N 1
ATOM 6379 C CA . ASN B 1 138 ? -2.002 -41.625 1.286 1 95.88 138 ASN B CA 1
ATOM 6380 C C . ASN B 1 138 ? -2.684 -41.5 -0.074 1 95.88 138 ASN B C 1
ATOM 6382 O O . ASN B 1 138 ? -2.021 -41.25 -1.085 1 95.88 138 ASN B O 1
ATOM 6386 N N . SER B 1 139 ? -3.965 -41.719 -0.093 1 97.81 139 SER B N 1
ATOM 6387 C CA . SER B 1 139 ? -4.707 -41.75 -1.35 1 97.81 139 SER B CA 1
ATOM 6388 C C . SER B 1 139 ? -4.621 -40.406 -2.082 1 97.81 139 SER B C 1
ATOM 6390 O O . SER B 1 139 ? -4.566 -40.375 -3.312 1 97.81 139 SER B O 1
ATOM 6392 N N . TYR B 1 140 ? -4.668 -39.344 -1.319 1 98.19 140 TYR B N 1
ATOM 6393 C CA . TYR B 1 140 ? -4.617 -38.031 -1.951 1 98.19 140 TYR B CA 1
ATOM 6394 C C . TYR B 1 140 ? -3.275 -37.781 -2.637 1 98.19 140 TYR B C 1
ATOM 6396 O O . TYR B 1 140 ? -3.227 -37.406 -3.801 1 98.19 140 TYR B O 1
ATOM 6404 N N . GLU B 1 141 ? -2.258 -38.031 -1.979 1 96.38 141 GLU B N 1
ATOM 6405 C CA . GLU B 1 141 ? -0.919 -37.812 -2.512 1 96.38 141 GLU B CA 1
ATOM 6406 C C . GLU B 1 141 ? -0.574 -38.812 -3.6 1 96.38 141 GLU B C 1
ATOM 6408 O O . GLU B 1 141 ? 0.178 -38.5 -4.527 1 96.38 141 GLU B O 1
ATOM 6413 N N . ALA B 1 142 ? -1.107 -39.969 -3.465 1 96.38 142 ALA B N 1
ATOM 6414 C CA . ALA B 1 142 ? -0.965 -40.906 -4.562 1 96.38 142 ALA B CA 1
ATOM 6415 C C . ALA B 1 142 ? -1.529 -40.344 -5.859 1 96.38 142 ALA B C 1
ATOM 6417 O O . ALA B 1 142 ? -0.883 -40.406 -6.91 1 96.38 142 ALA B O 1
ATOM 6418 N N . LEU B 1 143 ? -2.68 -39.781 -5.754 1 97.5 143 LEU B N 1
ATOM 6419 C CA . LEU B 1 143 ? -3.295 -39.188 -6.926 1 97.5 143 LEU B CA 1
ATOM 6420 C C . LEU B 1 143 ? -2.482 -37.969 -7.402 1 97.5 143 LEU B C 1
ATOM 6422 O O . LEU B 1 143 ? -2.27 -37.812 -8.602 1 97.5 143 LEU B O 1
ATOM 6426 N N . ALA B 1 144 ? -2.045 -37.156 -6.477 1 96.81 144 ALA B N 1
ATOM 6427 C CA . ALA B 1 144 ? -1.259 -35.969 -6.832 1 96.81 144 ALA B CA 1
ATOM 6428 C C . ALA B 1 144 ? 0.027 -36.375 -7.555 1 96.81 144 ALA B C 1
ATOM 6430 O O . ALA B 1 144 ? 0.5 -35.656 -8.43 1 96.81 144 ALA B O 1
ATOM 6431 N N . SER B 1 145 ? 0.557 -37.5 -7.293 1 95 145 SER B N 1
ATOM 6432 C CA . SER B 1 145 ? 1.833 -37.969 -7.844 1 95 145 SER B CA 1
ATOM 6433 C C . SER B 1 145 ? 1.696 -38.344 -9.312 1 95 145 SER B C 1
ATOM 6435 O O . SER B 1 145 ? 2.697 -38.5 -10.016 1 95 145 SER B O 1
ATOM 6437 N N . ILE B 1 146 ? 0.463 -38.438 -9.781 1 96 146 ILE B N 1
ATOM 6438 C CA . ILE B 1 146 ? 0.244 -38.75 -11.195 1 96 146 ILE B CA 1
ATOM 6439 C C . ILE B 1 146 ? 0.791 -37.625 -12.055 1 96 146 ILE B C 1
ATOM 6441 O O . ILE B 1 146 ? 1.343 -37.844 -13.133 1 96 146 ILE B O 1
ATOM 6445 N N . HIS B 1 147 ? 0.637 -36.375 -11.602 1 95.69 147 HIS B N 1
ATOM 6446 C CA . HIS B 1 147 ? 1.021 -35.156 -12.297 1 95.69 147 HIS B CA 1
ATOM 6447 C C . HIS B 1 147 ? 2.422 -34.719 -11.898 1 95.69 147 HIS B C 1
ATOM 6449 O O . HIS B 1 147 ? 2.617 -33.562 -11.469 1 95.69 147 HIS B O 1
ATOM 6455 N N . ASN B 1 148 ? 3.371 -35.625 -12.008 1 89.69 148 ASN B N 1
ATOM 6456 C CA . ASN B 1 148 ? 4.746 -35.312 -11.633 1 89.69 148 ASN B CA 1
ATOM 6457 C C . ASN B 1 148 ? 5.645 -35.188 -12.859 1 89.69 148 ASN B C 1
ATOM 6459 O O . ASN B 1 148 ? 5.156 -35.188 -13.992 1 89.69 148 ASN B O 1
ATOM 6463 N N . SER B 1 149 ? 6.91 -35.094 -12.648 1 84.75 149 SER B N 1
ATOM 6464 C CA . SER B 1 149 ? 7.922 -34.781 -13.648 1 84.75 149 SER B CA 1
ATOM 6465 C C . SER B 1 149 ? 7.844 -35.75 -14.836 1 84.75 149 SER B C 1
ATOM 6467 O O . SER B 1 149 ? 8 -35.312 -15.984 1 84.75 149 SER B O 1
ATOM 6469 N N . ASN B 1 150 ? 7.414 -36.938 -14.602 1 84.5 150 ASN B N 1
ATOM 6470 C CA . ASN B 1 150 ? 7.371 -37.969 -15.648 1 84.5 150 ASN B CA 1
ATOM 6471 C C . ASN B 1 150 ? 6.199 -37.719 -16.609 1 84.5 150 ASN B C 1
ATOM 6473 O O . ASN B 1 150 ? 6.23 -38.188 -17.75 1 84.5 150 ASN B O 1
ATOM 6477 N N . ALA B 1 151 ? 5.246 -37.094 -16.125 1 92.56 151 ALA B N 1
ATOM 6478 C CA . ALA B 1 151 ? 4.012 -36.969 -16.891 1 92.56 151 ALA B CA 1
ATOM 6479 C C . ALA B 1 151 ? 3.873 -35.562 -17.5 1 92.56 151 ALA B C 1
ATOM 6481 O O . ALA B 1 151 ? 3.039 -35.344 -18.375 1 92.56 151 ALA B O 1
ATOM 6482 N N . LEU B 1 152 ? 4.703 -34.656 -17.141 1 93.62 152 LEU B N 1
ATOM 6483 C CA . LEU B 1 152 ? 4.477 -33.25 -17.438 1 93.62 152 LEU B CA 1
ATOM 6484 C C . LEU B 1 152 ? 4.52 -33 -18.953 1 93.62 152 LEU B C 1
ATOM 6486 O O . LEU B 1 152 ? 3.693 -32.281 -19.484 1 93.62 152 LEU B O 1
ATOM 6490 N N . ASN B 1 153 ? 5.418 -33.656 -19.625 1 92.38 153 ASN B N 1
ATOM 6491 C CA . ASN B 1 153 ? 5.531 -33.469 -21.062 1 92.38 153 ASN B CA 1
ATOM 6492 C C . ASN B 1 153 ? 4.305 -34 -21.797 1 92.38 153 ASN B C 1
ATOM 6494 O O . ASN B 1 153 ? 3.943 -33.469 -22.859 1 92.38 153 ASN B O 1
ATOM 6498 N N . ALA B 1 154 ? 3.707 -34.938 -21.219 1 93.44 154 ALA B N 1
ATOM 6499 C CA . ALA B 1 154 ? 2.518 -35.531 -21.828 1 93.44 154 ALA B CA 1
ATOM 6500 C C . ALA B 1 154 ? 1.257 -34.781 -21.406 1 93.44 154 ALA B C 1
ATOM 6502 O O . ALA B 1 154 ? 0.307 -34.656 -22.188 1 93.44 154 ALA B O 1
ATOM 6503 N N . ALA B 1 155 ? 1.302 -34.281 -20.25 1 95.81 155 ALA B N 1
ATOM 6504 C CA . ALA B 1 155 ? 0.129 -33.625 -19.688 1 95.81 155 ALA B CA 1
ATOM 6505 C C . ALA B 1 155 ? 0.065 -32.156 -20.125 1 95.81 155 ALA B C 1
ATOM 6507 O O . ALA B 1 155 ? -0.999 -31.547 -20.078 1 95.81 155 ALA B O 1
ATOM 6508 N N . HIS B 1 156 ? 1.188 -31.625 -20.531 1 95.81 156 HIS B N 1
ATOM 6509 C CA . HIS B 1 156 ? 1.259 -30.203 -20.828 1 95.81 156 HIS B CA 1
ATOM 6510 C C . HIS B 1 156 ? 1.947 -29.953 -22.172 1 95.81 156 HIS B C 1
ATOM 6512 O O . HIS B 1 156 ? 2.525 -30.875 -22.766 1 95.81 156 HIS B O 1
ATOM 6518 N N . PHE B 1 157 ? 1.801 -28.797 -22.703 1 92.62 157 PHE B N 1
ATOM 6519 C CA . PHE B 1 157 ? 2.545 -28.234 -23.828 1 92.62 157 PHE B CA 1
ATOM 6520 C C . PHE B 1 157 ? 2.125 -28.875 -25.141 1 92.62 157 PHE B C 1
ATOM 6522 O O . PHE B 1 157 ? 2.943 -29.047 -26.047 1 92.62 157 PHE B O 1
ATOM 6529 N N . GLY B 1 158 ? 0.817 -29.344 -25.203 1 94 158 GLY B N 1
ATOM 6530 C CA . GLY B 1 158 ? 0.382 -29.938 -26.453 1 94 158 GLY B CA 1
ATOM 6531 C C . GLY B 1 158 ? -1.104 -30.25 -26.484 1 94 158 GLY B C 1
ATOM 6532 O O . GLY B 1 158 ? -1.848 -29.828 -25.609 1 94 158 GLY B O 1
ATOM 6533 N N . VAL B 1 159 ? -1.485 -31.047 -27.469 1 96.69 159 VAL B N 1
ATOM 6534 C CA . VAL B 1 159 ? -2.891 -31.234 -27.812 1 96.69 159 VAL B CA 1
ATOM 6535 C C . VAL B 1 159 ? -3.533 -32.219 -26.844 1 96.69 159 VAL B C 1
ATOM 6537 O O . VAL B 1 159 ? -4.762 -32.281 -26.734 1 96.69 159 VAL B O 1
ATOM 6540 N N . ALA B 1 160 ? -2.746 -32.938 -26.094 1 96.88 160 ALA B N 1
ATOM 6541 C CA . ALA B 1 160 ? -3.297 -33.906 -25.156 1 96.88 160 ALA B CA 1
ATOM 6542 C C . ALA B 1 160 ? -3.711 -33.219 -23.859 1 96.88 160 ALA B C 1
ATOM 6544 O O . ALA B 1 160 ? -4.34 -33.844 -23 1 96.88 160 ALA B O 1
ATOM 6545 N N . PHE B 1 161 ? -3.473 -31.953 -23.734 1 97.31 161 PHE B N 1
ATOM 6546 C CA . PHE B 1 161 ? -3.643 -31.219 -22.5 1 97.31 161 PHE B CA 1
ATOM 6547 C C . PHE B 1 161 ? -5.051 -31.406 -21.938 1 97.31 161 PHE B C 1
ATOM 6549 O O . PHE B 1 161 ? -5.219 -31.844 -20.797 1 97.31 161 PHE B O 1
ATOM 6556 N N . PRO B 1 162 ? -6.094 -31.047 -22.656 1 97.5 162 PRO B N 1
ATOM 6557 C CA . PRO B 1 162 ? -7.426 -31.141 -22.062 1 97.5 162 PRO B CA 1
ATOM 6558 C C . PRO B 1 162 ? -7.844 -32.594 -21.781 1 97.5 162 PRO B C 1
ATOM 6560 O O . PRO B 1 162 ? -8.453 -32.875 -20.75 1 97.5 162 PRO B O 1
ATOM 6563 N N . GLY B 1 163 ? -7.523 -33.531 -22.688 1 96.12 163 GLY B N 1
ATOM 6564 C CA . GLY B 1 163 ? -7.902 -34.906 -22.516 1 96.12 163 GLY B CA 1
ATOM 6565 C C . GLY B 1 163 ? -7.227 -35.562 -21.328 1 96.12 163 GLY B C 1
ATOM 6566 O O . GLY B 1 163 ? -7.867 -36.312 -20.578 1 96.12 163 GLY B O 1
ATOM 6567 N N . TRP B 1 164 ? -5.938 -35.344 -21.25 1 97.62 164 TRP B N 1
ATOM 6568 C CA . TRP B 1 164 ? -5.191 -35.906 -20.125 1 97.62 164 TRP B CA 1
ATOM 6569 C C . TRP B 1 164 ? -5.785 -35.469 -18.797 1 97.62 164 TRP B C 1
ATOM 6571 O O . TRP B 1 164 ? -6.027 -36.281 -17.906 1 97.62 164 TRP B O 1
ATOM 6581 N N . HIS B 1 165 ? -6.027 -34.156 -18.641 1 98.25 165 HIS B N 1
ATOM 6582 C CA . HIS B 1 165 ? -6.527 -33.625 -17.391 1 98.25 165 HIS B CA 1
ATOM 6583 C C . HIS B 1 165 ? -7.961 -34.062 -17.125 1 98.25 165 HIS B C 1
ATOM 6585 O O . HIS B 1 165 ? -8.352 -34.281 -15.984 1 98.25 165 HIS B O 1
ATOM 6591 N N . ARG B 1 166 ? -8.766 -34.156 -18.172 1 96.81 166 ARG B N 1
ATOM 6592 C CA . ARG B 1 166 ? -10.125 -34.688 -18.031 1 96.81 166 ARG B CA 1
ATOM 6593 C C . ARG B 1 166 ? -10.117 -36.062 -17.391 1 96.81 166 ARG B C 1
ATOM 6595 O O . ARG B 1 166 ? -10.891 -36.344 -16.469 1 96.81 166 ARG B O 1
ATOM 6602 N N . TYR B 1 167 ? -9.305 -36.906 -17.938 1 96.38 167 TYR B N 1
ATOM 6603 C CA . TYR B 1 167 ? -9.219 -38.25 -17.406 1 96.38 167 TYR B CA 1
ATOM 6604 C C . TYR B 1 167 ? -8.695 -38.219 -15.969 1 96.38 167 TYR B C 1
ATOM 6606 O O . TYR B 1 167 ? -9.195 -38.969 -15.109 1 96.38 167 TYR B O 1
ATOM 6614 N N . PHE B 1 168 ? -7.695 -37.469 -15.703 1 97.38 168 PHE B N 1
ATOM 6615 C CA . PHE B 1 168 ? -7.133 -37.312 -14.367 1 97.38 168 PHE B CA 1
ATOM 6616 C C . PHE B 1 168 ? -8.203 -36.875 -13.375 1 97.38 168 PHE B C 1
ATOM 6618 O O . PHE B 1 168 ? -8.297 -37.406 -12.273 1 97.38 168 PHE B O 1
ATOM 6625 N N . LEU B 1 169 ? -9.016 -35.875 -13.758 1 97.31 169 LEU B N 1
ATOM 6626 C CA . LEU B 1 169 ? -10.094 -35.375 -12.914 1 97.31 169 LEU B CA 1
ATOM 6627 C C . LEU B 1 169 ? -11.133 -36.469 -12.648 1 97.31 169 LEU B C 1
ATOM 6629 O O . LEU B 1 169 ? -11.688 -36.531 -11.555 1 97.31 169 LEU B O 1
ATOM 6633 N N . PHE B 1 170 ? -11.367 -37.219 -13.656 1 95.94 170 PHE B N 1
ATOM 6634 C CA . PHE B 1 170 ? -12.312 -38.312 -13.5 1 95.94 170 PHE B CA 1
ATOM 6635 C C . PHE B 1 170 ? -11.82 -39.312 -12.445 1 95.94 170 PHE B C 1
ATOM 6637 O O . PHE B 1 170 ? -12.594 -39.75 -11.602 1 95.94 170 PHE B O 1
ATOM 6644 N N . LEU B 1 171 ? -10.547 -39.625 -12.477 1 96.38 171 LEU B N 1
ATOM 6645 C CA . LEU B 1 171 ? -9.977 -40.531 -11.477 1 96.38 171 LEU B CA 1
ATOM 6646 C C . LEU B 1 171 ? -10.086 -39.938 -10.086 1 96.38 171 LEU B C 1
ATOM 6648 O O . LEU B 1 171 ? -10.398 -40.625 -9.125 1 96.38 171 LEU B O 1
ATOM 6652 N N . PHE B 1 172 ? -9.828 -38.688 -9.969 1 97.5 172 PHE B N 1
ATOM 6653 C CA . PHE B 1 172 ? -9.93 -38 -8.68 1 97.5 172 PHE B CA 1
ATOM 6654 C C . PHE B 1 172 ? -11.359 -38.062 -8.148 1 97.5 172 PHE B C 1
ATOM 6656 O O . PHE B 1 172 ? -11.57 -38.344 -6.969 1 97.5 172 PHE B O 1
ATOM 6663 N N . GLU B 1 173 ? -12.281 -37.75 -9.023 1 96.44 173 GLU B N 1
ATOM 6664 C CA . GLU B 1 173 ? -13.688 -37.781 -8.641 1 96.44 173 GLU B CA 1
ATOM 6665 C C . GLU B 1 173 ? -14.086 -39.188 -8.203 1 96.44 173 GLU B C 1
ATOM 6667 O O . GLU B 1 173 ? -14.844 -39.344 -7.246 1 96.44 173 GLU B O 1
ATOM 6672 N N . GLN B 1 174 ? -13.594 -40.219 -8.914 1 95.06 174 GLN B N 1
ATOM 6673 C CA . GLN B 1 174 ? -13.852 -41.594 -8.523 1 95.06 174 GLN B CA 1
ATOM 6674 C C . GLN B 1 174 ? -13.297 -41.875 -7.137 1 95.06 174 GLN B C 1
ATOM 6676 O O . GLN B 1 174 ? -13.945 -42.562 -6.332 1 95.06 174 GLN B O 1
ATOM 6681 N N . ALA B 1 175 ? -12.133 -41.406 -6.898 1 97.69 175 ALA B N 1
ATOM 6682 C CA . ALA B 1 175 ? -11.523 -41.594 -5.586 1 97.69 175 ALA B CA 1
ATOM 6683 C C . ALA B 1 175 ? -12.375 -40.969 -4.488 1 97.69 175 ALA B C 1
ATOM 6685 O O . ALA B 1 175 ? -12.555 -41.562 -3.418 1 97.69 175 ALA B O 1
ATOM 6686 N N . LEU B 1 176 ? -12.891 -39.75 -4.727 1 97.81 176 LEU B N 1
ATOM 6687 C CA . LEU B 1 176 ? -13.766 -39.094 -3.766 1 97.81 176 LEU B CA 1
ATOM 6688 C C . LEU B 1 176 ? -15 -39.938 -3.488 1 97.81 176 LEU B C 1
ATOM 6690 O O . LEU B 1 176 ? -15.414 -40.094 -2.336 1 97.81 176 LEU B O 1
ATOM 6694 N N . ARG B 1 177 ? -15.531 -40.469 -4.473 1 95.19 177 ARG B N 1
ATOM 6695 C CA . ARG B 1 177 ? -16.797 -41.188 -4.391 1 95.19 177 ARG B CA 1
ATOM 6696 C C . ARG B 1 177 ? -16.625 -42.531 -3.709 1 95.19 177 ARG B C 1
ATOM 6698 O O . ARG B 1 177 ? -17.609 -43.156 -3.299 1 95.19 177 ARG B O 1
ATOM 6705 N N . ARG B 1 178 ? -15.367 -43.031 -3.596 1 95.94 178 ARG B N 1
ATOM 6706 C CA . ARG B 1 178 ? -15.109 -44.188 -2.777 1 95.94 178 ARG B CA 1
ATOM 6707 C C . ARG B 1 178 ? -15.445 -43.938 -1.313 1 95.94 178 ARG B C 1
ATOM 6709 O O . ARG B 1 178 ? -15.766 -44.875 -0.567 1 95.94 178 ARG B O 1
ATOM 6716 N N . PHE B 1 179 ? -15.422 -42.719 -0.877 1 97.12 179 PHE B N 1
ATOM 6717 C CA . PHE B 1 179 ? -15.719 -42.344 0.502 1 97.12 179 PHE B CA 1
ATOM 6718 C C . PHE B 1 179 ? -17.141 -41.812 0.63 1 97.12 179 PHE B C 1
ATOM 6720 O O . PHE B 1 179 ? -17.812 -42.062 1.644 1 97.12 179 PHE B O 1
ATOM 6727 N N . ASP B 1 180 ? -17.625 -41.094 -0.422 1 97.12 180 ASP B N 1
ATOM 6728 C CA . ASP B 1 180 ? -18.984 -40.562 -0.472 1 97.12 180 ASP B CA 1
ATOM 6729 C C . ASP B 1 180 ? -19.516 -40.562 -1.903 1 97.12 180 ASP B C 1
ATOM 6731 O O . ASP B 1 180 ? -19.219 -39.656 -2.674 1 97.12 180 ASP B O 1
ATOM 6735 N N . ARG B 1 181 ? -20.453 -41.406 -2.215 1 94.06 181 ARG B N 1
ATOM 6736 C CA . ARG B 1 181 ? -20.938 -41.625 -3.574 1 94.06 181 ARG B CA 1
ATOM 6737 C C . ARG B 1 181 ? -21.766 -40.438 -4.062 1 94.06 181 ARG B C 1
ATOM 6739 O O . ARG B 1 181 ? -22.016 -40.281 -5.262 1 94.06 181 ARG B O 1
ATOM 6746 N N . THR B 1 182 ? -22.109 -39.562 -3.188 1 93.88 182 THR B N 1
ATOM 6747 C CA . THR B 1 182 ? -22.984 -38.469 -3.557 1 93.88 182 THR B CA 1
ATOM 6748 C C . THR B 1 182 ? -22.156 -37.25 -3.977 1 93.88 182 THR B C 1
ATOM 6750 O O . THR B 1 182 ? -22.703 -36.281 -4.5 1 93.88 182 THR B O 1
ATOM 6753 N N . VAL B 1 183 ? -20.875 -37.312 -3.758 1 95.88 183 VAL B N 1
ATOM 6754 C CA . VAL B 1 183 ? -20.031 -36.156 -4.016 1 95.88 183 VAL B CA 1
ATOM 6755 C C . VAL B 1 183 ? -19.766 -36.031 -5.512 1 95.88 183 VAL B C 1
ATOM 6757 O O . VAL B 1 183 ? -19.484 -37.031 -6.188 1 95.88 183 VAL B O 1
ATOM 6760 N N . THR B 1 184 ? -19.969 -34.844 -6.039 1 94.56 184 THR B N 1
ATOM 6761 C CA . THR B 1 184 ? -19.531 -34.469 -7.375 1 94.56 184 THR B CA 1
ATOM 6762 C C . THR B 1 184 ? -18.422 -33.406 -7.301 1 94.56 184 THR B C 1
ATOM 6764 O O . THR B 1 184 ? -18.484 -32.5 -6.469 1 94.56 184 THR B O 1
ATOM 6767 N N . LEU B 1 185 ? -17.453 -33.625 -8.164 1 96.94 185 LEU B N 1
ATOM 6768 C CA . LEU B 1 185 ? -16.328 -32.688 -8.148 1 96.94 185 LEU B CA 1
ATOM 6769 C C . LEU B 1 185 ? -16.781 -31.297 -8.594 1 96.94 185 LEU B C 1
ATOM 6771 O O . LEU B 1 185 ? -17.266 -31.125 -9.711 1 96.94 185 LEU B O 1
ATOM 6775 N N . PRO B 1 186 ? -16.688 -30.344 -7.727 1 97.75 186 PRO B N 1
ATOM 6776 C CA . PRO B 1 186 ? -17.062 -28.984 -8.133 1 97.75 186 PRO B CA 1
ATOM 6777 C C . PRO B 1 186 ? -15.953 -28.266 -8.906 1 97.75 186 PRO B C 1
ATOM 6779 O O . PRO B 1 186 ? -14.828 -28.781 -8.992 1 97.75 186 PRO B O 1
ATOM 6782 N N . TYR B 1 187 ? -16.328 -27.156 -9.547 1 97.94 187 TYR B N 1
ATOM 6783 C CA . TYR B 1 187 ? -15.344 -26.281 -10.188 1 97.94 187 TYR B CA 1
ATOM 6784 C C . TYR B 1 187 ? -15.391 -24.891 -9.594 1 97.94 187 TYR B C 1
ATOM 6786 O O . TYR B 1 187 ? -16.328 -24.547 -8.859 1 97.94 187 TYR B O 1
ATOM 6794 N N . ILE B 1 188 ? -14.289 -24.125 -9.797 1 97.06 188 ILE B N 1
ATOM 6795 C CA . ILE B 1 188 ? -14.258 -22.734 -9.383 1 97.06 188 ILE B CA 1
ATOM 6796 C C . ILE B 1 188 ? -14.023 -21.844 -10.594 1 97.06 188 ILE B C 1
ATOM 6798 O O . ILE B 1 188 ? -13.008 -21.953 -11.281 1 97.06 188 ILE B O 1
ATOM 6802 N N . ASP B 1 189 ? -14.93 -20.906 -10.828 1 95.81 189 ASP B N 1
ATOM 6803 C CA . ASP B 1 189 ? -14.812 -19.906 -11.891 1 95.81 189 ASP B CA 1
ATOM 6804 C C . ASP B 1 189 ? -14.164 -18.625 -11.375 1 95.81 189 ASP B C 1
ATOM 6806 O O . ASP B 1 189 ? -14.852 -17.719 -10.906 1 95.81 189 ASP B O 1
ATOM 6810 N N . THR B 1 190 ? -12.883 -18.531 -11.633 1 92 190 THR B N 1
ATOM 6811 C CA . THR B 1 190 ? -12.141 -17.406 -11.047 1 92 190 THR B CA 1
ATOM 6812 C C . THR B 1 190 ? -12.234 -16.172 -11.945 1 92 190 THR B C 1
ATOM 6814 O O . THR B 1 190 ? -11.648 -15.133 -11.633 1 92 190 THR B O 1
ATOM 6817 N N . THR B 1 191 ? -12.93 -16.266 -13.07 1 90.31 191 THR B N 1
ATOM 6818 C CA . THR B 1 191 ? -13.18 -15.07 -13.859 1 90.31 191 THR B CA 1
ATOM 6819 C C . THR B 1 191 ? -13.969 -14.047 -13.047 1 90.31 191 THR B C 1
ATOM 6821 O O . THR B 1 191 ? -13.867 -12.844 -13.289 1 90.31 191 THR B O 1
ATOM 6824 N N . MET B 1 192 ? -14.719 -14.555 -12.094 1 90.44 192 MET B N 1
ATOM 6825 C CA . MET B 1 192 ? -15.539 -13.672 -11.258 1 90.44 192 MET B CA 1
ATOM 6826 C C . MET B 1 192 ? -14.664 -12.82 -10.352 1 90.44 192 MET B C 1
ATOM 6828 O O . MET B 1 192 ? -15 -11.664 -10.07 1 90.44 192 MET B O 1
ATOM 6832 N N . GLU B 1 193 ? -13.555 -13.375 -9.914 1 88.25 193 GLU B N 1
ATOM 6833 C CA . GLU B 1 193 ? -12.641 -12.641 -9.039 1 88.25 193 GLU B CA 1
ATOM 6834 C C . GLU B 1 193 ? -12.016 -11.461 -9.766 1 88.25 193 GLU B C 1
ATOM 6836 O O . GLU B 1 193 ? -11.727 -10.43 -9.156 1 88.25 193 GLU B O 1
ATOM 6841 N N . ASN B 1 194 ? -11.812 -11.586 -11.047 1 82.69 194 ASN B N 1
ATOM 6842 C CA . ASN B 1 194 ? -11.188 -10.531 -11.836 1 82.69 194 ASN B CA 1
ATOM 6843 C C . ASN B 1 194 ? -12.023 -9.258 -11.852 1 82.69 194 ASN B C 1
ATOM 6845 O O . ASN B 1 194 ? -11.531 -8.188 -12.211 1 82.69 194 ASN B O 1
ATOM 6849 N N . SER B 1 195 ? -13.273 -9.383 -11.469 1 78 195 SER B N 1
ATOM 6850 C CA . SER B 1 195 ? -14.164 -8.234 -11.461 1 78 195 SER B CA 1
ATOM 6851 C C . SER B 1 195 ? -14.031 -7.438 -10.164 1 78 195 SER B C 1
ATOM 6853 O O . SER B 1 195 ? -14.602 -6.352 -10.039 1 78 195 SER B O 1
ATOM 6855 N N . LEU B 1 196 ? -13.281 -8.008 -9.281 1 75.56 196 LEU B N 1
ATOM 6856 C CA . LEU B 1 196 ? -13.039 -7.309 -8.023 1 75.56 196 LEU B CA 1
ATOM 6857 C C . LEU B 1 196 ? -11.859 -6.352 -8.148 1 75.56 196 LEU B C 1
ATOM 6859 O O . LEU B 1 196 ? -10.914 -6.621 -8.883 1 75.56 196 LEU B O 1
ATOM 6863 N N . PRO B 1 197 ? -11.898 -5.258 -7.387 1 66.25 197 PRO B N 1
ATOM 6864 C CA . PRO B 1 197 ? -10.711 -4.398 -7.367 1 66.25 197 PRO B CA 1
ATOM 6865 C C . PRO B 1 197 ? -9.469 -5.113 -6.832 1 66.25 197 PRO B C 1
ATOM 6867 O O . PRO B 1 197 ? -8.367 -4.91 -7.344 1 66.25 197 PRO B O 1
ATOM 6870 N N . ASN B 1 198 ? -9.75 -5.879 -5.863 1 70.19 198 ASN B N 1
ATOM 6871 C CA . ASN B 1 198 ? -8.719 -6.762 -5.324 1 70.19 198 ASN B CA 1
ATOM 6872 C C . ASN B 1 198 ? -9.156 -8.219 -5.367 1 70.19 198 ASN B C 1
ATOM 6874 O O . ASN B 1 198 ? -9.758 -8.719 -4.414 1 70.19 198 ASN B O 1
ATOM 6878 N N . PRO B 1 199 ? -8.758 -8.906 -6.367 1 76.69 199 PRO B N 1
ATOM 6879 C CA . PRO B 1 199 ? -9.266 -10.258 -6.609 1 76.69 199 PRO B CA 1
ATOM 6880 C C . PRO B 1 199 ? -8.969 -11.219 -5.457 1 76.69 199 PRO B C 1
ATOM 6882 O O . PRO B 1 199 ? -9.703 -12.188 -5.254 1 76.69 199 PRO B O 1
ATOM 6885 N N . TRP B 1 200 ? -8.016 -10.992 -4.691 1 77.06 200 TRP B N 1
ATOM 6886 C CA . TRP B 1 200 ? -7.637 -11.93 -3.645 1 77.06 200 TRP B CA 1
ATOM 6887 C C . TRP B 1 200 ? -8.492 -11.734 -2.398 1 77.06 200 TRP B C 1
ATOM 6889 O O . TRP B 1 200 ? -8.43 -12.531 -1.46 1 77.06 200 TRP B O 1
ATOM 6899 N N . MET B 1 201 ? -9.352 -10.703 -2.371 1 77.31 201 MET B N 1
ATOM 6900 C CA . MET B 1 201 ? -10.219 -10.438 -1.224 1 77.31 201 MET B CA 1
ATOM 6901 C C . MET B 1 201 ? -11.547 -11.172 -1.358 1 77.31 201 MET B C 1
ATOM 6903 O O . MET B 1 201 ? -12.414 -11.055 -0.493 1 77.31 201 MET B O 1
ATOM 6907 N N . SER B 1 202 ? -11.633 -12 -2.363 1 85.31 202 SER B N 1
ATOM 6908 C CA . SER B 1 202 ? -12.82 -12.828 -2.547 1 85.31 202 SER B CA 1
ATOM 6909 C C . SER B 1 202 ? -13.039 -13.758 -1.358 1 85.31 202 SER B C 1
ATOM 6911 O O . SER B 1 202 ? -12.078 -14.312 -0.812 1 85.31 202 SER B O 1
ATOM 6913 N N . ASN B 1 203 ? -14.281 -13.93 -1.006 1 88.19 203 ASN B N 1
ATOM 6914 C CA . ASN B 1 203 ? -14.578 -14.812 0.117 1 88.19 203 ASN B CA 1
ATOM 6915 C C . ASN B 1 203 ? -14.391 -16.281 -0.259 1 88.19 203 ASN B C 1
ATOM 6917 O O . ASN B 1 203 ? -14.555 -17.172 0.583 1 88.19 203 ASN B O 1
ATOM 6921 N N . LEU B 1 204 ? -14.07 -16.562 -1.521 1 92.62 204 LEU B N 1
ATOM 6922 C CA . LEU B 1 204 ? -13.586 -17.891 -1.9 1 92.62 204 LEU B CA 1
ATOM 6923 C C . LEU B 1 204 ? -12.414 -18.312 -1.021 1 92.62 204 LEU B C 1
ATOM 6925 O O . LEU B 1 204 ? -12.297 -19.484 -0.661 1 92.62 204 LEU B O 1
ATOM 6929 N N . TRP B 1 205 ? -11.617 -17.297 -0.716 1 91.19 205 TRP B N 1
ATOM 6930 C CA . TRP B 1 205 ? -10.383 -17.531 0.032 1 91.19 205 TRP B CA 1
ATOM 6931 C C . TRP B 1 205 ? -10.602 -17.312 1.524 1 91.19 205 TRP B C 1
ATOM 6933 O O . TRP B 1 205 ? -9.852 -16.578 2.162 1 91.19 205 TRP B O 1
ATOM 6943 N N . SER B 1 206 ? -11.602 -17.938 2.059 1 88.88 206 SER B N 1
ATOM 6944 C CA . SER B 1 206 ? -11.992 -17.828 3.461 1 88.88 206 SER B CA 1
ATOM 6945 C C . SER B 1 206 ? -12.172 -19.203 4.098 1 88.88 206 SER B C 1
ATOM 6947 O O . SER B 1 206 ? -11.992 -20.234 3.436 1 88.88 206 SER B O 1
ATOM 6949 N N . ALA B 1 207 ? -12.516 -19.203 5.379 1 87.81 207 ALA B N 1
ATOM 6950 C CA . ALA B 1 207 ? -12.766 -20.453 6.105 1 87.81 207 ALA B CA 1
ATOM 6951 C C . ALA B 1 207 ? -13.961 -21.203 5.516 1 87.81 207 ALA B C 1
ATOM 6953 O O . ALA B 1 207 ? -13.984 -22.422 5.508 1 87.81 207 ALA B O 1
ATOM 6954 N N . GLU B 1 208 ? -14.883 -20.391 5.016 1 87.62 208 GLU B N 1
ATOM 6955 C CA . GLU B 1 208 ? -16.078 -21 4.441 1 87.62 208 GLU B CA 1
ATOM 6956 C C . GLU B 1 208 ? -15.836 -21.453 3.004 1 87.62 208 GLU B C 1
ATOM 6958 O O . GLU B 1 208 ? -16.547 -22.312 2.486 1 87.62 208 GLU B O 1
ATOM 6963 N N . GLY B 1 209 ? -14.812 -20.875 2.426 1 92.81 209 GLY B N 1
ATOM 6964 C CA . GLY B 1 209 ? -14.461 -21.25 1.064 1 92.81 209 GLY B CA 1
ATOM 6965 C C . GLY B 1 209 ? -13.414 -22.344 1 1 92.81 209 GLY B C 1
ATOM 6966 O O . GLY B 1 209 ? -13.617 -23.438 1.524 1 92.81 209 GLY B O 1
ATOM 6967 N N . ILE B 1 210 ? -12.258 -22 0.442 1 94.81 210 ILE B N 1
ATOM 6968 C CA . ILE B 1 210 ? -11.273 -23.047 0.198 1 94.81 210 ILE B CA 1
ATOM 6969 C C . ILE B 1 210 ? -10 -22.75 0.981 1 94.81 210 ILE B C 1
ATOM 6971 O O . ILE B 1 210 ? -8.977 -23.406 0.793 1 94.81 210 ILE B O 1
ATOM 6975 N N . GLY B 1 211 ? -10.062 -21.75 1.88 1 92.69 211 GLY B N 1
ATOM 6976 C CA . GLY B 1 211 ? -8.906 -21.375 2.682 1 92.69 211 GLY B CA 1
ATOM 6977 C C . GLY B 1 211 ? -8.211 -20.125 2.184 1 92.69 211 GLY B C 1
ATOM 6978 O O . GLY B 1 211 ? -8.453 -19.672 1.062 1 92.69 211 GLY B O 1
ATOM 6979 N N . ASN B 1 212 ? -7.312 -19.578 2.949 1 87.88 212 ASN B N 1
ATOM 6980 C CA . ASN B 1 212 ? -6.68 -18.297 2.654 1 87.88 212 ASN B CA 1
ATOM 6981 C C . ASN B 1 212 ? -5.742 -18.406 1.456 1 87.88 212 ASN B C 1
ATOM 6983 O O . ASN B 1 212 ? -5.145 -19.453 1.216 1 87.88 212 ASN B O 1
ATOM 6987 N N . ILE B 1 213 ? -5.637 -17.266 0.727 1 87.88 213 ILE B N 1
ATOM 6988 C CA . ILE B 1 213 ? -4.734 -17.188 -0.414 1 87.88 213 ILE B CA 1
ATOM 6989 C C . ILE B 1 213 ? -3.5 -16.375 -0.033 1 87.88 213 ILE B C 1
ATOM 6991 O O . ILE B 1 213 ? -2.482 -16.406 -0.729 1 87.88 213 ILE B O 1
ATOM 6995 N N . ASP B 1 214 ? -3.615 -15.57 1.051 1 75.06 214 ASP B N 1
ATOM 6996 C CA . ASP B 1 214 ? -2.523 -14.703 1.48 1 75.06 214 ASP B CA 1
ATOM 6997 C C . ASP B 1 214 ? -1.829 -15.266 2.719 1 75.06 214 ASP B C 1
ATOM 6999 O O . ASP B 1 214 ? -2.336 -16.203 3.352 1 75.06 214 ASP B O 1
ATOM 7003 N N . GLY B 1 215 ? -0.673 -14.883 2.984 1 69.31 215 GLY B N 1
ATOM 7004 C CA . GLY B 1 215 ? 0.015 -15.227 4.219 1 69.31 215 GLY B CA 1
ATOM 7005 C C . GLY B 1 215 ? 0.88 -16.469 4.09 1 69.31 215 GLY B C 1
ATOM 7006 O O . GLY B 1 215 ? 1.452 -16.938 5.074 1 69.31 215 GLY B O 1
ATOM 7007 N N . GLY B 1 216 ? 0.899 -17.031 2.885 1 81.44 216 GLY B N 1
ATOM 7008 C CA . GLY B 1 216 ? 1.792 -18.172 2.693 1 81.44 216 GLY B CA 1
ATOM 7009 C C . GLY B 1 216 ? 1.13 -19.5 2.971 1 81.44 216 GLY B C 1
ATOM 7010 O O . GLY B 1 216 ? 0.305 -19.969 2.182 1 81.44 216 GLY B O 1
ATOM 7011 N N . GLN B 1 217 ? 1.19 -19.969 4.262 1 87.5 217 GLN B N 1
ATOM 7012 C CA . GLN B 1 217 ? 0.628 -21.266 4.594 1 87.5 217 GLN B CA 1
ATOM 7013 C C . GLN B 1 217 ? -0.895 -21.219 4.668 1 87.5 217 GLN B C 1
ATOM 7015 O O . GLN B 1 217 ? -1.46 -20.234 5.172 1 87.5 217 GLN B O 1
ATOM 7020 N N . VAL B 1 218 ? -1.504 -22.234 4.137 1 92.81 218 VAL B N 1
ATOM 7021 C CA . VAL B 1 218 ? -2.945 -22.375 4.309 1 92.81 218 VAL B CA 1
ATOM 7022 C C . VAL B 1 218 ? -3.26 -22.734 5.758 1 92.81 218 VAL B C 1
ATOM 7024 O O . VAL B 1 218 ? -2.971 -23.859 6.199 1 92.81 218 VAL B O 1
ATOM 7027 N N . ARG B 1 219 ? -3.84 -21.797 6.473 1 90.19 219 ARG B N 1
ATOM 7028 C CA . ARG B 1 219 ? -4.043 -21.984 7.906 1 90.19 219 ARG B CA 1
ATOM 7029 C C . ARG B 1 219 ? -5.527 -21.969 8.258 1 90.19 219 ARG B C 1
ATOM 7031 O O . ARG B 1 219 ? -5.91 -22.281 9.383 1 90.19 219 ARG B O 1
ATOM 7038 N N . VAL B 1 220 ? -6.277 -21.625 7.258 1 89.81 220 VAL B N 1
ATOM 7039 C CA . VAL B 1 220 ? -7.715 -21.516 7.492 1 89.81 220 VAL B CA 1
ATOM 7040 C C . VAL B 1 220 ? -8.477 -22.344 6.457 1 89.81 220 VAL B C 1
ATOM 7042 O O . VAL B 1 220 ? -7.949 -22.641 5.379 1 89.81 220 VAL B O 1
ATOM 7045 N N . GLY B 1 221 ? -9.648 -22.812 6.922 1 93.44 221 GLY B N 1
ATOM 7046 C CA . GLY B 1 221 ? -10.508 -23.516 5.98 1 93.44 221 GLY B CA 1
ATOM 7047 C C . GLY B 1 221 ? -10.336 -25.016 6.027 1 93.44 221 GLY B C 1
ATOM 7048 O O . GLY B 1 221 ? -9.719 -25.562 6.949 1 93.44 221 GLY B O 1
ATOM 7049 N N . PRO B 1 222 ? -10.891 -25.672 5.051 1 96.5 222 PRO B N 1
ATOM 7050 C CA . PRO B 1 222 ? -11.016 -27.125 5.109 1 96.5 222 PRO B CA 1
ATOM 7051 C C . PRO B 1 222 ? -9.672 -27.844 4.977 1 96.5 222 PRO B C 1
ATOM 7053 O O . PRO B 1 222 ? -9.547 -29.016 5.34 1 96.5 222 PRO B O 1
ATOM 7056 N N . PHE B 1 223 ? -8.672 -27.156 4.512 1 97.19 223 PHE B N 1
ATOM 7057 C CA . PHE B 1 223 ? -7.395 -27.812 4.258 1 97.19 223 PHE B CA 1
ATOM 7058 C C . PHE B 1 223 ? -6.273 -27.141 5.047 1 97.19 223 PHE B C 1
ATOM 7060 O O . PHE B 1 223 ? -5.129 -27.094 4.598 1 97.19 223 PHE B O 1
ATOM 7067 N N . ALA B 1 224 ? -6.672 -26.562 6.156 1 94.62 224 ALA B N 1
ATOM 7068 C CA . ALA B 1 224 ? -5.754 -25.828 7.027 1 94.62 224 ALA B CA 1
ATOM 7069 C C . ALA B 1 224 ? -4.613 -26.719 7.5 1 94.62 224 ALA B C 1
ATOM 7071 O O . ALA B 1 224 ? -4.832 -27.875 7.879 1 94.62 224 ALA B O 1
ATOM 7072 N N . ASN B 1 225 ? -3.367 -26.234 7.352 1 92.19 225 ASN B N 1
ATOM 7073 C CA . ASN B 1 225 ? -2.137 -26.812 7.887 1 92.19 225 ASN B CA 1
ATOM 7074 C C . ASN B 1 225 ? -1.746 -28.078 7.148 1 92.19 225 ASN B C 1
ATOM 7076 O O . ASN B 1 225 ? -1.021 -28.922 7.688 1 92.19 225 ASN B O 1
ATOM 7080 N N . TRP B 1 226 ? -2.312 -28.234 5.938 1 95.75 226 TRP B N 1
ATOM 7081 C CA . TRP B 1 226 ? -1.906 -29.359 5.105 1 95.75 226 TRP B CA 1
ATOM 7082 C C . TRP B 1 226 ? -0.429 -29.266 4.738 1 95.75 226 TRP B C 1
ATOM 7084 O O . TRP B 1 226 ? 0.115 -28.172 4.617 1 95.75 226 TRP B O 1
ATOM 7094 N N . ARG B 1 227 ? 0.204 -30.406 4.637 1 93.88 227 ARG B N 1
ATOM 7095 C CA . ARG B 1 227 ? 1.527 -30.609 4.051 1 93.88 227 ARG B CA 1
ATOM 7096 C C . ARG B 1 227 ? 1.505 -31.703 2.99 1 93.88 227 ARG B C 1
ATOM 7098 O O . ARG B 1 227 ? 0.553 -32.469 2.914 1 93.88 227 ARG B O 1
ATOM 7105 N N . TYR B 1 228 ? 2.42 -31.703 2.123 1 93.94 228 TYR B N 1
ATOM 7106 C CA . TYR B 1 228 ? 2.525 -32.812 1.176 1 93.94 228 TYR B CA 1
ATOM 7107 C C . TYR B 1 228 ? 3.912 -33.438 1.225 1 93.94 228 TYR B C 1
ATOM 7109 O O . TYR B 1 228 ? 4.895 -32.781 1.544 1 93.94 228 TYR B O 1
ATOM 7117 N N . GLN B 1 229 ? 3.963 -34.656 0.892 1 90.75 229 GLN B N 1
ATOM 7118 C CA . GLN B 1 229 ? 5.164 -35.469 1.021 1 90.75 229 GLN B CA 1
ATOM 7119 C C . GLN B 1 229 ? 6.023 -35.375 -0.238 1 90.75 229 GLN B C 1
ATOM 7121 O O . GLN B 1 229 ? 5.512 -35.5 -1.353 1 90.75 229 GLN B O 1
ATOM 7126 N N . THR B 1 230 ? 7.266 -35.125 -0.108 1 88.69 230 THR B N 1
ATOM 7127 C CA . THR B 1 230 ? 8.203 -35.156 -1.229 1 88.69 230 THR B CA 1
ATOM 7128 C C . THR B 1 230 ? 9.047 -36.406 -1.204 1 88.69 230 THR B C 1
ATOM 7130 O O . THR B 1 230 ? 9.5 -36.875 -2.25 1 88.69 230 THR B O 1
ATOM 7133 N N . GLN B 1 231 ? 9.414 -36.875 -0.089 1 82.38 231 GLN B N 1
ATOM 7134 C CA . GLN B 1 231 ? 10.133 -38.125 0.149 1 82.38 231 GLN B CA 1
ATOM 7135 C C . GLN B 1 231 ? 9.734 -38.75 1.486 1 82.38 231 GLN B C 1
ATOM 7137 O O . GLN B 1 231 ? 8.93 -38.188 2.223 1 82.38 231 GLN B O 1
ATOM 7142 N N . ASP B 1 232 ? 10.32 -39.906 1.613 1 79.06 232 ASP B N 1
ATOM 7143 C CA . ASP B 1 232 ? 10 -40.562 2.885 1 79.06 232 ASP B CA 1
ATOM 7144 C C . ASP B 1 232 ? 10.359 -39.656 4.062 1 79.06 232 ASP B C 1
ATOM 7146 O O . ASP B 1 232 ? 11.508 -39.25 4.203 1 79.06 232 ASP B O 1
ATOM 7150 N N . ARG B 1 233 ? 9.383 -39.25 4.809 1 78.19 233 ARG B N 1
ATOM 7151 C CA . ARG B 1 233 ? 9.469 -38.469 6.039 1 78.19 233 ARG B CA 1
ATOM 7152 C C . ARG B 1 233 ? 9.859 -37 5.746 1 78.19 233 ARG B C 1
ATOM 7154 O O . ARG B 1 233 ? 10.438 -36.344 6.598 1 78.19 233 ARG B O 1
ATOM 7161 N N . ARG B 1 234 ? 9.742 -36.625 4.566 1 89.06 234 ARG B N 1
ATOM 7162 C CA . ARG B 1 234 ? 9.953 -35.219 4.223 1 89.06 234 ARG B CA 1
ATOM 7163 C C . ARG B 1 234 ? 8.664 -34.594 3.707 1 89.06 234 ARG B C 1
ATOM 7165 O O . ARG B 1 234 ? 7.973 -35.156 2.863 1 89.06 234 ARG B O 1
ATOM 7172 N N . TYR B 1 235 ? 8.367 -33.469 4.309 1 92.94 235 TYR B N 1
ATOM 7173 C CA . TYR B 1 235 ? 7.109 -32.812 3.988 1 92.94 235 TYR B CA 1
ATOM 7174 C C . TYR B 1 235 ? 7.34 -31.328 3.652 1 92.94 235 TYR B C 1
ATOM 7176 O O . TYR B 1 235 ? 8.352 -30.75 4.047 1 92.94 235 TYR B O 1
ATOM 7184 N N . VAL B 1 236 ? 6.449 -30.812 2.891 1 94.75 236 VAL B N 1
ATOM 7185 C CA . VAL B 1 236 ? 6.426 -29.406 2.508 1 94.75 236 VAL B CA 1
ATOM 7186 C C . VAL B 1 236 ? 5.07 -28.797 2.854 1 94.75 236 VAL B C 1
ATOM 7188 O O . VAL B 1 236 ? 4.027 -29.406 2.604 1 94.75 236 VAL B O 1
ATOM 7191 N N . PRO B 1 237 ? 5.082 -27.656 3.525 1 93.56 237 PRO B N 1
ATOM 7192 C CA . PRO B 1 237 ? 3.787 -27.031 3.82 1 93.56 237 PRO B CA 1
ATOM 7193 C C . PRO B 1 237 ? 3.037 -26.594 2.561 1 93.56 237 PRO B C 1
ATOM 7195 O O . PRO B 1 237 ? 3.654 -26.141 1.598 1 93.56 237 PRO B O 1
ATOM 7198 N N . LEU B 1 238 ? 1.711 -26.75 2.604 1 94.88 238 LEU B N 1
ATOM 7199 C CA . LEU B 1 238 ? 0.856 -26.188 1.562 1 94.88 238 LEU B CA 1
ATOM 7200 C C . LEU B 1 238 ? 0.807 -24.672 1.657 1 94.88 238 LEU B C 1
ATOM 7202 O O . LEU B 1 238 ? 0.398 -24.125 2.684 1 94.88 238 LEU B O 1
ATOM 7206 N N . THR B 1 239 ? 1.287 -24 0.608 1 92.44 239 THR B N 1
ATOM 7207 C CA . THR B 1 239 ? 1.356 -22.547 0.641 1 92.44 239 THR B CA 1
ATOM 7208 C C . THR B 1 239 ? 0.639 -21.938 -0.563 1 92.44 239 THR B C 1
ATOM 7210 O O . THR B 1 239 ? 0.56 -22.562 -1.623 1 92.44 239 THR B O 1
ATOM 7213 N N . ARG B 1 240 ? 0.037 -20.75 -0.377 1 90.5 240 ARG B N 1
ATOM 7214 C CA . ARG B 1 240 ? -0.524 -19.859 -1.401 1 90.5 240 ARG B CA 1
ATOM 7215 C C . ARG B 1 240 ? -0.037 -18.438 -1.222 1 90.5 240 ARG B C 1
ATOM 7217 O O . ARG B 1 240 ? 0.251 -18 -0.102 1 90.5 240 ARG B O 1
ATOM 7224 N N . ASN B 1 241 ? 0.267 -17.812 -2.26 1 85.62 241 ASN B N 1
ATOM 7225 C CA . ASN B 1 241 ? 0.792 -16.453 -2.189 1 85.62 241 ASN B CA 1
ATOM 7226 C C . ASN B 1 241 ? 0.04 -15.516 -3.129 1 85.62 241 ASN B C 1
ATOM 7228 O O . ASN B 1 241 ? 0.613 -15.008 -4.094 1 85.62 241 ASN B O 1
ATOM 7232 N N . GLY B 1 242 ? -1.217 -15.344 -2.711 1 76.31 242 GLY B N 1
ATOM 7233 C CA . GLY B 1 242 ? -2.02 -14.43 -3.504 1 76.31 242 GLY B CA 1
ATOM 7234 C C . GLY B 1 242 ? -1.574 -12.984 -3.375 1 76.31 242 GLY B C 1
ATOM 7235 O O . GLY B 1 242 ? -0.789 -12.648 -2.486 1 76.31 242 GLY B O 1
ATOM 7236 N N . GLY B 1 243 ? -1.671 -12.055 -4.34 1 60.03 243 GLY B N 1
ATOM 7237 C CA . GLY B 1 243 ? -1.378 -10.633 -4.262 1 60.03 243 GLY B CA 1
ATOM 7238 C C . GLY B 1 243 ? -0.395 -10.172 -5.32 1 60.03 243 GLY B C 1
ATOM 7239 O O . GLY B 1 243 ? 0.194 -9.094 -5.195 1 60.03 243 GLY B O 1
ATOM 7240 N N . SER B 1 244 ? 0.002 -11.031 -6.07 1 59.25 244 SER B N 1
ATOM 7241 C CA . SER B 1 244 ? 0.939 -10.617 -7.109 1 59.25 244 SER B CA 1
ATOM 7242 C C . SER B 1 244 ? 0.227 -9.859 -8.227 1 59.25 244 SER B C 1
ATOM 7244 O O . SER B 1 244 ? 0.857 -9.445 -9.203 1 59.25 244 SER B O 1
ATOM 7246 N N . ALA B 1 245 ? -0.938 -9.344 -7.926 1 54.75 245 ALA B N 1
ATOM 7247 C CA . ALA B 1 245 ? -1.724 -8.477 -8.797 1 54.75 245 ALA B CA 1
ATOM 7248 C C . ALA B 1 245 ? -1.953 -9.133 -10.156 1 54.75 245 ALA B C 1
ATOM 7250 O O . ALA B 1 245 ? -2.205 -8.445 -11.148 1 54.75 245 ALA B O 1
ATOM 7251 N N . ARG B 1 246 ? -1.896 -10.398 -10.258 1 65.06 246 ARG B N 1
ATOM 7252 C CA . ARG B 1 246 ? -2.148 -11.062 -11.531 1 65.06 246 ARG B CA 1
ATOM 7253 C C . ARG B 1 246 ? -3.605 -11.5 -11.648 1 65.06 246 ARG B C 1
ATOM 7255 O O . ARG B 1 246 ? -4.297 -11.641 -10.633 1 65.06 246 ARG B O 1
ATOM 7262 N N . ASP B 1 247 ? -4.039 -11.516 -12.906 1 72.88 247 ASP B N 1
ATOM 7263 C CA . ASP B 1 247 ? -5.391 -12.008 -13.148 1 72.88 247 ASP B CA 1
ATOM 7264 C C . ASP B 1 247 ? -5.469 -13.523 -12.945 1 72.88 247 ASP B C 1
ATOM 7266 O O . ASP B 1 247 ? -4.465 -14.227 -13.086 1 72.88 247 ASP B O 1
ATOM 7270 N N . TYR B 1 248 ? -6.652 -13.875 -12.508 1 87.5 248 TYR B N 1
ATOM 7271 C CA . TYR B 1 248 ? -6.941 -15.305 -12.555 1 87.5 248 TYR B CA 1
ATOM 7272 C C . TYR B 1 248 ? -7.219 -15.758 -13.984 1 87.5 248 TYR B C 1
ATOM 7274 O O . TYR B 1 248 ? -6.539 -15.336 -14.922 1 87.5 248 TYR B O 1
ATOM 7282 N N . PHE B 1 249 ? -8.094 -16.703 -14.211 1 89.69 249 PHE B N 1
ATOM 7283 C CA . PHE B 1 249 ? -8.516 -17.062 -15.555 1 89.69 249 PHE B CA 1
ATOM 7284 C C . PHE B 1 249 ? -9.219 -15.898 -16.234 1 89.69 249 PHE B C 1
ATOM 7286 O O . PHE B 1 249 ? -10.273 -15.445 -15.773 1 89.69 249 PHE B O 1
ATOM 7293 N N . PRO B 1 250 ? -8.641 -15.336 -17.328 1 86.5 250 PRO B N 1
ATOM 7294 C CA . PRO B 1 250 ? -9.242 -14.141 -17.938 1 86.5 250 PRO B CA 1
ATOM 7295 C C . PRO B 1 250 ? -10.586 -14.422 -18.594 1 86.5 250 PRO B C 1
ATOM 7297 O O . PRO B 1 250 ? -10.727 -15.406 -19.312 1 86.5 250 PRO B O 1
ATOM 7300 N N . ALA B 1 251 ? -11.531 -13.531 -18.375 1 86.12 251 ALA B N 1
ATOM 7301 C CA . ALA B 1 251 ? -12.859 -13.672 -18.969 1 86.12 251 ALA B CA 1
ATOM 7302 C C . ALA B 1 251 ? -12.789 -13.641 -20.5 1 86.12 251 ALA B C 1
ATOM 7304 O O . ALA B 1 251 ? -13.555 -14.328 -21.172 1 86.12 251 ALA B O 1
ATOM 7305 N N . ASP B 1 252 ? -11.867 -12.906 -21 1 86.5 252 ASP B N 1
ATOM 7306 C CA . ASP B 1 252 ? -11.711 -12.812 -22.453 1 86.5 252 ASP B CA 1
ATOM 7307 C C . ASP B 1 252 ? -11.25 -14.141 -23.031 1 86.5 252 ASP B C 1
ATOM 7309 O O . ASP B 1 252 ? -11.617 -14.492 -24.156 1 86.5 252 ASP B O 1
ATOM 7313 N N . CYS B 1 253 ? -10.445 -14.867 -22.297 1 90 253 CYS B N 1
ATOM 7314 C CA . CYS B 1 253 ? -10.016 -16.188 -22.734 1 90 253 CYS B CA 1
ATOM 7315 C C . CYS B 1 253 ? -11.211 -17.125 -22.906 1 90 253 CYS B C 1
ATOM 7317 O O . CYS B 1 253 ? -11.305 -17.828 -23.922 1 90 253 CYS B O 1
ATOM 7319 N N . TYR B 1 254 ? -12.086 -17.078 -21.938 1 92.62 254 TYR B N 1
ATOM 7320 C CA . TYR B 1 254 ? -13.281 -17.906 -22.031 1 92.62 254 TYR B CA 1
ATOM 7321 C C . TYR B 1 254 ? -14.055 -17.625 -23.312 1 92.62 254 TYR B C 1
ATOM 7323 O O . TYR B 1 254 ? -14.375 -18.531 -24.078 1 92.62 254 TYR B O 1
ATOM 7331 N N . ARG B 1 255 ? -14.312 -16.344 -23.531 1 90.62 255 ARG B N 1
ATOM 7332 C CA . ARG B 1 255 ? -15.102 -15.922 -24.688 1 90.62 255 ARG B CA 1
ATOM 7333 C C . ARG B 1 255 ? -14.414 -16.312 -26 1 90.62 255 ARG B C 1
ATOM 7335 O O . ARG B 1 255 ? -15.062 -16.812 -26.922 1 90.62 255 ARG B O 1
ATOM 7342 N N . ASN B 1 256 ? -13.102 -16.141 -26.016 1 93.81 256 ASN B N 1
ATOM 7343 C CA . ASN B 1 256 ? -12.344 -16.422 -27.234 1 93.81 256 ASN B CA 1
ATOM 7344 C C . ASN B 1 256 ? -12.289 -17.922 -27.516 1 93.81 256 ASN B C 1
ATOM 7346 O O . ASN B 1 256 ? -12.375 -18.344 -28.672 1 93.81 256 ASN B O 1
ATOM 7350 N N . ILE B 1 257 ? -12.164 -18.719 -26.5 1 96.25 257 ILE B N 1
ATOM 7351 C CA . ILE B 1 257 ? -12.016 -20.156 -26.656 1 96.25 257 ILE B CA 1
ATOM 7352 C C . ILE B 1 257 ? -13.336 -20.766 -27.125 1 96.25 257 ILE B C 1
ATOM 7354 O O . ILE B 1 257 ? -13.367 -21.547 -28.094 1 96.25 257 ILE B O 1
ATOM 7358 N N . ILE B 1 258 ? -14.453 -20.406 -26.578 1 94.25 258 ILE B N 1
ATOM 7359 C CA . ILE B 1 258 ? -15.719 -21.078 -26.844 1 94.25 258 ILE B CA 1
ATOM 7360 C C . ILE B 1 258 ? -16.219 -20.688 -28.234 1 94.25 258 ILE B C 1
ATOM 7362 O O . ILE B 1 258 ? -17.094 -21.359 -28.797 1 94.25 258 ILE B O 1
ATOM 7366 N N . ARG B 1 259 ? -15.664 -19.641 -28.766 1 92.75 259 ARG B N 1
ATOM 7367 C CA . ARG B 1 259 ? -16.078 -19.188 -30.094 1 92.75 259 ARG B CA 1
ATOM 7368 C C . ARG B 1 259 ? -15.391 -20 -31.188 1 92.75 259 ARG B C 1
ATOM 7370 O O . ARG B 1 259 ? -15.812 -19.969 -32.344 1 92.75 259 ARG B O 1
ATOM 7377 N N . GLU B 1 260 ? -14.391 -20.719 -30.844 1 94.62 260 GLU B N 1
ATOM 7378 C CA . GLU B 1 260 ? -13.672 -21.531 -31.812 1 94.62 260 GLU B CA 1
ATOM 7379 C C . GLU B 1 260 ? -14.383 -22.859 -32.062 1 94.62 260 GLU B C 1
ATOM 7381 O O . GLU B 1 260 ? -15.289 -23.234 -31.297 1 94.62 260 GLU B O 1
ATOM 7386 N N . SER B 1 261 ? -13.961 -23.609 -33.125 1 93.75 261 SER B N 1
ATOM 7387 C CA . SER B 1 261 ? -14.664 -24.844 -33.469 1 93.75 261 SER B CA 1
ATOM 7388 C C . SER B 1 261 ? -13.688 -25.984 -33.688 1 93.75 261 SER B C 1
ATOM 7390 O O . SER B 1 261 ? -14.102 -27.125 -33.938 1 93.75 261 SER B O 1
ATOM 7392 N N . ARG B 1 262 ? -12.438 -25.672 -33.625 1 95.12 262 ARG B N 1
ATOM 7393 C CA . ARG B 1 262 ? -11.414 -26.703 -33.781 1 95.12 262 ARG B CA 1
ATOM 7394 C C . ARG B 1 262 ? -10.422 -26.672 -32.625 1 95.12 262 ARG B C 1
ATOM 7396 O O . ARG B 1 262 ? -10.023 -25.594 -32.156 1 95.12 262 ARG B O 1
ATOM 7403 N N . ASN B 1 263 ? -10.07 -27.859 -32.219 1 96.5 263 ASN B N 1
ATOM 7404 C CA . ASN B 1 263 ? -9.133 -27.953 -31.109 1 96.5 263 ASN B CA 1
ATOM 7405 C C . ASN B 1 263 ? -7.789 -27.297 -31.453 1 96.5 263 ASN B C 1
ATOM 7407 O O . ASN B 1 263 ? -7.129 -26.734 -30.578 1 96.5 263 ASN B O 1
ATOM 7411 N N . SER B 1 264 ? -7.332 -27.359 -32.719 1 94.94 264 SER B N 1
ATOM 7412 C CA . SER B 1 264 ? -6.055 -26.781 -33.125 1 94.94 264 SER B CA 1
ATOM 7413 C C . SER B 1 264 ? -6.035 -25.266 -32.906 1 94.94 264 SER B C 1
ATOM 7415 O O . SER B 1 264 ? -4.965 -24.672 -32.781 1 94.94 264 SER B O 1
ATOM 7417 N N . ARG B 1 265 ? -7.203 -24.703 -32.75 1 95.25 265 ARG B N 1
ATOM 7418 C CA . ARG B 1 265 ? -7.324 -23.25 -32.625 1 95.25 265 ARG B CA 1
ATOM 7419 C C . ARG B 1 265 ? -7.293 -22.828 -31.156 1 95.25 265 ARG B C 1
ATOM 7421 O O . ARG B 1 265 ? -7.164 -21.656 -30.844 1 95.25 265 ARG B O 1
ATOM 7428 N N . ILE B 1 266 ? -7.344 -23.766 -30.219 1 97.06 266 ILE B N 1
ATOM 7429 C CA . ILE B 1 266 ? -7.406 -23.375 -28.812 1 97.06 266 ILE B CA 1
ATOM 7430 C C . ILE B 1 266 ? -6.305 -24.078 -28.031 1 97.06 266 ILE B C 1
ATOM 7432 O O . ILE B 1 266 ? -6.238 -23.969 -26.812 1 97.06 266 ILE B O 1
ATOM 7436 N N . LEU B 1 267 ? -5.477 -24.859 -28.688 1 96.38 267 LEU B N 1
ATOM 7437 C CA . LEU B 1 267 ? -4.473 -25.641 -27.969 1 96.38 267 LEU B CA 1
ATOM 7438 C C . LEU B 1 267 ? -3.076 -25.359 -28.516 1 96.38 267 LEU B C 1
ATOM 7440 O O . LEU B 1 267 ? -2.928 -24.844 -29.609 1 96.38 267 LEU B O 1
ATOM 7444 N N . GLU B 1 268 ? -2.029 -25.672 -27.562 1 89.5 268 GLU B N 1
ATOM 7445 C CA . GLU B 1 268 ? -0.637 -25.641 -28 1 89.5 268 GLU B CA 1
ATOM 7446 C C . GLU B 1 268 ? -0.39 -26.609 -29.141 1 89.5 268 GLU B C 1
ATOM 7448 O O . GLU B 1 268 ? -1.005 -27.688 -29.203 1 89.5 268 GLU B O 1
ATOM 7453 N N . PRO B 1 269 ? 0.433 -26.266 -30.141 1 87.56 269 PRO B N 1
ATOM 7454 C CA . PRO B 1 269 ? 1.314 -25.094 -30.188 1 87.56 269 PRO B CA 1
ATOM 7455 C C . PRO B 1 269 ? 0.773 -23.984 -31.078 1 87.56 269 PRO B C 1
ATOM 7457 O O . PRO B 1 269 ? 1.387 -22.922 -31.172 1 87.56 269 PRO B O 1
ATOM 7460 N N . LEU B 1 270 ? -0.396 -24.125 -31.641 1 85.94 270 LEU B N 1
ATOM 7461 C CA . LEU B 1 270 ? -0.804 -23.234 -32.719 1 85.94 270 LEU B CA 1
ATOM 7462 C C . LEU B 1 270 ? -1.637 -22.062 -32.188 1 85.94 270 LEU B C 1
ATOM 7464 O O . LEU B 1 270 ? -1.653 -20.984 -32.781 1 85.94 270 LEU B O 1
ATOM 7468 N N . ALA B 1 271 ? -2.314 -22.328 -31.125 1 89.56 271 ALA B N 1
ATOM 7469 C CA . ALA B 1 271 ? -3.275 -21.328 -30.641 1 89.56 271 ALA B CA 1
ATOM 7470 C C . ALA B 1 271 ? -2.564 -20.109 -30.062 1 89.56 271 ALA B C 1
ATOM 7472 O O . ALA B 1 271 ? -1.53 -20.234 -29.406 1 89.56 271 ALA B O 1
ATOM 7473 N N . GLY B 1 272 ? -3.113 -18.938 -30.266 1 82.12 272 GLY B N 1
ATOM 7474 C CA . GLY B 1 272 ? -2.635 -17.734 -29.625 1 82.12 272 GLY B CA 1
ATOM 7475 C C . GLY B 1 272 ? -2.904 -17.703 -28.125 1 82.12 272 GLY B C 1
ATOM 7476 O O . GLY B 1 272 ? -3.826 -18.359 -27.656 1 82.12 272 GLY B O 1
ATOM 7477 N N . THR B 1 273 ? -2.242 -16.906 -27.422 1 79.69 273 THR B N 1
ATOM 7478 C CA . THR B 1 273 ? -2.275 -16.906 -25.953 1 79.69 273 THR B CA 1
ATOM 7479 C C . THR B 1 273 ? -3.668 -16.547 -25.453 1 79.69 273 THR B C 1
ATOM 7481 O O . THR B 1 273 ? -4.125 -17.094 -24.438 1 79.69 273 THR B O 1
ATOM 7484 N N . ASN B 1 274 ? -4.395 -15.688 -26.141 1 83.62 274 ASN B N 1
ATOM 7485 C CA . ASN B 1 274 ? -5.688 -15.211 -25.656 1 83.62 274 ASN B CA 1
ATOM 7486 C C . ASN B 1 274 ? -6.801 -16.203 -25.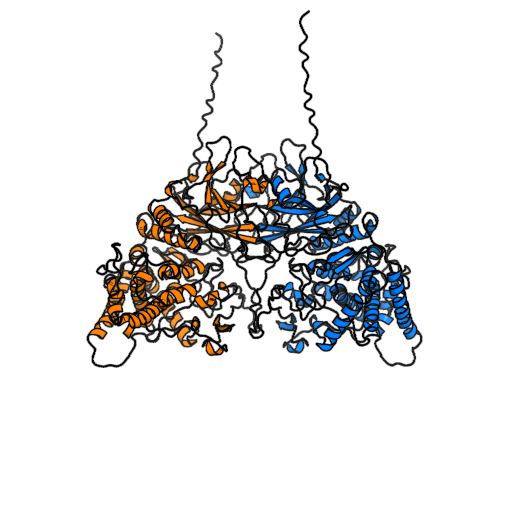969 1 83.62 274 ASN B C 1
ATOM 7488 O O . ASN B 1 274 ? -7.953 -15.992 -25.594 1 83.62 274 ASN B O 1
ATOM 7492 N N . ARG B 1 275 ? -6.488 -17.297 -26.625 1 91.81 275 ARG B N 1
ATOM 7493 C CA . ARG B 1 275 ? -7.473 -18.344 -26.906 1 91.81 275 ARG B CA 1
ATOM 7494 C C . ARG B 1 275 ? -6.895 -19.734 -26.656 1 91.81 275 ARG B C 1
ATOM 7496 O O . ARG B 1 275 ? -7.516 -20.734 -27 1 91.81 275 ARG B O 1
ATOM 7503 N N . ASN B 1 276 ? -5.691 -19.703 -26.141 1 92.69 276 ASN B N 1
ATOM 7504 C CA . ASN B 1 276 ? -5.047 -20.969 -25.797 1 92.69 276 ASN B CA 1
ATOM 7505 C C . ASN B 1 276 ? -5.473 -21.438 -24.406 1 92.69 276 ASN B C 1
ATOM 7507 O O . ASN B 1 276 ? -5.18 -20.797 -23.406 1 92.69 276 ASN B O 1
ATOM 7511 N N . LEU B 1 277 ? -6.102 -22.547 -24.359 1 96.56 277 LEU B N 1
ATOM 7512 C CA . LEU B 1 277 ? -6.68 -23.078 -23.125 1 96.56 277 LEU B CA 1
ATOM 7513 C C . LEU B 1 277 ? -5.609 -23.266 -22.062 1 96.56 277 LEU B C 1
ATOM 7515 O O . LEU B 1 277 ? -5.82 -22.906 -20.891 1 96.56 277 LEU B O 1
ATOM 7519 N N . GLU B 1 278 ? -4.473 -23.797 -22.406 1 94.06 278 GLU B N 1
ATOM 7520 C CA . GLU B 1 278 ? -3.404 -24.031 -21.453 1 94.06 278 GLU B CA 1
ATOM 7521 C C . GLU B 1 278 ? -2.775 -22.719 -20.984 1 94.06 278 GLU B C 1
ATOM 7523 O O . GLU B 1 278 ? -2.484 -22.547 -19.797 1 94.06 278 GLU B O 1
ATOM 7528 N N . ALA B 1 279 ? -2.555 -21.828 -21.906 1 88.25 279 ALA B N 1
ATOM 7529 C CA . ALA B 1 279 ? -1.991 -20.531 -21.547 1 88.25 279 ALA B CA 1
ATOM 7530 C C . ALA B 1 279 ? -2.912 -19.781 -20.594 1 88.25 279 ALA B C 1
ATOM 7532 O O . ALA B 1 279 ? -2.453 -19.203 -19.609 1 88.25 279 ALA B O 1
ATOM 7533 N N . CYS B 1 280 ? -4.18 -19.844 -20.859 1 90.69 280 CYS B N 1
ATOM 7534 C CA . CYS B 1 280 ? -5.16 -19.156 -20.031 1 90.69 280 CYS B CA 1
ATOM 7535 C C . CYS B 1 280 ? -5.246 -19.797 -18.656 1 90.69 280 CYS B C 1
ATOM 7537 O O . CYS B 1 280 ? -5.402 -19.094 -17.641 1 90.69 280 CYS B O 1
ATOM 7539 N N . HIS B 1 281 ? -5.16 -21.062 -18.625 1 94.25 281 HIS B N 1
ATOM 7540 C CA . HIS B 1 281 ? -5.242 -21.781 -17.359 1 94.25 281 HIS B CA 1
ATOM 7541 C C . HIS B 1 281 ? -4.074 -21.422 -16.453 1 94.25 281 HIS B C 1
ATOM 7543 O O . HIS B 1 281 ? -4.191 -21.516 -15.227 1 94.25 281 HIS B O 1
ATOM 7549 N N . ASN B 1 282 ? -2.926 -20.984 -17.031 1 90.06 282 ASN B N 1
ATOM 7550 C CA . ASN B 1 282 ? -1.707 -20.688 -16.281 1 90.06 282 ASN B CA 1
ATOM 7551 C C . ASN B 1 282 ? -1.888 -19.484 -15.359 1 90.06 282 ASN B C 1
ATOM 7553 O O . ASN B 1 282 ? -1.233 -19.391 -14.32 1 90.06 282 ASN B O 1
ATOM 7557 N N . TYR B 1 283 ? -2.777 -18.594 -15.719 1 86.56 283 TYR B N 1
ATOM 7558 C CA . TYR B 1 283 ? -2.973 -17.375 -14.953 1 86.56 283 TYR B CA 1
ATOM 7559 C C . TYR B 1 283 ? -3.336 -17.688 -13.508 1 86.56 283 TYR B C 1
ATOM 7561 O O . TYR B 1 283 ? -2.758 -17.125 -12.57 1 86.56 283 TYR B O 1
ATOM 7569 N N . ALA B 1 284 ? -4.246 -18.547 -13.328 1 90.62 284 ALA B N 1
ATOM 7570 C CA . ALA B 1 284 ? -4.695 -18.875 -11.977 1 90.62 284 ALA B CA 1
ATOM 7571 C C . ALA B 1 284 ? -3.584 -19.562 -11.18 1 90.62 284 ALA B C 1
ATOM 7573 O O . ALA B 1 284 ? -3.469 -19.359 -9.969 1 90.62 284 ALA B O 1
ATOM 7574 N N . HIS B 1 285 ? -2.777 -20.375 -11.844 1 91.5 285 HIS B N 1
ATOM 7575 C CA . HIS B 1 285 ? -1.643 -21 -11.18 1 91.5 285 HIS B CA 1
ATOM 7576 C C . HIS B 1 285 ? -0.681 -19.953 -10.625 1 91.5 285 HIS B C 1
ATOM 7578 O O . HIS B 1 285 ? -0.28 -20.031 -9.461 1 91.5 285 HIS B O 1
ATOM 7584 N N . ALA B 1 286 ? -0.444 -19.031 -11.453 1 83.81 286 ALA B N 1
ATOM 7585 C CA . ALA B 1 286 ? 0.501 -17.984 -11.078 1 83.81 286 ALA B CA 1
ATOM 7586 C C . ALA B 1 286 ? -0.081 -17.078 -10 1 83.81 286 ALA B C 1
ATOM 7588 O O . ALA B 1 286 ? 0.614 -16.703 -9.047 1 83.81 286 ALA B O 1
ATOM 7589 N N . THR B 1 287 ? -1.326 -16.734 -10.133 1 84.25 287 THR B N 1
ATOM 7590 C CA . THR B 1 287 ? -1.971 -15.789 -9.227 1 84.25 287 THR B CA 1
ATOM 7591 C C . THR B 1 287 ? -2.152 -16.406 -7.844 1 84.25 287 THR B C 1
ATOM 7593 O O . THR B 1 287 ? -1.977 -15.727 -6.828 1 84.25 287 THR B O 1
ATOM 7596 N N . ILE B 1 288 ? -2.545 -17.641 -7.781 1 89.5 288 ILE B N 1
ATOM 7597 C CA . ILE B 1 288 ? -2.695 -18.312 -6.492 1 89.5 288 ILE B CA 1
ATOM 7598 C C . ILE B 1 288 ? -1.324 -18.516 -5.855 1 89.5 288 ILE B C 1
ATOM 7600 O O . ILE B 1 288 ? -1.173 -18.375 -4.637 1 89.5 288 ILE B O 1
ATOM 7604 N N . GLY B 1 289 ? -0.37 -18.859 -6.66 1 87.44 289 GLY B N 1
ATOM 7605 C CA . GLY B 1 289 ? 1.01 -18.953 -6.207 1 87.44 289 GLY B CA 1
ATOM 7606 C C . GLY B 1 289 ? 1.267 -20.125 -5.289 1 87.44 289 GLY B C 1
ATOM 7607 O O . GLY B 1 289 ? 0.459 -21.062 -5.223 1 87.44 289 GLY B O 1
ATOM 7608 N N . GLY B 1 290 ? 2.432 -20.141 -4.602 1 89.56 290 GLY B N 1
ATOM 7609 C CA . GLY B 1 290 ? 2.799 -21.219 -3.688 1 89.56 290 GLY B CA 1
ATOM 7610 C C . GLY B 1 290 ? 2.885 -22.562 -4.359 1 89.56 290 GLY B C 1
ATOM 7611 O O . GLY B 1 290 ? 3.562 -22.719 -5.379 1 89.56 290 GLY B O 1
ATOM 7612 N N . THR B 1 291 ? 2.137 -23.438 -3.809 1 93.5 291 THR B N 1
ATOM 7613 C CA . THR B 1 291 ? 2.131 -24.812 -4.309 1 93.5 291 THR B CA 1
ATOM 7614 C C . THR B 1 291 ? 1.537 -24.875 -5.715 1 93.5 291 THR B C 1
ATOM 7616 O O . THR B 1 291 ? 2.004 -25.641 -6.559 1 93.5 291 THR B O 1
ATOM 7619 N N . MET B 1 292 ? 0.635 -24 -5.98 1 92.94 292 MET B N 1
ATOM 7620 C CA . MET B 1 292 ? -0.021 -23.953 -7.285 1 92.94 292 MET B CA 1
ATOM 7621 C C . MET B 1 292 ? 0.945 -23.469 -8.359 1 92.94 292 MET B C 1
ATOM 7623 O O . MET B 1 292 ? 0.776 -23.797 -9.539 1 92.94 292 MET B O 1
ATOM 7627 N N . ASN B 1 293 ? 1.946 -22.812 -7.934 1 88.81 293 ASN B N 1
ATOM 7628 C CA . ASN B 1 293 ? 2.869 -22.203 -8.883 1 88.81 293 ASN B CA 1
ATOM 7629 C C . ASN B 1 293 ? 3.996 -23.156 -9.266 1 88.81 293 ASN B C 1
ATOM 7631 O O . ASN B 1 293 ? 4.824 -22.828 -10.117 1 88.81 293 ASN B O 1
ATOM 7635 N N . ASP B 1 294 ? 4.016 -24.281 -8.719 1 89.69 294 ASP B N 1
ATOM 7636 C CA . ASP B 1 294 ? 4.977 -25.328 -9.039 1 89.69 294 ASP B CA 1
ATOM 7637 C C . ASP B 1 294 ? 4.32 -26.453 -9.852 1 89.69 294 ASP B C 1
ATOM 7639 O O . ASP B 1 294 ? 3.525 -27.219 -9.32 1 89.69 294 ASP B O 1
ATOM 7643 N N . ILE B 1 295 ? 4.688 -26.562 -11.047 1 91.06 295 ILE B N 1
ATOM 7644 C CA . ILE B 1 295 ? 4.023 -27.453 -12 1 91.06 295 ILE B CA 1
ATOM 7645 C C . ILE B 1 295 ? 4.168 -28.906 -11.539 1 91.06 295 ILE B C 1
ATOM 7647 O O . ILE B 1 295 ? 3.301 -29.734 -11.812 1 91.06 295 ILE B O 1
ATOM 7651 N N . ASP B 1 296 ? 5.176 -29.203 -10.797 1 91.31 296 ASP B N 1
ATOM 7652 C CA . ASP B 1 296 ? 5.453 -30.578 -10.422 1 91.31 296 ASP B CA 1
ATOM 7653 C C . ASP B 1 296 ? 4.574 -31.016 -9.25 1 91.31 296 ASP B C 1
ATOM 7655 O O . ASP B 1 296 ? 4.352 -32.219 -9.047 1 91.31 296 ASP B O 1
ATOM 7659 N N . VAL B 1 297 ? 4.102 -30.047 -8.469 1 93.62 297 VAL B N 1
ATOM 7660 C CA . VAL B 1 297 ? 3.469 -30.469 -7.215 1 93.62 297 VAL B CA 1
ATOM 7661 C C . VAL B 1 297 ? 2.127 -29.75 -7.059 1 93.62 297 VAL B C 1
ATOM 7663 O O . VAL B 1 297 ? 1.456 -29.891 -6.035 1 93.62 297 VAL B O 1
ATOM 7666 N N . SER B 1 298 ? 1.666 -29.047 -8.008 1 95.31 298 SER B N 1
ATOM 7667 C CA . SER B 1 298 ? 0.479 -28.203 -7.914 1 95.31 298 SER B CA 1
ATOM 7668 C C . SER B 1 298 ? -0.741 -29 -7.48 1 95.31 298 SER B C 1
ATOM 7670 O O . SER B 1 298 ? -1.583 -28.516 -6.73 1 95.31 298 SER B O 1
ATOM 7672 N N . PRO B 1 299 ? -0.848 -30.312 -7.84 1 97.69 299 PRO B N 1
ATOM 7673 C CA . PRO B 1 299 ? -2.045 -31.047 -7.43 1 97.69 299 PRO B CA 1
ATOM 7674 C C . PRO B 1 299 ? -2.102 -31.297 -5.922 1 97.69 299 PRO B C 1
ATOM 7676 O O . PRO B 1 299 ? -3.129 -31.734 -5.402 1 97.69 299 PRO B O 1
ATOM 7679 N N . ASN B 1 300 ? -1.024 -31.047 -5.289 1 97.19 300 ASN B N 1
ATOM 7680 C CA . ASN B 1 300 ? -1.066 -31.203 -3.838 1 97.19 300 ASN B CA 1
ATOM 7681 C C . ASN B 1 300 ? -1.94 -30.125 -3.188 1 97.19 300 ASN B C 1
ATOM 7683 O O . ASN B 1 300 ? -2.32 -30.266 -2.023 1 97.19 300 ASN B O 1
ATOM 7687 N N . ASP B 1 301 ? -2.197 -29.078 -3.873 1 97.5 301 ASP B N 1
ATOM 7688 C CA . ASP B 1 301 ? -3.207 -28.109 -3.457 1 97.5 301 ASP B CA 1
ATOM 7689 C C . ASP B 1 301 ? -4.59 -28.5 -3.979 1 97.5 301 ASP B C 1
ATOM 7691 O O . ASP B 1 301 ? -4.801 -28.578 -5.191 1 97.5 301 ASP B O 1
ATOM 7695 N N . PRO B 1 302 ? -5.531 -28.625 -3.131 1 98.19 302 PRO B N 1
ATOM 7696 C CA . PRO B 1 302 ? -6.863 -29.016 -3.594 1 98.19 302 PRO B CA 1
ATOM 7697 C C . PRO B 1 302 ? -7.461 -28.031 -4.594 1 98.19 302 PRO B C 1
ATOM 7699 O O . PRO B 1 302 ? -8.297 -28.406 -5.414 1 98.19 302 PRO B O 1
ATOM 7702 N N . VAL B 1 303 ? -6.984 -26.828 -4.566 1 97.25 303 VAL B N 1
ATOM 7703 C CA . VAL B 1 303 ? -7.488 -25.828 -5.504 1 97.25 303 VAL B CA 1
ATOM 7704 C C . VAL B 1 303 ? -7.168 -26.25 -6.934 1 97.25 303 VAL B C 1
ATOM 7706 O O . VAL B 1 303 ? -7.867 -25.875 -7.875 1 97.25 303 VAL B O 1
ATOM 7709 N N . PHE B 1 304 ? -6.18 -27.062 -7.102 1 98 304 PHE B N 1
ATOM 7710 C CA . PHE B 1 304 ? -5.785 -27.562 -8.414 1 98 304 PHE B CA 1
ATOM 7711 C C . PHE B 1 304 ? -6.957 -28.234 -9.109 1 98 304 PHE B C 1
ATOM 7713 O O . PHE B 1 304 ? -7.246 -27.953 -10.273 1 98 304 PHE B O 1
ATOM 7720 N N . TYR B 1 305 ? -7.621 -29.109 -8.445 1 98.62 305 TYR B N 1
ATOM 7721 C CA . TYR B 1 305 ? -8.688 -29.922 -9.031 1 98.62 305 TYR B CA 1
ATOM 7722 C C . TYR B 1 305 ? -9.898 -29.062 -9.375 1 98.62 305 TYR B C 1
ATOM 7724 O O . TYR B 1 305 ? -10.539 -29.266 -10.406 1 98.62 305 TYR B O 1
ATOM 7732 N N . LEU B 1 306 ? -10.164 -28.109 -8.539 1 98.38 306 LEU B N 1
ATOM 7733 C CA . LEU B 1 306 ? -11.297 -27.219 -8.789 1 98.38 306 LEU B CA 1
ATOM 7734 C C . LEU B 1 306 ? -11.023 -26.312 -9.977 1 98.38 306 LEU B C 1
ATOM 7736 O O . LEU B 1 306 ? -11.914 -26.062 -10.789 1 98.38 306 LEU B O 1
ATOM 7740 N N . HIS B 1 307 ? -9.812 -25.812 -9.984 1 97.69 307 HIS B N 1
ATOM 7741 C CA . HIS B 1 307 ? -9.398 -24.984 -11.102 1 97.69 307 HIS B CA 1
ATOM 7742 C C . HIS B 1 307 ? -9.422 -25.75 -12.414 1 97.69 307 HIS B C 1
ATOM 7744 O O . HIS B 1 307 ? -9.969 -25.281 -13.414 1 97.69 307 HIS B O 1
ATOM 7750 N N . HIS B 1 308 ? -8.883 -26.891 -12.406 1 98.44 308 HIS B N 1
ATOM 7751 C CA . HIS B 1 308 ? -8.836 -27.688 -13.625 1 98.44 308 HIS B CA 1
ATOM 7752 C C . HIS B 1 308 ? -10.227 -28.188 -14.016 1 98.44 308 HIS B C 1
ATOM 7754 O O . HIS B 1 308 ? -10.484 -28.469 -15.188 1 98.44 308 HIS B O 1
ATOM 7760 N N . CYS B 1 309 ? -11.086 -28.359 -13.047 1 98.19 309 CYS B N 1
ATOM 7761 C CA . CYS B 1 309 ? -12.469 -28.672 -13.391 1 98.19 309 CYS B CA 1
ATOM 7762 C C . CYS B 1 309 ? -13.109 -27.516 -14.156 1 98.19 309 CYS B C 1
ATOM 7764 O O . CYS B 1 309 ? -13.898 -27.75 -15.07 1 98.19 309 CYS B O 1
ATOM 7766 N N . TYR B 1 310 ? -12.781 -26.359 -13.75 1 97.94 310 TYR B N 1
ATOM 7767 C CA . TYR B 1 310 ? -13.273 -25.219 -14.523 1 97.94 310 TYR B CA 1
ATOM 7768 C C . TYR B 1 310 ? -12.672 -25.219 -15.922 1 97.94 310 TYR B C 1
ATOM 7770 O O . TYR B 1 310 ? -13.375 -24.938 -16.906 1 97.94 310 TYR B O 1
ATOM 7778 N N . VAL B 1 311 ? -11.398 -25.422 -15.992 1 98.12 311 VAL B N 1
ATOM 7779 C CA . VAL B 1 311 ? -10.727 -25.469 -17.281 1 98.12 311 VAL B CA 1
ATOM 7780 C C . VAL B 1 311 ? -11.383 -26.531 -18.172 1 98.12 311 VAL B C 1
ATOM 7782 O O . VAL B 1 311 ? -11.609 -26.297 -19.359 1 98.12 311 VAL B O 1
ATOM 7785 N N . ASP B 1 312 ? -11.695 -27.641 -17.578 1 98.12 312 ASP B N 1
ATOM 7786 C CA . ASP B 1 312 ? -12.398 -28.703 -18.312 1 98.12 312 ASP B CA 1
ATOM 7787 C C . ASP B 1 312 ? -13.797 -28.234 -18.734 1 98.12 312 ASP B C 1
ATOM 7789 O O . ASP B 1 312 ? -14.273 -28.594 -19.812 1 98.12 312 ASP B O 1
ATOM 7793 N N . LYS B 1 313 ? -14.469 -27.5 -17.891 1 97.62 313 LYS B N 1
ATOM 7794 C CA . LYS B 1 313 ? -15.766 -26.953 -18.266 1 97.62 313 LYS B CA 1
ATOM 7795 C C . LYS B 1 313 ? -15.648 -26.047 -19.5 1 97.62 313 LYS B C 1
ATOM 7797 O O . LYS B 1 313 ? -16.5 -26.109 -20.391 1 97.62 313 LYS B O 1
ATOM 7802 N N . VAL B 1 314 ? -14.633 -25.234 -19.469 1 97.31 314 VAL B N 1
ATOM 7803 C CA . VAL B 1 314 ? -14.398 -24.359 -20.609 1 97.31 314 VAL B CA 1
ATOM 7804 C C . VAL B 1 314 ? -14.219 -25.188 -21.875 1 97.31 314 VAL B C 1
ATOM 7806 O O . VAL B 1 314 ? -14.789 -24.875 -22.922 1 97.31 314 VAL B O 1
ATOM 7809 N N . TRP B 1 315 ? -13.43 -26.234 -21.781 1 97.81 315 TRP B N 1
ATOM 7810 C CA . TRP B 1 315 ? -13.219 -27.094 -22.922 1 97.81 315 TRP B CA 1
ATOM 7811 C C . TRP B 1 315 ? -14.516 -27.797 -23.328 1 97.81 315 TRP B C 1
ATOM 7813 O O . TRP B 1 315 ? -14.789 -27.969 -24.531 1 97.81 315 TRP B O 1
ATOM 7823 N N . GLN B 1 316 ? -15.312 -28.203 -22.344 1 96.19 316 GLN B N 1
ATOM 7824 C CA . GLN B 1 316 ? -16.594 -28.828 -22.641 1 96.19 316 GLN B CA 1
ATOM 7825 C C . GLN B 1 316 ? -17.516 -27.859 -23.375 1 96.19 316 GLN B C 1
ATOM 7827 O O . GLN B 1 316 ? -18.203 -28.25 -24.328 1 96.19 316 GLN B O 1
ATOM 7832 N N . ASP B 1 317 ? -17.547 -26.672 -22.875 1 95.38 317 ASP B N 1
ATOM 7833 C CA . ASP B 1 317 ? -18.344 -25.672 -23.562 1 95.38 317 ASP B CA 1
ATOM 7834 C C . ASP B 1 317 ? -17.891 -25.484 -25 1 95.38 317 ASP B C 1
ATOM 7836 O O . ASP B 1 317 ? -18.703 -25.328 -25.906 1 95.38 317 ASP B O 1
ATOM 7840 N N . PHE B 1 318 ? -16.609 -25.438 -25.156 1 96.69 318 PHE B N 1
ATOM 7841 C CA . PHE B 1 318 ? -16.031 -25.375 -26.5 1 96.69 318 PHE B CA 1
ATOM 7842 C C . PHE B 1 318 ? -16.484 -26.547 -27.344 1 96.69 318 PHE B C 1
ATOM 7844 O O . PHE B 1 318 ? -16.891 -26.375 -28.5 1 96.69 318 PHE B O 1
ATOM 7851 N N . ARG B 1 319 ? -16.438 -27.75 -26.812 1 95 319 ARG B N 1
ATOM 7852 C CA . ARG B 1 319 ? -16.812 -28.969 -27.531 1 95 319 ARG B CA 1
ATOM 7853 C C . ARG B 1 319 ? -18.281 -28.953 -27.906 1 95 319 ARG B C 1
ATOM 7855 O O . ARG B 1 319 ? -18.672 -29.406 -28.984 1 95 319 ARG B O 1
ATOM 7862 N N . ASP B 1 320 ? -19.078 -28.453 -27 1 92.5 320 ASP B N 1
ATOM 7863 C CA . ASP B 1 320 ? -20.5 -28.344 -27.281 1 92.5 320 ASP B CA 1
ATOM 7864 C C . ASP B 1 320 ? -20.75 -27.406 -28.469 1 92.5 320 ASP B C 1
ATOM 7866 O O . ASP B 1 320 ? -21.578 -27.703 -29.328 1 92.5 320 ASP B O 1
ATOM 7870 N N . ASN B 1 321 ? -20.062 -26.359 -28.406 1 91.44 321 ASN B N 1
ATOM 7871 C CA . ASN B 1 321 ? -20.188 -25.422 -29.531 1 91.44 321 ASN B CA 1
ATOM 7872 C C . ASN B 1 321 ? -19.641 -26.031 -30.812 1 91.44 321 ASN B C 1
ATOM 7874 O O . ASN B 1 321 ? -20.219 -25.859 -31.891 1 91.44 321 ASN B O 1
ATOM 7878 N N . ALA B 1 322 ? -18.469 -26.656 -30.719 1 91.25 322 ALA B N 1
ATOM 7879 C CA . ALA B 1 322 ? -17.859 -27.297 -31.891 1 91.25 322 ALA B CA 1
ATOM 7880 C C . ALA B 1 322 ? -18.797 -28.328 -32.5 1 91.25 322 ALA B C 1
ATOM 7882 O O . ALA B 1 322 ? -18.875 -28.469 -33.719 1 91.25 322 ALA B O 1
ATOM 7883 N N . LYS B 1 323 ? -19.453 -29.078 -31.641 1 90.38 323 LYS B N 1
ATOM 7884 C CA . LYS B 1 323 ? -20.422 -30.078 -32.094 1 90.38 323 LYS B CA 1
ATOM 7885 C C . LYS B 1 323 ? -21.516 -29.438 -32.938 1 90.38 323 LYS B C 1
ATOM 7887 O O . LYS B 1 323 ? -21.969 -30 -33.938 1 90.38 323 LYS B O 1
ATOM 7892 N N . SER B 1 324 ? -21.875 -28.328 -32.562 1 90.25 324 SER B N 1
ATOM 7893 C CA . SER B 1 324 ? -22.922 -27.625 -33.312 1 90.25 324 SER B CA 1
ATOM 7894 C C . SER B 1 324 ? -22.438 -27.156 -34.656 1 90.25 324 SER B C 1
ATOM 7896 O O . SER B 1 324 ? -23.219 -27 -35.594 1 90.25 324 SER B O 1
ATOM 7898 N N . VAL B 1 325 ? -21.188 -27.031 -34.812 1 89.38 325 VAL B N 1
ATOM 7899 C CA . VAL B 1 325 ? -20.625 -26.469 -36.062 1 89.38 325 VAL B CA 1
ATOM 7900 C C . VAL B 1 325 ? -20.156 -27.594 -36.969 1 89.38 325 VAL B C 1
ATOM 7902 O O . VAL B 1 325 ? -20.453 -27.594 -38.156 1 89.38 325 VAL B O 1
ATOM 7905 N N . ILE B 1 326 ? -19.469 -28.625 -36.344 1 90.06 326 ILE B N 1
ATOM 7906 C CA . ILE B 1 326 ? -18.859 -29.625 -37.219 1 90.06 326 ILE B CA 1
ATOM 7907 C C . ILE B 1 326 ? -19.547 -30.969 -37 1 90.06 326 ILE B C 1
ATOM 7909 O O . ILE B 1 326 ? -19.094 -32 -37.5 1 90.06 326 ILE B O 1
ATOM 7913 N N . GLY B 1 327 ? -20.562 -31 -36.281 1 86.38 327 GLY B N 1
ATOM 7914 C CA . GLY B 1 327 ? -21.312 -32.219 -36.031 1 86.38 327 GLY B CA 1
ATOM 7915 C C . GLY B 1 327 ? -20.562 -33.25 -35.219 1 86.38 327 GLY B C 1
ATOM 7916 O O . GLY B 1 327 ? -19.844 -32.906 -34.281 1 86.38 327 GLY B O 1
ATOM 7917 N N . ASN B 1 328 ? -20.75 -34.5 -35.5 1 81.06 328 ASN B N 1
ATOM 7918 C CA . ASN B 1 328 ? -20.188 -35.594 -34.719 1 81.06 328 ASN B CA 1
ATOM 7919 C C . ASN B 1 328 ? -18.688 -35.75 -34.938 1 81.06 328 ASN B C 1
ATOM 7921 O O . ASN B 1 328 ? -18.016 -36.469 -34.219 1 81.06 328 ASN B O 1
ATOM 7925 N N . ASP B 1 329 ? -18.172 -35 -35.812 1 84.88 329 ASP B N 1
ATOM 7926 C CA . ASP B 1 329 ? -16.75 -35.062 -36.125 1 84.88 329 ASP B CA 1
ATOM 7927 C C . ASP B 1 329 ? -15.914 -34.469 -35 1 84.88 329 ASP B C 1
ATOM 7929 O O . ASP B 1 329 ? -14.695 -34.625 -34.938 1 84.88 329 ASP B O 1
ATOM 7933 N N . PHE B 1 330 ? -16.594 -33.875 -34 1 86.31 330 PHE B N 1
ATOM 7934 C CA . PHE B 1 330 ? -15.891 -33.219 -32.906 1 86.31 330 PHE B CA 1
ATOM 7935 C C . PHE B 1 330 ? -15.102 -34.25 -32.094 1 86.31 330 PHE B C 1
ATOM 7937 O O . PHE B 1 330 ? -14.07 -33.906 -31.516 1 86.31 330 PHE B O 1
ATOM 7944 N N . GLU B 1 331 ? -15.57 -35.5 -32.062 1 83.69 331 GLU B N 1
ATOM 7945 C CA . GLU B 1 331 ? -14.914 -36.562 -31.328 1 83.69 331 GLU B CA 1
ATOM 7946 C C . GLU B 1 331 ? -13.578 -36.906 -31.953 1 83.69 331 GLU B C 1
ATOM 7948 O O . GLU B 1 331 ? -12.672 -37.375 -31.25 1 83.69 331 GLU B O 1
ATOM 7953 N N . PHE B 1 332 ? -13.422 -36.625 -33.219 1 87.81 332 PHE B N 1
ATOM 7954 C CA . PHE B 1 332 ? -12.227 -37.062 -33.969 1 87.81 332 PHE B CA 1
ATOM 7955 C C . PHE B 1 332 ? -11.32 -35.875 -34.25 1 87.81 332 PHE B C 1
ATOM 7957 O O . PHE B 1 332 ? -10.352 -35.969 -35 1 87.81 332 PHE B O 1
ATOM 7964 N N . ASP B 1 333 ? -11.672 -34.781 -33.656 1 93.19 333 ASP B N 1
ATOM 7965 C CA . ASP B 1 333 ? -10.906 -33.562 -33.906 1 93.19 333 ASP B CA 1
ATOM 7966 C C . ASP B 1 333 ? -9.664 -33.5 -33.031 1 93.19 333 ASP B C 1
ATOM 7968 O O . ASP B 1 333 ? -9.461 -32.531 -32.312 1 93.19 333 ASP B O 1
ATOM 7972 N N . TYR B 1 334 ? -8.859 -34.562 -33 1 95.44 334 TYR B N 1
ATOM 7973 C CA . TYR B 1 334 ? -7.543 -34.562 -32.375 1 95.44 334 TYR B CA 1
ATOM 7974 C C . TYR B 1 334 ? -6.492 -33.969 -33.312 1 95.44 334 TYR B C 1
ATOM 7976 O O . TYR B 1 334 ? -6.188 -34.531 -34.344 1 95.44 334 TYR B O 1
ATOM 7984 N N . PRO B 1 335 ? -5.914 -32.875 -32.938 1 95.19 335 PRO B N 1
ATOM 7985 C CA . PRO B 1 335 ? -5.016 -32.188 -33.875 1 95.19 335 PRO B CA 1
ATOM 7986 C C . PRO B 1 335 ? -3.771 -33.031 -34.188 1 95.19 335 PRO B C 1
ATOM 7988 O O . PRO B 1 335 ? -3.246 -33.719 -33.312 1 95.19 335 PRO B O 1
ATOM 7991 N N . VAL B 1 336 ? -3.291 -32.812 -35.375 1 92.56 336 VAL B N 1
ATOM 7992 C CA . VAL B 1 336 ? -2.047 -33.438 -35.781 1 92.56 336 VAL B CA 1
ATOM 7993 C C . VAL B 1 336 ? -0.865 -32.781 -35.094 1 92.56 336 VAL B C 1
ATOM 7995 O O . VAL B 1 336 ? -0.842 -31.562 -34.938 1 92.56 336 VAL B O 1
ATOM 7998 N N . THR B 1 337 ? 0.004 -33.625 -34.562 1 93.19 337 THR B N 1
ATOM 7999 C CA . THR B 1 337 ? 1.152 -33.094 -33.844 1 93.19 337 THR B CA 1
ATOM 8000 C C . THR B 1 337 ? 2.408 -33.906 -34.156 1 93.19 337 THR B C 1
ATOM 8002 O O . THR B 1 337 ? 2.326 -35.094 -34.406 1 93.19 337 THR B O 1
ATOM 8005 N N . ALA B 1 338 ? 3.57 -33.188 -34.125 1 90.06 338 ALA B N 1
ATOM 8006 C CA . ALA B 1 338 ? 4.863 -33.844 -34.312 1 90.06 338 ALA B CA 1
ATOM 8007 C C . ALA B 1 338 ? 5.469 -34.219 -32.938 1 90.06 338 ALA B C 1
ATOM 8009 O O . ALA B 1 338 ? 6.453 -34.938 -32.875 1 90.06 338 ALA B O 1
ATOM 8010 N N . ASP B 1 339 ? 4.871 -33.781 -31.938 1 91.5 339 ASP B N 1
ATOM 8011 C CA . ASP B 1 339 ? 5.387 -34.031 -30.594 1 91.5 339 ASP B CA 1
ATOM 8012 C C . ASP B 1 339 ? 5.109 -35.469 -30.172 1 91.5 339 ASP B C 1
ATOM 8014 O O . ASP B 1 339 ? 3.951 -35.906 -30.078 1 91.5 339 ASP B O 1
ATOM 8018 N N . MET B 1 340 ? 6.121 -36.156 -29.766 1 92.38 340 MET B N 1
ATOM 8019 C CA . MET B 1 340 ? 6.016 -37.594 -29.484 1 92.38 340 MET B CA 1
ATOM 8020 C C . MET B 1 340 ? 5.141 -37.844 -28.266 1 92.38 340 MET B C 1
ATOM 8022 O O . MET B 1 340 ? 4.441 -38.844 -28.188 1 92.38 340 MET B O 1
ATOM 8026 N N . PHE B 1 341 ? 5.129 -36.938 -27.375 1 93.81 341 PHE B N 1
ATOM 8027 C CA . PHE B 1 341 ? 4.379 -37.125 -26.141 1 93.81 341 PHE B CA 1
ATOM 8028 C C . PHE B 1 341 ? 2.887 -36.938 -26.375 1 93.81 341 PHE B C 1
ATOM 8030 O O . PHE B 1 341 ? 2.068 -37.312 -25.547 1 93.81 341 PHE B O 1
ATOM 8037 N N . HIS B 1 342 ? 2.518 -36.375 -27.531 1 96.06 342 HIS B N 1
ATOM 8038 C CA . HIS B 1 342 ? 1.123 -36.031 -27.766 1 96.06 342 HIS B CA 1
ATOM 8039 C C . HIS B 1 342 ? 0.554 -36.812 -28.953 1 96.06 342 HIS B C 1
ATOM 8041 O O . HIS B 1 342 ? -0.519 -36.469 -29.453 1 96.06 342 HIS B O 1
ATOM 8047 N N . GLN B 1 343 ? 1.271 -37.844 -29.328 1 96.44 343 GLN B N 1
ATOM 8048 C CA . GLN B 1 343 ? 0.733 -38.688 -30.375 1 96.44 343 GLN B CA 1
ATOM 8049 C C . GLN B 1 343 ? -0.58 -39.344 -29.938 1 96.44 343 GLN B C 1
ATOM 8051 O O . GLN B 1 343 ? -0.727 -39.75 -28.781 1 96.44 343 GLN B O 1
ATOM 8056 N N . PRO B 1 344 ? -1.521 -39.406 -30.875 1 95.88 344 PRO B N 1
ATOM 8057 C CA . PRO B 1 344 ? -2.867 -39.844 -30.5 1 95.88 344 PRO B CA 1
ATOM 8058 C C . PRO B 1 344 ? -2.881 -41.25 -29.875 1 95.88 344 PRO B C 1
ATOM 8060 O O . PRO B 1 344 ? -3.623 -41.5 -28.922 1 95.88 344 PRO B O 1
ATOM 8063 N N . ASN B 1 345 ? -2.01 -42.188 -30.312 1 94.88 345 ASN B N 1
ATOM 8064 C CA . ASN B 1 345 ? -2.057 -43.562 -29.859 1 94.88 345 ASN B CA 1
ATOM 8065 C C . ASN B 1 345 ? -1.073 -43.812 -28.719 1 94.88 345 ASN B C 1
ATOM 8067 O O . ASN B 1 345 ? -0.989 -44.938 -28.188 1 94.88 345 ASN B O 1
ATOM 8071 N N . ARG B 1 346 ? -0.436 -42.781 -28.312 1 95.5 346 ARG B N 1
ATOM 8072 C CA . ARG B 1 346 ? 0.462 -42.906 -27.172 1 95.5 346 ARG B CA 1
ATOM 8073 C C . ARG B 1 346 ? -0.322 -43 -25.859 1 95.5 346 ARG B C 1
ATOM 8075 O O . ARG B 1 346 ? -1.336 -42.312 -25.703 1 95.5 346 ARG B O 1
ATOM 8082 N N . ALA B 1 347 ? 0.249 -43.844 -25 1 94.19 347 ALA B N 1
ATOM 8083 C CA . ALA B 1 347 ? -0.35 -43.906 -23.672 1 94.19 347 ALA B CA 1
ATOM 8084 C C . ALA B 1 347 ? -0.208 -42.562 -22.953 1 94.19 347 ALA B C 1
ATOM 8086 O O . ALA B 1 347 ? 0.823 -41.906 -23.062 1 94.19 347 ALA B O 1
ATOM 8087 N N . MET B 1 348 ? -1.241 -42.219 -22.203 1 94.69 348 MET B N 1
ATOM 8088 C CA . MET B 1 348 ? -1.164 -41 -21.375 1 94.69 348 MET B CA 1
ATOM 8089 C C . MET B 1 348 ? -0.052 -41.125 -20.344 1 94.69 348 MET B C 1
ATOM 8091 O O . MET B 1 348 ? 0.167 -42.188 -19.781 1 94.69 348 MET B O 1
ATOM 8095 N N . GLY B 1 349 ? 0.655 -40.031 -20.203 1 92.31 349 GLY B N 1
ATOM 8096 C CA . GLY B 1 349 ? 1.702 -40.031 -19.203 1 92.31 349 GLY B CA 1
ATOM 8097 C C . GLY B 1 349 ? 1.207 -40.469 -17.828 1 92.31 349 GLY B C 1
ATOM 8098 O O . GLY B 1 349 ? 0.287 -39.875 -17.281 1 92.31 349 GLY B O 1
ATOM 8099 N N . ASN B 1 350 ? 1.719 -41.5 -17.203 1 93 350 ASN B N 1
ATOM 8100 C CA . ASN B 1 350 ? 1.42 -42.062 -15.891 1 93 350 ASN B CA 1
ATOM 8101 C C . ASN B 1 350 ? 0.003 -42.625 -15.836 1 93 350 ASN B C 1
ATOM 8103 O O . ASN B 1 350 ? -0.469 -43.031 -14.766 1 93 350 ASN B O 1
ATOM 8107 N N . LEU B 1 351 ? -0.703 -42.5 -16.891 1 93.38 351 LEU B N 1
ATOM 8108 C CA . LEU B 1 351 ? -2.049 -43.062 -17.031 1 93.38 351 LEU B CA 1
ATOM 8109 C C . LEU B 1 351 ? -2.121 -44 -18.219 1 93.38 351 LEU B C 1
ATOM 8111 O O . LEU B 1 351 ? -2.926 -43.812 -19.125 1 93.38 351 LEU B O 1
ATOM 8115 N N . ASN B 1 352 ? -1.478 -45.094 -18.109 1 87.12 352 ASN B N 1
ATOM 8116 C CA . ASN B 1 352 ? -1.082 -45.906 -19.25 1 87.12 352 ASN B CA 1
ATOM 8117 C C . ASN B 1 352 ? -2.246 -46.75 -19.766 1 87.12 352 ASN B C 1
ATOM 8119 O O . ASN B 1 352 ? -2.176 -47.312 -20.875 1 87.12 352 ASN B O 1
ATOM 8123 N N . GLU B 1 353 ? -3.332 -46.781 -19.109 1 87.44 353 GLU B N 1
ATOM 8124 C CA . GLU B 1 353 ? -4.473 -47.562 -19.578 1 87.44 353 GLU B CA 1
ATOM 8125 C C . GLU B 1 353 ? -5.281 -46.781 -20.625 1 87.44 353 GLU B C 1
ATOM 8127 O O . GLU B 1 353 ? -6.191 -47.344 -21.234 1 87.44 353 GLU B O 1
ATOM 8132 N N . PHE B 1 354 ? -4.922 -45.562 -20.797 1 91.06 354 PHE B N 1
ATOM 8133 C CA . PHE B 1 354 ? -5.613 -44.688 -21.75 1 91.06 354 PHE B CA 1
ATOM 8134 C C . PHE B 1 354 ? -4.629 -44.062 -22.734 1 91.06 354 PHE B C 1
ATOM 8136 O O . PHE B 1 354 ? -3.504 -43.719 -22.359 1 91.06 354 PHE B O 1
ATOM 8143 N N . THR B 1 355 ? -5.035 -43.938 -23.938 1 93.75 355 THR B N 1
ATOM 8144 C CA . THR B 1 355 ? -4.223 -43.219 -24.906 1 93.75 355 THR B CA 1
ATOM 8145 C C . THR B 1 355 ? -4.645 -41.75 -24.984 1 93.75 355 THR B C 1
ATOM 8147 O O . THR B 1 355 ? -5.719 -41.375 -24.516 1 93.75 355 THR B O 1
ATOM 8150 N N . ASN B 1 356 ? -3.807 -40.938 -25.609 1 95.56 356 ASN B N 1
ATOM 8151 C CA . ASN B 1 356 ? -4.051 -39.5 -25.672 1 95.56 356 ASN B CA 1
ATOM 8152 C C . ASN B 1 356 ? -5.363 -39.188 -26.391 1 95.56 356 ASN B C 1
ATOM 8154 O O . ASN B 1 356 ? -6.152 -38.375 -25.922 1 95.56 356 ASN B O 1
ATOM 8158 N N . SER B 1 357 ? -5.688 -39.875 -27.438 1 94.56 357 SER B N 1
ATOM 8159 C CA . SER B 1 357 ? -6.875 -39.594 -28.234 1 94.56 357 SER B CA 1
ATOM 8160 C C . SER B 1 357 ? -8.148 -40.031 -27.516 1 94.56 357 SER B C 1
ATOM 8162 O O . SER B 1 357 ? -9.227 -39.5 -27.781 1 94.56 357 SER B O 1
ATOM 8164 N N . MET B 1 358 ? -8.062 -40.969 -26.594 1 92.94 358 MET B N 1
ATOM 8165 C CA . MET B 1 358 ? -9.227 -41.469 -25.859 1 92.94 358 MET B CA 1
ATOM 8166 C C . MET B 1 358 ? -9.773 -40.375 -24.938 1 92.94 358 MET B C 1
ATOM 8168 O O . MET B 1 358 ? -10.938 -40.438 -24.531 1 92.94 358 MET B O 1
ATOM 8172 N N . GLY B 1 359 ? -8.969 -39.438 -24.672 1 93.38 359 GLY B N 1
ATOM 8173 C CA . GLY B 1 359 ? -9.445 -38.312 -23.891 1 93.38 359 GLY B CA 1
ATOM 8174 C C . GLY B 1 359 ? -10.484 -37.469 -24.609 1 93.38 359 GLY B C 1
ATOM 8175 O O . GLY B 1 359 ? -11.195 -36.688 -23.984 1 93.38 359 GLY B O 1
ATOM 8176 N N . TYR B 1 360 ? -10.617 -37.625 -25.875 1 94.06 360 TYR B N 1
ATOM 8177 C CA . TYR B 1 360 ? -11.523 -36.875 -26.719 1 94.06 360 TYR B CA 1
ATOM 8178 C C . TYR B 1 360 ? -12.82 -37.625 -26.969 1 94.06 360 TYR B C 1
ATOM 8180 O O . TYR B 1 360 ? -13.711 -37.156 -27.672 1 94.06 360 TYR B O 1
ATOM 8188 N N . LEU B 1 361 ? -13 -38.75 -26.344 1 90.62 361 LEU B N 1
ATOM 8189 C CA . LEU B 1 361 ? -14.148 -39.594 -26.609 1 90.62 361 LEU B CA 1
ATOM 8190 C C . LEU B 1 361 ? -15.445 -38.906 -26.188 1 90.62 361 LEU B C 1
ATOM 8192 O O . LEU B 1 361 ? -15.492 -38.25 -25.156 1 90.62 361 LEU B O 1
ATOM 8196 N N . LYS B 1 362 ? -16.453 -39.156 -26.953 1 88.81 362 LYS B N 1
ATOM 8197 C CA . LYS B 1 362 ? -17.75 -38.5 -26.734 1 88.81 362 LYS B CA 1
ATOM 8198 C C . LYS B 1 362 ? -18.406 -39.031 -25.453 1 88.81 362 LYS B C 1
ATOM 8200 O O . LYS B 1 362 ? -19.297 -38.375 -24.906 1 88.81 362 LYS B O 1
ATOM 8205 N N . ILE B 1 363 ? -17.984 -40.188 -25 1 87.25 363 ILE B N 1
ATOM 8206 C CA . ILE B 1 363 ? -18.578 -40.75 -23.797 1 87.25 363 ILE B CA 1
ATOM 8207 C C . ILE B 1 363 ? -18.375 -39.812 -22.625 1 87.25 363 ILE B C 1
ATOM 8209 O O . ILE B 1 363 ? -19.234 -39.719 -21.734 1 87.25 363 ILE B O 1
ATOM 8213 N N . PHE B 1 364 ? -17.281 -39.062 -22.594 1 89.81 364 PHE B N 1
ATOM 8214 C CA . PHE B 1 364 ? -17.062 -38.094 -21.547 1 89.81 364 PHE B CA 1
ATOM 8215 C C . PHE B 1 364 ? -18.125 -37 -21.578 1 89.81 364 PHE B C 1
ATOM 8217 O O . PHE B 1 364 ? -18.703 -36.656 -20.547 1 89.81 364 PHE B O 1
ATOM 8224 N N . ASP B 1 365 ? -18.438 -36.531 -22.734 1 87.25 365 ASP B N 1
ATOM 8225 C CA . ASP B 1 365 ? -19.453 -35.5 -22.922 1 87.25 365 ASP B CA 1
ATOM 8226 C C . ASP B 1 365 ? -20.828 -35.969 -22.516 1 87.25 365 ASP B C 1
ATOM 8228 O O . ASP B 1 365 ? -21.625 -35.219 -21.938 1 87.25 365 ASP B O 1
ATOM 8232 N N . GLU B 1 366 ? -21.031 -37.188 -22.75 1 83.94 366 GLU B N 1
ATOM 8233 C CA . GLU B 1 366 ? -22.391 -37.719 -22.641 1 83.94 366 GLU B CA 1
ATOM 8234 C C . GLU B 1 366 ? -22.656 -38.219 -21.219 1 83.94 366 GLU B C 1
ATOM 8236 O O . GLU B 1 366 ? -23.797 -38.156 -20.734 1 83.94 366 GLU B O 1
ATOM 8241 N N . ARG B 1 367 ? -21.594 -38.594 -20.547 1 87.5 367 ARG B N 1
ATOM 8242 C CA . ARG B 1 367 ? -21.906 -39.344 -19.328 1 87.5 367 ARG B CA 1
ATOM 8243 C C . ARG B 1 367 ? -21.062 -38.875 -18.156 1 87.5 367 ARG B C 1
ATOM 8245 O O . ARG B 1 367 ? -21.359 -39.188 -17 1 87.5 367 ARG B O 1
ATOM 8252 N N . ILE B 1 368 ? -20.047 -38.094 -18.422 1 85.69 368 ILE B N 1
ATOM 8253 C CA . ILE B 1 368 ? -19.109 -37.844 -17.344 1 85.69 368 ILE B CA 1
ATOM 8254 C C . ILE B 1 368 ? -19 -36.344 -17.094 1 85.69 368 ILE B C 1
ATOM 8256 O O . ILE B 1 368 ? -19.094 -35.906 -15.953 1 85.69 368 ILE B O 1
ATOM 8260 N N . THR B 1 369 ? -18.766 -35.625 -18.125 1 86.12 369 THR B N 1
ATOM 8261 C CA . THR B 1 369 ? -18.422 -34.219 -18.016 1 86.12 369 THR B CA 1
ATOM 8262 C C . THR B 1 369 ? -19.672 -33.344 -18.188 1 86.12 369 THR B C 1
ATOM 8264 O O . THR B 1 369 ? -19.766 -32.594 -19.172 1 86.12 369 THR B O 1
ATOM 8267 N N . ASN B 1 370 ? -20.594 -33.375 -17.297 1 90.69 370 ASN B N 1
ATOM 8268 C CA . ASN B 1 370 ? -21.75 -32.5 -17.281 1 90.69 370 ASN B CA 1
ATOM 8269 C C . ASN B 1 370 ? -21.594 -31.375 -16.266 1 90.69 370 ASN B C 1
ATOM 8271 O O . ASN B 1 370 ? -21.391 -31.625 -15.078 1 90.69 370 ASN B O 1
ATOM 8275 N N . TYR B 1 371 ? -21.672 -30.188 -16.781 1 95 371 TYR B N 1
ATOM 8276 C CA . TYR B 1 371 ? -21.422 -29.016 -15.945 1 95 371 TYR B CA 1
ATOM 8277 C C . TYR B 1 371 ? -22.656 -28.109 -15.898 1 95 371 TYR B C 1
ATOM 8279 O O . TYR B 1 371 ? -23.297 -27.891 -16.922 1 95 371 TYR B O 1
ATOM 8287 N N . ALA B 1 372 ? -23.016 -27.703 -14.695 1 93.94 372 ALA B N 1
ATOM 8288 C CA . ALA B 1 372 ? -23.969 -26.609 -14.57 1 93.94 372 ALA B CA 1
ATOM 8289 C C . ALA B 1 372 ? -23.344 -25.281 -15.008 1 93.94 372 ALA B C 1
ATOM 8291 O O . ALA B 1 372 ? -22.125 -25.078 -14.852 1 93.94 372 ALA B O 1
ATOM 8292 N N . PRO B 1 373 ? -24.172 -24.422 -15.555 1 92.5 373 PRO B N 1
ATOM 8293 C CA . PRO B 1 373 ? -23.609 -23.125 -15.93 1 92.5 373 PRO B CA 1
ATOM 8294 C C . PRO B 1 373 ? -23.031 -22.375 -14.75 1 92.5 373 PRO B C 1
ATOM 8296 O O . PRO B 1 373 ? -23.531 -22.484 -13.625 1 92.5 373 PRO B O 1
ATOM 8299 N N . SER B 1 374 ? -21.984 -21.641 -15.07 1 94.38 374 SER B N 1
ATOM 8300 C CA . SER B 1 374 ? -21.344 -20.828 -14.047 1 94.38 374 SER B CA 1
ATOM 8301 C C . SER B 1 374 ? -22.125 -19.547 -13.789 1 94.38 374 SER B C 1
ATOM 8303 O O . SER B 1 374 ? -22.641 -18.922 -14.727 1 94.38 374 SER B O 1
ATOM 8305 N N . PRO B 1 375 ? -22.172 -19.078 -12.484 1 93.12 375 PRO B N 1
ATOM 8306 C CA . PRO B 1 375 ? -22.75 -17.766 -12.227 1 93.12 375 PRO B CA 1
ATOM 8307 C C . PRO B 1 375 ? -22.031 -16.641 -12.977 1 93.12 375 PRO B C 1
ATOM 8309 O O . PRO B 1 375 ? -22.609 -15.594 -13.25 1 93.12 375 PRO B O 1
ATOM 8312 N N . GLY B 1 376 ? -20.75 -16.844 -13.266 1 89 376 GLY B N 1
ATOM 8313 C CA . GLY B 1 376 ? -19.969 -15.852 -13.984 1 89 376 GLY B CA 1
ATOM 8314 C C . GLY B 1 376 ? -20.469 -15.617 -15.398 1 89 376 GLY B C 1
ATOM 8315 O O . GLY B 1 376 ? -20.125 -14.609 -16.016 1 89 376 GLY B O 1
ATOM 8316 N N . GLU B 1 377 ? -21.328 -16.469 -15.875 1 86.5 377 GLU B N 1
ATOM 8317 C CA . GLU B 1 377 ? -21.844 -16.406 -17.234 1 86.5 377 GLU B CA 1
ATOM 8318 C C . GLU B 1 377 ? -23.234 -15.789 -17.266 1 86.5 377 GLU B C 1
ATOM 8320 O O . GLU B 1 377 ? -23.797 -15.562 -18.344 1 86.5 377 GLU B O 1
ATOM 8325 N N . ILE B 1 378 ? -23.703 -15.477 -16.109 1 84.75 378 ILE B N 1
ATOM 8326 C CA . ILE B 1 378 ? -25.078 -15.016 -15.992 1 84.75 378 ILE B CA 1
ATOM 8327 C C . ILE B 1 378 ? -25.109 -13.492 -16 1 84.75 378 ILE B C 1
ATOM 8329 O O . ILE B 1 378 ? -24.25 -12.844 -15.398 1 84.75 378 ILE B O 1
ATOM 8333 N N . THR B 1 379 ? -26 -12.938 -16.734 1 86.88 379 THR B N 1
ATOM 8334 C CA . THR B 1 379 ? -26.328 -11.523 -16.578 1 86.88 379 THR B CA 1
ATOM 8335 C C . THR B 1 379 ? -27.359 -11.328 -15.469 1 86.88 379 THR B C 1
ATOM 8337 O O . THR B 1 379 ? -28.5 -11.781 -15.586 1 86.88 379 THR B O 1
ATOM 8340 N N . CYS B 1 380 ? -26.906 -10.68 -14.422 1 89.25 380 CYS B N 1
ATOM 8341 C CA . CYS B 1 380 ? -27.766 -10.586 -13.242 1 89.25 380 CYS B CA 1
ATOM 8342 C C . CYS B 1 380 ? -28.422 -9.211 -13.156 1 89.25 380 CYS B C 1
ATOM 8344 O O . CYS B 1 380 ? -27.891 -8.227 -13.664 1 89.25 380 CYS B O 1
ATOM 8346 N N . THR B 1 381 ? -29.625 -9.148 -12.641 1 85.5 381 THR B N 1
ATOM 8347 C CA . THR B 1 381 ? -30.312 -7.895 -12.344 1 85.5 381 THR B CA 1
ATOM 8348 C C . THR B 1 381 ? -30.406 -7.672 -10.844 1 85.5 381 THR B C 1
ATOM 8350 O O . THR B 1 381 ? -30.5 -6.531 -10.383 1 85.5 381 THR B O 1
ATOM 8353 N N . ARG B 1 382 ? -30.469 -8.781 -10.117 1 86.19 382 ARG B N 1
ATOM 8354 C CA . ARG B 1 382 ? -30.453 -8.766 -8.664 1 86.19 382 ARG B CA 1
ATOM 8355 C C . ARG B 1 382 ? -29.547 -9.859 -8.109 1 86.19 382 ARG B C 1
ATOM 8357 O O . ARG B 1 382 ? -29.188 -10.797 -8.82 1 86.19 382 ARG B O 1
ATOM 8364 N N . SER B 1 383 ? -29.156 -9.75 -6.898 1 87.19 383 SER B N 1
ATOM 8365 C CA . SER B 1 383 ? -28.188 -10.664 -6.297 1 87.19 383 SER B CA 1
ATOM 8366 C C . SER B 1 383 ? -28.734 -12.086 -6.238 1 87.19 383 SER B C 1
ATOM 8368 O O . SER B 1 383 ? -27.984 -13.055 -6.297 1 87.19 383 SER B O 1
ATOM 8370 N N . SER B 1 384 ? -30.047 -12.312 -6.191 1 88.81 384 SER B N 1
ATOM 8371 C CA . SER B 1 384 ? -30.625 -13.648 -6.145 1 88.81 384 SER B CA 1
ATOM 8372 C C . SER B 1 384 ? -30.391 -14.406 -7.449 1 88.81 384 SER B C 1
ATOM 8374 O O . SER B 1 384 ? -30.391 -15.641 -7.469 1 88.81 384 SER B O 1
ATOM 8376 N N . ASP B 1 385 ? -30.109 -13.664 -8.516 1 90.69 385 ASP B N 1
ATOM 8377 C CA . ASP B 1 385 ? -29.844 -14.266 -9.812 1 90.69 385 ASP B CA 1
ATOM 8378 C C . ASP B 1 385 ? -28.516 -15.031 -9.789 1 90.69 385 ASP B C 1
ATOM 8380 O O . ASP B 1 385 ? -28.297 -15.938 -10.609 1 90.69 385 ASP B O 1
ATOM 8384 N N . CYS B 1 386 ? -27.672 -14.758 -8.844 1 92.12 386 CYS B N 1
ATOM 8385 C CA . CYS B 1 386 ? -26.344 -15.344 -8.789 1 92.12 386 CYS B CA 1
ATOM 8386 C C . CYS B 1 386 ? -26.359 -16.688 -8.078 1 92.12 386 CYS B C 1
ATOM 8388 O O . CYS B 1 386 ? -25.344 -17.391 -8.047 1 92.12 386 CYS B O 1
ATOM 8390 N N . GLN B 1 387 ? -27.406 -17.062 -7.57 1 87.31 387 GLN B N 1
ATOM 8391 C CA . GLN B 1 387 ? -27.703 -18.391 -7.035 1 87.31 387 GLN B CA 1
ATOM 8392 C C . GLN B 1 387 ? -26.797 -18.734 -5.863 1 87.31 387 GLN B C 1
ATOM 8394 O O . GLN B 1 387 ? -26.594 -19.906 -5.547 1 87.31 387 GLN B O 1
ATOM 8399 N N . SER B 1 388 ? -26.109 -17.812 -5.27 1 90.38 388 SER B N 1
ATOM 8400 C CA . SER B 1 388 ? -25.219 -18.016 -4.129 1 90.38 388 SER B CA 1
ATOM 8401 C C . SER B 1 388 ? -25.094 -16.75 -3.293 1 90.38 388 SER B C 1
ATOM 8403 O O . SER B 1 388 ? -24.047 -16.125 -3.264 1 90.38 388 SER B O 1
ATOM 8405 N N . PRO B 1 389 ? -26.125 -16.438 -2.545 1 86.88 389 PRO B N 1
ATOM 8406 C CA . PRO B 1 389 ? -26.141 -15.148 -1.846 1 86.88 389 PRO B CA 1
ATOM 8407 C C . PRO B 1 389 ? -25.062 -15.039 -0.775 1 86.88 389 PRO B C 1
ATOM 8409 O O . PRO B 1 389 ? -24.688 -13.938 -0.37 1 86.88 389 PRO B O 1
ATOM 8412 N N . GLN B 1 390 ? -24.578 -16.172 -0.362 1 85.56 390 GLN B N 1
ATOM 8413 C CA . GLN B 1 390 ? -23.547 -16.141 0.669 1 85.56 390 GLN B CA 1
ATOM 8414 C C . GLN B 1 390 ? -22.188 -15.734 0.087 1 85.56 390 GLN B C 1
ATOM 8416 O O . GLN B 1 390 ? -21.328 -15.234 0.806 1 85.56 390 GLN B O 1
ATOM 8421 N N . PHE B 1 391 ? -22.047 -15.984 -1.237 1 91.38 391 PHE B N 1
ATOM 8422 C CA . PHE B 1 391 ? -20.719 -15.812 -1.806 1 91.38 391 PHE B CA 1
ATOM 8423 C C . PHE B 1 391 ? -20.734 -14.75 -2.898 1 91.38 391 PHE B C 1
ATOM 8425 O O . PHE B 1 391 ? -19.703 -14.164 -3.219 1 91.38 391 PHE B O 1
ATOM 8432 N N . LEU B 1 392 ? -21.938 -14.547 -3.484 1 92.19 392 LEU B N 1
ATOM 8433 C CA . LEU B 1 392 ? -21.969 -13.711 -4.684 1 92.19 392 LEU B CA 1
ATOM 8434 C C . LEU B 1 392 ? -23.031 -12.633 -4.566 1 92.19 392 LEU B C 1
ATOM 8436 O O . LEU B 1 392 ? -24 -12.789 -3.818 1 92.19 392 LEU B O 1
ATOM 8440 N N . ARG B 1 393 ? -22.75 -11.57 -5.246 1 88.5 393 ARG B N 1
ATOM 8441 C CA . ARG B 1 393 ? -23.703 -10.477 -5.391 1 88.5 393 ARG B CA 1
ATOM 8442 C C . ARG B 1 393 ? -23.734 -9.977 -6.832 1 88.5 393 ARG B C 1
ATOM 8444 O O . ARG B 1 393 ? -22.828 -10.242 -7.613 1 88.5 393 ARG B O 1
ATOM 8451 N N . CYS B 1 394 ? -24.859 -9.383 -7.133 1 86.38 394 CYS B N 1
ATOM 8452 C CA . CYS B 1 394 ? -24.984 -8.781 -8.453 1 86.38 394 CYS B CA 1
ATOM 8453 C C . CYS B 1 394 ? -24.438 -7.359 -8.461 1 86.38 394 CYS B C 1
ATOM 8455 O O . CYS B 1 394 ? -24.781 -6.559 -7.59 1 86.38 394 CYS B O 1
ATOM 8457 N N . SER B 1 395 ? -23.484 -7.145 -9.32 1 80.31 395 SER B N 1
ATOM 8458 C CA . SER B 1 395 ? -22.938 -5.809 -9.531 1 80.31 395 SER B CA 1
ATOM 8459 C C . SER B 1 395 ? -22.734 -5.516 -11.016 1 80.31 395 SER B C 1
ATOM 8461 O O . SER B 1 395 ? -22.016 -6.23 -11.703 1 80.31 395 SER B O 1
ATOM 8463 N N . SER B 1 396 ? -23.422 -4.516 -11.57 1 77.12 396 SER B N 1
ATOM 8464 C CA . SER B 1 396 ? -23.297 -4.07 -12.961 1 77.12 396 SER B CA 1
ATOM 8465 C C . SER B 1 396 ? -23.578 -5.211 -13.93 1 77.12 396 SER B C 1
ATOM 8467 O O . SER B 1 396 ? -22.812 -5.438 -14.867 1 77.12 396 SER B O 1
ATOM 8469 N N . GLY B 1 397 ? -24.578 -5.996 -13.578 1 82.12 397 GLY B N 1
ATOM 8470 C CA . GLY B 1 397 ? -25.047 -7.031 -14.492 1 82.12 397 GLY B CA 1
ATOM 8471 C C . GLY B 1 397 ? -24.234 -8.305 -14.398 1 82.12 397 GLY B C 1
ATOM 8472 O O . GLY B 1 397 ? -24.453 -9.25 -15.164 1 82.12 397 GLY B O 1
ATOM 8473 N N . ARG B 1 398 ? -23.25 -8.312 -13.453 1 86.75 398 ARG B N 1
ATOM 8474 C CA . ARG B 1 398 ? -22.391 -9.484 -13.305 1 86.75 398 ARG B CA 1
ATOM 8475 C C . ARG B 1 398 ? -22.453 -10.023 -11.875 1 86.75 398 ARG B C 1
ATOM 8477 O O . ARG B 1 398 ? -22.594 -9.258 -10.922 1 86.75 398 ARG B O 1
ATOM 8484 N N . CYS B 1 399 ? -22.453 -11.297 -11.828 1 89.75 399 CYS B N 1
ATOM 8485 C CA . CYS B 1 399 ? -22.297 -11.914 -10.516 1 89.75 399 CYS B CA 1
ATOM 8486 C C . CYS B 1 399 ? -20.844 -11.844 -10.047 1 89.75 399 CYS B C 1
ATOM 8488 O O . CYS B 1 399 ? -19.953 -12.414 -10.688 1 89.75 399 CYS B O 1
ATOM 8490 N N . ILE B 1 400 ? -20.609 -11.109 -8.922 1 88.62 400 ILE B N 1
ATOM 8491 C CA . ILE B 1 400 ? -19.25 -10.953 -8.422 1 88.62 400 ILE B CA 1
ATOM 8492 C C . ILE B 1 400 ? -19.172 -11.43 -6.973 1 88.62 400 ILE B C 1
ATOM 8494 O O . ILE B 1 400 ? -20.188 -11.438 -6.262 1 88.62 400 ILE B O 1
ATOM 8498 N N . PRO B 1 401 ? -17.984 -11.867 -6.562 1 89.75 401 PRO B N 1
ATOM 8499 C CA . PRO B 1 401 ? -17.844 -12.367 -5.191 1 89.75 401 PRO B CA 1
ATOM 8500 C C . PRO B 1 401 ? -18.031 -11.273 -4.141 1 89.75 401 PRO B C 1
ATOM 8502 O O . PRO B 1 401 ? -17.688 -10.117 -4.379 1 89.75 401 PRO B O 1
ATOM 8505 N N . ILE B 1 402 ? -18.594 -11.703 -3.041 1 84.56 402 ILE B N 1
ATOM 8506 C CA . ILE B 1 402 ? -18.578 -10.875 -1.841 1 84.56 402 ILE B CA 1
ATOM 8507 C C . ILE B 1 402 ? -17.188 -10.906 -1.207 1 84.56 402 ILE B C 1
ATOM 8509 O O . ILE B 1 402 ? -16.5 -11.922 -1.261 1 84.56 402 ILE B O 1
ATOM 8513 N N . LEU B 1 403 ? -16.766 -9.805 -0.623 1 77.44 403 LEU B N 1
ATOM 8514 C CA . LEU B 1 403 ? -15.438 -9.711 -0.049 1 77.44 403 LEU B CA 1
ATOM 8515 C C . LEU B 1 403 ? -15.359 -10.438 1.29 1 77.44 403 LEU B C 1
ATOM 8517 O O . LEU B 1 403 ? -16.344 -10.469 2.037 1 77.44 403 LEU B O 1
ATOM 8521 N N . ARG B 1 404 ? -14.195 -11.07 1.435 1 76.06 404 ARG B N 1
ATOM 8522 C CA . ARG B 1 404 ? -13.984 -11.727 2.717 1 76.06 404 ARG B CA 1
ATOM 8523 C C . ARG B 1 404 ? -13.711 -10.711 3.818 1 76.06 404 ARG B C 1
ATOM 8525 O O . ARG B 1 404 ? -13.258 -9.594 3.543 1 76.06 404 ARG B O 1
ATOM 8532 N N . SER B 1 405 ? -14.133 -11.023 5.094 1 55.78 405 SER B N 1
ATOM 8533 C CA . SER B 1 405 ? -13.828 -10.172 6.234 1 55.78 405 SER B CA 1
ATOM 8534 C C . SER B 1 405 ? -12.352 -10.281 6.625 1 55.78 405 SER B C 1
ATOM 8536 O O . SER B 1 405 ? -11.734 -11.328 6.426 1 55.78 405 SER B O 1
ATOM 8538 N N . SER B 1 406 ? -11.484 -9.398 6.711 1 46.41 406 SER B N 1
ATOM 8539 C CA . SER B 1 406 ? -10.07 -9.461 7.07 1 46.41 406 SER B CA 1
ATOM 8540 C C . SER B 1 406 ? -9.852 -10.289 8.336 1 46.41 406 SER B C 1
ATOM 8542 O O . SER B 1 406 ? -10.031 -9.789 9.445 1 46.41 406 SER B O 1
ATOM 8544 N N . SER B 1 407 ? -10.414 -11.453 8.641 1 37.81 407 SER B N 1
ATOM 8545 C CA . SER B 1 407 ? -10 -12.195 9.828 1 37.81 407 SER B CA 1
ATOM 8546 C C . SER B 1 407 ? -8.5 -12.438 9.836 1 37.81 407 SER B C 1
ATOM 8548 O O . SER B 1 407 ? -7.938 -12.898 8.836 1 37.81 407 SER B O 1
ATOM 8550 N N . SER B 1 408 ? -7.727 -11.609 10.508 1 36 408 SER B N 1
ATOM 8551 C CA . SER B 1 408 ? -6.34 -11.992 10.758 1 36 408 SER B CA 1
ATOM 8552 C C . SER B 1 408 ? -6.219 -13.484 11.047 1 36 408 SER B C 1
ATOM 8554 O O . SER B 1 408 ? -7.051 -14.055 11.766 1 36 408 SER B O 1
ATOM 8556 N N . PRO B 1 409 ? -5.5 -14.195 10.297 1 32.56 409 PRO B N 1
ATOM 8557 C CA . PRO B 1 409 ? -5.285 -15.609 10.602 1 32.56 409 PRO B CA 1
ATOM 8558 C C . PRO B 1 409 ? -4.98 -15.844 12.086 1 32.56 409 PRO B C 1
ATOM 8560 O O . PRO B 1 409 ? -4.801 -17 12.5 1 32.56 409 PRO B O 1
ATOM 8563 N N . PHE B 1 410 ? -4.344 -14.977 12.875 1 29.52 410 PHE B N 1
ATOM 8564 C CA . PHE B 1 410 ? -4.051 -15.406 14.242 1 29.52 410 PHE B CA 1
ATOM 8565 C C . PHE B 1 410 ? -5.328 -15.531 15.055 1 29.52 410 PHE B C 1
ATOM 8567 O O . PHE B 1 410 ? -6.277 -14.766 14.859 1 29.52 410 PHE B O 1
ATOM 8574 N N . GLY B 1 411 ? -5.625 -16.75 15.5 1 28 411 GLY B N 1
ATOM 8575 C CA . GLY B 1 411 ? -6.637 -17.344 16.359 1 28 411 GLY B CA 1
ATOM 8576 C C . GLY B 1 411 ? -7.219 -16.359 17.359 1 28 411 GLY B C 1
ATOM 8577 O O . GLY B 1 411 ? -7.789 -16.781 18.375 1 28 411 GLY B O 1
ATOM 8578 N N . ARG B 1 412 ? -6.867 -15.227 17.625 1 29.94 412 ARG B N 1
ATOM 8579 C CA . ARG B 1 412 ? -7.695 -14.727 18.719 1 29.94 412 ARG B CA 1
ATOM 8580 C C . ARG B 1 412 ? -9.156 -14.602 18.281 1 29.94 412 ARG B C 1
ATOM 8582 O O . ARG B 1 412 ? -9.453 -14.008 17.25 1 29.94 412 ARG B O 1
ATOM 8589 N N . ARG B 1 413 ? -10.008 -15.578 18.844 1 29.22 413 ARG B N 1
ATOM 8590 C CA . ARG B 1 413 ? -11.469 -15.523 18.891 1 29.22 413 ARG B CA 1
ATOM 8591 C C . ARG B 1 413 ? -11.953 -14.078 19 1 29.22 413 ARG B C 1
ATOM 8593 O O . ARG B 1 413 ? -11.805 -13.445 20.047 1 29.22 413 ARG B O 1
ATOM 8600 N N . LYS B 1 414 ? -11.93 -13.305 18.047 1 33.31 414 LYS B N 1
ATOM 8601 C CA . LYS B 1 414 ? -12.766 -12.164 18.391 1 33.31 414 LYS B CA 1
ATOM 8602 C C . LYS B 1 414 ? -14.195 -12.609 18.703 1 33.31 414 LYS B C 1
ATOM 8604 O O . LYS B 1 414 ? -14.695 -13.562 18.109 1 33.31 414 LYS B O 1
ATOM 8609 N N . LYS B 1 415 ? -14.805 -12.125 19.766 1 28.8 415 LYS B N 1
ATOM 8610 C CA . LYS B 1 415 ? -16.219 -12.188 20.156 1 28.8 415 LYS B CA 1
ATOM 8611 C C . LYS B 1 415 ? -17.125 -12.062 18.938 1 28.8 415 LYS B C 1
ATOM 8613 O O . LYS B 1 415 ? -16.844 -11.289 18.031 1 28.8 415 LYS B O 1
ATOM 8618 N N . ARG B 1 416 ? -18.188 -12.93 18.703 1 29 416 ARG B N 1
ATOM 8619 C CA . ARG B 1 416 ? -19.312 -13.219 17.828 1 29 416 ARG B CA 1
ATOM 8620 C C . ARG B 1 416 ? -19.922 -11.93 17.281 1 29 416 ARG B C 1
ATOM 8622 O O . ARG B 1 416 ? -20.531 -11.93 16.219 1 29 416 ARG B O 1
ATOM 8629 N N . ASP B 1 417 ? -20.297 -10.961 18.062 1 25.27 417 ASP B N 1
ATOM 8630 C CA . ASP B 1 417 ? -21.359 -10 17.812 1 25.27 417 ASP B CA 1
ATOM 8631 C C . ASP B 1 417 ? -20.906 -8.93 16.812 1 25.27 417 ASP B C 1
ATOM 8633 O O . ASP B 1 417 ? -21.609 -7.938 16.609 1 25.27 417 ASP B O 1
ATOM 8637 N N . VAL B 1 418 ? -19.594 -8.727 16.703 1 30.12 418 VAL B N 1
ATOM 8638 C CA . VAL B 1 418 ? -19.422 -7.547 15.875 1 30.12 418 VAL B CA 1
ATOM 8639 C C . VAL B 1 418 ? -19.516 -7.934 14.398 1 30.12 418 VAL B C 1
ATOM 8641 O O . VAL B 1 418 ? -18.672 -8.664 13.883 1 30.12 418 VAL B O 1
ATOM 8644 N N . GLU B 1 419 ? -20.609 -8.062 13.812 1 31.31 419 GLU B N 1
ATOM 8645 C CA . GLU B 1 419 ? -21.031 -8.367 12.445 1 31.31 419 GLU B CA 1
ATOM 8646 C C . GLU B 1 419 ? -19.984 -7.902 11.438 1 31.31 419 GLU B C 1
ATOM 8648 O O . GLU B 1 419 ? -19.688 -8.602 10.469 1 31.31 419 GLU B O 1
ATOM 8653 N N . TYR B 1 420 ? -19.938 -6.512 11.078 1 31.77 420 TYR B N 1
ATOM 8654 C CA . TYR B 1 420 ? -19.172 -6.023 9.938 1 31.77 420 TYR B CA 1
ATOM 8655 C C . TYR B 1 420 ? -17.703 -5.82 10.312 1 31.77 420 TYR B C 1
ATOM 8657 O O . TYR B 1 420 ? -17.375 -4.883 11.039 1 31.77 420 TYR B O 1
ATOM 8665 N N . GLU B 1 421 ? -17.062 -6.824 10.602 1 35.78 421 GLU B N 1
ATOM 8666 C CA . GLU B 1 421 ? -15.609 -6.734 10.773 1 35.78 421 GLU B CA 1
ATOM 8667 C C . GLU B 1 421 ? -14.984 -5.871 9.68 1 35.78 421 GLU B C 1
ATOM 8669 O O . GLU B 1 421 ? -15.203 -6.098 8.492 1 35.78 421 GLU B O 1
ATOM 8674 N N . ASP B 1 422 ? -14.852 -4.617 9.906 1 36.91 422 ASP B N 1
ATOM 8675 C CA . ASP B 1 422 ? -14.219 -3.645 9.023 1 36.91 422 ASP B CA 1
ATOM 8676 C C . ASP B 1 422 ? -13.016 -4.258 8.305 1 36.91 422 ASP B C 1
ATOM 8678 O O . ASP B 1 422 ? -12.047 -4.676 8.945 1 36.91 422 ASP B O 1
ATOM 8682 N N . ASP B 1 423 ? -13.273 -4.965 7.223 1 41.19 423 ASP B N 1
ATOM 8683 C CA . ASP B 1 423 ? -12.5 -5.656 6.195 1 41.19 423 ASP B CA 1
ATOM 8684 C C . ASP B 1 423 ? -11.266 -4.852 5.809 1 41.19 423 ASP B C 1
ATOM 8686 O O . ASP B 1 423 ? -11.375 -3.721 5.336 1 41.19 423 ASP B O 1
ATOM 8690 N N . GLU B 1 424 ? -10.242 -5.016 6.617 1 46.28 424 GLU B N 1
ATOM 8691 C CA . GLU B 1 424 ? -8.984 -4.355 6.277 1 46.28 424 GLU B CA 1
ATOM 8692 C C . GLU B 1 424 ? -8.578 -4.656 4.836 1 46.28 424 GLU B C 1
ATOM 8694 O O . GLU B 1 424 ? -8.469 -5.82 4.449 1 46.28 424 GLU B O 1
ATOM 8699 N N . TYR B 1 425 ? -8.984 -3.947 3.848 1 46.59 425 TYR B N 1
ATOM 8700 C CA . TYR B 1 425 ? -8.57 -4.016 2.451 1 46.59 425 TYR B CA 1
ATOM 8701 C C . TYR B 1 425 ? -7.055 -3.945 2.328 1 46.59 425 TYR B C 1
ATOM 8703 O O . TYR B 1 425 ? -6.422 -3.033 2.865 1 46.59 425 TYR B O 1
ATOM 8711 N N . LYS B 1 426 ? -6.469 -5.117 2.109 1 59.84 426 LYS B N 1
ATOM 8712 C CA . LYS B 1 426 ? -5.027 -5.168 1.885 1 59.84 426 LYS B CA 1
ATOM 8713 C C . LYS B 1 426 ? -4.688 -4.914 0.418 1 59.84 426 LYS B C 1
ATOM 8715 O O . LYS B 1 426 ? -5.398 -5.375 -0.477 1 59.84 426 LYS B O 1
ATOM 8720 N N . SER B 1 427 ? -3.914 -3.828 0.096 1 66.19 427 SER B N 1
ATOM 8721 C CA . SER B 1 427 ? -3.336 -3.58 -1.22 1 66.19 427 SER B CA 1
ATOM 8722 C C . SER B 1 427 ? -2.17 -4.523 -1.498 1 66.19 427 SER B C 1
ATOM 8724 O O . SER B 1 427 ? -1.666 -5.184 -0.586 1 66.19 427 SER B O 1
ATOM 8726 N N . VAL B 1 428 ? -1.905 -4.75 -2.822 1 68.38 428 VAL B N 1
ATOM 8727 C CA . VAL B 1 428 ? -0.744 -5.539 -3.223 1 68.38 428 VAL B CA 1
ATOM 8728 C C . VAL B 1 428 ? 0.491 -5.059 -2.463 1 68.38 428 VAL B C 1
ATOM 8730 O O . VAL B 1 428 ? 1.369 -5.855 -2.125 1 68.38 428 VAL B O 1
ATOM 8733 N N . MET B 1 429 ? 0.499 -3.818 -2.129 1 77.31 429 MET B N 1
ATOM 8734 C CA . MET B 1 429 ? 1.639 -3.238 -1.425 1 77.31 429 MET B CA 1
ATOM 8735 C C . MET B 1 429 ? 1.655 -3.678 0.036 1 77.31 429 MET B C 1
ATOM 8737 O O . MET B 1 429 ? 2.674 -3.545 0.716 1 77.31 429 MET B O 1
ATOM 8741 N N . ASP B 1 430 ? 0.624 -4.371 0.465 1 75.25 430 ASP B N 1
ATOM 8742 C CA . ASP B 1 430 ? 0.554 -4.73 1.878 1 75.25 430 ASP B CA 1
ATOM 8743 C C . ASP B 1 430 ? 0.956 -6.188 2.094 1 75.25 430 ASP B C 1
ATOM 8745 O O . ASP B 1 430 ? 1.253 -6.594 3.219 1 75.25 430 ASP B O 1
ATOM 8749 N N . SER B 1 431 ? 0.988 -6.914 1.034 1 77.06 431 SER B N 1
ATOM 8750 C CA . SER B 1 431 ? 1.179 -8.352 1.202 1 77.06 431 SER B CA 1
ATOM 8751 C C . SER B 1 431 ? 2.65 -8.734 1.089 1 77.06 431 SER B C 1
ATOM 8753 O O . SER B 1 431 ? 3.375 -8.188 0.253 1 77.06 431 SER B O 1
ATOM 8755 N N . SER B 1 432 ? 3.094 -9.656 1.958 1 83.5 432 SER B N 1
ATOM 8756 C CA . SER B 1 432 ? 4.426 -10.242 1.884 1 83.5 432 SER B CA 1
ATOM 8757 C C . SER B 1 432 ? 4.426 -11.492 1.011 1 83.5 432 SER B C 1
ATOM 8759 O O . SER B 1 432 ? 3.402 -11.852 0.426 1 83.5 432 SER B O 1
ATOM 8761 N N . TYR B 1 433 ? 5.547 -12.094 0.826 1 87.38 433 TYR B N 1
ATOM 8762 C CA . TYR B 1 433 ? 5.688 -13.336 0.076 1 87.38 433 TYR B CA 1
ATOM 8763 C C . TYR B 1 433 ? 6.32 -14.43 0.937 1 87.38 433 TYR B C 1
ATOM 8765 O O . TYR B 1 433 ? 7.406 -14.234 1.491 1 87.38 433 TYR B O 1
ATOM 8773 N N . GLN B 1 434 ? 5.672 -15.594 1.037 1 89.38 434 GLN B N 1
ATOM 8774 C CA . GLN B 1 434 ? 6.164 -16.719 1.809 1 89.38 434 GLN B CA 1
ATOM 8775 C C . GLN B 1 434 ? 6.68 -17.828 0.891 1 89.38 434 GLN B C 1
ATOM 8777 O O . GLN B 1 434 ? 5.898 -18.469 0.173 1 89.38 434 GLN B O 1
ATOM 8782 N N . ASN B 1 435 ? 7.953 -18.031 0.913 1 92.25 435 ASN B N 1
ATOM 8783 C CA . ASN B 1 435 ? 8.555 -19.141 0.174 1 92.25 435 ASN B CA 1
ATOM 8784 C C . ASN B 1 435 ? 8.461 -20.453 0.952 1 92.25 435 ASN B C 1
ATOM 8786 O O . ASN B 1 435 ? 8.422 -20.438 2.184 1 92.25 435 ASN B O 1
ATOM 8790 N N . ASN B 1 436 ? 8.453 -21.594 0.231 1 91.56 436 ASN B N 1
ATOM 8791 C CA . ASN B 1 436 ? 8.461 -22.891 0.879 1 91.56 436 ASN B CA 1
ATOM 8792 C C . ASN B 1 436 ? 9.883 -23.422 1.068 1 91.56 436 ASN B C 1
ATOM 8794 O O . ASN B 1 436 ? 10.094 -24.406 1.78 1 91.56 436 ASN B O 1
ATOM 8798 N N . PHE B 1 437 ? 10.844 -22.812 0.427 1 94.56 437 PHE B N 1
ATOM 8799 C CA . PHE B 1 437 ? 12.273 -23.094 0.557 1 94.56 437 PHE B CA 1
ATOM 8800 C C . PHE B 1 437 ? 12.57 -24.562 0.23 1 94.56 437 PHE B C 1
ATOM 8802 O O . PHE B 1 437 ? 13.281 -25.234 0.972 1 94.56 437 PHE B O 1
ATOM 8809 N N . VAL B 1 438 ? 12.031 -25 -0.882 1 94.25 438 VAL B N 1
ATOM 8810 C CA . VAL B 1 438 ? 12.273 -26.375 -1.312 1 94.25 438 VAL B CA 1
ATOM 8811 C C . VAL B 1 438 ? 13.453 -26.406 -2.287 1 94.25 438 VAL B C 1
ATOM 8813 O O . VAL B 1 438 ? 13.484 -25.641 -3.258 1 94.25 438 VAL B O 1
ATOM 8816 N N . ILE B 1 439 ? 14.453 -27.188 -2 1 95.44 439 ILE B N 1
ATOM 8817 C CA . ILE B 1 439 ? 15.516 -27.578 -2.922 1 95.44 439 ILE B CA 1
ATOM 8818 C C . ILE B 1 439 ? 15.586 -29.094 -3.02 1 95.44 439 ILE B C 1
ATOM 8820 O O . ILE B 1 439 ? 15.805 -29.781 -2.02 1 95.44 439 ILE B O 1
ATOM 8824 N N . ASP B 1 440 ? 15.391 -29.594 -4.207 1 93.56 440 ASP B N 1
ATOM 8825 C CA . ASP B 1 440 ? 15.516 -31.016 -4.469 1 93.56 440 ASP B CA 1
ATOM 8826 C C . ASP B 1 440 ? 14.688 -31.828 -3.475 1 93.56 440 ASP B C 1
ATOM 8828 O O . ASP B 1 440 ? 15.203 -32.781 -2.85 1 93.56 440 ASP B O 1
ATOM 8832 N N . GLY B 1 441 ? 13.484 -31.375 -3.285 1 91.12 441 GLY B N 1
ATOM 8833 C CA . GLY B 1 441 ? 12.5 -32.125 -2.5 1 91.12 441 GLY B CA 1
ATOM 8834 C C . GLY B 1 441 ? 12.602 -31.844 -1.012 1 91.12 441 GLY B C 1
ATOM 8835 O O . GLY B 1 441 ? 11.805 -32.344 -0.225 1 91.12 441 GLY B O 1
ATOM 8836 N N . GLU B 1 442 ? 13.5 -31.047 -0.565 1 93.31 442 GLU B N 1
ATOM 8837 C CA . GLU B 1 442 ? 13.672 -30.734 0.852 1 93.31 442 GLU B CA 1
ATOM 8838 C C . GLU B 1 442 ? 13.344 -29.281 1.143 1 93.31 442 GLU B C 1
ATOM 8840 O O . GLU B 1 442 ? 13.906 -28.375 0.522 1 93.31 442 GLU B O 1
ATOM 8845 N N . ALA B 1 443 ? 12.43 -29.125 2.088 1 94.69 443 ALA B N 1
ATOM 8846 C CA . ALA B 1 443 ? 12.055 -27.766 2.484 1 94.69 443 ALA B CA 1
ATOM 8847 C C . ALA B 1 443 ? 12.859 -27.297 3.693 1 94.69 443 ALA B C 1
ATOM 8849 O O . ALA B 1 443 ? 12.523 -27.625 4.832 1 94.69 443 ALA B O 1
ATOM 8850 N N . ASP B 1 444 ? 13.875 -26.516 3.461 1 95.75 444 ASP B N 1
ATOM 8851 C CA . ASP B 1 444 ? 14.766 -26.016 4.508 1 95.75 444 ASP B CA 1
ATOM 8852 C C . ASP B 1 444 ? 15.531 -24.797 4.035 1 95.75 444 ASP B C 1
ATOM 8854 O O . ASP B 1 444 ? 16.297 -24.859 3.07 1 95.75 444 ASP B O 1
ATOM 8858 N N . VAL B 1 445 ? 15.391 -23.734 4.789 1 95.69 445 VAL B N 1
ATOM 8859 C CA . VAL B 1 445 ? 15.992 -22.469 4.398 1 95.69 445 VAL B CA 1
ATOM 8860 C C . VAL B 1 445 ? 17.516 -22.578 4.438 1 95.69 445 VAL B C 1
ATOM 8862 O O . VAL B 1 445 ? 18.219 -21.844 3.734 1 95.69 445 VAL B O 1
ATOM 8865 N N . SER B 1 446 ? 18.047 -23.547 5.188 1 94.56 446 SER B N 1
ATOM 8866 C CA . SER B 1 446 ? 19.484 -23.688 5.352 1 94.56 446 SER B CA 1
ATOM 8867 C C . SER B 1 446 ? 20.156 -24.109 4.047 1 94.56 446 SER B C 1
ATOM 8869 O O . SER B 1 446 ? 21.375 -24 3.898 1 94.56 446 SER B O 1
ATOM 8871 N N . GLN B 1 447 ? 19.391 -24.578 3.088 1 96 447 GLN B N 1
ATOM 8872 C CA . GLN B 1 447 ? 19.953 -25.016 1.811 1 96 447 GLN B CA 1
ATOM 8873 C C . GLN B 1 447 ? 20.109 -23.844 0.848 1 96 447 GLN B C 1
ATOM 8875 O O . GLN B 1 447 ? 20.688 -24 -0.236 1 96 447 GLN B O 1
ATOM 8880 N N . TRP B 1 448 ? 19.703 -22.734 1.248 1 96.88 448 TRP B N 1
ATOM 8881 C CA . TRP B 1 448 ? 19.672 -21.594 0.35 1 96.88 448 TRP B CA 1
ATOM 8882 C C . TRP B 1 448 ? 20.781 -20.594 0.692 1 96.88 448 TRP B C 1
ATOM 8884 O O . TRP B 1 448 ? 21.203 -20.516 1.845 1 96.88 448 TRP B O 1
ATOM 8894 N N . ALA B 1 449 ? 21.25 -19.953 -0.274 1 95.5 449 ALA B N 1
ATOM 8895 C CA . ALA B 1 449 ? 22.094 -18.766 -0.189 1 95.5 449 ALA B CA 1
ATOM 8896 C C . ALA B 1 449 ? 21.406 -17.562 -0.812 1 95.5 449 ALA B C 1
ATOM 8898 O O . ALA B 1 449 ? 20.531 -17.703 -1.669 1 95.5 449 ALA B O 1
ATOM 8899 N N . PHE B 1 450 ? 21.766 -16.406 -0.346 1 94.31 450 PHE B N 1
ATOM 8900 C CA . PHE B 1 450 ? 21.094 -15.203 -0.807 1 94.31 450 PHE B CA 1
ATOM 8901 C C . PHE B 1 450 ? 22.078 -14.258 -1.484 1 94.31 450 PHE B C 1
ATOM 8903 O O . PHE B 1 450 ? 23.203 -14.07 -1.001 1 94.31 450 PHE B O 1
ATOM 8910 N N . ILE B 1 451 ? 21.672 -13.719 -2.598 1 94.25 451 ILE B N 1
ATOM 8911 C CA . ILE B 1 451 ? 22.516 -12.82 -3.385 1 94.25 451 ILE B CA 1
ATOM 8912 C C . ILE B 1 451 ? 21.812 -11.477 -3.564 1 94.25 451 ILE B C 1
ATOM 8914 O O . ILE B 1 451 ? 20.609 -11.43 -3.82 1 94.25 451 ILE B O 1
ATOM 8918 N N . PRO B 1 452 ? 22.562 -10.391 -3.375 1 92.62 452 PRO B N 1
ATOM 8919 C CA . PRO B 1 452 ? 21.984 -9.086 -3.689 1 92.62 452 PRO B CA 1
ATOM 8920 C C . PRO B 1 452 ? 21.844 -8.852 -5.191 1 92.62 452 PRO B C 1
ATOM 8922 O O . PRO B 1 452 ? 22.703 -9.258 -5.969 1 92.62 452 PRO B O 1
ATOM 8925 N N . VAL B 1 453 ? 20.766 -8.281 -5.609 1 94.31 453 VAL B N 1
ATOM 8926 C CA . VAL B 1 453 ? 20.516 -7.891 -6.992 1 94.31 453 VAL B CA 1
ATOM 8927 C C . VAL B 1 453 ? 20.031 -6.441 -7.047 1 94.31 453 VAL B C 1
ATOM 8929 O O . VAL B 1 453 ? 19.172 -6.031 -6.262 1 94.31 453 VAL B O 1
ATOM 8932 N N . THR B 1 454 ? 20.609 -5.672 -7.938 1 91.62 454 THR B N 1
ATOM 8933 C CA . THR B 1 454 ? 20.188 -4.289 -8.102 1 91.62 454 THR B CA 1
ATOM 8934 C C . THR B 1 454 ? 18.984 -4.199 -9.047 1 91.62 454 THR B C 1
ATOM 8936 O O . THR B 1 454 ? 18.984 -4.801 -10.125 1 91.62 454 THR B O 1
ATOM 8939 N N . LEU B 1 455 ? 18.016 -3.557 -8.633 1 93.31 455 LEU B N 1
ATOM 8940 C CA . LEU B 1 455 ? 16.859 -3.236 -9.469 1 93.31 455 LEU B CA 1
ATOM 8941 C C . LEU B 1 455 ? 16.875 -1.768 -9.875 1 93.31 455 LEU B C 1
ATOM 8943 O O . LEU B 1 455 ? 16.812 -0.879 -9.023 1 93.31 455 LEU B O 1
ATOM 8947 N N . MET B 1 456 ? 17 -1.559 -11.078 1 88.94 456 MET B N 1
ATOM 8948 C CA . MET B 1 456 ? 16.984 -0.199 -11.609 1 88.94 456 MET B CA 1
ATOM 8949 C C . MET B 1 456 ? 15.727 0.058 -12.422 1 88.94 456 MET B C 1
ATOM 8951 O O . MET B 1 456 ? 15.414 -0.694 -13.352 1 88.94 456 MET B O 1
ATOM 8955 N N . TYR B 1 457 ? 15.047 1.044 -12.086 1 89.44 457 TYR B N 1
ATOM 8956 C CA . TYR B 1 457 ? 13.812 1.448 -12.758 1 89.44 457 TYR B CA 1
ATOM 8957 C C . TYR B 1 457 ? 14.016 2.748 -13.523 1 89.44 457 TYR B C 1
ATOM 8959 O O . TYR B 1 457 ? 14.594 3.703 -13 1 89.44 457 TYR B O 1
ATOM 8967 N N . ILE B 1 458 ? 13.609 2.697 -14.734 1 85.06 458 ILE B N 1
ATOM 8968 C CA . ILE B 1 458 ? 13.578 3.891 -15.578 1 85.06 458 ILE B CA 1
ATOM 8969 C C . ILE B 1 458 ? 12.141 4.234 -15.945 1 85.06 458 ILE B C 1
ATOM 8971 O O . ILE B 1 458 ? 11.477 3.477 -16.656 1 85.06 458 ILE B O 1
ATOM 8975 N N . ARG B 1 459 ? 11.641 5.348 -15.5 1 84.56 459 ARG B N 1
ATOM 8976 C CA . ARG B 1 459 ? 10.242 5.73 -15.672 1 84.56 459 ARG B CA 1
ATOM 8977 C C . ARG B 1 459 ? 9.953 6.137 -17.109 1 84.56 459 ARG B C 1
ATOM 8979 O O . ARG B 1 459 ? 10.703 6.926 -17.703 1 84.56 459 ARG B O 1
ATOM 8986 N N . PRO B 1 460 ? 8.883 5.594 -17.656 1 81.75 460 PRO B N 1
ATOM 8987 C CA . PRO B 1 460 ? 8.461 6.121 -18.953 1 81.75 460 PRO B CA 1
ATOM 8988 C C . PRO B 1 460 ? 7.91 7.543 -18.875 1 81.75 460 PRO B C 1
ATOM 8990 O O . PRO B 1 460 ? 7.543 7.996 -17.781 1 81.75 460 PRO B O 1
ATOM 8993 N N . MET B 1 461 ? 7.77 8.211 -19.938 1 78.06 461 MET B N 1
ATOM 8994 C CA . MET B 1 461 ? 7.254 9.57 -19.969 1 78.06 461 MET B CA 1
ATOM 8995 C C . MET B 1 461 ? 5.738 9.586 -19.812 1 78.06 461 MET B C 1
ATOM 8997 O O . MET B 1 461 ? 5.066 8.609 -20.141 1 78.06 461 MET B O 1
ATOM 9001 N N . GLY B 1 462 ? 5.27 10.688 -19.328 1 76.31 462 GLY B N 1
ATOM 9002 C CA . GLY B 1 462 ? 3.834 10.922 -19.328 1 76.31 462 GLY B CA 1
ATOM 9003 C C . GLY B 1 462 ? 3.145 10.359 -18.094 1 76.31 462 GLY B C 1
ATOM 9004 O O . GLY B 1 462 ? 1.917 10.234 -18.062 1 76.31 462 GLY B O 1
ATOM 9005 N N . GLN B 1 463 ? 3.951 9.961 -17.109 1 81.81 463 GLN B N 1
ATOM 9006 C CA . GLN B 1 463 ? 3.344 9.461 -15.883 1 81.81 463 GLN B CA 1
ATOM 9007 C C . GLN B 1 463 ? 2.947 10.602 -14.961 1 81.81 463 GLN B C 1
ATOM 9009 O O . GLN B 1 463 ? 3.629 11.625 -14.898 1 81.81 463 GLN B O 1
ATOM 9014 N N . HIS B 1 464 ? 1.793 10.453 -14.242 1 82.62 464 HIS B N 1
ATOM 9015 C CA . HIS B 1 464 ? 1.32 11.414 -13.25 1 82.62 464 HIS B CA 1
ATOM 9016 C C . HIS B 1 464 ? 1.086 10.742 -11.906 1 82.62 464 HIS B C 1
ATOM 9018 O O . HIS B 1 464 ? 0.614 9.609 -11.844 1 82.62 464 HIS B O 1
ATOM 9024 N N . PHE B 1 465 ? 1.395 11.391 -10.836 1 84.31 465 PHE B N 1
ATOM 9025 C CA . PHE B 1 465 ? 1.345 10.789 -9.508 1 84.31 465 PHE B CA 1
ATOM 9026 C C . PHE B 1 465 ? 0.517 11.641 -8.562 1 84.31 465 PHE B C 1
ATOM 9028 O O . PHE B 1 465 ? 0.585 11.469 -7.34 1 84.31 465 PHE B O 1
ATOM 9035 N N . GLY B 1 466 ? -0.197 12.625 -9.039 1 81.44 466 GLY B N 1
ATOM 9036 C CA . GLY B 1 466 ? -1.046 13.461 -8.203 1 81.44 466 GLY B CA 1
ATOM 9037 C C . GLY B 1 466 ? -0.272 14.508 -7.426 1 81.44 466 GLY B C 1
ATOM 9038 O O . GLY B 1 466 ? -0.708 14.938 -6.359 1 81.44 466 GLY B O 1
ATOM 9039 N N . CYS B 1 467 ? 0.885 14.797 -7.754 1 89.44 467 CYS B N 1
ATOM 9040 C CA . CYS B 1 467 ? 1.702 15.891 -7.238 1 89.44 467 CYS B CA 1
ATOM 9041 C C . CYS B 1 467 ? 1.756 17.047 -8.234 1 89.44 467 CYS B C 1
ATOM 9043 O O . CYS B 1 467 ? 2.824 17.359 -8.758 1 89.44 467 CYS B O 1
ATOM 9045 N N . ASN B 1 468 ? 0.657 17.719 -8.328 1 90.5 468 ASN B N 1
ATOM 9046 C CA . ASN B 1 468 ? 0.484 18.688 -9.398 1 90.5 468 ASN B CA 1
ATOM 9047 C C . ASN B 1 468 ? 1.178 20.016 -9.078 1 90.5 468 ASN B C 1
ATOM 9049 O O . ASN B 1 468 ? 1.213 20.438 -7.918 1 90.5 468 ASN B O 1
ATOM 9053 N N . ALA B 1 469 ? 1.693 20.578 -10.094 1 93 469 ALA B N 1
ATOM 9054 C CA . ALA B 1 469 ? 2.268 21.922 -9.953 1 93 469 ALA B CA 1
ATOM 9055 C C . ALA B 1 469 ? 1.178 22.969 -9.711 1 93 469 ALA B C 1
ATOM 9057 O O . ALA B 1 469 ? 0.042 22.797 -10.164 1 93 469 ALA B O 1
ATOM 9058 N N . VAL B 1 470 ? 1.504 23.891 -8.906 1 94.19 470 VAL B N 1
ATOM 9059 C CA . VAL B 1 470 ? 0.666 25.078 -8.758 1 94.19 470 VAL B CA 1
ATOM 9060 C C . VAL B 1 470 ? 1.323 26.266 -9.461 1 94.19 470 VAL B C 1
ATOM 9062 O O . VAL B 1 470 ? 2.506 26.531 -9.242 1 94.19 470 VAL B O 1
ATOM 9065 N N . ARG B 1 471 ? 0.592 26.938 -10.336 1 93.81 471 ARG B N 1
ATOM 9066 C CA . ARG B 1 471 ? 1.054 28.109 -11.078 1 93.81 471 ARG B CA 1
ATOM 9067 C C . ARG B 1 471 ? 0.053 29.25 -10.984 1 93.81 471 ARG B C 1
ATOM 9069 O O . ARG B 1 471 ? -1.143 29.062 -11.211 1 93.81 471 ARG B O 1
ATOM 9076 N N . ASN B 1 472 ? 0.556 30.375 -10.641 1 91.69 472 ASN B N 1
ATOM 9077 C CA . ASN B 1 472 ? -0.271 31.562 -10.531 1 91.69 472 ASN B CA 1
ATOM 9078 C C . ASN B 1 472 ? -1.52 31.312 -9.695 1 91.69 472 ASN B C 1
ATOM 9080 O O . ASN B 1 472 ? -2.629 31.656 -10.102 1 91.69 472 ASN B O 1
ATOM 9084 N N . GLY B 1 473 ? -1.325 30.531 -8.664 1 91.56 473 GLY B N 1
ATOM 9085 C CA . GLY B 1 473 ? -2.373 30.344 -7.672 1 91.56 473 GLY B CA 1
ATOM 9086 C C . GLY B 1 473 ? -3.371 29.281 -8.055 1 91.56 473 GLY B C 1
ATOM 9087 O O . GLY B 1 473 ? -4.43 29.156 -7.434 1 91.56 473 GLY B O 1
ATOM 9088 N N . SER B 1 474 ? -3.047 28.5 -9.109 1 91.62 474 SER B N 1
ATOM 9089 C CA . SER B 1 474 ? -3.957 27.453 -9.539 1 91.62 474 SER B CA 1
ATOM 9090 C C . SER B 1 474 ? -3.211 26.141 -9.773 1 91.62 474 SER B C 1
ATOM 9092 O O . SER B 1 474 ? -2.088 26.141 -10.281 1 91.62 474 SER B O 1
ATOM 9094 N N . ILE B 1 475 ? -3.859 25.078 -9.375 1 90.81 475 ILE B N 1
ATOM 9095 C CA . ILE B 1 475 ? -3.283 23.75 -9.602 1 90.81 475 ILE B CA 1
ATOM 9096 C C . ILE B 1 475 ? -3.369 23.406 -11.086 1 90.81 475 ILE B C 1
ATOM 9098 O O . ILE B 1 475 ? -4.43 23.531 -11.695 1 90.81 475 ILE B O 1
ATOM 9102 N N . ASP B 1 476 ? -2.311 23.078 -11.625 1 90.81 476 ASP B N 1
ATOM 9103 C CA . ASP B 1 476 ? -2.256 22.609 -13.008 1 90.81 476 ASP B CA 1
ATOM 9104 C C . ASP B 1 476 ? -2.418 21.094 -13.078 1 90.81 476 ASP B C 1
ATOM 9106 O O . ASP B 1 476 ? -1.449 20.344 -12.906 1 90.81 476 ASP B O 1
ATOM 9110 N N . ASP B 1 477 ? -3.564 20.609 -13.453 1 85.25 477 ASP B N 1
ATOM 9111 C CA . ASP B 1 477 ? -3.891 19.188 -13.43 1 85.25 477 ASP B CA 1
ATOM 9112 C C . ASP B 1 477 ? -3.1 18.422 -14.5 1 85.25 477 ASP B C 1
ATOM 9114 O O . ASP B 1 477 ? -3.02 17.203 -14.461 1 85.25 477 ASP B O 1
ATOM 9118 N N . ASN B 1 478 ? -2.51 19.125 -15.406 1 83.94 478 ASN B N 1
ATOM 9119 C CA . ASN B 1 478 ? -1.812 18.469 -16.516 1 83.94 478 ASN B CA 1
ATOM 9120 C C . ASN B 1 478 ? -0.304 18.438 -16.281 1 83.94 478 ASN B C 1
ATOM 9122 O O . ASN B 1 478 ? 0.448 17.938 -17.125 1 83.94 478 ASN B O 1
ATOM 9126 N N . ASP B 1 479 ? 0.064 19 -15.117 1 88.31 479 ASP B N 1
ATOM 9127 C CA . ASP B 1 479 ? 1.497 19.047 -14.852 1 88.31 479 ASP B CA 1
ATOM 9128 C C . ASP B 1 479 ?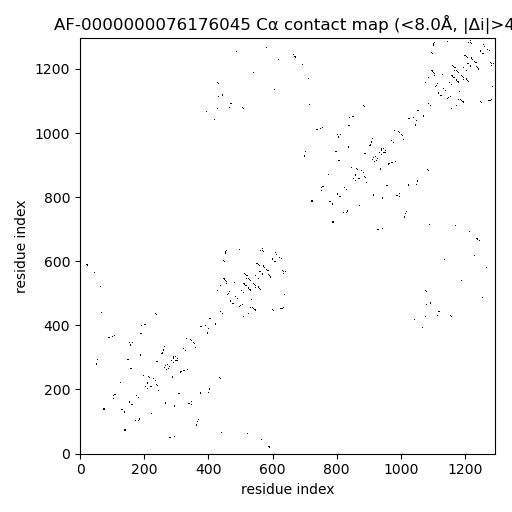 1.818 18.469 -13.469 1 88.31 479 ASP B C 1
ATOM 9130 O O . ASP B 1 479 ? 1.393 19.016 -12.453 1 88.31 479 ASP B O 1
ATOM 9134 N N . ASP B 1 480 ? 2.568 17.391 -13.531 1 89.75 480 ASP B N 1
ATOM 9135 C CA . ASP B 1 480 ? 3.076 16.75 -12.32 1 89.75 480 ASP B CA 1
ATOM 9136 C C . ASP B 1 480 ? 4.551 17.094 -12.102 1 89.75 480 ASP B C 1
ATOM 9138 O O . ASP B 1 480 ? 5.348 17.031 -13.039 1 89.75 480 ASP B O 1
ATOM 9142 N N . ILE B 1 481 ? 4.914 17.422 -10.867 1 91.12 481 ILE B N 1
ATOM 9143 C CA . ILE B 1 481 ? 6.258 17.922 -10.633 1 91.12 481 ILE B CA 1
ATOM 9144 C C . ILE B 1 481 ? 7.281 16.828 -10.891 1 91.12 481 ILE B C 1
ATOM 9146 O O . ILE B 1 481 ? 8.469 17.109 -11.094 1 91.12 481 ILE B O 1
ATOM 9150 N N . TYR B 1 482 ? 6.902 15.602 -10.867 1 88.62 482 TYR B N 1
ATOM 9151 C CA . TYR B 1 482 ? 7.801 14.484 -11.156 1 88.62 482 TYR B CA 1
ATOM 9152 C C . TYR B 1 482 ? 7.805 14.156 -12.641 1 88.62 482 TYR B C 1
ATOM 9154 O O . TYR B 1 482 ? 8.648 13.398 -13.117 1 88.62 482 TYR B O 1
ATOM 9162 N N . SER B 1 483 ? 6.941 14.672 -13.422 1 77.38 483 SER B N 1
ATOM 9163 C CA . SER B 1 483 ? 6.816 14.305 -14.828 1 77.38 483 SER B CA 1
ATOM 9164 C C . SER B 1 483 ? 7.637 15.227 -15.719 1 77.38 483 SER B C 1
ATOM 9166 O O . SER B 1 483 ? 7.602 15.109 -16.938 1 77.38 483 SER B O 1
ATOM 9168 N N . ASN B 1 484 ? 8.359 16.156 -15.141 1 67.75 484 ASN B N 1
ATOM 9169 C CA . ASN B 1 484 ? 9.102 17.141 -15.93 1 67.75 484 ASN B CA 1
ATOM 9170 C C . ASN B 1 484 ? 10.375 16.531 -16.516 1 67.75 484 ASN B C 1
ATOM 9172 O O . ASN B 1 484 ? 11.445 17.141 -16.438 1 67.75 484 ASN B O 1
ATOM 9176 N N . ASP B 1 485 ? 10.25 15.398 -17.109 1 64.44 485 ASP B N 1
ATOM 9177 C CA . ASP B 1 485 ? 11.422 14.609 -17.469 1 64.44 485 ASP B CA 1
ATOM 9178 C C . ASP B 1 485 ? 12.094 15.156 -18.734 1 64.44 485 ASP B C 1
ATOM 9180 O O . ASP B 1 485 ? 13.305 15.031 -18.891 1 64.44 485 ASP B O 1
ATOM 9184 N N . LYS B 1 486 ? 11.32 15.906 -19.516 1 59.84 486 LYS B N 1
ATOM 9185 C CA . LYS B 1 486 ? 11.852 16.281 -20.812 1 59.84 486 LYS B CA 1
ATOM 9186 C C . LYS B 1 486 ? 13.008 17.281 -20.672 1 59.84 486 LYS B C 1
ATOM 9188 O O . LYS B 1 486 ? 13.859 17.375 -21.562 1 59.84 486 LYS B O 1
ATOM 9193 N N . THR B 1 487 ? 13.062 17.859 -19.547 1 56.88 487 THR B N 1
ATOM 9194 C CA . THR B 1 487 ? 14.062 18.922 -19.469 1 56.88 487 THR B CA 1
ATOM 9195 C C . THR B 1 487 ? 15.305 18.422 -18.719 1 56.88 487 THR B C 1
ATOM 9197 O O . THR B 1 487 ? 16.297 19.141 -18.594 1 56.88 487 THR B O 1
ATOM 9200 N N . SER B 1 488 ? 15.289 17.172 -18.391 1 62 488 SER B N 1
ATOM 9201 C CA . SER B 1 488 ? 16.406 16.703 -17.594 1 62 488 SER B CA 1
ATOM 9202 C C . SER B 1 488 ? 17.531 16.172 -18.469 1 62 488 SER B C 1
ATOM 9204 O O . SER B 1 488 ? 17.281 15.609 -19.531 1 62 488 SER B O 1
ATOM 9206 N N . LYS B 1 489 ? 18.781 16.609 -18.172 1 63.91 489 LYS B N 1
ATOM 9207 C CA . LYS B 1 489 ? 19.953 16.031 -18.797 1 63.91 489 LYS B CA 1
ATOM 9208 C C . LYS B 1 489 ? 19.938 14.5 -18.703 1 63.91 489 LYS B C 1
ATOM 9210 O O . LYS B 1 489 ? 20.531 13.812 -19.531 1 63.91 489 LYS B O 1
ATOM 9215 N N . LEU B 1 490 ? 19.297 14.031 -17.75 1 69.44 490 LEU B N 1
ATOM 9216 C CA . LEU B 1 490 ? 19.203 12.586 -17.578 1 69.44 490 LEU B CA 1
ATOM 9217 C C . LEU B 1 490 ? 18.438 11.945 -18.75 1 69.44 490 LEU B C 1
ATOM 9219 O O . LEU B 1 490 ? 18.672 10.781 -19.078 1 69.44 490 LEU B O 1
ATOM 9223 N N . TRP B 1 491 ? 17.688 12.781 -19.359 1 69 491 TRP B N 1
ATOM 9224 C CA . TRP B 1 491 ? 16.906 12.305 -20.5 1 69 491 TRP B CA 1
ATOM 9225 C C . TRP B 1 491 ? 17.812 11.875 -21.641 1 69 491 TRP B C 1
ATOM 9227 O O . TRP B 1 491 ? 17.531 10.898 -22.328 1 69 491 TRP B O 1
ATOM 9237 N N . ASP B 1 492 ? 18.906 12.578 -21.688 1 69.44 492 ASP B N 1
ATOM 9238 C CA . ASP B 1 492 ? 19.812 12.289 -22.797 1 69.44 492 ASP B CA 1
ATOM 9239 C C . ASP B 1 492 ? 20.516 10.953 -22.578 1 69.44 492 ASP B C 1
ATOM 9241 O O . ASP B 1 492 ? 20.922 10.305 -23.547 1 69.44 492 ASP B O 1
ATOM 9245 N N . TYR B 1 493 ? 20.547 10.562 -21.391 1 71.19 493 TYR B N 1
ATOM 9246 C CA . TYR B 1 493 ? 21.297 9.336 -21.109 1 71.19 493 TYR B CA 1
ATOM 9247 C C . TYR B 1 493 ? 20.359 8.125 -21.094 1 71.19 493 TYR B C 1
ATOM 9249 O O . TYR B 1 493 ? 20.703 7.059 -21.609 1 71.19 493 TYR B O 1
ATOM 9257 N N . PHE B 1 494 ? 19.234 8.266 -20.531 1 72.38 494 PHE B N 1
ATOM 9258 C CA . PHE B 1 494 ? 18.391 7.094 -20.344 1 72.38 494 PHE B CA 1
ATOM 9259 C C . PHE B 1 494 ? 17.375 6.977 -21.469 1 72.38 494 PHE B C 1
ATOM 9261 O O . PHE B 1 494 ? 16.922 5.875 -21.781 1 72.38 494 PHE B O 1
ATOM 9268 N N . LYS B 1 495 ? 16.984 8.016 -22.078 1 68.88 495 LYS B N 1
ATOM 9269 C CA . LYS B 1 495 ? 16.062 8.062 -23.203 1 68.88 495 LYS B CA 1
ATOM 9270 C C . LYS B 1 495 ? 14.836 7.184 -22.953 1 68.88 495 LYS B C 1
ATOM 9272 O O . LYS B 1 495 ? 14.547 6.277 -23.734 1 68.88 495 LYS B O 1
ATOM 9277 N N . PRO B 1 496 ? 14.203 7.559 -21.859 1 69.31 496 PRO B N 1
ATOM 9278 C CA . PRO B 1 496 ? 13.07 6.684 -21.547 1 69.31 496 PRO B CA 1
ATOM 9279 C C . PRO B 1 496 ? 11.984 6.703 -22.625 1 69.31 496 PRO B C 1
ATOM 9281 O O . PRO B 1 496 ? 11.781 7.727 -23.281 1 69.31 496 PRO B O 1
ATOM 9284 N N . GLY B 1 497 ? 11.344 5.488 -22.906 1 67.06 497 GLY B N 1
ATOM 9285 C CA . GLY B 1 497 ? 10.227 5.398 -23.828 1 67.06 497 GLY B CA 1
ATOM 9286 C C . GLY B 1 497 ? 8.961 6.047 -23.297 1 67.06 497 GLY B C 1
ATOM 9287 O O . GLY B 1 497 ? 8.961 6.625 -22.203 1 67.06 497 GLY B O 1
ATOM 9288 N N . VAL B 1 498 ? 8.039 6.18 -24.203 1 64.12 498 VAL B N 1
ATOM 9289 C CA . VAL B 1 498 ? 6.75 6.734 -23.828 1 64.12 498 VAL B CA 1
ATOM 9290 C C . VAL B 1 498 ? 5.754 5.605 -23.578 1 64.12 498 VAL B C 1
ATOM 9292 O O . VAL B 1 498 ? 5.719 4.621 -24.312 1 64.12 498 VAL B O 1
ATOM 9295 N N . ASP B 1 499 ? 5.16 5.512 -22.312 1 64.12 499 ASP B N 1
ATOM 9296 C CA . ASP B 1 499 ? 4.062 4.598 -22.016 1 64.12 499 ASP B CA 1
ATOM 9297 C C . ASP B 1 499 ? 2.979 5.297 -21.203 1 64.12 499 ASP B C 1
ATOM 9299 O O . ASP B 1 499 ? 3.246 5.805 -20.109 1 64.12 499 ASP B O 1
ATOM 9303 N N . LYS B 1 500 ? 1.823 5.312 -21.797 1 59.34 500 LYS B N 1
ATOM 9304 C CA . LYS B 1 500 ? 0.729 6.016 -21.125 1 59.34 500 LYS B CA 1
ATOM 9305 C C . LYS B 1 500 ? 0.093 5.145 -20.047 1 59.34 500 LYS B C 1
ATOM 9307 O O . LYS B 1 500 ? -0.682 5.637 -19.219 1 59.34 500 LYS B O 1
ATOM 9312 N N . ARG B 1 501 ? 0.43 3.922 -20.094 1 58.94 501 ARG B N 1
ATOM 9313 C CA . ARG B 1 501 ? -0.136 3.059 -19.062 1 58.94 501 ARG B CA 1
ATOM 9314 C C . ARG B 1 501 ? 0.465 3.371 -17.703 1 58.94 501 ARG B C 1
ATOM 9316 O O . ARG B 1 501 ? 1.657 3.664 -17.594 1 58.94 501 ARG B O 1
ATOM 9323 N N . ARG B 1 502 ? -0.325 3.277 -16.688 1 56.72 502 ARG B N 1
ATOM 9324 C CA . ARG B 1 502 ? 0.13 3.533 -15.32 1 56.72 502 ARG B CA 1
ATOM 9325 C C . ARG B 1 502 ? 1.107 2.455 -14.859 1 56.72 502 ARG B C 1
ATOM 9327 O O . ARG B 1 502 ? 0.826 1.262 -14.977 1 56.72 502 ARG B O 1
ATOM 9334 N N . VAL B 1 503 ? 2.182 2.938 -14.398 1 56.31 503 VAL B N 1
ATOM 9335 C CA . VAL B 1 503 ? 3.24 2.021 -13.984 1 56.31 503 VAL B CA 1
ATOM 9336 C C . VAL B 1 503 ? 2.963 1.518 -12.57 1 56.31 503 VAL B C 1
ATOM 9338 O O . VAL B 1 503 ? 3.41 0.432 -12.195 1 56.31 503 VAL B O 1
ATOM 9341 N N . SER B 1 504 ? 2.32 2.451 -11.805 1 58.69 504 SER B N 1
ATOM 9342 C CA . SER B 1 504 ? 2.014 2.053 -10.43 1 58.69 504 SER B CA 1
ATOM 9343 C C . SER B 1 504 ? 0.51 2.051 -10.18 1 58.69 504 SER B C 1
ATOM 9345 O O . SER B 1 504 ? -0.222 2.859 -10.75 1 58.69 504 SER B O 1
ATOM 9347 N N . ASP B 1 505 ? 0.193 1.138 -9.406 1 61.69 505 ASP B N 1
ATOM 9348 C CA . ASP B 1 505 ? -1.221 1.055 -9.055 1 61.69 505 ASP B CA 1
ATOM 9349 C C . ASP B 1 505 ? -1.552 1.995 -7.895 1 61.69 505 ASP B C 1
ATOM 9351 O O . ASP B 1 505 ? -2.719 2.158 -7.535 1 61.69 505 ASP B O 1
ATOM 9355 N N . SER B 1 506 ? -0.503 2.568 -7.371 1 70.12 506 SER B N 1
ATOM 9356 C CA . SER B 1 506 ? -0.711 3.498 -6.266 1 70.12 506 SER B CA 1
ATOM 9357 C C . SER B 1 506 ? -0.419 4.934 -6.691 1 70.12 506 SER B C 1
ATOM 9359 O O . SER B 1 506 ? 0.488 5.18 -7.488 1 70.12 506 SER B O 1
ATOM 9361 N N . GLN B 1 507 ? -1.172 5.824 -6.195 1 74.38 507 GLN B N 1
ATOM 9362 C CA . GLN B 1 507 ? -0.937 7.234 -6.484 1 74.38 507 GLN B CA 1
ATOM 9363 C C . GLN B 1 507 ? 0.356 7.723 -5.836 1 74.38 507 GLN B C 1
ATOM 9365 O O . GLN B 1 507 ? 0.927 8.734 -6.258 1 74.38 507 GLN B O 1
ATOM 9370 N N . SER B 1 508 ? 0.808 6.93 -4.871 1 80.81 508 SER B N 1
ATOM 9371 C CA . SER B 1 508 ? 2.037 7.316 -4.188 1 80.81 508 SER B CA 1
ATOM 9372 C C . SER B 1 508 ? 3.266 6.977 -5.023 1 80.81 508 SER B C 1
ATOM 9374 O O . SER B 1 508 ? 4.371 7.43 -4.723 1 80.81 508 SER B O 1
ATOM 9376 N N . GLY B 1 509 ? 3.049 6.238 -6.078 1 88.56 509 GLY B N 1
ATOM 9377 C CA . GLY B 1 509 ? 4.16 5.801 -6.906 1 88.56 509 GLY B CA 1
ATOM 9378 C C . GLY B 1 509 ? 4.832 4.547 -6.383 1 88.56 509 GLY B C 1
ATOM 9379 O O . GLY B 1 509 ? 5.688 3.965 -7.059 1 88.56 509 GLY B O 1
ATOM 9380 N N . ALA B 1 510 ? 4.492 4.062 -5.188 1 88.94 510 ALA B N 1
ATOM 9381 C CA . ALA B 1 510 ? 5.09 2.854 -4.629 1 88.94 510 ALA B CA 1
ATOM 9382 C C . ALA B 1 510 ? 4.648 1.614 -5.402 1 88.94 510 ALA B C 1
ATOM 9384 O O . ALA B 1 510 ? 3.475 1.484 -5.758 1 88.94 510 ALA B O 1
ATOM 9385 N N . THR B 1 511 ? 5.543 0.772 -5.738 1 88.81 511 THR B N 1
ATOM 9386 C CA . THR B 1 511 ? 5.23 -0.502 -6.375 1 88.81 511 THR B CA 1
ATOM 9387 C C . THR B 1 511 ? 6.266 -1.561 -6.008 1 88.81 511 THR B C 1
ATOM 9389 O O . THR B 1 511 ? 7.188 -1.292 -5.23 1 88.81 511 THR B O 1
ATOM 9392 N N . LYS B 1 512 ? 6 -2.809 -6.484 1 88.56 512 LYS B N 1
ATOM 9393 C CA . LYS B 1 512 ? 6.91 -3.93 -6.262 1 88.56 512 LYS B CA 1
ATOM 9394 C C . LYS B 1 512 ? 7.465 -4.457 -7.582 1 88.56 512 LYS B C 1
ATOM 9396 O O . LYS B 1 512 ? 6.754 -4.508 -8.586 1 88.56 512 LYS B O 1
ATOM 9401 N N . PHE B 1 513 ? 8.727 -4.734 -7.609 1 91.25 513 PHE B N 1
ATOM 9402 C CA . PHE B 1 513 ? 9.32 -5.586 -8.633 1 91.25 513 PHE B CA 1
ATOM 9403 C C . PHE B 1 513 ? 9.68 -6.953 -8.062 1 91.25 513 PHE B C 1
ATOM 9405 O O . PHE B 1 513 ? 10.391 -7.043 -7.059 1 91.25 513 PHE B O 1
ATOM 9412 N N . PHE B 1 514 ? 9.203 -7.922 -8.688 1 90.56 514 PHE B N 1
ATOM 9413 C CA . PHE B 1 514 ? 9.43 -9.273 -8.18 1 90.56 514 PHE B CA 1
ATOM 9414 C C . PHE B 1 514 ? 10.703 -9.859 -8.773 1 90.56 514 PHE B C 1
ATOM 9416 O O . PHE B 1 514 ? 10.977 -9.703 -9.961 1 90.56 514 PHE B O 1
ATOM 9423 N N . VAL B 1 515 ? 11.484 -10.43 -7.906 1 95.62 515 VAL B N 1
ATOM 9424 C CA . VAL B 1 515 ? 12.695 -11.148 -8.297 1 95.62 515 VAL B CA 1
ATOM 9425 C C . VAL B 1 515 ? 12.5 -12.648 -8.078 1 95.62 515 VAL B C 1
ATOM 9427 O O . VAL B 1 515 ? 12.078 -13.07 -7 1 95.62 515 VAL B O 1
ATOM 9430 N N . GLN B 1 516 ? 12.797 -13.367 -9.094 1 94.56 516 GLN B N 1
ATOM 9431 C CA . GLN B 1 516 ? 12.57 -14.812 -9.062 1 94.56 516 GLN B CA 1
ATOM 9432 C C . GLN B 1 516 ? 13.812 -15.578 -9.492 1 94.56 516 GLN B C 1
ATOM 9434 O O . GLN B 1 516 ? 14.539 -15.141 -10.391 1 94.56 516 GLN B O 1
ATOM 9439 N N . SER B 1 517 ? 14.125 -16.656 -8.773 1 97.06 517 SER B N 1
ATOM 9440 C CA . SER B 1 517 ? 15.164 -17.594 -9.203 1 97.06 517 SER B CA 1
ATOM 9441 C C . SER B 1 517 ? 14.578 -18.984 -9.438 1 97.06 517 SER B C 1
ATOM 9443 O O . SER B 1 517 ? 13.781 -19.469 -8.641 1 97.06 517 SER B O 1
ATOM 9445 N N . ASP B 1 518 ? 14.922 -19.562 -10.539 1 96.44 518 ASP B N 1
ATOM 9446 C CA . ASP B 1 518 ? 14.57 -20.938 -10.891 1 96.44 518 ASP B CA 1
ATOM 9447 C C . ASP B 1 518 ? 15.82 -21.797 -11.055 1 96.44 518 ASP B C 1
ATOM 9449 O O . ASP B 1 518 ? 16.719 -21.453 -11.82 1 96.44 518 ASP B O 1
ATOM 9453 N N . GLY B 1 519 ? 15.836 -22.891 -10.375 1 96.94 519 GLY B N 1
ATOM 9454 C CA . GLY B 1 519 ? 16.984 -23.781 -10.469 1 96.94 519 GLY B CA 1
ATOM 9455 C C . GLY B 1 519 ? 17.125 -24.438 -11.828 1 96.94 519 GLY B C 1
ATOM 9456 O O . GLY B 1 519 ? 16.156 -25 -12.352 1 96.94 519 GLY B O 1
ATOM 9457 N N . ILE B 1 520 ? 18.328 -24.344 -12.367 1 96.88 520 ILE B N 1
ATOM 9458 C CA . ILE B 1 520 ? 18.672 -25.031 -13.602 1 96.88 520 ILE B CA 1
ATOM 9459 C C . ILE B 1 520 ? 19.328 -26.375 -13.281 1 96.88 520 ILE B C 1
ATOM 9461 O O . ILE B 1 520 ? 19 -27.391 -13.891 1 96.88 520 ILE B O 1
ATOM 9465 N N . SER B 1 521 ? 20.219 -26.359 -12.312 1 96.44 521 SER B N 1
ATOM 9466 C CA . SER B 1 521 ? 20.922 -27.578 -11.922 1 96.44 521 SER B CA 1
ATOM 9467 C C . SER B 1 521 ? 20.281 -28.234 -10.703 1 96.44 521 SER B C 1
ATOM 9469 O O . SER B 1 521 ? 20.766 -29.25 -10.203 1 96.44 521 SER B O 1
ATOM 9471 N N . TYR B 1 522 ? 19.328 -27.688 -10.141 1 96.31 522 TYR B N 1
ATOM 9472 C CA . TYR B 1 522 ? 18.578 -28.188 -9 1 96.31 522 TYR B CA 1
ATOM 9473 C C . TYR B 1 522 ? 17.094 -27.859 -9.133 1 96.31 522 TYR B C 1
ATOM 9475 O O . TYR B 1 522 ? 16.703 -27.016 -9.945 1 96.31 522 TYR B O 1
ATOM 9483 N N . LYS B 1 523 ? 16.234 -28.531 -8.398 1 94.81 523 LYS B N 1
ATOM 9484 C CA . LYS B 1 523 ? 14.805 -28.219 -8.352 1 94.81 523 LYS B CA 1
ATOM 9485 C C . LYS B 1 523 ? 14.5 -27.234 -7.219 1 94.81 523 LYS B C 1
ATOM 9487 O O . LYS B 1 523 ? 14.742 -27.547 -6.047 1 94.81 523 LYS B O 1
ATOM 9492 N N . GLY B 1 524 ? 14.078 -26.125 -7.551 1 94.69 524 GLY B N 1
ATOM 9493 C CA . GLY B 1 524 ? 13.734 -25.109 -6.566 1 94.69 524 GLY B CA 1
ATOM 9494 C C . GLY B 1 524 ? 13.453 -23.766 -7.18 1 94.69 524 GLY B C 1
ATOM 9495 O O . GLY B 1 524 ? 14.094 -23.375 -8.164 1 94.69 524 GLY B O 1
ATOM 9496 N N . ARG B 1 525 ? 12.562 -23.047 -6.582 1 94.06 525 ARG B N 1
ATOM 9497 C CA . ARG B 1 525 ? 12.18 -21.703 -6.988 1 94.06 525 ARG B CA 1
ATOM 9498 C C . ARG B 1 525 ? 12.125 -20.766 -5.785 1 94.06 525 ARG B C 1
ATOM 9500 O O . ARG B 1 525 ? 11.688 -21.156 -4.703 1 94.06 525 ARG B O 1
ATOM 9507 N N . TYR B 1 526 ? 12.609 -19.609 -5.961 1 94.94 526 TYR B N 1
ATOM 9508 C CA . TYR B 1 526 ? 12.547 -18.562 -4.945 1 94.94 526 TYR B CA 1
ATOM 9509 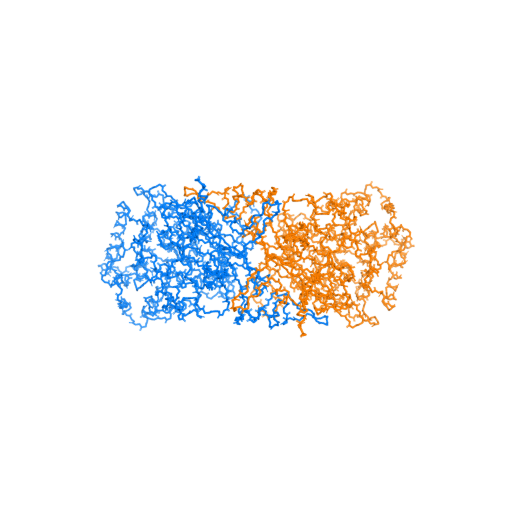C C . TYR B 1 526 ? 12 -17.266 -5.531 1 94.94 526 TYR B C 1
ATOM 9511 O O . TYR B 1 526 ? 12.352 -16.891 -6.652 1 94.94 526 TYR B O 1
ATOM 9519 N N . ILE B 1 527 ? 11.039 -16.641 -4.836 1 92.5 527 ILE B N 1
ATOM 9520 C CA . ILE B 1 527 ? 10.484 -15.359 -5.277 1 92.5 527 ILE B CA 1
ATOM 9521 C C . ILE B 1 527 ? 10.531 -14.352 -4.133 1 92.5 527 ILE B C 1
ATOM 9523 O O . ILE B 1 527 ? 10.234 -14.688 -2.986 1 92.5 527 ILE B O 1
ATOM 9527 N N . ASP B 1 528 ? 10.906 -13.234 -4.41 1 93.06 528 ASP B N 1
ATOM 9528 C CA . ASP B 1 528 ? 10.883 -12.094 -3.506 1 93.06 528 ASP B CA 1
ATOM 9529 C C . ASP B 1 528 ? 10.648 -10.789 -4.273 1 93.06 528 ASP B C 1
ATOM 9531 O O . ASP B 1 528 ? 10.219 -10.82 -5.43 1 93.06 528 ASP B O 1
ATOM 9535 N N . TYR B 1 529 ? 10.766 -9.641 -3.586 1 92.44 529 TYR B N 1
ATOM 9536 C CA . TYR B 1 529 ? 10.492 -8.398 -4.301 1 92.44 529 TYR B CA 1
ATOM 9537 C C . TYR B 1 529 ? 11.32 -7.25 -3.734 1 92.44 529 TYR B C 1
ATOM 9539 O O . TYR B 1 529 ? 11.867 -7.355 -2.637 1 92.44 529 TYR B O 1
ATOM 9547 N N . GLY B 1 530 ? 11.531 -6.281 -4.539 1 94.06 530 GLY B N 1
ATOM 9548 C CA . GLY B 1 530 ? 12.008 -4.969 -4.125 1 94.06 530 GLY B CA 1
ATOM 9549 C C . GLY B 1 530 ? 10.938 -3.896 -4.219 1 94.06 530 GLY B C 1
ATOM 9550 O O . GLY B 1 530 ? 10.008 -4.004 -5.023 1 94.06 530 GLY B O 1
ATOM 9551 N N . ILE B 1 531 ? 11.031 -2.895 -3.348 1 92.88 531 ILE B N 1
ATOM 9552 C CA . ILE B 1 531 ? 10.086 -1.786 -3.338 1 92.88 531 ILE B CA 1
ATOM 9553 C C . ILE B 1 531 ? 10.648 -0.617 -4.141 1 92.88 531 ILE B C 1
ATOM 9555 O O . ILE B 1 531 ? 11.797 -0.202 -3.924 1 92.88 531 ILE B O 1
ATOM 9559 N N . ILE B 1 532 ? 9.789 -0.098 -5.062 1 92.88 532 ILE B N 1
ATOM 9560 C CA . ILE B 1 532 ? 10.234 0.898 -6.031 1 92.88 532 ILE B CA 1
ATOM 9561 C C . ILE B 1 532 ? 9.422 2.176 -5.871 1 92.88 532 ILE B C 1
ATOM 9563 O O . ILE B 1 532 ? 8.203 2.121 -5.68 1 92.88 532 ILE B O 1
ATOM 9567 N N . ASP B 1 533 ? 10.078 3.32 -5.867 1 92.75 533 ASP B N 1
ATOM 9568 C CA . ASP B 1 533 ? 9.422 4.613 -6.031 1 92.75 533 ASP B CA 1
ATOM 9569 C C . ASP B 1 533 ? 9.383 5.027 -7.5 1 92.75 533 ASP B C 1
ATOM 9571 O O . ASP B 1 533 ? 10.352 5.59 -8.016 1 92.75 533 ASP B O 1
ATOM 9575 N N . THR B 1 534 ? 8.25 4.871 -8.141 1 90.44 534 THR B N 1
ATOM 9576 C CA . THR B 1 534 ? 8.141 5.07 -9.586 1 90.44 534 THR B CA 1
ATOM 9577 C C . THR B 1 534 ? 8.023 6.555 -9.922 1 90.44 534 THR B C 1
ATOM 9579 O O . THR B 1 534 ? 8.031 6.934 -11.094 1 90.44 534 THR B O 1
ATOM 9582 N N . ARG B 1 535 ? 7.945 7.43 -8.906 1 90.12 535 ARG B N 1
ATOM 9583 C CA . ARG B 1 535 ? 7.879 8.859 -9.164 1 90.12 535 ARG B CA 1
ATOM 9584 C C . ARG B 1 535 ? 9.195 9.375 -9.742 1 90.12 535 ARG B C 1
ATOM 9586 O O . ARG B 1 535 ? 9.203 10.328 -10.523 1 90.12 535 ARG B O 1
ATOM 9593 N N . GLN B 1 536 ? 10.203 8.711 -9.352 1 86.62 536 GLN B N 1
ATOM 9594 C CA . GLN B 1 536 ? 11.531 9.148 -9.781 1 86.62 536 GLN B CA 1
ATOM 9595 C C . GLN B 1 536 ? 11.82 8.703 -11.211 1 86.62 536 GLN B C 1
ATOM 9597 O O . GLN B 1 536 ? 11.461 7.598 -11.609 1 86.62 536 GLN B O 1
ATOM 9602 N N . MET B 1 537 ? 12.492 9.531 -11.914 1 83.12 537 MET B N 1
ATOM 9603 C CA . MET B 1 537 ? 12.836 9.211 -13.297 1 83.12 537 MET B CA 1
ATOM 9604 C C . MET B 1 537 ? 13.695 7.949 -13.367 1 83.12 537 MET B C 1
ATOM 9606 O O . MET B 1 537 ? 13.516 7.117 -14.258 1 83.12 537 MET B O 1
ATOM 9610 N N . VAL B 1 538 ? 14.633 7.961 -12.5 1 84.25 538 VAL B N 1
ATOM 9611 C CA . VAL B 1 538 ? 15.469 6.777 -12.312 1 84.25 538 VAL B CA 1
ATOM 9612 C C . VAL B 1 538 ? 15.508 6.398 -10.836 1 84.25 538 VAL B C 1
ATOM 9614 O O . VAL B 1 538 ? 15.734 7.254 -9.977 1 84.25 538 VAL B O 1
ATOM 9617 N N . TYR B 1 539 ? 15.25 5.207 -10.602 1 87.12 539 TYR B N 1
ATOM 9618 C CA . TYR B 1 539 ? 15.25 4.715 -9.234 1 87.12 539 TYR B CA 1
ATOM 9619 C C . TYR B 1 539 ? 16.016 3.404 -9.117 1 87.12 539 TYR B C 1
ATOM 9621 O O . TYR B 1 539 ? 15.93 2.549 -10 1 87.12 539 TYR B O 1
ATOM 9629 N N . GLU B 1 540 ? 16.812 3.305 -8.086 1 87.5 540 GLU B N 1
ATOM 9630 C CA . GLU B 1 540 ? 17.578 2.076 -7.859 1 87.5 540 GLU B CA 1
ATOM 9631 C C . GLU B 1 540 ? 17.375 1.56 -6.438 1 87.5 540 GLU B C 1
ATOM 9633 O O . GLU B 1 540 ? 17.312 2.342 -5.488 1 87.5 540 GLU B O 1
ATOM 9638 N N . THR B 1 541 ? 17.234 0.32 -6.332 1 90.56 541 THR B N 1
ATOM 9639 C CA . THR B 1 541 ? 17.188 -0.357 -5.039 1 90.56 541 THR B CA 1
ATOM 9640 C C . THR B 1 541 ? 17.812 -1.744 -5.129 1 90.56 541 THR B C 1
ATOM 9642 O O . THR B 1 541 ? 18.312 -2.141 -6.188 1 90.56 541 THR B O 1
ATOM 9645 N N . VAL B 1 542 ? 17.938 -2.367 -3.994 1 91.69 542 VAL B N 1
ATOM 9646 C CA . VAL B 1 542 ? 18.547 -3.697 -3.953 1 91.69 542 VAL B CA 1
ATOM 9647 C C . VAL B 1 542 ? 17.562 -4.684 -3.324 1 91.69 542 VAL B C 1
ATOM 9649 O O . VAL B 1 542 ? 16.891 -4.359 -2.342 1 91.69 542 VAL B O 1
ATOM 9652 N N . ALA B 1 543 ? 17.375 -5.797 -3.971 1 94.12 543 ALA B N 1
ATOM 9653 C CA . ALA B 1 543 ? 16.641 -6.934 -3.434 1 94.12 543 ALA B CA 1
ATOM 9654 C C . ALA B 1 543 ? 17.562 -8.141 -3.242 1 94.12 543 ALA B C 1
ATOM 9656 O O . ALA B 1 543 ? 18.719 -8.117 -3.652 1 94.12 543 ALA B O 1
ATOM 9657 N N . TYR B 1 544 ? 17.109 -9.141 -2.557 1 94.25 544 TYR B N 1
ATOM 9658 C CA . TYR B 1 544 ? 17.891 -10.336 -2.279 1 94.25 544 TYR B CA 1
ATOM 9659 C C . TYR B 1 544 ? 17.172 -11.586 -2.775 1 94.25 544 TYR B C 1
ATOM 9661 O O . TYR B 1 544 ? 16.016 -11.828 -2.418 1 94.25 544 TYR B O 1
ATOM 9669 N N . VAL B 1 545 ? 17.797 -12.32 -3.551 1 96.75 545 VAL B N 1
ATOM 9670 C CA . VAL B 1 545 ? 17.172 -13.508 -4.137 1 96.75 545 VAL B CA 1
ATOM 9671 C C . VAL B 1 545 ? 17.859 -14.766 -3.615 1 96.75 545 VAL B C 1
ATOM 9673 O O . VAL B 1 545 ? 19.078 -14.789 -3.453 1 96.75 545 VAL B O 1
ATOM 9676 N N . GLY B 1 546 ? 17.047 -15.766 -3.305 1 97.31 546 GLY B N 1
ATOM 9677 C CA . GLY B 1 546 ? 17.562 -17.047 -2.844 1 97.31 546 GLY B CA 1
ATOM 9678 C C . GLY B 1 546 ? 17.906 -18 -3.975 1 97.31 546 GLY B C 1
ATOM 9679 O O . GLY B 1 546 ? 17.172 -18.094 -4.957 1 97.31 546 GLY B O 1
ATOM 9680 N N . VAL B 1 547 ? 19.031 -18.625 -3.852 1 97.81 547 VAL B N 1
ATOM 9681 C CA . VAL B 1 547 ? 19.469 -19.703 -4.734 1 97.81 547 VAL B CA 1
ATOM 9682 C C . VAL B 1 547 ? 20.047 -20.844 -3.91 1 97.81 547 VAL B C 1
ATOM 9684 O O . VAL B 1 547 ? 20.25 -20.719 -2.701 1 97.81 547 VAL B O 1
ATOM 9687 N N . LYS B 1 548 ? 20.219 -21.969 -4.559 1 97.69 548 LYS B N 1
ATOM 9688 C CA . LYS B 1 548 ? 20.797 -23.094 -3.828 1 97.69 548 LYS B CA 1
ATOM 9689 C C . LYS B 1 548 ? 22.203 -22.766 -3.34 1 97.69 548 LYS B C 1
ATOM 9691 O O . LYS B 1 548 ? 23.031 -22.281 -4.109 1 97.69 548 LYS B O 1
ATOM 9696 N N . ASN B 1 549 ? 22.422 -23.016 -2.031 1 96.5 549 ASN B N 1
ATOM 9697 C CA . ASN B 1 549 ? 23.75 -22.828 -1.44 1 96.5 549 ASN B CA 1
ATOM 9698 C C . ASN B 1 549 ? 24.781 -23.766 -2.055 1 96.5 549 ASN B C 1
ATOM 9700 O O . ASN B 1 549 ? 24.531 -24.969 -2.164 1 96.5 549 ASN B O 1
ATOM 9704 N N . PRO B 1 550 ? 25.938 -23.297 -2.479 1 95.19 550 PRO B N 1
ATOM 9705 C CA . PRO B 1 550 ? 26.906 -24.125 -3.203 1 95.19 550 PRO B CA 1
ATOM 9706 C C . PRO B 1 550 ? 27.766 -24.969 -2.273 1 95.19 550 PRO B C 1
ATOM 9708 O O . PRO B 1 550 ? 28.781 -25.531 -2.699 1 95.19 550 PRO B O 1
ATOM 9711 N N . ARG B 1 551 ? 27.422 -25.094 -1.062 1 91.56 551 ARG B N 1
ATOM 9712 C CA . ARG B 1 551 ? 28.219 -25.875 -0.107 1 91.56 551 ARG B CA 1
ATOM 9713 C C . ARG B 1 551 ? 28.422 -27.297 -0.597 1 91.56 551 ARG B C 1
ATOM 9715 O O . ARG B 1 551 ? 29.484 -27.875 -0.397 1 91.56 551 ARG B O 1
ATOM 9722 N N . SER B 1 552 ? 27.375 -27.891 -1.224 1 89.56 552 SER B N 1
ATOM 9723 C CA . SER B 1 552 ? 27.453 -29.266 -1.688 1 89.56 552 SER B CA 1
ATOM 9724 C C . SER B 1 552 ? 27.797 -29.328 -3.172 1 89.56 552 SER B C 1
ATOM 9726 O O . SER B 1 552 ? 27.812 -30.406 -3.764 1 89.56 552 SER B O 1
ATOM 9728 N N . GLY B 1 553 ? 28.062 -28.25 -3.736 1 91.44 553 GLY B N 1
ATOM 9729 C CA . GLY B 1 553 ? 28.359 -28.156 -5.156 1 91.44 553 GLY B CA 1
ATOM 9730 C C . GLY B 1 553 ? 27.812 -26.891 -5.797 1 91.44 553 GLY B C 1
ATOM 9731 O O . GLY B 1 553 ? 26.859 -26.297 -5.293 1 91.44 553 GLY B O 1
ATOM 9732 N N . SER B 1 554 ? 28.453 -26.609 -6.875 1 93.94 554 SER B N 1
ATOM 9733 C CA . SER B 1 554 ? 28 -25.406 -7.574 1 93.94 554 SER B CA 1
ATOM 9734 C C . SER B 1 554 ? 26.547 -25.531 -7.992 1 93.94 554 SER B C 1
ATOM 9736 O O . SER B 1 554 ? 26.031 -26.625 -8.195 1 93.94 554 SER B O 1
ATOM 9738 N N . ALA B 1 555 ? 25.875 -24.469 -8.039 1 95.44 555 ALA B N 1
ATOM 9739 C CA . ALA B 1 555 ? 24.453 -24.438 -8.383 1 95.44 555 ALA B CA 1
ATOM 9740 C C . ALA B 1 555 ? 24.188 -23.375 -9.453 1 95.44 555 ALA B C 1
ATOM 9742 O O . ALA B 1 555 ? 24.672 -22.25 -9.359 1 95.44 555 ALA B O 1
ATOM 9743 N N . THR B 1 556 ? 23.469 -23.766 -10.477 1 97.38 556 THR B N 1
ATOM 9744 C CA . THR B 1 556 ? 23.109 -22.859 -11.562 1 97.38 556 THR B CA 1
ATOM 9745 C C . THR B 1 556 ? 21.625 -22.516 -11.508 1 97.38 556 THR B C 1
ATOM 9747 O O . THR B 1 556 ? 20.781 -23.391 -11.297 1 97.38 556 THR B O 1
ATOM 9750 N N . SER B 1 557 ? 21.344 -21.266 -11.602 1 97.75 557 SER B N 1
ATOM 9751 C CA . SER B 1 557 ? 19.953 -20.797 -11.562 1 97.75 557 SER B CA 1
ATOM 9752 C C . SER B 1 557 ? 19.719 -19.703 -12.594 1 97.75 557 SER B C 1
ATOM 9754 O O . SER B 1 557 ? 20.656 -19.047 -13.047 1 97.75 557 SER B O 1
ATOM 9756 N N . TYR B 1 558 ? 18.516 -19.562 -13.031 1 97.12 558 TYR B N 1
ATOM 9757 C CA . TYR B 1 558 ? 18.047 -18.438 -13.852 1 97.12 558 TYR B CA 1
ATOM 9758 C C . TYR B 1 558 ? 17.328 -17.406 -13 1 97.12 558 TYR B C 1
ATOM 9760 O O . TYR B 1 558 ? 16.328 -17.703 -12.352 1 97.12 558 TYR B O 1
ATOM 9768 N N . VAL B 1 559 ? 17.859 -16.172 -12.953 1 97.31 559 VAL B N 1
ATOM 9769 C CA . VAL B 1 559 ? 17.266 -15.078 -12.188 1 97.31 559 VAL B CA 1
ATOM 9770 C C . VAL B 1 559 ? 16.547 -14.117 -13.125 1 97.31 559 VAL B C 1
ATOM 9772 O O . VAL B 1 559 ? 17.094 -13.711 -14.148 1 97.31 559 VAL B O 1
ATOM 9775 N N . SER B 1 560 ? 15.312 -13.844 -12.828 1 95.06 560 SER B N 1
ATOM 9776 C CA . SER B 1 560 ? 14.5 -12.93 -13.617 1 95.06 560 SER B CA 1
ATOM 9777 C C . SER B 1 560 ? 13.766 -11.938 -12.727 1 95.06 560 SER B C 1
ATOM 9779 O O . SER B 1 560 ? 13.57 -12.188 -11.539 1 95.06 560 SER B O 1
ATOM 9781 N N . VAL B 1 561 ? 13.461 -10.766 -13.273 1 93.88 561 VAL B N 1
ATOM 9782 C CA . VAL B 1 561 ? 12.742 -9.719 -12.547 1 93.88 561 VAL B CA 1
ATOM 9783 C C . VAL B 1 561 ? 11.562 -9.234 -13.383 1 93.88 561 VAL B C 1
ATOM 9785 O O . VAL B 1 561 ? 11.68 -9.062 -14.602 1 93.88 561 VAL B O 1
ATOM 9788 N N . TYR B 1 562 ? 10.445 -9.094 -12.688 1 87.31 562 TYR B N 1
ATOM 9789 C CA . TYR B 1 562 ? 9.211 -8.633 -13.32 1 87.31 562 TYR B CA 1
ATOM 9790 C C . TYR B 1 562 ? 8.609 -7.469 -12.547 1 87.31 562 TYR B C 1
ATOM 9792 O O . TYR B 1 562 ? 8.648 -7.441 -11.312 1 87.31 562 TYR B O 1
ATOM 9800 N N . ASP B 1 563 ? 8.086 -6.516 -13.234 1 83.12 563 ASP B N 1
ATOM 9801 C CA . ASP B 1 563 ? 7.305 -5.496 -12.539 1 83.12 563 ASP B CA 1
ATOM 9802 C C . ASP B 1 563 ? 5.883 -5.98 -12.266 1 83.12 563 ASP B C 1
ATOM 9804 O O . ASP B 1 563 ? 5.555 -7.137 -12.539 1 83.12 563 ASP B O 1
ATOM 9808 N N . LEU B 1 564 ? 5.074 -5.152 -11.633 1 75.19 564 LEU B N 1
ATOM 9809 C CA . LEU B 1 564 ? 3.74 -5.551 -11.195 1 75.19 564 LEU B CA 1
ATOM 9810 C C . LEU B 1 564 ? 2.85 -5.863 -12.391 1 75.19 564 LEU B C 1
ATOM 9812 O O . LEU B 1 564 ? 1.872 -6.605 -12.273 1 75.19 564 LEU B O 1
ATOM 9816 N N . HIS B 1 565 ? 3.174 -5.363 -13.547 1 73.5 565 HIS B N 1
ATOM 9817 C CA . HIS B 1 565 ? 2.354 -5.578 -14.734 1 73.5 565 HIS B CA 1
ATOM 9818 C C . HIS B 1 565 ? 2.891 -6.73 -15.578 1 73.5 565 HIS B C 1
ATOM 9820 O O . HIS B 1 565 ? 2.387 -6.992 -16.672 1 73.5 565 HIS B O 1
ATOM 9826 N N . GLY B 1 566 ? 3.961 -7.375 -15.109 1 76.25 566 GLY B N 1
ATOM 9827 C CA . GLY B 1 566 ? 4.473 -8.57 -15.766 1 76.25 566 GLY B CA 1
ATOM 9828 C C . GLY B 1 566 ? 5.555 -8.281 -16.781 1 76.25 566 GLY B C 1
ATOM 9829 O O . GLY B 1 566 ? 5.977 -9.172 -17.516 1 76.25 566 GLY B O 1
ATOM 9830 N N . HIS B 1 567 ? 6.051 -7.086 -16.828 1 80.31 567 HIS B N 1
ATOM 9831 C CA . HIS B 1 567 ? 7.164 -6.777 -17.719 1 80.31 567 HIS B CA 1
ATOM 9832 C C . HIS B 1 567 ? 8.477 -7.332 -17.188 1 80.31 567 HIS B C 1
ATOM 9834 O O . HIS B 1 567 ? 8.75 -7.227 -15.984 1 80.31 567 HIS B O 1
ATOM 9840 N N . VAL B 1 568 ? 9.219 -7.891 -18.109 1 87.25 568 VAL B N 1
ATOM 9841 C CA . VAL B 1 568 ? 10.484 -8.477 -17.688 1 87.25 568 VAL B CA 1
ATOM 9842 C C . VAL B 1 568 ? 11.594 -7.422 -17.781 1 87.25 568 VAL B C 1
ATOM 9844 O O . VAL B 1 568 ? 11.641 -6.648 -18.75 1 87.25 568 VAL B O 1
ATOM 9847 N N . CYS B 1 569 ? 12.438 -7.379 -16.828 1 90.12 569 CYS B N 1
ATOM 9848 C CA . CYS B 1 569 ? 13.562 -6.453 -16.797 1 90.12 569 CYS B CA 1
ATOM 9849 C C . CYS B 1 569 ? 14.797 -7.07 -17.453 1 90.12 569 CYS B C 1
ATOM 9851 O O . CYS B 1 569 ? 14.977 -8.289 -17.422 1 90.12 569 CYS B O 1
ATOM 9853 N N . GLN B 1 570 ? 15.617 -6.234 -18.062 1 89.81 570 GLN B N 1
ATOM 9854 C CA . GLN B 1 570 ? 16.844 -6.68 -18.719 1 89.81 570 GLN B CA 1
ATOM 9855 C C . GLN B 1 570 ? 17.922 -7.008 -17.703 1 89.81 570 GLN B C 1
ATOM 9857 O O . GLN B 1 570 ? 18.359 -6.133 -16.953 1 89.81 570 GLN B O 1
ATOM 9862 N N . PRO B 1 571 ? 18.344 -8.242 -17.672 1 93.38 571 PRO B N 1
ATOM 9863 C CA . PRO B 1 571 ? 19.469 -8.562 -16.797 1 93.38 571 PRO B CA 1
ATOM 9864 C C . PRO B 1 571 ? 20.797 -8.031 -17.328 1 93.38 571 PRO B C 1
ATOM 9866 O O . PRO B 1 571 ? 21.047 -8.062 -18.531 1 93.38 571 PRO B O 1
ATOM 9869 N N . ARG B 1 572 ? 21.562 -7.539 -16.438 1 91.06 572 ARG B N 1
ATOM 9870 C CA . ARG B 1 572 ? 22.938 -7.098 -16.703 1 91.06 572 ARG B CA 1
ATOM 9871 C C . ARG B 1 572 ? 23.891 -7.641 -15.656 1 91.06 572 ARG B C 1
ATOM 9873 O O . ARG B 1 572 ? 23.516 -7.805 -14.492 1 91.06 572 ARG B O 1
ATOM 9880 N N . CYS B 1 573 ? 25.094 -8 -16.062 1 90.31 573 CYS B N 1
ATOM 9881 C CA . CYS B 1 573 ? 26.125 -8.492 -15.164 1 90.31 573 CYS B CA 1
ATOM 9882 C C . CYS B 1 573 ? 27.328 -7.555 -15.156 1 90.31 573 CYS B C 1
ATOM 9884 O O . CYS B 1 573 ? 27.656 -6.949 -16.172 1 90.31 573 CYS B O 1
ATOM 9886 N N . ILE B 1 574 ? 27.906 -7.477 -14 1 85.75 574 ILE B N 1
ATOM 9887 C CA . ILE B 1 574 ? 29.078 -6.602 -13.859 1 85.75 574 ILE B CA 1
ATOM 9888 C C . ILE B 1 574 ? 30.25 -7.172 -14.664 1 85.75 574 ILE B C 1
ATOM 9890 O O . ILE B 1 574 ? 30.453 -8.391 -14.695 1 85.75 574 ILE B O 1
ATOM 9894 N N . ASP B 1 575 ? 30.875 -6.293 -15.422 1 80.44 575 ASP B N 1
ATOM 9895 C CA . ASP B 1 575 ? 32.094 -6.645 -16.125 1 80.44 575 ASP B CA 1
ATOM 9896 C C . ASP B 1 575 ? 33.344 -6.199 -15.328 1 80.44 575 ASP B C 1
ATOM 9898 O O . ASP B 1 575 ? 33.656 -5.008 -15.273 1 80.44 575 ASP B O 1
ATOM 9902 N N . ARG B 1 576 ? 34 -7.059 -14.758 1 73.31 576 ARG B N 1
ATOM 9903 C CA . ARG B 1 576 ? 35.125 -6.742 -13.898 1 73.31 576 ARG B CA 1
ATOM 9904 C C . ARG B 1 576 ? 36.438 -6.684 -14.703 1 73.31 576 ARG B C 1
ATOM 9906 O O . ARG B 1 576 ? 37.5 -6.43 -14.148 1 73.31 576 ARG B O 1
ATOM 9913 N N . SER B 1 577 ? 36.344 -6.945 -15.938 1 69.75 577 SER B N 1
ATOM 9914 C CA . SER B 1 577 ? 37.531 -6.941 -16.766 1 69.75 577 SER B CA 1
ATOM 9915 C C . SER B 1 577 ? 38 -5.52 -17.062 1 69.75 577 SER B C 1
ATOM 9917 O O . SER B 1 577 ? 39.156 -5.301 -17.422 1 69.75 577 SER B O 1
ATOM 9919 N N . SER B 1 578 ? 37.062 -4.609 -16.922 1 61 578 SER B N 1
ATOM 9920 C CA . SER B 1 578 ? 37.406 -3.229 -17.266 1 61 578 SER B CA 1
ATOM 9921 C C . SER B 1 578 ? 37.812 -2.432 -16.031 1 61 578 SER B C 1
ATOM 9923 O O . SER B 1 578 ? 37.438 -2.783 -14.906 1 61 578 SER B O 1
ATOM 9925 N N . LYS B 1 579 ? 38.688 -1.54 -16.203 1 60.59 579 LYS B N 1
ATOM 9926 C CA . LYS B 1 579 ? 39.125 -0.626 -15.141 1 60.59 579 LYS B CA 1
ATOM 9927 C C . LYS B 1 579 ? 37.906 0.092 -14.523 1 60.59 579 LYS B C 1
ATOM 9929 O O . LYS B 1 579 ? 37.906 0.352 -13.32 1 60.59 579 LYS B O 1
ATOM 9934 N N . THR B 1 580 ? 37 0.321 -15.438 1 61 580 THR B N 1
ATOM 9935 C CA . THR B 1 580 ? 35.75 0.923 -14.953 1 61 580 THR B CA 1
ATOM 9936 C C . THR B 1 580 ? 34.656 -0.116 -14.883 1 61 580 THR B C 1
ATOM 9938 O O . THR B 1 580 ? 34.281 -0.717 -15.898 1 61 580 THR B O 1
ATOM 9941 N N . LEU B 1 581 ? 34.344 -0.479 -13.641 1 67.75 581 LEU B N 1
ATOM 9942 C CA . LEU B 1 581 ? 33.25 -1.448 -13.469 1 67.75 581 LEU B CA 1
ATOM 9943 C C . LEU B 1 581 ? 31.984 -0.963 -14.133 1 67.75 581 LEU B C 1
ATOM 9945 O O . LEU B 1 581 ? 31.594 0.194 -13.969 1 67.75 581 LEU B O 1
ATOM 9949 N N . PHE B 1 582 ? 31.531 -1.819 -15.195 1 77.31 582 PHE B N 1
ATOM 9950 C CA . PHE B 1 582 ? 30.25 -1.489 -15.797 1 77.31 582 PHE B CA 1
ATOM 9951 C C . PHE B 1 582 ? 29.391 -2.738 -15.953 1 77.31 582 PHE B C 1
ATOM 9953 O O . PHE B 1 582 ? 29.891 -3.859 -15.859 1 77.31 582 PHE B O 1
ATOM 9960 N N . TYR B 1 583 ? 28.172 -2.549 -16.109 1 83.62 583 TYR B N 1
ATOM 9961 C CA . TYR B 1 583 ? 27.219 -3.641 -16.297 1 83.62 583 TYR B CA 1
ATOM 9962 C C . TYR B 1 583 ? 26.938 -3.869 -17.766 1 83.62 583 TYR B C 1
ATOM 9964 O O . TYR B 1 583 ? 26.656 -2.92 -18.516 1 83.62 583 TYR B O 1
ATOM 9972 N N . LYS B 1 584 ? 27.109 -5.051 -18.203 1 85.56 584 LYS B N 1
ATOM 9973 C CA . LYS B 1 584 ? 26.766 -5.438 -19.562 1 85.56 584 LYS B CA 1
ATOM 9974 C C . LYS B 1 584 ? 25.547 -6.355 -19.594 1 85.56 584 LYS B C 1
ATOM 9976 O O . LYS B 1 584 ? 25.281 -7.074 -18.625 1 85.56 584 LYS B O 1
ATOM 9981 N N . LYS B 1 585 ? 24.828 -6.297 -20.766 1 88.19 585 LYS B N 1
ATOM 9982 C CA . LYS B 1 585 ? 23.719 -7.219 -20.922 1 88.19 585 LYS B CA 1
ATOM 9983 C C . LYS B 1 585 ? 24.156 -8.664 -20.75 1 88.19 585 LYS B C 1
ATOM 9985 O O . LYS B 1 585 ? 25.234 -9.047 -21.219 1 88.19 585 LYS B O 1
ATOM 9990 N N . CYS B 1 586 ? 23.406 -9.438 -20.047 1 92.19 586 CYS B N 1
ATOM 9991 C CA . CYS B 1 586 ? 23.734 -10.852 -19.859 1 92.19 586 CYS B CA 1
ATOM 9992 C C . CYS B 1 586 ? 22.469 -11.695 -19.812 1 92.19 586 CYS B C 1
ATOM 9994 O O . CYS B 1 586 ? 21.359 -11.188 -20.047 1 92.19 586 CYS B O 1
ATOM 9996 N N . SER B 1 587 ? 22.578 -13.047 -19.562 1 93.38 587 SER B N 1
ATOM 9997 C CA . SER B 1 587 ? 21.469 -13.984 -19.688 1 93.38 587 SER B CA 1
ATOM 9998 C C . SER B 1 587 ? 20.625 -14.023 -18.422 1 93.38 587 SER B C 1
ATOM 10000 O O . SER B 1 587 ? 19.469 -14.438 -18.453 1 93.38 587 SER B O 1
ATOM 10002 N N . GLY B 1 588 ? 21.141 -13.57 -17.297 1 94.94 588 GLY B N 1
ATOM 10003 C CA . GLY B 1 588 ? 20.484 -13.75 -16.016 1 94.94 588 GLY B CA 1
ATOM 10004 C C . GLY B 1 588 ? 20.703 -15.125 -15.43 1 94.94 588 GLY B C 1
ATOM 10005 O O . GLY B 1 588 ? 20.281 -15.398 -14.297 1 94.94 588 GLY B O 1
ATOM 10006 N N . VAL B 1 589 ? 21.359 -16.016 -16.219 1 96.94 589 VAL B N 1
ATOM 10007 C CA . VAL B 1 589 ? 21.75 -17.328 -15.695 1 96.94 589 VAL B CA 1
ATOM 10008 C C . VAL B 1 589 ? 23.078 -17.219 -14.961 1 96.94 589 VAL B C 1
ATOM 10010 O O . VAL B 1 589 ? 24.062 -16.703 -15.516 1 96.94 589 VAL B O 1
ATOM 10013 N N . ILE B 1 590 ? 23.109 -17.688 -13.742 1 96.69 590 ILE B N 1
ATOM 10014 C CA . ILE B 1 590 ? 24.312 -17.547 -12.938 1 96.69 590 ILE B CA 1
ATOM 10015 C C . ILE B 1 590 ? 24.688 -18.891 -12.305 1 96.69 590 ILE B C 1
ATOM 10017 O O . ILE B 1 590 ? 23.812 -19.734 -12.078 1 96.69 590 ILE B O 1
ATOM 10021 N N . LYS B 1 591 ? 25.891 -19.062 -12.102 1 96.38 591 LYS B N 1
ATOM 10022 C CA . LYS B 1 591 ? 26.438 -20.203 -11.367 1 96.38 591 LYS B CA 1
ATOM 10023 C C . LYS B 1 591 ? 27.125 -19.75 -10.078 1 96.38 591 LYS B C 1
ATOM 10025 O O . LYS B 1 591 ? 28 -18.875 -10.109 1 96.38 591 LYS B O 1
ATOM 10030 N N . LEU B 1 592 ? 26.609 -20.266 -9.016 1 95.12 592 LEU B N 1
ATOM 10031 C CA . LEU B 1 592 ? 27.219 -19.984 -7.719 1 95.12 592 LEU B CA 1
ATOM 10032 C C . LEU B 1 592 ? 28.203 -21.078 -7.336 1 95.12 592 LEU B C 1
ATOM 10034 O O . LEU B 1 592 ? 27.906 -22.266 -7.441 1 95.12 592 LEU B O 1
ATOM 10038 N N . THR B 1 593 ? 29.391 -20.594 -6.926 1 93.38 593 THR B N 1
ATOM 10039 C CA . THR B 1 593 ? 30.422 -21.547 -6.508 1 93.38 593 THR B CA 1
ATOM 10040 C C . THR B 1 593 ? 30.906 -21.219 -5.098 1 93.38 593 THR B C 1
ATOM 10042 O O . THR B 1 593 ? 30.594 -20.156 -4.555 1 93.38 593 THR B O 1
ATOM 10045 N N . LYS B 1 594 ? 31.594 -22.156 -4.488 1 88.06 594 LYS B N 1
ATOM 10046 C CA . LYS B 1 594 ? 32.094 -21.984 -3.125 1 88.06 594 LYS B CA 1
ATOM 10047 C C . LYS B 1 594 ? 33.406 -21.203 -3.109 1 88.06 594 LYS B C 1
ATOM 10049 O O . LYS B 1 594 ? 33.938 -20.891 -2.041 1 88.06 594 LYS B O 1
ATOM 10054 N N . GLU B 1 595 ? 33.844 -20.844 -4.191 1 81.25 595 GLU B N 1
ATOM 10055 C CA . GLU B 1 595 ? 35.125 -20.172 -4.281 1 81.25 595 GLU B CA 1
ATOM 10056 C C . GLU B 1 595 ? 35.031 -18.719 -3.803 1 81.25 595 GLU B C 1
ATOM 10058 O O . GLU B 1 595 ? 33.969 -18.109 -3.877 1 81.25 595 GLU B O 1
ATOM 10063 N N . GLU B 1 596 ? 36.031 -18.156 -3.193 1 77.56 596 GLU B N 1
ATOM 10064 C CA . GLU B 1 596 ? 36.094 -16.766 -2.762 1 77.56 596 GLU B CA 1
ATOM 10065 C C . GLU B 1 596 ? 36.406 -15.836 -3.936 1 77.56 596 GLU B C 1
ATOM 10067 O O . GLU B 1 596 ? 37.062 -16.234 -4.902 1 77.56 596 GLU B O 1
ATOM 10072 N N . PRO B 1 597 ? 36.125 -14.562 -3.777 1 72.75 597 PRO B N 1
ATOM 10073 C CA . PRO B 1 597 ? 35.281 -13.977 -2.744 1 72.75 597 PRO B CA 1
ATOM 10074 C C . PRO B 1 597 ? 33.812 -14.406 -2.871 1 72.75 597 PRO B C 1
ATOM 10076 O O . PRO B 1 597 ? 33.312 -14.531 -3.984 1 72.75 597 PRO B O 1
ATOM 10079 N N . GLN B 1 598 ? 33.312 -14.516 -1.574 1 77.44 598 GLN B N 1
ATOM 10080 C CA . GLN B 1 598 ? 31.891 -14.844 -1.576 1 77.44 598 GLN B CA 1
ATOM 10081 C C . GLN B 1 598 ? 31.047 -13.625 -1.915 1 77.44 598 GLN B C 1
ATOM 10083 O O . GLN B 1 598 ? 31.359 -12.508 -1.486 1 77.44 598 GLN B O 1
ATOM 10088 N N . MET B 1 599 ? 30.234 -13.641 -2.863 1 82.25 599 MET B N 1
ATOM 10089 C CA . MET B 1 599 ? 29.297 -12.586 -3.258 1 82.25 599 MET B CA 1
ATOM 10090 C C . MET B 1 599 ? 27.859 -12.969 -2.914 1 82.25 599 MET B C 1
ATOM 10092 O O . MET B 1 599 ? 26.922 -12.547 -3.592 1 82.25 599 MET B O 1
ATOM 10096 N N . TYR B 1 600 ? 27.781 -13.758 -1.896 1 89.44 600 TYR B N 1
ATOM 10097 C CA . TYR B 1 600 ? 26.484 -14.195 -1.403 1 89.44 600 TYR B CA 1
ATOM 10098 C C . TYR B 1 600 ? 26.531 -14.492 0.091 1 89.44 600 TYR B C 1
ATOM 10100 O O . TYR B 1 600 ? 27.625 -14.594 0.672 1 89.44 600 TYR B O 1
ATOM 10108 N N . GLY B 1 601 ? 25.391 -14.445 0.736 1 87.94 601 GLY B N 1
ATOM 10109 C CA . GLY B 1 601 ? 25.297 -14.758 2.152 1 87.94 601 GLY B CA 1
ATOM 10110 C C . GLY B 1 601 ? 24.484 -16.016 2.436 1 87.94 601 GLY B C 1
ATOM 10111 O O . GLY B 1 601 ? 23.578 -16.344 1.682 1 87.94 601 GLY B O 1
ATOM 10112 N N . ASP B 1 602 ? 24.781 -16.703 3.572 1 89.12 602 ASP B N 1
ATOM 10113 C CA . ASP B 1 602 ? 24.016 -17.859 4.023 1 89.12 602 ASP B CA 1
ATOM 10114 C C . ASP B 1 602 ? 22.625 -17.438 4.508 1 89.12 602 ASP B C 1
ATOM 10116 O O . ASP B 1 602 ? 21.734 -18.266 4.66 1 89.12 602 ASP B O 1
ATOM 10120 N N . ASP B 1 603 ? 22.531 -16.203 4.785 1 87.94 603 ASP B N 1
ATOM 10121 C CA . ASP B 1 603 ? 21.266 -15.562 5.086 1 87.94 603 ASP B CA 1
ATOM 10122 C C . ASP B 1 603 ? 21.234 -14.133 4.535 1 87.94 603 ASP B C 1
ATOM 10124 O O . ASP B 1 603 ? 22.219 -13.656 3.975 1 87.94 603 ASP B O 1
ATOM 10128 N N . ILE B 1 604 ? 20.141 -13.492 4.59 1 88.62 604 ILE B N 1
ATOM 10129 C CA . ILE B 1 604 ? 19.969 -12.18 3.982 1 88.62 604 ILE B CA 1
ATOM 10130 C C . ILE B 1 604 ? 20.859 -11.164 4.695 1 88.62 604 ILE B C 1
ATOM 10132 O O . ILE B 1 604 ? 21.438 -10.281 4.055 1 88.62 604 ILE B O 1
ATOM 10136 N N . ALA B 1 605 ? 20.953 -11.234 5.98 1 80.88 605 ALA B N 1
ATOM 10137 C CA . ALA B 1 605 ? 21.781 -10.305 6.742 1 80.88 605 ALA B CA 1
ATOM 10138 C C . ALA B 1 605 ? 23.219 -10.328 6.238 1 80.88 605 ALA B C 1
ATOM 10140 O O . ALA B 1 605 ? 23.859 -9.273 6.113 1 80.88 605 ALA B O 1
ATOM 10141 N N . GLU B 1 606 ? 23.703 -11.469 5.977 1 81.75 606 GLU B N 1
ATOM 10142 C CA . GLU B 1 606 ? 25.062 -11.602 5.453 1 81.75 606 GLU B CA 1
ATOM 10143 C C . GLU B 1 606 ? 25.156 -11.07 4.027 1 81.75 606 GLU B C 1
ATOM 10145 O O . GLU B 1 606 ? 26.188 -10.508 3.633 1 81.75 606 GLU B O 1
ATOM 10150 N N . ALA B 1 607 ? 24.172 -11.32 3.275 1 85.44 607 ALA B N 1
ATOM 10151 C CA . ALA B 1 607 ? 24.172 -10.828 1.899 1 85.44 607 ALA B CA 1
ATOM 10152 C C . ALA B 1 607 ? 24.219 -9.305 1.863 1 85.44 607 ALA B C 1
ATOM 10154 O O . ALA B 1 607 ? 24.781 -8.711 0.939 1 85.44 607 ALA B O 1
ATOM 10155 N N . VAL B 1 608 ? 23.641 -8.648 2.842 1 80.56 608 VAL B N 1
ATOM 10156 C CA . VAL B 1 608 ? 23.609 -7.195 2.924 1 80.56 608 VAL B CA 1
ATOM 10157 C C . VAL B 1 608 ? 25.016 -6.656 3.123 1 80.56 608 VAL B C 1
ATOM 10159 O O . VAL B 1 608 ? 25.328 -5.535 2.711 1 80.56 608 VAL B O 1
ATOM 10162 N N . ARG B 1 609 ? 25.859 -7.441 3.68 1 74.5 609 ARG B N 1
ATOM 10163 C CA . ARG B 1 609 ? 27.234 -7.023 3.934 1 74.5 609 ARG B CA 1
ATOM 10164 C C . ARG B 1 609 ? 27.953 -6.668 2.635 1 74.5 609 ARG B C 1
ATOM 10166 O O . ARG B 1 609 ? 28.812 -5.781 2.611 1 74.5 609 ARG B O 1
ATOM 10173 N N . TYR B 1 610 ? 27.547 -7.23 1.591 1 72.38 610 TYR B N 1
ATOM 10174 C CA . TYR B 1 610 ? 28.234 -7.035 0.315 1 72.38 610 TYR B CA 1
ATOM 10175 C C . TYR B 1 610 ? 27.812 -5.715 -0.326 1 72.38 610 TYR B C 1
ATOM 10177 O O . TYR B 1 610 ? 28.453 -5.254 -1.278 1 72.38 610 TYR B O 1
ATOM 10185 N N . ARG B 1 611 ? 26.922 -5.016 0.293 1 78.19 611 ARG B N 1
ATOM 10186 C CA . ARG B 1 611 ? 26.469 -3.736 -0.243 1 78.19 611 ARG B CA 1
ATOM 10187 C C . ARG B 1 611 ? 27.203 -2.572 0.417 1 78.19 611 ARG B C 1
ATOM 10189 O O . ARG B 1 611 ? 27.062 -1.424 -0.009 1 78.19 611 ARG B O 1
ATOM 10196 N N . TYR B 1 612 ? 27.906 -2.857 1.386 1 74.88 612 TYR B N 1
ATOM 10197 C CA . TYR B 1 612 ? 28.516 -1.765 2.131 1 74.88 612 TYR B CA 1
ATOM 10198 C C . TYR B 1 612 ? 30.031 -1.896 2.143 1 74.88 612 TYR B C 1
ATOM 10200 O O . TYR B 1 612 ? 30.562 -3.008 2.113 1 74.88 612 TYR B O 1
ATOM 10208 N N . THR B 1 613 ? 30.594 -0.667 2.006 1 69.38 613 THR B N 1
ATOM 10209 C CA . THR B 1 613 ? 32.031 -0.558 2.191 1 69.38 613 THR B CA 1
ATOM 10210 C C . THR B 1 613 ? 32.375 -0.187 3.635 1 69.38 613 THR B C 1
ATOM 10212 O O . THR B 1 613 ? 31.859 0.805 4.16 1 69.38 613 THR B O 1
ATOM 10215 N N . TYR B 1 614 ? 33 -1.098 4.254 1 63.03 614 TYR B N 1
ATOM 10216 C CA . TYR B 1 614 ? 33.281 -0.95 5.68 1 63.03 614 TYR B CA 1
ATOM 10217 C C . TYR B 1 614 ? 34.625 -0.257 5.902 1 63.03 614 TYR B C 1
ATOM 10219 O O . TYR B 1 614 ? 35.594 -0.498 5.168 1 63.03 614 TYR B O 1
ATOM 10227 N N . ASN B 1 615 ? 34.438 1.049 6.52 1 59.59 615 ASN B N 1
ATOM 10228 C CA . ASN B 1 615 ? 35.656 1.78 6.879 1 59.59 615 ASN B CA 1
ATOM 10229 C C . ASN B 1 615 ? 36.094 1.471 8.305 1 59.59 615 ASN B C 1
ATOM 10231 O O . ASN B 1 615 ? 35.25 1.169 9.164 1 59.59 615 ASN B O 1
ATOM 10235 N N . PHE B 1 616 ? 37.344 1.173 8.477 1 54.41 616 PHE B N 1
ATOM 10236 C CA . PHE B 1 616 ? 37.906 0.788 9.758 1 54.41 616 PHE B CA 1
ATOM 10237 C C . PHE B 1 616 ? 37.938 1.966 10.719 1 54.41 616 PHE B C 1
ATOM 10239 O O . PHE B 1 616 ? 38.219 1.797 11.914 1 54.41 616 PHE B O 1
ATOM 10246 N N . ASP B 1 617 ? 37.625 3.09 10.305 1 53.97 617 ASP B N 1
ATOM 10247 C CA . ASP B 1 617 ? 37.812 4.25 11.172 1 53.97 617 ASP B CA 1
ATOM 10248 C C . ASP B 1 617 ? 36.562 4.543 11.992 1 53.97 617 ASP B C 1
ATOM 10250 O O . ASP B 1 617 ? 36.406 5.648 12.516 1 53.97 617 ASP B O 1
ATOM 10254 N N . GLY B 1 618 ? 35.688 3.58 12.117 1 53 618 GLY B N 1
ATOM 10255 C CA . GLY B 1 618 ? 34.562 3.723 13.039 1 53 618 GLY B CA 1
ATOM 10256 C C . GLY B 1 618 ? 33.375 4.434 12.422 1 53 618 GLY B C 1
ATOM 10257 O O . GLY B 1 618 ? 32.344 4.605 13.07 1 53 618 GLY B O 1
ATOM 10258 N N . TYR B 1 619 ? 33.594 4.855 11.242 1 58.72 619 TYR B N 1
ATOM 10259 C CA . TYR B 1 619 ? 32.469 5.523 10.609 1 58.72 619 TYR B CA 1
ATOM 10260 C C . TYR B 1 619 ? 31.469 4.508 10.047 1 58.72 619 TYR B C 1
ATOM 10262 O O . TYR B 1 619 ? 31.844 3.375 9.742 1 58.72 619 TYR B O 1
ATOM 10270 N N . LYS B 1 620 ? 30.188 4.914 10.031 1 67.5 620 LYS B N 1
ATOM 10271 C CA . LYS B 1 620 ? 29.172 4.043 9.453 1 67.5 620 LYS B CA 1
ATOM 10272 C C . LYS B 1 620 ? 29.469 3.738 7.992 1 67.5 620 LYS B C 1
ATOM 10274 O O . LYS B 1 620 ? 29.953 4.602 7.258 1 67.5 620 LYS B O 1
ATOM 10279 N N . PRO B 1 621 ? 29.312 2.398 7.707 1 67.62 621 PRO B N 1
ATOM 10280 C CA . PRO B 1 621 ? 29.594 1.977 6.332 1 67.62 621 PRO B CA 1
ATOM 10281 C C . PRO B 1 621 ? 28.75 2.74 5.305 1 67.62 621 PRO B C 1
ATOM 10283 O O . PRO B 1 621 ? 27.672 3.246 5.637 1 67.62 621 PRO B O 1
ATOM 10286 N N . THR B 1 622 ? 29.406 2.951 4.176 1 66.88 622 THR B N 1
ATOM 10287 C CA . THR B 1 622 ? 28.719 3.623 3.076 1 66.88 622 THR B CA 1
ATOM 10288 C C . THR B 1 622 ? 28.188 2.607 2.066 1 66.88 622 THR B C 1
ATOM 10290 O O . THR B 1 622 ? 28.844 1.593 1.801 1 66.88 622 THR B O 1
ATOM 10293 N N . SER B 1 623 ? 27.031 2.879 1.598 1 69.06 623 SER B N 1
ATOM 10294 C CA . SER B 1 623 ? 26.406 1.993 0.616 1 69.06 623 SER B CA 1
ATOM 10295 C C . SER B 1 623 ? 27.234 1.927 -0.665 1 69.06 623 SER B C 1
ATOM 10297 O O . SER B 1 623 ? 27.781 2.938 -1.111 1 69.06 623 SER B O 1
ATOM 10299 N N . ASN B 1 624 ? 27.531 0.725 -1.084 1 67 624 ASN B N 1
ATOM 10300 C CA . ASN B 1 624 ? 28.234 0.471 -2.338 1 67 624 ASN B CA 1
ATOM 10301 C C . ASN B 1 624 ? 27.406 -0.385 -3.283 1 67 624 ASN B C 1
ATOM 10303 O O . ASN B 1 624 ? 27.219 -1.581 -3.049 1 67 624 ASN B O 1
ATOM 10307 N N . TYR B 1 625 ? 26.812 0.247 -4.297 1 64.25 625 TYR B N 1
ATOM 10308 C CA . TYR B 1 625 ? 26.047 -0.482 -5.305 1 64.25 625 TYR B CA 1
ATOM 10309 C C . TYR B 1 625 ? 26.969 -1.024 -6.395 1 64.25 625 TYR B C 1
ATOM 10311 O O . TYR B 1 625 ? 26.531 -1.817 -7.238 1 64.25 625 TYR B O 1
ATOM 10319 N N . ARG B 1 626 ? 28.25 -0.761 -6.273 1 63.5 626 ARG B N 1
ATOM 10320 C CA . ARG B 1 626 ? 29.141 -0.999 -7.406 1 63.5 626 ARG B CA 1
ATOM 10321 C C . ARG B 1 626 ? 29.656 -2.438 -7.41 1 63.5 626 ARG B C 1
ATOM 10323 O O . ARG B 1 626 ? 30.094 -2.941 -8.445 1 63.5 626 ARG B O 1
ATOM 10330 N N . ASP B 1 627 ? 29.391 -3.168 -6.422 1 74.62 627 ASP B N 1
ATOM 10331 C CA . ASP B 1 627 ? 30.016 -4.488 -6.422 1 74.62 627 ASP B CA 1
ATOM 10332 C C . ASP B 1 627 ? 28.953 -5.59 -6.492 1 74.62 627 ASP B C 1
ATOM 10334 O O . ASP B 1 627 ? 29.266 -6.77 -6.312 1 74.62 627 ASP B O 1
ATOM 10338 N N . ILE B 1 628 ? 27.797 -5.191 -6.836 1 85.25 628 ILE B N 1
ATOM 10339 C CA . ILE B 1 628 ? 26.766 -6.203 -6.969 1 85.25 628 ILE B CA 1
ATOM 10340 C C . ILE B 1 628 ? 26.828 -6.836 -8.359 1 85.25 628 ILE B C 1
ATOM 10342 O O . ILE B 1 628 ? 26.875 -6.133 -9.367 1 85.25 628 ILE B O 1
ATOM 10346 N N . PHE B 1 629 ? 26.844 -8.086 -8.445 1 89.06 629 PHE B N 1
ATOM 10347 C CA . PHE B 1 629 ? 27.109 -8.805 -9.688 1 89.06 629 PHE B CA 1
ATOM 10348 C C . PHE B 1 629 ? 25.969 -8.617 -10.68 1 89.06 629 PHE B C 1
ATOM 10350 O O . PHE B 1 629 ? 26.219 -8.414 -11.875 1 89.06 629 PHE B O 1
ATOM 10357 N N . LEU B 1 630 ? 24.703 -8.766 -10.219 1 92.5 630 LEU B N 1
ATOM 10358 C CA . LEU B 1 630 ? 23.547 -8.758 -11.094 1 92.5 630 LEU B CA 1
ATOM 10359 C C . LEU B 1 630 ? 22.781 -7.438 -10.969 1 92.5 630 LEU B C 1
ATOM 10361 O O . LEU B 1 630 ? 22.547 -6.961 -9.852 1 92.5 630 LEU B O 1
ATOM 10365 N N . GLN B 1 631 ? 22.469 -6.855 -12.078 1 91.38 631 GLN B N 1
ATOM 10366 C CA . GLN B 1 631 ? 21.594 -5.691 -12.164 1 91.38 631 GLN B CA 1
ATOM 10367 C C . GLN B 1 631 ? 20.453 -5.93 -13.156 1 91.38 631 GLN B C 1
ATOM 10369 O O . GLN B 1 631 ? 20.672 -6.496 -14.227 1 91.38 631 GLN B O 1
ATOM 10374 N N . PHE B 1 632 ? 19.312 -5.613 -12.773 1 93.69 632 PHE B N 1
ATOM 10375 C CA . PHE B 1 632 ? 18.156 -5.688 -13.664 1 93.69 632 PHE B CA 1
ATOM 10376 C C . PHE B 1 632 ? 17.609 -4.297 -13.969 1 93.69 632 PHE B C 1
ATOM 10378 O O . PHE B 1 632 ? 17.266 -3.547 -13.055 1 93.69 632 PHE B O 1
ATOM 10385 N N . VAL B 1 633 ? 17.562 -3.959 -15.211 1 89.62 633 VAL B N 1
ATOM 10386 C CA . VAL B 1 633 ? 17.078 -2.654 -15.648 1 89.62 633 VAL B CA 1
ATOM 10387 C C . VAL B 1 633 ? 15.664 -2.791 -16.203 1 89.62 633 VAL B C 1
ATOM 10389 O O . VAL B 1 633 ? 15.453 -3.463 -17.219 1 89.62 633 VAL B O 1
ATOM 10392 N N . CYS B 1 634 ? 14.758 -2.227 -15.523 1 87.69 634 CYS B N 1
ATOM 10393 C CA . CYS B 1 634 ? 13.359 -2.23 -15.945 1 87.69 634 CYS B CA 1
ATOM 10394 C C . CYS B 1 634 ? 13.008 -0.937 -16.672 1 87.69 634 CYS B C 1
ATOM 10396 O O . CYS B 1 634 ? 12.625 0.051 -16.047 1 87.69 634 CYS B O 1
ATOM 10398 N N . GLU B 1 635 ? 13.133 -0.973 -17.906 1 81.69 635 GLU B N 1
ATOM 10399 C CA . GLU B 1 635 ? 12.859 0.177 -18.766 1 81.69 635 GLU B CA 1
ATOM 10400 C C . GLU B 1 635 ? 11.586 -0.034 -19.578 1 81.69 635 GLU B C 1
ATOM 10402 O O . GLU B 1 635 ? 11.5 -0.981 -20.359 1 81.69 635 GLU B O 1
ATOM 10407 N N . TYR B 1 636 ? 10.656 0.85 -19.359 1 71.62 636 TYR B N 1
ATOM 10408 C CA . TYR B 1 636 ? 9.406 0.75 -20.109 1 71.62 636 TYR B CA 1
ATOM 10409 C C . TYR B 1 636 ? 9.617 1.125 -21.578 1 71.62 636 TYR B C 1
ATOM 10411 O O . TYR B 1 636 ? 10.305 2.104 -21.875 1 71.62 636 TYR B O 1
ATOM 10419 N N . GLY B 1 637 ? 9.227 0.349 -22.453 1 66.94 637 GLY B N 1
ATOM 10420 C CA . GLY B 1 637 ? 9.383 0.575 -23.875 1 66.94 637 GLY B CA 1
ATOM 10421 C C . GLY B 1 637 ? 10.586 -0.132 -24.469 1 66.94 637 GLY B C 1
ATOM 10422 O O . GLY B 1 637 ? 10.766 -0.168 -25.688 1 66.94 637 GLY B O 1
ATOM 10423 N N . ALA B 1 638 ? 11.414 -0.623 -23.578 1 71.75 638 ALA B N 1
ATOM 10424 C CA . ALA B 1 638 ? 12.578 -1.358 -24.078 1 71.75 638 ALA B CA 1
ATOM 10425 C C . ALA B 1 638 ? 12.156 -2.643 -24.781 1 71.75 638 ALA B C 1
ATOM 10427 O O . ALA B 1 638 ? 11.047 -3.141 -24.578 1 71.75 638 ALA B O 1
ATOM 10428 N N . ASP B 1 639 ? 13.023 -3.072 -25.578 1 73.88 639 ASP B N 1
ATOM 10429 C CA . ASP B 1 639 ? 12.797 -4.336 -26.281 1 73.88 639 ASP B CA 1
ATOM 10430 C C . ASP B 1 639 ? 12.789 -5.508 -25.297 1 73.88 639 ASP B C 1
ATOM 10432 O O . ASP B 1 639 ? 13.43 -5.445 -24.25 1 73.88 639 ASP B O 1
ATOM 10436 N N . TYR B 1 640 ? 12.016 -6.527 -25.719 1 78.5 640 TYR B N 1
ATOM 10437 C CA . TYR B 1 640 ? 12.047 -7.781 -24.984 1 78.5 640 TYR B CA 1
ATOM 10438 C C . TYR B 1 640 ? 13.469 -8.32 -24.875 1 78.5 640 TYR B C 1
ATOM 10440 O O . TYR B 1 640 ? 14.156 -8.469 -25.891 1 78.5 640 TYR B O 1
ATOM 10448 N N . PRO B 1 641 ? 13.961 -8.555 -23.656 1 81.25 641 PRO B N 1
ATOM 10449 C CA . PRO B 1 641 ? 15.375 -8.898 -23.469 1 81.25 641 PRO B CA 1
ATOM 10450 C C . PRO B 1 641 ? 15.789 -10.133 -24.266 1 81.25 641 PRO B C 1
ATOM 10452 O O . PRO B 1 641 ? 16.953 -10.281 -24.625 1 81.25 641 PRO B O 1
ATOM 10455 N N . TRP B 1 642 ? 14.883 -11.039 -24.578 1 83.12 642 TRP B N 1
ATOM 10456 C CA . TRP B 1 642 ? 15.281 -12.32 -25.156 1 83.12 642 TRP B CA 1
ATOM 10457 C C . TRP B 1 642 ? 14.82 -12.43 -26.609 1 83.12 642 TRP B C 1
ATOM 10459 O O . TRP B 1 642 ? 14.625 -13.531 -27.125 1 83.12 642 TRP B O 1
ATOM 10469 N N . LYS B 1 643 ? 14.539 -11.266 -27.125 1 74.81 643 LYS B N 1
ATOM 10470 C CA . LYS B 1 643 ? 14.258 -11.258 -28.562 1 74.81 643 LYS B CA 1
ATOM 10471 C C . LYS B 1 643 ? 15.367 -11.945 -29.344 1 74.81 643 LYS B C 1
ATOM 10473 O O . LYS B 1 643 ? 15.102 -12.711 -30.266 1 74.81 643 LYS B O 1
ATOM 10478 N N . ASP B 1 644 ? 16.625 -11.656 -28.938 1 74.88 644 ASP B N 1
ATOM 10479 C CA . ASP B 1 644 ? 17.797 -12.336 -29.5 1 74.88 644 ASP B CA 1
ATOM 10480 C C . ASP B 1 644 ? 18.625 -13.008 -28.406 1 74.88 644 ASP B C 1
ATOM 10482 O O . ASP B 1 644 ? 19.719 -12.547 -28.062 1 74.88 644 ASP B O 1
ATOM 10486 N N . CYS B 1 645 ? 18.062 -14.133 -27.938 1 78.56 645 CYS B N 1
ATOM 10487 C CA . CYS B 1 645 ? 18.625 -14.812 -26.781 1 78.56 645 CYS B CA 1
ATOM 10488 C C . CYS B 1 645 ? 20.047 -15.297 -27.062 1 78.56 645 CYS B C 1
ATOM 10490 O O . CYS B 1 645 ? 20.859 -15.43 -26.156 1 78.56 645 CYS B O 1
ATOM 10492 N N . SER B 1 646 ? 20.375 -15.508 -28.312 1 70.25 646 SER B N 1
ATOM 10493 C CA . SER B 1 646 ? 21.672 -16.078 -28.672 1 70.25 646 SER B CA 1
ATOM 10494 C C . SER B 1 646 ? 22.781 -15.031 -28.547 1 70.25 646 SER B C 1
ATOM 10496 O O . SER B 1 646 ? 23.953 -15.383 -28.484 1 70.25 646 SER B O 1
ATOM 10498 N N . SER B 1 647 ? 22.438 -13.812 -28.422 1 66.38 647 SER B N 1
ATOM 10499 C CA . SER B 1 647 ? 23.453 -12.766 -28.375 1 66.38 647 SER B CA 1
ATOM 10500 C C . SER B 1 647 ? 23.891 -12.477 -26.938 1 66.38 647 SER B C 1
ATOM 10502 O O . SER B 1 647 ? 24.812 -11.695 -26.719 1 66.38 647 SER B O 1
ATOM 10504 N N . VAL B 1 648 ? 23.266 -13.172 -26.094 1 68.5 648 VAL B N 1
ATOM 10505 C CA . VAL B 1 648 ? 23.625 -12.883 -24.719 1 68.5 648 VAL B CA 1
ATOM 10506 C C . VAL B 1 648 ? 24.109 -14.164 -24.031 1 68.5 648 VAL B C 1
ATOM 10508 O O . VAL B 1 648 ? 23.609 -15.25 -24.312 1 68.5 648 VAL B O 1
#

Nearest PDB structures (foldseek):
  8hpi-assembly1_B  TM=8.267E-01  e=3.834E-13  Priestia megaterium WSH-002
  6ei4-assembly1_A  TM=8.191E-01  e=3.761E-12  Priestia megaterium
  4j6t-assembly1_B  TM=8.281E-01  e=1.578E-11  Priestia megaterium
  3ntm-assembly1_B  TM=7.939E-01  e=6.066E-12  Priestia megaterium
  3nq0-assembly1_B  TM=7.934E-01  e=3.499E-11  Priestia megaterium

InterPro domains:
  IPR002227 Tyrosinase copper-binding domain [PF00264] (138-319)
  IPR002227 Tyrosinase copper-binding domain [PR00092] (156-173)
  IPR002227 Tyrosinase copper-binding domain [PR00092] (280-291)
  IPR002227 Tyrosinase copper-binding domain [PR00092] (300-318)
  IPR002227 Tyrosinase copper-binding domain [PS00497] (156-173)
  IPR002227 Tyrosinase copper-binding domain [PS00498] (301-312)
  IPR008922 Di-copper centre-containing domain superfamily [G3DSA:1.10.1280.10] (104-369)
  IPR008922 Di-copper centre-containing domain superfamily [SSF48056] (107-345)
  IPR050316 Tyrosinase and Hemocyanin [PTHR11474] (52-412)

pLDDT: mean 83.2, std 17.35, range [25.03, 98.69]

Foldseek 3Di:
DDDPPPPPPPPPPPPPQPDLKFFDADDPQLLVQCQVQQVCVVPDFQQLSNLVSLVVLCLVPVVLAFWDDQDPQLLVLLVVLLVVVVCVLVVCVPPPPPPDLAFQQDAAEALLLDDLVLNVLQLVLLVVQQVADGVLHGNQLSLLQLQASQQVLLCDQWLLPLLLLLVSLLSVQSSSVVVPVNHDQYAHDLQQLQPDPFSQQACCQAQSHQAHLFDFAGQHHSQHFDWHALDRVFTFGQTWHALLLFGAQHPQLLVLQLPDQASLQQDPPRHDLSPHLRSSLLRNLVRSDGQSSDSRRNSSRVNVSNSSLVSSVSVLSSLVSNCVVVNPCQLVRRDDDPRPSQPQQQARRSRRVDGSSVSSHCSCSSHYSHYDDAQQPFQDPFQVSSSRNPFWTDDPRGTHGDGDACPDSPPPPDDDPPPRNVRPDDHSVRGFDDHRCDKSRHRDLLQKWKFKEKEKEAAAAQEALPQFDDDPNRTDPRHHPLRPPVVDPVCVVPVFHHDNDHLDPHSQQKFWKKKKKQWPSIGDIWIGIDIWRNSHRMTMDMDMTMDGDCPVHKTKIAMWIATSSNHTFFKWFWDPVDPDTDTDGGRSIMIRHPRPPDNIGSDPVRNVVNQWDDDPPPDDTDGHPRPRTMYTYDGPPDRRNSVPSVVD/DDPPPPPPPPPPPPPPFDALKFFDADDPQLLVQCQVQQPCVVPDFQQLSNLVSLVVLCLVPVVLAFWDDQDPQLLVLLVVLLVVVVCVLVVCVPPVPPPDLAFQQDAAEAQLLDDLVLNVLQLVLLVVQQVADGVLHGNLLSLLQLQASQQVLLCDQWLLPLLLLLVSLLSVQSSSCVVPVNHDQYAHDLQQLQPDPFSQQACCQAQSHQAHLFDFAGQHHSQHFDWHALDRVFTFGQTWHALLLFGAQHPQLLVLQLPDQASLQQDPPRHDLSPHLRSSLVRNLVRSDGQSSDSRRNSSRVNVSNSSLVSSVSVLSSLVSNCVVVNPCSLVRRDDDPRPSQPQQQARRSRRVDGSSVSSHCSCSSHYSHYDDAQQPFQDPFQVSSSRNPFWTDDPRGTHGDGDQPPDSPPPPDDDPPPRNVRPDAHSVRGFDDHRCDKSRHRDLLQKWKFKEKEKEAAAAQEALPQFDDDPNRTDPRHHPLRPCVVDPVCVVPVFHHDNDHQDPHSQQKFWKKKKKQWPSIGDIWIGIDIWRNSHRMTMDMDMTMDGDQPVHKTKIAMWIATSSNHTFFKWFWDPVDPDTDTDGGRSIMIRHPRPPDNIGSDVVRNVVNQWDDDPPPDDTDGHPRPRTMYTYHGPPDRRNSVPSVVD

Radius of gyration: 35.12 Å; Cα contacts (8 Å, |Δi|>4): 2797; chains: 2; bounding box: 120×100×80 Å

Sequence (1296 aa):
MKWILEILVLLALITISNCNIEEQPMPSILCDCFSRNKCDITKEKADVIHFKCINYYLAHTYQDRWYKNISGDALNYILSLQREANQAIESVGRKKRQANGNLFHGIRKELRTLSREERTRFYAAVNSLKNNRIGNTNSYEALASIHNSNALNAAHFGVAFPGWHRYFLFLFEQALRRFDRTVTLPYIDTTMENSLPNPWMSNLWSAEGIGNIDGGQVRVGPFANWRYQTQDRRYVPLTRNGGSARDYFPADCYRNIIRESRNSRILEPLAGTNRNLEACHNYAHATIGGTMNDIDVSPNDPVFYLHHCYVDKVWQDFRDNAKSVIGNDFEFDYPVTADMFHQPNRAMGNLNEFTNSMGYLKIFDERITNYAPSPGEITCTRSSDCQSPQFLRCSSGRCIPILRSSSSPFGRRKKRDVEYEDDEYKSVMDSSYQNNFVIDGEADVSQWAFIPVTLMYIRPMGQHFGCNAVRNGSIDDNDDIYSNDKTSKLWDYFKPGVDKRRVSDSQSGATKFFVQSDGISYKGRYIDYGIIDTRQMVYETVAYVGVKNPRSGSATSYVSVYDLHGHVCQPRCIDRSSKTLFYKKCSGVIKLTKEEPQMYGDDIAEAVRYRYTYNFDGYKPTSNYRDIFLQFVCEYGADYPWKDCSSVMKWILEILVLLALITISNCNIEEQPMPSILCDCFSRNKCDITKEKADVIHFKCINYYLAHTYQDRWYKNISGDALNYILSLQREANQAIESVGRKKRQANGNLFHGIRKELRTLSREERTRFYAAVNSLKNNRIGNTNSYEALASIHNSNALNAAHFGVAFPGWHRYFLFLFEQALRRFDRTVTLPYIDTTMENSLPNPWMSNLWSAEGIGNIDGGQVRVGPFANWRYQTQDRRYVPLTRNGGSARDYFPADCYRNIIRESRNSRILEPLAGTNRNLEACHNYAHATIGGTMNDIDVSPNDPVFYLHHCYVDKVWQDFRDNAKSVIGNDFEFDYPVTADMFHQPNRAMGNLNEFTNSMGYLKIFDERITNYAPSPGEITCTRSSDCQSPQFLRCSSGRCIPILRSSSSPFGRRKKRDVEYEDDEYKSVMDSSYQNNFVIDGEADVSQWAFIPVTLMYIRPMGQHFGCNAVRNGSIDDNDDIYSNDKTSKLWDYFKPGVDKRRVSDSQSGATKFFVQSDGISYKGRYIDYGIIDTRQMVYETVAYVGVKNPRSGSATSYVSVYDLHGHVCQPRCIDRSSKTLFYKKCSGVIKLTKEEPQMYGDDIAEAVRYRYTYNFDGYKPTSNYRDIFLQFVCEYGADYPWKDCSSV

Solvent-accessible surface area (backbone atoms only — not comparable to full-atom values): 67932 Å² total; per-residue (Å²): 143,82,84,78,80,78,79,76,76,76,74,75,70,73,66,76,72,56,64,15,63,35,85,37,69,56,55,64,68,41,37,53,43,44,40,70,57,44,80,48,50,90,79,34,50,44,46,59,52,48,49,52,30,50,51,50,38,50,36,76,46,33,85,67,32,61,76,71,77,73,48,70,54,33,46,50,53,50,48,54,46,47,53,53,52,49,47,56,60,49,50,53,71,69,56,60,75,78,70,80,84,68,47,78,55,45,66,23,37,40,52,70,57,44,51,72,65,56,46,50,50,41,49,49,26,54,51,46,29,57,68,36,74,37,81,99,46,20,51,40,57,34,58,28,48,44,52,18,57,85,11,37,58,27,46,35,90,28,67,18,25,68,22,47,50,50,53,52,50,50,48,52,39,51,57,33,28,73,76,36,74,82,45,47,63,37,18,46,72,46,41,25,33,60,74,40,96,56,46,74,43,27,32,57,39,24,60,87,39,70,10,39,35,50,80,10,54,22,69,36,32,82,57,40,70,40,62,43,74,60,45,94,95,29,35,34,60,42,30,17,34,30,50,62,72,53,55,33,35,50,60,63,31,54,58,47,33,39,70,40,69,48,53,55,58,26,21,45,86,70,24,52,65,64,24,11,55,66,58,33,55,44,29,35,28,57,21,40,14,45,35,42,52,33,81,55,50,17,55,71,34,71,64,41,58,22,42,49,40,30,52,47,46,52,51,46,51,18,49,56,44,11,29,74,73,59,40,82,52,53,46,68,52,68,62,90,65,89,50,75,57,44,30,53,84,34,53,30,45,82,42,66,93,37,35,32,46,62,42,43,41,58,64,42,64,72,35,53,64,41,67,51,82,52,47,68,76,40,78,23,91,44,33,75,68,37,59,19,70,89,43,26,33,45,53,89,40,30,30,30,58,35,70,40,62,54,69,66,83,68,76,73,79,69,79,84,79,60,75,80,56,80,44,63,66,73,52,59,68,28,51,44,55,38,58,63,36,39,49,57,62,39,17,27,45,83,52,29,23,17,28,50,33,35,41,33,39,38,40,34,44,76,52,76,41,63,33,38,35,20,49,87,26,35,76,36,90,88,36,30,53,62,41,52,47,87,76,16,75,59,38,77,68,65,57,61,28,75,41,85,65,77,89,38,96,23,41,42,18,44,41,50,35,36,34,35,27,39,41,66,57,39,36,38,64,31,65,41,62,31,69,41,52,57,55,39,58,66,36,72,44,71,31,65,45,48,42,65,39,25,87,89,40,67,32,34,31,38,47,48,38,27,42,62,79,21,47,64,32,36,34,23,32,56,36,78,86,44,95,63,76,44,71,38,81,39,55,35,20,34,33,36,43,76,47,60,60,71,70,56,10,74,40,51,43,47,20,53,52,65,33,41,48,79,53,91,82,75,52,75,59,44,83,36,80,81,71,46,51,40,35,30,42,37,50,46,72,56,75,67,73,39,61,57,38,85,79,56,143,82,81,78,80,78,80,77,78,76,74,75,71,75,66,78,71,56,63,15,62,34,85,37,70,56,54,64,69,41,36,53,43,43,40,73,62,46,77,45,56,90,77,36,49,42,45,58,54,47,51,51,30,52,50,49,39,50,37,78,46,34,85,68,32,61,76,73,79,75,46,71,55,33,48,50,52,50,50,54,47,48,52,54,49,49,47,57,61,47,49,52,71,72,56,61,76,76,69,77,86,68,47,76,54,46,66,24,36,40,52,69,56,44,52,72,66,57,45,50,49,42,50,49,26,55,51,46,30,58,69,36,74,36,81,96,47,19,51,40,57,35,57,29,48,44,52,18,55,85,11,38,58,28,46,36,91,28,69,18,26,66,22,46,51,50,53,52,50,49,48,52,39,53,57,31,29,74,76,36,76,80,46,44,63,38,18,46,73,46,40,24,33,61,74,40,97,53,45,75,43,29,32,58,39,24,58,87,39,70,10,39,35,51,80,11,53,23,69,35,32,80,57,40,70,41,61,44,74,59,46,94,95,29,35,35,62,42,30,16,33,28,51,62,71,53,56,33,36,50,59,63,30,54,58,46,33,38,70,40,67,48,54,55,58,25,20,46,88,69,24,53,66,63,24,11,54,66,58,33,56,45,30,35,28,56,23,39,14,46,36,42,52,34,80,54,49,17,55,70,35,72,63,40,57,21,42,50,38,29,53,47,46,51,52,46,49,18,48,56,44,12,30,73,72,59,38,81,52,53,46,69,51,69,62,88,66,89,50,75,59,42,30,51,82,34,54,29,46,81,40,68,92,38,34,32,48,62,42,44,40,58,62,42,62,73,34,52,64,40,67,52,82,53,47,67,75,40,77,24,91,43,35,75,69,36,60,17,74,89,42,27,34,46,53,89,41,29,29,29,59,37,70,40,61,55,70,66,82,68,75,72,78,68,78,82,81,60,75,80,56,80,46,62,68,74,54,58,68,30,50,43,56,39,60,63,37,39,49,58,64,40,16,28,45,83,53,30,22,18,30,51,32,36,42,33,40,39,39,36,43,77,52,76,42,61,32,39,34,19,50,88,25,36,76,34,89,89,38,28,52,62,43,51,43,86,77,16,74,58,36,77,68,65,58,61,29,75,42,82,67,78,87,39,95,23,40,43,17,44,41,50,33,37,35,35,26,39,42,65,58,40,36,38,64,31,65,40,60,32,70,40,51,56,54,38,59,65,36,71,44,70,30,64,45,48,43,66,39,24,87,88,39,67,31,34,30,40,47,49,37,26,42,62,78,21,46,65,32,37,34,22,32,55,37,77,87,43,95,63,76,42,70,39,79,40,55,34,20,36,33,36,43,76,46,62,58,72,70,53,11,75,40,49,45,47,19,52,52,65,33,41,47,79,51,89,83,75,49,74,59,43,82,35,79,83,69,46,52,38,35,30,42,38,49,49,73,57,74,68,74,39,60,59,40,86,80,60

Secondary structure (DSSP, 8-state):
-------------------SEEEEPPPHHHHHHHHHTGGGGTTS-HHHHHHHHHHHHHHHTGGGS---PPPHHHHHHHHHHHHHHHHHHHHHHH--SS-----SS--B-BGGGS-HHHHHHHHHHHHHHHHSEETTEEHHHHHHGGGSHHHHHHHSSSTTHHHHHHHHHHHHHHHHHTT-TT----B--TTTGGGSSSGGGBGGGSTTTT--SSSEE--SSTTTT-EEEEETTEEEE-EE---S---SS-HHHHHHHHT---GGGTSTTTS-TTT-HHHHHHHHHHHH-GGGG-TTTGGGSTHHHHHHHHHHHHHHHHHHHHHHHHGGGGGG-------GGG-TTSEETTEEEEEGGGGG-HHIIIII--BPPPGGG-B-SSGGGGS-TTTEEEETTEEEEPBPP---SS-----TT--S-------GGG-------EETTEE-GGGEEEEEEEEEEEPPBT---S-EEEETTEEEEEEETT-GGGG-THHHHH-PPB--S-S-SSTT-EEEEEEEEEESSSS-EEEEEEEEETTSSEEEEEEEEEEE-GGGS-EEEEEEEE-TT-PBPEEEEEETTSSS-EEEE--SEEEE-SPSSP-SBSSHHHHHHTTEE--TTSPPPEE--TT-SEEEEEETTPPPTTTTGGG-/-------------------SEEEEPPPHHHHHHHHHT-GGGTTS-HHHHHHHHHHHHHHHTGGGS---PPPHHHHHHHHHHHHHHHHHHHHHHH--SS-----SS--B-BGGGS-HHHHHHHHHHHHHHHHSEETTEEHHHHHHGGGSHHHHHHHSSSTTHHHHHHHHHHHHHHHHHTT-TT----B--TTTGGGSSSGGGBGGGSTTTT--SSSEE--SSTTTT-EEEEETTEEEE-EE---S---SS-HHHHHHHHT---GGGTSTTTS-TTT-HHHHHHHHHHHH-GGGG-TTTGGGSTHHHHHHHHHHHHHHHHHHHHHHHHGGGGGG-PPP---GGG-TTSEETTEEEEEGGGGG-HHIIIII--BPPPGGG-B-SSGGGGS-TTTEEEETTEEEEPBPP---SS-----TT--S-------GGG-------EETTEE-GGGEEEEEEEEEEEPPBT---S-EEEETTEEEEEEETT-GGGG-THHHHH-PPB--S-S-SSTT-EEEEEEEEEESSSS-EEEEEEEEETTSSEEEEEEEEEEE-GGGS-EEEEEEEE-TT-PBPEEEEEETTSSS-EEEE--SEEEE-SPSSP-SBSSHHHHHHTTEE--TTSPPPEE--TT-SEEEEEETTPPPTTTTGGG-

Organism: Mytilus galloprovincialis (NCBI:txid29158)